Protein 2C61 (pdb70)

Nearest PDB structures (foldseek):
  2c61-assembly1_A  TM=1.002E+00  e=6.547E-94  Methanosarcina mazei Go1
  3tiv-assembly1_A  TM=1.002E+00  e=3.026E-90  Methanosarcina mazei Go1
  3ssa-assembly1_A  TM=1.002E+00  e=3.825E-90  Methanosarcina mazei Go1
  3tgw-assembly1_A  TM=1.002E+00  e=7.596E-89  Methanosarcina mazei Go1
  3b2q-assembly1_A  TM=9.993E-01  e=9.439E-88  Methanosarcina mazei

InterPro domains:
  IPR000194 ATPase, F1/V1/A1 complex, alpha/beta subunit, nucleotide-binding domain [PF00006] (130-348)
  IPR004100 ATPase, F1/V1/A1 complex, alpha/beta subunit, N-terminal domain [PF02874] (8-73)
  IPR005724 ATPase, A1 complex, beta subunit [TIGR01041] (4-459)
  IPR020003 ATPase, alpha/beta subunit, nucleotide-binding domain, active site [PS00152] (339-348)
  IPR022879 V-type ATP synthase regulatory subunit B/beta [MF_00310] (2-457)
  IPR022879 V-type ATP synthase regulatory subunit B/beta [NF003235] (1-458)
  IPR022879 V-type ATP synthase regulatory subunit B/beta [PIRSF039114] (2-458)
  IPR022879 V-type ATP synthase regulatory subunit B/beta [PTHR43389] (2-458)
  IPR027417 P-loop containing nucleoside triphosphate hydrolase [SSF52540] (77-353)
  IPR055190 ATP synthase A/B type, C-terminal domain [PF22919] (354-452)

Organism: Methanosarcina mazei (strain ATCC BAA-159 / DSM 3647 / Goe1 / Go1 / JCM 11833 / OCM 88) (NCBI:txid192952)

CATH classification: 3.40.50.12240

Structure (mmCIF, N/CA/C/O backbone):
data_2C61
#
_entry.id   2C61
#
_cell.length_a   73.623
_cell.length_b   96.418
_cell.length_c   130.715
_cell.angle_alpha   90.00
_cell.angle_beta   90.00
_cell.angle_gamma   90.00
#
_symmetry.space_group_name_H-M   'P 21 21 21'
#
loop_
_entity.id
_entity.type
_entity.pdbx_description
1 polymer 'A-TYPE ATP SYNTHASE NON-CATALYTIC SUBUNIT B'
2 water water
#
loop_
_atom_site.group_PDB
_atom_site.id
_atom_site.type_symbol
_atom_site.label_atom_id
_atom_site.label_alt_id
_atom_site.label_comp_id
_atom_site.label_asym_id
_atom_site.label_entity_id
_atom_site.label_seq_id
_atom_site.pdbx_PDB_ins_code
_atom_site.Cartn_x
_atom_site.Cartn_y
_atom_site.Cartn_z
_atom_site.occupancy
_atom_site.B_iso_or_equiv
_atom_site.auth_seq_id
_atom_site.auth_comp_id
_atom_site.auth_asym_id
_atom_site.auth_atom_id
_atom_site.pdbx_PDB_model_num
ATOM 1 N N . GLY A 1 22 ? 5.474 11.254 -55.436 1.00 22.77 13 GLY A N 1
ATOM 2 C CA . GLY A 1 22 ? 6.297 10.608 -54.377 1.00 21.61 13 GLY A CA 1
ATOM 3 C C . GLY A 1 22 ? 7.177 11.549 -53.563 1.00 20.56 13 GLY A C 1
ATOM 4 O O . GLY A 1 22 ? 6.673 12.288 -52.712 1.00 21.59 13 GLY A O 1
ATOM 5 N N . PRO A 1 23 ? 8.505 11.488 -53.782 1.00 19.40 14 PRO A N 1
ATOM 6 C CA . PRO A 1 23 ? 9.427 12.240 -52.934 1.00 17.87 14 PRO A CA 1
ATOM 7 C C . PRO A 1 23 ? 9.348 13.758 -53.102 1.00 16.77 14 PRO A C 1
ATOM 8 O O . PRO A 1 23 ? 9.062 14.254 -54.190 1.00 16.10 14 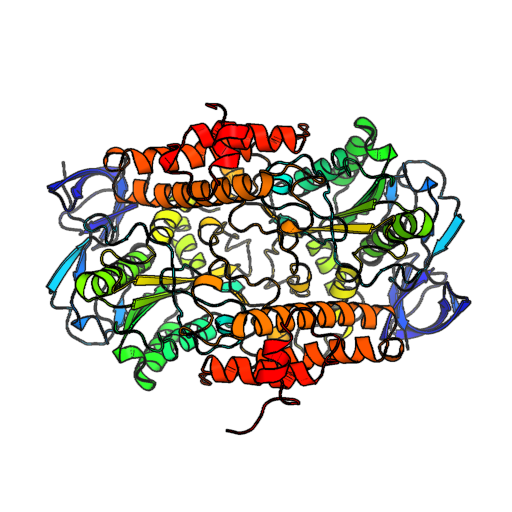PRO A O 1
ATOM 12 N N . LEU A 1 24 ? 9.638 14.475 -52.020 1.00 15.44 15 LEU A N 1
ATOM 13 C CA . LEU A 1 24 ? 9.845 15.915 -52.089 1.00 15.30 15 LEU A CA 1
ATOM 14 C C . LEU A 1 24 ? 11.271 16.214 -52.526 1.00 14.04 15 LEU A C 1
ATOM 15 O O . LEU A 1 24 ? 12.245 15.610 -52.025 1.00 12.99 15 LEU A O 1
ATOM 20 N N . ILE A 1 25 ? 11.385 17.137 -53.474 1.00 13.00 16 ILE A N 1
ATOM 21 C CA . ILE A 1 25 ? 12.682 17.614 -53.946 1.00 13.41 16 ILE A CA 1
ATOM 22 C C . ILE A 1 25 ? 12.677 19.141 -53.877 1.00 13.12 16 ILE A C 1
ATOM 23 O O . ILE A 1 25 ? 11.625 19.757 -53.754 1.00 13.81 16 ILE A O 1
ATOM 28 N N . PHE A 1 26 ? 13.859 19.733 -53.964 1.00 13.14 17 PHE A N 1
ATOM 29 C CA . PHE A 1 26 ? 14.035 21.175 -53.805 1.00 12.81 17 PHE A CA 1
ATOM 30 C C . PHE A 1 26 ? 14.720 21.769 -55.019 1.00 13.01 17 PHE A C 1
ATOM 31 O O . PHE A 1 26 ? 15.720 21.228 -55.503 1.00 12.71 17 PHE A O 1
ATOM 39 N N . VAL A 1 27 ? 14.162 22.888 -55.487 1.00 12.58 18 VAL A N 1
ATOM 40 C CA . VAL A 1 27 ? 14.406 23.404 -56.840 1.00 13.25 18 VAL A CA 1
ATOM 41 C C . VAL A 1 27 ? 14.792 24.887 -56.785 1.00 13.87 18 VAL A C 1
ATOM 42 O O . VAL A 1 27 ? 14.257 25.632 -55.957 1.00 15.01 18 VAL A O 1
ATOM 46 N N . GLU A 1 28 ? 15.743 25.295 -57.636 1.00 15.19 19 GLU A N 1
ATOM 47 C CA . GLU A 1 28 ? 16.123 26.705 -57.774 1.00 17.15 19 GLU A CA 1
ATOM 48 C C . GLU A 1 28 ? 14.967 27.470 -58.410 1.00 16.37 19 GLU A C 1
ATOM 49 O O . GLU A 1 28 ? 14.537 27.130 -59.504 1.00 16.78 19 GLU A O 1
ATOM 55 N N . LYS A 1 29 ? 14.485 28.511 -57.738 1.00 16.42 20 LYS A N 1
ATOM 56 C CA . LYS A 1 29 ? 13.412 29.331 -58.294 1.00 17.49 20 LYS A CA 1
ATOM 57 C C . LYS A 1 29 ? 13.947 30.355 -59.291 1.00 17.87 20 LYS A C 1
ATOM 58 O O . LYS A 1 29 ? 14.924 31.065 -59.012 1.00 18.29 20 LYS A O 1
ATOM 64 N N . THR A 1 30 ? 13.299 30.436 -60.450 1.00 18.43 21 THR A N 1
ATOM 65 C CA . THR A 1 30 ? 13.690 31.436 -61.456 1.00 19.76 21 THR A CA 1
ATOM 66 C C . THR A 1 30 ? 12.503 32.265 -61.964 1.00 19.62 21 THR A C 1
ATOM 67 O O . THR A 1 30 ? 12.679 33.205 -62.741 1.00 19.87 21 THR A O 1
ATOM 71 N N . GLU A 1 31 ? 11.301 31.912 -61.525 1.00 19.23 22 GLU A N 1
ATOM 72 C CA . GLU A 1 31 ? 10.086 32.683 -61.835 1.00 19.39 22 GLU A CA 1
ATOM 73 C C . GLU A 1 31 ? 8.992 32.337 -60.833 1.00 18.47 22 GLU A C 1
ATOM 74 O O . GLU A 1 31 ? 9.055 31.284 -60.203 1.00 17.92 22 GLU A O 1
ATOM 80 N N . PRO A 1 32 ? 7.986 33.219 -60.671 1.00 17.86 23 PRO A N 1
ATOM 81 C CA . PRO A 1 32 ? 6.854 32.864 -59.816 1.00 16.91 23 PRO A CA 1
ATOM 82 C C . PRO A 1 32 ? 6.156 31.573 -60.274 1.00 15.89 23 PRO A C 1
ATOM 83 O O . PRO A 1 32 ? 6.043 31.312 -61.475 1.00 15.70 23 PRO A O 1
ATOM 87 N N . VAL A 1 33 ? 5.738 30.759 -59.306 1.00 14.27 24 VAL A N 1
ATOM 88 C CA . VAL A 1 33 ? 5.019 29.516 -59.589 1.00 14.12 24 VAL A CA 1
ATOM 89 C C . VAL A 1 33 ? 3.750 29.425 -58.754 1.00 13.42 24 VAL A C 1
ATOM 90 O O . VAL A 1 33 ? 3.710 29.948 -57.641 1.00 14.51 24 VAL A O 1
ATOM 94 N N . GLY A 1 34 ? 2.742 28.721 -59.264 1.00 13.22 25 GLY A N 1
ATOM 95 C CA . GLY A 1 34 ? 1.472 28.558 -58.551 1.00 13.35 25 GLY A CA 1
ATOM 96 C C . GLY A 1 34 ? 1.401 27.224 -57.823 1.00 13.71 25 GLY A C 1
ATOM 97 O O . GLY A 1 34 ? 2.148 26.297 -58.143 1.00 14.28 25 GLY A O 1
ATOM 98 N N . TYR A 1 35 ? 0.512 27.127 -56.837 1.00 13.83 26 TYR A N 1
ATOM 99 C CA . TYR A 1 35 ? 0.319 25.872 -56.121 1.00 14.56 26 TYR A CA 1
ATOM 100 C C . TYR A 1 35 ? -0.159 24.786 -57.099 1.00 14.75 26 TYR A C 1
ATOM 101 O O . TYR A 1 35 ? -1.029 25.032 -57.942 1.00 13.82 26 TYR A O 1
ATOM 110 N N . ASN A 1 36 ? 0.443 23.602 -56.994 1.00 15.01 27 ASN A N 1
ATOM 111 C CA . ASN A 1 36 ? 0.141 22.460 -57.877 1.00 16.17 27 ASN A CA 1
ATOM 112 C C . ASN A 1 36 ? 0.527 22.630 -59.352 1.00 16.18 27 ASN A C 1
ATOM 113 O O . ASN A 1 36 ? 0.146 21.809 -60.206 1.00 16.71 27 ASN A O 1
ATOM 118 N N . GLU A 1 37 ? 1.315 23.669 -59.644 1.00 15.77 28 GLU A N 1
ATOM 119 C CA . GLU A 1 37 ? 1.818 23.878 -61.006 1.00 16.07 28 GLU A CA 1
ATOM 120 C C . GLU A 1 37 ? 2.684 22.686 -61.408 1.00 16.73 28 GLU A C 1
ATOM 121 O O . GLU A 1 37 ? 3.505 22.220 -60.616 1.00 15.57 28 GLU A O 1
ATOM 127 N N . ILE A 1 38 ? 2.451 22.170 -62.615 1.00 16.48 29 ILE A N 1
ATOM 128 C CA . ILE A 1 38 ? 3.243 21.061 -63.151 1.00 17.35 29 ILE A CA 1
ATOM 129 C C . ILE A 1 38 ? 4.539 21.607 -63.703 1.00 17.13 29 ILE A C 1
ATOM 130 O O . ILE A 1 38 ? 4.541 22.556 -64.484 1.00 17.20 29 ILE A O 1
ATOM 135 N N . VAL A 1 39 ? 5.646 20.988 -63.309 1.00 16.79 30 VAL A N 1
ATOM 136 C CA . VAL A 1 39 ? 6.962 21.448 -63.729 1.00 16.92 30 VAL A CA 1
ATOM 137 C C . VAL A 1 39 ? 7.827 20.262 -64.159 1.00 16.77 30 VAL A C 1
ATOM 138 O O . VAL A 1 39 ? 7.541 19.121 -63.784 1.00 16.39 30 VAL A O 1
ATOM 142 N N . ASN A 1 40 ? 8.851 20.554 -64.963 1.00 17.37 31 ASN A N 1
ATOM 143 C CA . ASN A 1 40 ? 9.893 19.586 -65.313 1.00 18.42 31 ASN A CA 1
ATOM 144 C C . ASN A 1 40 ? 11.172 19.981 -64.605 1.00 18.13 31 ASN A C 1
ATOM 145 O O . ASN A 1 40 ? 11.563 21.149 -64.641 1.00 19.23 31 ASN A O 1
ATOM 150 N N . ILE A 1 41 ? 11.825 19.021 -63.953 1.00 17.51 32 ILE A N 1
ATOM 151 C CA . ILE A 1 41 ? 13.019 19.310 -63.168 1.00 17.03 32 ILE A CA 1
ATOM 152 C C . ILE A 1 41 ? 14.213 18.493 -63.638 1.00 16.16 32 ILE A C 1
ATOM 153 O O . ILE A 1 41 ? 14.135 17.266 -63.716 1.00 15.90 32 ILE A O 1
ATOM 158 N N . LYS A 1 42 ? 15.303 19.188 -63.950 1.00 15.60 33 LYS A N 1
ATOM 159 C CA . LYS A 1 42 ? 16.585 18.534 -64.240 1.00 15.84 33 LYS A CA 1
ATOM 160 C C . LYS A 1 42 ? 17.288 18.222 -62.923 1.00 14.91 33 LYS A C 1
ATOM 161 O O . LYS A 1 42 ? 17.652 19.129 -62.167 1.00 14.72 33 LYS A O 1
ATOM 167 N N . MET A 1 43 ? 17.466 16.932 -62.659 1.00 14.16 34 MET A N 1
ATOM 168 C CA . MET A 1 43 ? 18.099 16.446 -61.432 1.00 13.67 34 MET A CA 1
ATOM 169 C C . MET A 1 43 ? 19.616 16.520 -61.505 1.00 14.09 34 MET A C 1
ATOM 170 O O . MET A 1 43 ? 20.180 16.670 -62.591 1.00 13.81 34 MET A O 1
ATOM 175 N N . GLY A 1 44 ? 20.259 16.386 -60.343 1.00 13.36 35 GLY A N 1
ATOM 176 C CA . GLY A 1 44 ? 21.721 16.401 -60.238 1.00 14.39 35 GLY A CA 1
ATOM 177 C C . GLY A 1 44 ? 22.372 15.313 -61.066 1.00 14.57 35 GLY A C 1
ATOM 178 O O . GLY A 1 44 ? 23.468 15.525 -61.596 1.00 15.59 35 GLY A O 1
ATOM 179 N N . ASP A 1 45 ? 21.698 14.172 -61.199 1.00 14.36 36 ASP A N 1
ATOM 180 C CA . ASP A 1 45 ? 22.272 13.055 -61.967 1.00 15.23 36 ASP A CA 1
ATOM 181 C C . ASP A 1 45 ? 22.080 13.180 -63.480 1.00 15.29 36 ASP A C 1
ATOM 182 O O . ASP A 1 45 ? 22.568 12.339 -64.234 1.00 15.21 36 ASP A O 1
ATOM 187 N N . GLY A 1 46 ? 21.362 14.216 -63.916 1.00 14.43 37 GLY A N 1
ATOM 188 C CA . GLY A 1 46 ? 21.204 14.494 -65.342 1.00 14.81 37 GLY A CA 1
ATOM 189 C C . GLY A 1 46 ? 19.855 14.070 -65.893 1.00 14.89 37 GLY A C 1
ATOM 190 O O . GLY A 1 46 ? 19.497 14.447 -67.020 1.00 14.94 37 GLY A O 1
ATOM 191 N N . THR A 1 47 ? 19.113 13.285 -65.111 1.00 14.93 38 THR A N 1
ATOM 192 C CA . THR A 1 47 ? 17.787 12.818 -65.512 1.00 16.26 38 THR A CA 1
ATOM 193 C C . THR A 1 47 ? 16.760 13.928 -65.277 1.00 17.25 38 THR A C 1
ATOM 194 O O . THR A 1 47 ? 17.088 14.943 -64.680 1.00 17.82 38 THR A O 1
ATOM 198 N N . VAL A 1 48 ? 15.535 13.727 -65.762 1.00 19.65 39 VAL A N 1
ATOM 199 C CA . VAL A 1 48 ? 14.464 14.717 -65.629 1.00 21.09 39 VAL A CA 1
ATOM 200 C C . VAL A 1 48 ? 13.268 14.080 -64.926 1.00 22.27 39 VAL A C 1
ATOM 201 O O . VAL A 1 48 ? 12.928 12.926 -65.199 1.00 23.99 39 VAL A O 1
ATOM 205 N N . ARG A 1 49 ? 12.646 14.821 -64.011 1.00 22.31 40 ARG A N 1
ATOM 206 C CA . ARG A 1 49 ? 11.410 14.377 -63.382 1.00 22.22 40 ARG A CA 1
ATOM 207 C C . ARG A 1 49 ? 10.324 15.388 -63.721 1.00 21.67 40 ARG A C 1
ATOM 208 O O . ARG A 1 49 ? 10.608 16.556 -64.018 1.00 21.59 40 ARG A O 1
ATOM 216 N N . ARG A 1 50 ? 9.088 14.911 -63.690 1.00 20.55 41 ARG A N 1
ATOM 217 C CA . ARG A 1 50 ? 7.905 15.765 -63.685 1.00 19.96 41 ARG A CA 1
ATOM 218 C C . ARG A 1 50 ? 7.384 15.781 -62.246 1.00 18.57 41 ARG A C 1
ATOM 219 O O . ARG A 1 50 ? 7.509 14.792 -61.529 1.00 17.92 41 ARG A O 1
ATOM 227 N N . GLY A 1 51 ? 6.830 16.910 -61.812 1.00 17.28 42 GLY A N 1
ATOM 228 C CA . GLY A 1 51 ? 6.269 17.011 -60.474 1.00 16.38 42 GLY A CA 1
ATOM 229 C C . GLY A 1 51 ? 5.356 18.210 -60.340 1.00 15.83 42 GLY A C 1
ATOM 230 O O . GLY A 1 51 ? 5.130 18.931 -61.316 1.00 16.20 42 GLY A O 1
ATOM 231 N N . GLN A 1 52 ? 4.845 18.410 -59.126 1.00 15.12 43 GLN A N 1
ATOM 232 C CA . GLN A 1 52 ? 3.915 19.505 -58.816 1.00 15.22 43 GLN A CA 1
ATOM 233 C C . GLN A 1 52 ? 4.457 20.392 -57.690 1.00 14.03 43 GLN A C 1
ATOM 234 O O . GLN A 1 52 ? 5.033 19.902 -56.698 1.00 13.25 43 GLN A O 1
ATOM 240 N N . VAL A 1 53 ? 4.281 21.705 -57.852 1.00 12.66 44 VAL A N 1
ATOM 241 C CA . VAL A 1 53 ? 4.740 22.675 -56.854 1.00 12.84 44 VAL A CA 1
ATOM 242 C C . VAL A 1 53 ? 3.900 22.599 -55.581 1.00 12.97 44 VAL A C 1
ATOM 243 O O . VAL A 1 53 ? 2.675 22.575 -55.650 1.00 13.25 44 VAL A O 1
ATOM 247 N N . LEU A 1 54 ? 4.569 22.592 -54.428 1.00 12.76 45 LEU A N 1
ATOM 248 C CA . LEU A 1 54 ? 3.870 22.627 -53.132 1.00 12.73 45 LEU A CA 1
ATOM 249 C C . LEU A 1 54 ? 3.968 23.984 -52.421 1.00 13.23 45 LEU A C 1
ATOM 250 O O . LEU A 1 54 ? 3.039 24.406 -51.735 1.00 13.64 45 LEU A O 1
ATOM 255 N N . ASP A 1 55 ? 5.124 24.633 -52.532 1.00 12.78 46 ASP A N 1
ATOM 256 C CA . ASP A 1 55 ? 5.380 25.908 -51.840 1.00 13.57 46 ASP A CA 1
ATOM 257 C C . ASP A 1 55 ? 6.657 26.535 -52.401 1.00 14.18 46 ASP A C 1
ATOM 258 O O . ASP A 1 55 ? 7.401 25.891 -53.148 1.00 14.22 46 ASP A O 1
ATOM 263 N N . SER A 1 56 ? 6.907 27.797 -52.058 1.00 14.75 47 SER A N 1
ATOM 264 C CA . SER A 1 56 ? 8.135 28.475 -52.475 1.00 15.76 47 SER A CA 1
ATOM 265 C C . SER A 1 56 ? 8.503 29.662 -51.593 1.00 16.32 47 SER A C 1
ATOM 266 O O . SER A 1 56 ? 7.644 30.259 -50.925 1.00 17.56 47 SER A O 1
ATOM 269 N N . SER A 1 57 ? 9.797 29.972 -51.588 1.00 16.85 48 SER A N 1
ATOM 270 C CA . SER A 1 57 ? 10.328 31.220 -51.045 1.00 16.92 48 SER A CA 1
ATOM 271 C C . SER A 1 57 ? 10.800 32.022 -52.249 1.00 17.51 48 SER A C 1
ATOM 272 O O . SER A 1 57 ? 10.517 31.635 -53.383 1.00 18.50 48 SER A O 1
ATOM 275 N N . ALA A 1 58 ? 11.546 33.106 -52.020 1.00 17.92 49 ALA A N 1
ATOM 276 C CA . ALA A 1 58 ? 12.085 33.912 -53.126 1.00 18.35 49 ALA A CA 1
ATOM 277 C C . ALA A 1 58 ? 12.989 33.130 -54.083 1.00 18.70 49 ALA A C 1
ATOM 278 O O . ALA A 1 58 ? 12.983 33.386 -55.293 1.00 19.85 49 ALA A O 1
ATOM 280 N N . ASP A 1 59 ? 13.734 32.159 -53.549 1.00 18.11 50 ASP A N 1
ATOM 281 C CA . ASP A 1 59 ? 14.779 31.475 -54.323 1.00 17.93 50 ASP A CA 1
ATOM 282 C C . ASP A 1 59 ? 14.678 29.942 -54.357 1.00 16.47 50 ASP A C 1
ATOM 283 O O . ASP A 1 59 ? 15.473 29.285 -55.028 1.00 15.19 50 ASP A O 1
ATOM 288 N N . ILE A 1 60 ? 13.707 29.374 -53.642 1.00 14.77 51 ILE A N 1
ATOM 289 C CA . ILE A 1 60 ? 13.561 27.911 -53.559 1.00 13.74 51 ILE A CA 1
ATOM 290 C C . ILE A 1 60 ? 12.115 27.476 -53.829 1.00 13.13 51 ILE A C 1
ATOM 291 O O . ILE A 1 60 ? 11.177 28.118 -53.350 1.00 13.45 51 ILE A O 1
ATOM 296 N N . VAL A 1 61 ? 11.936 26.390 -54.591 1.00 12.10 52 VAL A N 1
ATOM 297 C CA . VAL A 1 61 ? 10.605 25.792 -54.814 1.00 12.49 52 VAL A CA 1
ATOM 298 C C . VAL A 1 61 ? 10.603 24.370 -54.232 1.00 12.47 52 VAL A C 1
ATOM 299 O O . VAL A 1 61 ? 11.565 23.619 -54.427 1.00 12.07 52 VAL A O 1
ATOM 303 N N . VAL A 1 62 ? 9.538 24.025 -53.510 1.00 11.82 53 VAL A N 1
ATOM 304 C CA . VAL A 1 62 ? 9.354 22.661 -53.025 1.00 12.31 53 VAL A CA 1
ATOM 305 C C . VAL A 1 62 ? 8.447 21.944 -54.016 1.00 12.16 53 VAL A C 1
ATOM 306 O O . VAL A 1 62 ? 7.338 22.388 -54.268 1.00 12.46 53 VAL A O 1
ATOM 310 N N . VAL A 1 63 ? 8.931 20.827 -54.569 1.00 12.53 54 VAL A N 1
ATOM 311 C CA . VAL A 1 63 ? 8.231 20.079 -55.618 1.00 13.10 54 VAL A CA 1
ATOM 312 C C . VAL A 1 63 ? 8.038 18.631 -55.166 1.00 13.56 54 VAL A C 1
ATOM 313 O O . VAL A 1 63 ? 8.981 18.010 -54.654 1.00 13.62 54 VAL A O 1
ATOM 317 N N . GLN A 1 64 ? 6.817 18.117 -55.338 1.00 13.73 55 GLN A N 1
ATOM 318 C CA . GLN A 1 64 ? 6.559 16.695 -55.141 1.00 15.20 55 GLN A CA 1
ATOM 319 C C . GLN A 1 64 ? 6.629 15.990 -56.501 1.00 16.23 55 GLN A C 1
ATOM 320 O O . GLN A 1 64 ? 5.884 16.327 -57.419 1.00 15.72 55 GLN A O 1
ATOM 326 N N . VAL A 1 65 ? 7.524 15.008 -56.606 1.00 17.97 56 VAL A N 1
ATOM 327 C CA . VAL A 1 65 ? 7.822 14.341 -57.877 1.00 19.94 56 VAL A CA 1
ATOM 328 C C . VAL A 1 65 ? 6.788 13.276 -58.230 1.00 20.99 56 VAL A C 1
ATOM 329 O O . VAL A 1 65 ? 6.230 12.639 -57.342 1.00 21.53 56 VAL A O 1
ATOM 333 N N . PHE A 1 66 ? 6.550 13.090 -59.533 1.00 22.22 57 PHE A N 1
ATOM 334 C CA . PHE A 1 66 ? 5.779 11.948 -60.039 1.00 23.59 57 PHE A CA 1
ATOM 335 C C . PHE A 1 66 ? 6.683 10.750 -60.333 1.00 23.99 57 PHE A C 1
ATOM 336 O O . PHE A 1 66 ? 7.789 10.913 -60.875 1.00 24.38 57 PHE A O 1
ATOM 344 N N . PHE A 1 80 ? 7.128 25.169 -66.976 1.00 23.96 71 PHE A N 1
ATOM 345 C CA . PHE A 1 80 ? 8.389 25.552 -66.346 1.00 24.22 71 PHE A CA 1
ATOM 346 C C . PHE A 1 80 ? 9.375 24.382 -66.246 1.00 23.83 71 PHE A C 1
ATOM 347 O O . PHE A 1 80 ? 9.018 23.297 -65.794 1.00 22.94 71 PHE A O 1
ATOM 355 N N . THR A 1 81 ? 10.614 24.634 -66.664 1.00 24.22 72 THR A N 1
ATOM 356 C CA . THR A 1 81 ? 11.712 23.696 -66.459 1.00 24.36 72 THR A CA 1
ATOM 357 C C . THR A 1 81 ? 12.729 24.321 -65.513 1.00 23.96 72 THR A C 1
ATOM 358 O O . THR A 1 81 ? 13.211 25.439 -65.737 1.00 24.48 72 THR A O 1
ATOM 362 N N . GLY A 1 82 ? 13.034 23.599 -64.442 1.00 22.92 73 GLY A N 1
ATOM 363 C CA . GLY A 1 82 ? 13.962 24.093 -63.444 1.00 21.35 73 GLY A CA 1
ATOM 364 C C . GLY A 1 82 ? 15.092 23.123 -63.200 1.00 20.34 73 GLY A C 1
ATOM 365 O O . GLY A 1 82 ? 15.166 22.053 -63.823 1.00 20.86 73 GLY A O 1
ATOM 366 N N . GLU A 1 83 ? 15.991 23.526 -62.316 1.00 18.50 74 GLU A N 1
ATOM 367 C CA . GLU A 1 83 ? 17.076 22.667 -61.874 1.00 17.82 74 GLU A CA 1
ATOM 368 C C . GLU A 1 83 ? 17.000 22.554 -60.366 1.00 16.06 74 GLU A C 1
ATOM 369 O O . GLU A 1 83 ? 16.629 23.518 -59.695 1.00 15.48 74 GLU A O 1
ATOM 375 N N . THR A 1 84 ? 17.355 21.379 -59.841 1.00 15.08 75 THR A N 1
ATOM 376 C CA . THR A 1 84 ? 17.367 21.145 -58.396 1.00 13.93 75 THR A CA 1
ATOM 377 C C . THR A 1 84 ? 18.271 22.148 -57.689 1.00 14.16 75 THR A C 1
ATOM 378 O O . THR A 1 84 ? 19.279 22.614 -58.240 1.00 13.79 75 THR A O 1
ATOM 382 N N . LEU A 1 85 ? 17.890 22.501 -56.464 1.00 13.85 76 LEU A N 1
ATOM 383 C CA . LEU A 1 85 ? 18.726 23.312 -55.599 1.00 14.22 76 LEU A CA 1
ATOM 384 C C . LEU A 1 85 ? 19.930 22.488 -55.166 1.00 14.52 76 LEU A C 1
ATOM 385 O O . LEU A 1 85 ? 19.790 21.314 -54.817 1.00 15.25 76 LEU A O 1
ATOM 390 N N . LYS A 1 86 ? 21.110 23.088 -55.216 1.00 14.49 77 LYS A N 1
ATOM 391 C CA . LYS A 1 86 ? 22.316 22.320 -54.946 1.00 15.41 77 LYS A CA 1
ATOM 392 C C . LYS A 1 86 ? 23.159 22.840 -53.803 1.00 14.74 77 LYS A C 1
ATOM 393 O O . LYS A 1 86 ? 23.206 24.056 -53.537 1.00 15.55 77 LYS A O 1
ATOM 399 N N . LEU A 1 87 ? 23.801 21.898 -53.115 1.00 13.76 78 LEU A N 1
ATOM 400 C CA . LEU A 1 87 ? 24.888 22.233 -52.214 1.00 13.78 78 LEU A CA 1
ATOM 401 C C . LEU A 1 87 ? 26.172 22.422 -53.028 1.00 13.97 78 LEU A C 1
ATOM 402 O O . LEU A 1 87 ? 26.543 21.537 -53.797 1.00 13.24 78 LEU A O 1
ATOM 407 N N . PRO A 1 88 ? 26.854 23.569 -52.859 1.00 15.25 79 PRO A N 1
ATOM 408 C CA . PRO A 1 88 ? 28.180 23.669 -53.465 1.00 15.63 79 PRO A CA 1
ATOM 409 C C . PRO A 1 88 ? 29.188 22.917 -52.587 1.00 16.04 79 PRO A C 1
ATOM 410 O O . PRO A 1 88 ? 29.676 23.447 -51.590 1.00 16.84 79 PRO A O 1
ATOM 414 N N . ALA A 1 89 ? 29.435 21.664 -52.942 1.00 16.36 80 ALA A N 1
ATOM 415 C CA . ALA A 1 89 ? 30.253 20.777 -52.121 1.00 16.84 80 ALA A CA 1
ATOM 416 C C . ALA A 1 89 ? 31.749 20.969 -52.363 1.00 17.21 80 ALA A C 1
ATOM 417 O O . ALA A 1 89 ? 32.231 20.891 -53.501 1.00 17.51 80 ALA A O 1
ATOM 419 N N . SER A 1 90 ? 32.484 21.224 -51.286 1.00 17.32 81 SER A N 1
ATOM 420 C CA . SER A 1 90 ? 33.934 21.349 -51.333 1.00 18.10 81 SER A CA 1
ATOM 421 C C . SER A 1 90 ? 34.445 21.151 -49.926 1.00 18.16 81 SER A C 1
ATOM 422 O O . SER A 1 90 ? 33.729 21.437 -48.970 1.00 17.33 81 SER A O 1
ATOM 425 N N . VAL A 1 91 ? 35.687 20.696 -49.797 1.00 17.92 82 VAL A N 1
ATOM 426 C CA . VAL A 1 91 ? 36.337 20.618 -48.482 1.00 18.84 82 VAL A CA 1
ATOM 427 C C . VAL A 1 91 ? 36.451 22.019 -47.846 1.00 18.57 82 VAL A C 1
ATOM 428 O O . VAL A 1 91 ? 36.554 22.157 -46.626 1.00 19.30 82 VAL A O 1
ATOM 432 N N . ASP A 1 92 ? 36.393 23.052 -48.686 1.00 18.23 83 ASP A N 1
ATOM 433 C CA . ASP A 1 92 ? 36.455 24.442 -48.230 1.00 18.53 83 ASP A CA 1
ATOM 434 C C . ASP A 1 92 ? 35.149 24.957 -47.637 1.00 17.50 83 ASP A C 1
ATOM 435 O O . ASP A 1 92 ? 35.058 26.134 -47.243 1.00 17.95 83 ASP A O 1
ATOM 440 N N . LEU A 1 93 ? 34.136 24.084 -47.567 1.00 16.14 84 LEU A N 1
ATOM 441 C CA . LEU A 1 93 ? 32.980 24.366 -46.709 1.00 15.20 84 LEU A CA 1
ATOM 442 C C . LEU A 1 93 ? 33.420 24.538 -45.256 1.00 14.57 84 LEU A C 1
ATOM 443 O O . LEU A 1 93 ? 32.855 25.349 -44.518 1.00 14.51 84 LEU A O 1
ATOM 448 N N . LEU A 1 94 ? 34.429 23.770 -44.859 1.00 14.47 85 LEU A N 1
ATOM 449 C CA . LEU A 1 94 ? 35.011 23.885 -43.519 1.00 14.87 85 LEU A CA 1
ATOM 450 C C . LEU A 1 94 ? 35.568 25.285 -43.299 1.00 14.84 85 LEU A C 1
ATOM 451 O O . LEU A 1 94 ? 36.315 25.820 -44.142 1.00 15.73 85 LEU A O 1
ATOM 456 N N . GLY A 1 95 ? 35.186 25.879 -42.172 1.00 14.77 86 GLY A N 1
ATOM 457 C CA . GLY A 1 95 ? 35.602 27.231 -41.820 1.00 14.33 86 GLY A CA 1
ATOM 458 C C . GLY A 1 95 ? 34.597 28.299 -42.163 1.00 14.39 86 GLY A C 1
ATOM 459 O O . GLY A 1 95 ? 34.831 29.477 -41.889 1.00 15.01 86 GLY A O 1
ATOM 460 N N . ARG A 1 96 ? 33.482 27.893 -42.772 1.00 14.56 87 ARG A N 1
ATOM 461 C CA . ARG A 1 96 ? 32.478 28.854 -43.236 1.00 14.57 87 ARG A CA 1
ATOM 462 C C . ARG A 1 96 ? 31.210 28.864 -42.395 1.00 14.48 87 ARG A C 1
ATOM 463 O O . ARG A 1 96 ? 30.787 27.821 -41.881 1.00 15.18 87 ARG A O 1
ATOM 471 N N . ILE A 1 97 ? 30.616 30.049 -42.286 1.00 14.15 88 ILE A N 1
ATOM 472 C CA . ILE A 1 97 ? 29.288 30.196 -41.690 1.00 14.63 88 ILE A CA 1
ATOM 473 C C . ILE A 1 97 ? 28.331 30.654 -42.778 1.00 14.84 88 ILE A C 1
ATOM 474 O O . ILE A 1 97 ? 28.562 31.687 -43.433 1.00 14.92 88 ILE A O 1
ATOM 479 N N . LEU A 1 98 ? 27.266 29.875 -42.949 1.00 14.21 89 LEU A N 1
ATOM 480 C CA . LEU A 1 98 ? 26.328 30.008 -44.052 1.00 13.49 89 LEU A CA 1
ATOM 481 C C . LEU A 1 98 ? 24.886 30.084 -43.558 1.00 13.36 89 LEU A C 1
ATOM 482 O O . LEU A 1 98 ? 24.612 29.797 -42.387 1.00 12.70 89 LEU A O 1
ATOM 487 N N . SER A 1 99 ? 23.973 30.468 -44.450 1.00 12.85 90 SER A N 1
ATOM 488 C CA . SER A 1 99 ? 22.543 30.489 -44.161 1.00 13.37 90 SER A CA 1
ATOM 489 C C . SER A 1 99 ? 21.977 29.082 -44.342 1.00 13.12 90 SER A C 1
ATOM 490 O O . SER A 1 99 ? 22.707 28.168 -44.726 1.00 13.31 90 SER A O 1
ATOM 493 N N . GLY A 1 100 ? 20.674 28.919 -44.096 1.00 12.61 91 GLY A N 1
ATOM 494 C CA . GLY A 1 100 ? 20.024 27.623 -44.289 1.00 13.87 91 GLY A CA 1
ATOM 495 C C . GLY A 1 100 ? 20.127 27.118 -45.727 1.00 14.45 91 GLY A C 1
ATOM 496 O O . GLY A 1 100 ? 20.083 25.902 -45.975 1.00 14.76 91 GLY A O 1
ATOM 497 N N . SER A 1 101 ? 20.252 28.046 -46.673 1.00 14.66 92 SER A N 1
ATOM 498 C CA . SER A 1 101 ? 20.348 27.701 -48.100 1.00 15.63 92 SER A CA 1
ATOM 499 C C . SER A 1 101 ? 21.796 27.667 -48.613 1.00 15.25 92 SER A C 1
ATOM 500 O O . SER A 1 101 ? 22.031 27.468 -49.807 1.00 14.61 92 SER A O 1
ATOM 503 N N . GLY A 1 102 ? 22.754 27.855 -47.709 1.00 15.32 93 GLY A N 1
ATOM 504 C CA . GLY A 1 102 ? 24.180 27.725 -48.038 1.00 16.32 93 GLY A CA 1
ATOM 505 C C . GLY A 1 102 ? 24.866 28.999 -48.498 1.00 17.19 93 GLY A C 1
ATOM 506 O O . GLY A 1 102 ? 26.011 28.947 -48.960 1.00 17.42 93 GLY A O 1
ATOM 507 N N . GLU A 1 103 ? 24.178 30.136 -48.389 1.00 17.77 94 GLU A N 1
ATOM 508 C CA . GLU A 1 103 ? 24.755 31.433 -48.766 1.00 18.45 94 GLU A CA 1
ATOM 509 C C . GLU A 1 103 ? 25.589 32.003 -47.614 1.00 18.49 94 GLU A C 1
ATOM 510 O O . GLU A 1 103 ? 25.240 31.804 -46.445 1.00 18.13 94 GLU A O 1
ATOM 516 N N . PRO A 1 104 ? 26.706 32.701 -47.925 1.00 18.32 95 PRO A N 1
ATOM 517 C CA . PRO A 1 104 ? 27.566 33.181 -46.842 1.00 17.96 95 PRO A CA 1
ATOM 518 C C . PRO A 1 104 ? 26.885 34.115 -45.853 1.00 17.95 95 PRO A C 1
ATOM 519 O O . PRO A 1 104 ? 26.019 34.922 -46.236 1.00 17.98 95 PRO A O 1
ATOM 523 N N . ARG A 1 105 ? 27.261 33.961 -44.586 1.00 17.74 96 ARG A N 1
ATOM 524 C CA . ARG A 1 105 ? 26.833 34.839 -43.502 1.00 18.28 96 ARG A CA 1
ATOM 525 C C . ARG A 1 105 ? 28.025 35.485 -42.825 1.00 18.28 96 ARG A C 1
ATOM 526 O O . ARG A 1 105 ? 27.866 36.261 -41.877 1.00 19.18 96 ARG A O 1
ATOM 534 N N . ASP A 1 106 ? 29.216 35.136 -43.297 1.00 17.85 97 ASP A N 1
ATOM 535 C CA . ASP A 1 106 ? 30.453 35.486 -42.628 1.00 17.77 97 ASP A CA 1
ATOM 536 C C . ASP A 1 106 ? 31.217 36.585 -43.363 1.00 18.34 97 ASP A C 1
ATOM 537 O O . ASP A 1 106 ? 32.375 36.830 -43.056 1.00 18.68 97 ASP A O 1
ATOM 542 N N . GLY A 1 107 ? 30.568 37.221 -44.333 1.00 18.88 98 GLY A N 1
ATOM 543 C CA . GLY A 1 107 ? 31.197 38.289 -45.116 1.00 19.78 98 GLY A CA 1
ATOM 544 C C . GLY A 1 107 ? 32.195 37.798 -46.158 1.00 20.54 98 GLY A C 1
ATOM 545 O O . GLY A 1 107 ? 32.803 38.609 -46.872 1.00 21.21 98 GLY A O 1
ATOM 546 N N . GLY A 1 108 ? 32.372 36.480 -46.252 1.00 20.43 99 GLY A N 1
ATOM 547 C CA . GLY A 1 108 ? 33.264 35.873 -47.232 1.00 21.34 99 GLY A CA 1
ATOM 548 C C . GLY A 1 108 ? 32.587 35.648 -48.574 1.00 21.86 99 GLY A C 1
ATOM 549 O O . GLY A 1 108 ? 31.389 35.897 -48.721 1.00 21.53 99 GLY A O 1
ATOM 550 N N . PRO A 1 109 ? 33.356 35.179 -49.572 1.00 22.66 100 PRO A N 1
ATOM 551 C CA . PRO A 1 109 ? 32.830 34.900 -50.908 1.00 23.16 100 PRO A CA 1
ATOM 552 C C . PRO A 1 109 ? 31.984 33.625 -50.925 1.00 23.65 100 PRO A C 1
ATOM 553 O O . PRO A 1 109 ? 32.135 32.780 -50.036 1.00 23.31 100 PRO A O 1
ATOM 557 N N . ARG A 1 110 ? 31.105 33.485 -51.916 1.00 24.21 101 ARG A N 1
ATOM 558 C CA . ARG A 1 110 ? 30.322 32.255 -52.064 1.00 24.77 101 ARG A CA 1
ATOM 559 C C . ARG A 1 110 ? 31.246 31.053 -52.263 1.00 24.15 101 ARG A C 1
ATOM 560 O O . ARG A 1 110 ? 32.355 31.196 -52.788 1.00 23.63 101 ARG A O 1
ATOM 568 N N . ILE A 1 111 ? 30.802 29.883 -51.807 1.00 23.22 102 ILE A N 1
ATOM 569 C CA . ILE A 1 111 ? 31.599 28.654 -51.894 1.00 22.82 102 ILE A CA 1
ATOM 570 C C . ILE A 1 111 ? 31.944 28.332 -53.350 1.00 22.96 102 ILE A C 1
ATOM 571 O O . ILE A 1 111 ? 31.079 28.402 -54.214 1.00 23.40 102 ILE A O 1
ATOM 576 N N . VAL A 1 112 ? 33.207 27.992 -53.611 1.00 23.38 103 VAL A N 1
ATOM 577 C CA . VAL A 1 112 ? 33.609 27.504 -54.933 1.00 23.77 103 VAL A CA 1
ATOM 578 C C . VAL A 1 112 ? 33.426 25.978 -54.981 1.00 23.53 103 VAL A C 1
ATOM 579 O O . VAL A 1 112 ? 34.192 25.243 -54.358 1.00 23.94 103 VAL A O 1
ATOM 583 N N . PRO A 1 113 ? 32.406 25.499 -55.720 1.00 23.74 104 PRO A N 1
ATOM 584 C CA . PRO A 1 113 ? 32.082 24.066 -55.695 1.00 23.71 104 PRO A CA 1
ATOM 585 C C . PRO A 1 113 ? 33.094 23.151 -56.399 1.00 24.00 104 PRO A C 1
ATOM 586 O O . PRO A 1 113 ? 33.602 23.486 -57.475 1.00 24.32 104 PRO A O 1
ATOM 590 N N . ASP A 1 114 ? 33.373 22.012 -55.769 1.00 23.41 105 ASP A N 1
ATOM 591 C CA . ASP A 1 114 ? 34.067 20.897 -56.399 1.00 23.59 105 ASP A CA 1
ATOM 592 C C . ASP A 1 114 ? 33.015 20.038 -57.104 1.00 22.92 105 ASP A C 1
ATOM 593 O O . ASP A 1 114 ? 33.236 19.539 -58.213 1.00 23.19 105 ASP A O 1
ATOM 598 N N . GLN A 1 115 ? 31.862 19.889 -56.451 1.00 21.71 106 GLN A N 1
ATOM 599 C CA . GLN A 1 115 ? 30.716 19.183 -57.003 1.00 21.39 106 GLN A CA 1
ATOM 600 C C . GLN A 1 115 ? 29.471 19.946 -56.588 1.00 19.96 106 GLN A C 1
ATOM 601 O O . GLN A 1 115 ? 29.465 20.583 -55.531 1.00 19.97 106 GLN A O 1
ATOM 607 N N . LEU A 1 116 ? 28.433 19.884 -57.419 1.00 18.63 107 LEU A N 1
ATOM 608 C CA . LEU A 1 116 ? 27.131 20.453 -57.090 1.00 17.84 107 LEU A CA 1
ATOM 609 C C . LEU A 1 116 ? 26.192 19.288 -56.836 1.00 17.37 107 LEU A C 1
ATOM 610 O O . LEU A 1 116 ? 25.902 18.512 -57.746 1.00 17.37 107 LEU A O 1
ATOM 615 N N . LEU A 1 117 ? 25.721 19.171 -55.595 1.00 15.66 108 LEU A N 1
ATOM 616 C CA . LEU A 1 117 ? 24.964 18.000 -55.167 1.00 14.74 108 LEU A CA 1
ATOM 617 C C . LEU A 1 117 ? 23.505 18.306 -54.829 1.00 13.79 108 LEU A C 1
ATOM 618 O O . LEU A 1 117 ? 23.227 19.251 -54.100 1.00 13.79 108 LEU A O 1
ATOM 623 N N . ASP A 1 118 ? 22.584 17.491 -55.342 1.00 13.18 109 ASP A N 1
ATOM 624 C CA . ASP A 1 118 ? 21.202 17.495 -54.854 1.00 12.59 109 ASP A CA 1
ATOM 625 C C . ASP A 1 118 ? 21.211 17.273 -53.352 1.00 11.82 109 ASP A C 1
ATOM 626 O O . ASP A 1 118 ? 22.131 16.635 -52.814 1.00 11.62 109 ASP A O 1
ATOM 631 N N . ILE A 1 119 ? 20.204 17.814 -52.672 1.00 11.54 110 ILE A N 1
ATOM 632 C CA . ILE A 1 119 ? 20.226 17.861 -51.198 1.00 11.40 110 ILE A CA 1
ATOM 633 C C . ILE A 1 119 ? 19.219 16.942 -50.499 1.00 11.81 110 ILE A C 1
ATOM 634 O O . ILE A 1 119 ? 19.233 16.859 -49.281 1.00 11.87 110 ILE A O 1
ATOM 639 N N . ASN A 1 120 ? 18.355 16.259 -51.246 1.00 12.06 111 ASN A N 1
ATOM 640 C CA . ASN A 1 120 ? 17.282 15.508 -50.586 1.00 13.10 111 ASN A CA 1
ATOM 641 C C . ASN A 1 120 ? 17.695 14.149 -50.027 1.00 13.24 111 ASN A C 1
ATOM 642 O O . ASN A 1 120 ? 16.884 13.487 -49.371 1.00 12.80 111 ASN A O 1
ATOM 647 N N . GLY A 1 121 ? 18.929 13.724 -50.307 1.00 13.79 112 GLY A N 1
ATOM 648 C CA . GLY A 1 121 ? 19.425 12.422 -49.851 1.00 14.69 112 GLY A CA 1
ATOM 649 C C . GLY A 1 121 ? 19.744 11.452 -50.981 1.00 15.02 112 GLY A C 1
ATOM 650 O O . GLY A 1 121 ? 20.417 10.444 -50.755 1.00 15.63 112 GLY A O 1
ATOM 651 N N . ALA A 1 122 ? 19.268 11.756 -52.188 1.00 15.54 113 ALA A N 1
ATOM 652 C CA . ALA A 1 122 ? 19.491 10.890 -53.355 1.00 16.26 113 ALA A CA 1
ATOM 653 C C . ALA A 1 122 ? 20.932 10.891 -53.862 1.00 17.00 113 ALA A C 1
ATOM 654 O O . ALA A 1 122 ? 21.384 9.889 -54.421 1.00 18.07 113 ALA A O 1
ATOM 656 N N . ALA A 1 123 ? 21.656 11.975 -53.658 1.00 16.66 114 ALA A N 1
ATOM 657 C CA . ALA A 1 123 ? 23.036 12.030 -54.122 1.00 17.22 114 ALA A CA 1
ATOM 658 C C . ALA A 1 123 ? 23.970 11.078 -53.373 1.00 17.63 114 ALA A C 1
ATOM 659 O O . ALA A 1 123 ? 23.802 10.847 -52.197 1.00 17.47 114 ALA A O 1
ATOM 661 N N . MET A 1 124 ? 24.952 10.564 -54.098 1.00 18.10 115 MET A N 1
ATOM 662 C CA . MET A 1 124 ? 25.999 9.689 -53.585 1.00 18.76 115 MET A CA 1
ATOM 663 C C . MET A 1 124 ? 25.700 8.263 -53.133 1.00 18.66 115 MET A C 1
ATOM 664 O O . MET A 1 124 ? 26.560 7.424 -53.253 1.00 19.79 115 MET A O 1
ATOM 669 N N . ASN A 1 125 ? 24.513 8.016 -52.589 1.00 18.31 116 ASN A N 1
ATOM 670 C CA . ASN A 1 125 ? 24.148 6.693 -52.041 1.00 17.98 116 ASN A CA 1
ATOM 671 C C . ASN A 1 125 ? 25.368 6.310 -51.199 1.00 17.39 116 ASN A C 1
ATOM 672 O O . ASN A 1 125 ? 26.059 5.371 -51.512 1.00 18.04 116 ASN A O 1
ATOM 677 N N . PRO A 1 126 ? 25.618 7.066 -50.132 1.00 16.12 117 PRO A N 1
ATOM 678 C CA . PRO A 1 126 ? 26.887 6.896 -49.418 1.00 15.79 117 PRO A CA 1
ATOM 679 C C . PRO A 1 126 ? 26.960 5.793 -48.360 1.00 14.86 117 PRO A C 1
ATOM 680 O O . PRO A 1 126 ? 28.071 5.426 -47.962 1.00 15.25 117 PRO A O 1
ATOM 684 N N . TYR A 1 127 ? 25.827 5.285 -47.882 1.00 14.55 118 TYR A N 1
ATOM 685 C CA . TYR A 1 127 ? 25.838 4.455 -46.669 1.00 14.21 118 TYR A CA 1
ATOM 686 C C . TYR A 1 127 ? 26.119 2.977 -46.895 1.00 15.13 118 TYR A C 1
ATOM 687 O O . TYR A 1 127 ? 25.664 2.391 -47.879 1.00 15.71 118 TYR A O 1
ATOM 696 N N . ALA A 1 128 ? 26.884 2.401 -45.972 1.00 15.37 119 ALA A N 1
ATOM 697 C CA . ALA A 1 128 ? 27.169 0.964 -45.946 1.00 16.53 119 ALA A CA 1
ATOM 698 C C . ALA A 1 128 ? 26.119 0.212 -45.126 1.00 17.80 119 ALA A C 1
ATOM 699 O O . ALA A 1 128 ? 25.451 0.798 -44.278 1.00 18.94 119 ALA A O 1
ATOM 701 N N . ARG A 1 129 ? 25.992 -1.093 -45.362 1.00 18.62 120 ARG A N 1
ATOM 702 C CA . ARG A 1 129 ? 25.103 -1.935 -44.574 1.00 20.40 120 ARG A CA 1
ATOM 703 C C . ARG A 1 129 ? 25.954 -2.545 -43.453 1.00 19.49 120 ARG A C 1
ATOM 704 O O . ARG A 1 129 ? 26.139 -3.771 -43.371 1.00 20.19 120 ARG A O 1
ATOM 712 N N . LEU A 1 130 ? 26.508 -1.653 -42.631 1.00 18.22 121 LEU A N 1
ATOM 713 C CA . LEU A 1 130 ? 27.397 -1.982 -41.519 1.00 17.70 121 LEU A CA 1
ATOM 714 C C . LEU A 1 130 ? 26.920 -1.255 -40.265 1.00 16.84 121 LEU A C 1
ATOM 715 O O . LEU A 1 130 ? 26.413 -0.141 -40.366 1.00 16.74 121 LEU A O 1
ATOM 720 N N . PRO A 1 131 ? 27.081 -1.884 -39.083 1.00 16.52 122 PRO A N 1
ATOM 721 C CA . PRO A 1 131 ? 26.560 -1.294 -37.850 1.00 15.92 122 PRO A CA 1
ATOM 722 C C . PRO A 1 131 ? 27.453 -0.157 -37.342 1.00 15.37 122 PRO A C 1
ATOM 723 O O . PRO A 1 131 ? 28.671 -0.201 -37.541 1.00 14.65 122 PRO A O 1
ATOM 727 N N . PRO A 1 132 ? 26.858 0.861 -36.687 1.00 14.71 123 PRO A N 1
ATOM 728 C CA . PRO A 1 132 ? 27.715 1.884 -36.073 1.00 14.59 123 PRO A CA 1
ATOM 729 C C . PRO A 1 132 ? 28.717 1.264 -35.102 1.00 14.57 123 PRO A C 1
ATOM 730 O O . PRO A 1 132 ? 28.419 0.250 -34.464 1.00 15.14 123 PRO A O 1
ATOM 734 N N . LYS A 1 133 ? 29.904 1.862 -34.995 1.00 14.69 124 LYS A N 1
ATOM 735 C CA . LYS A 1 133 ? 30.901 1.389 -34.038 1.00 15.32 124 LYS A CA 1
ATOM 736 C C . LYS A 1 133 ? 32.020 2.395 -33.817 1.00 14.57 124 LYS A C 1
ATOM 737 O O . LYS A 1 133 ? 32.197 3.328 -34.610 1.00 14.42 124 LYS A O 1
ATOM 743 N N . ASP A 1 134 ? 32.760 2.180 -32.728 1.00 13.43 125 ASP A N 1
ATOM 744 C CA . ASP A 1 134 ? 33.911 3.004 -32.307 1.00 13.69 125 ASP A CA 1
ATOM 745 C C . ASP A 1 134 ? 33.499 4.354 -31.689 1.00 12.67 125 ASP A C 1
ATOM 746 O O . ASP A 1 134 ? 32.385 4.855 -31.908 1.00 13.72 125 ASP A O 1
ATOM 751 N N . PHE A 1 135 ? 34.421 4.920 -30.909 1.00 12.44 126 PHE A N 1
ATOM 752 C CA . PHE A 1 135 ? 34.143 5.985 -29.956 1.00 11.61 126 PHE A CA 1
ATOM 753 C C . PHE A 1 135 ? 34.189 7.379 -30.571 1.00 11.00 126 PHE A C 1
ATOM 754 O O . PHE A 1 135 ? 35.115 7.697 -31.337 1.00 11.10 126 PHE A O 1
ATOM 762 N N . ILE A 1 136 ? 33.216 8.224 -30.201 1.00 11.43 127 ILE A N 1
ATOM 763 C CA . ILE A 1 136 ? 33.356 9.673 -30.353 1.00 11.32 127 ILE A CA 1
ATOM 764 C C . ILE A 1 136 ? 33.448 10.277 -28.958 1.00 11.61 127 ILE A C 1
ATOM 765 O O . ILE A 1 136 ? 32.549 10.110 -28.128 1.00 12.09 127 ILE A O 1
ATOM 770 N N . GLN A 1 137 ? 34.555 10.963 -28.695 1.00 11.31 128 GLN A N 1
ATOM 771 C CA . GLN A 1 137 ? 34.737 11.610 -27.405 1.00 11.49 128 GLN A CA 1
ATOM 772 C C . GLN A 1 137 ? 34.077 12.983 -27.440 1.00 11.62 128 GLN A C 1
ATOM 773 O O . GLN A 1 137 ? 34.582 13.883 -28.095 1.00 13.07 128 GLN A O 1
ATOM 779 N N . THR A 1 138 ? 32.926 13.141 -26.776 1.00 10.98 129 THR A N 1
ATOM 780 C CA . THR A 1 138 ? 32.293 14.477 -26.681 1.00 10.52 129 THR A CA 1
ATOM 781 C C . THR A 1 138 ? 32.965 15.383 -25.631 1.00 9.98 129 THR A C 1
ATOM 782 O O . THR A 1 138 ? 32.792 16.611 -25.650 1.00 10.90 129 THR A O 1
ATOM 786 N N . GLY A 1 139 ? 33.694 14.775 -24.700 1.00 9.88 130 GLY A N 1
ATOM 787 C CA . GLY A 1 139 ? 34.293 15.536 -23.598 1.00 10.06 130 GLY A CA 1
ATOM 788 C C . GLY A 1 139 ? 33.363 15.755 -22.415 1.00 9.92 130 GLY A C 1
ATOM 789 O O . GLY A 1 139 ? 33.758 16.355 -21.405 1.00 10.16 130 GLY A O 1
ATOM 790 N N . ILE A 1 140 ? 32.132 15.237 -22.528 1.00 9.81 131 ILE A N 1
ATOM 791 C CA . ILE A 1 140 ? 31.126 15.366 -21.476 1.00 9.62 131 ILE A CA 1
ATOM 792 C C . ILE A 1 140 ? 30.919 13.994 -20.826 1.00 9.12 131 ILE A C 1
ATOM 793 O O . ILE A 1 140 ? 30.545 13.027 -21.520 1.00 9.05 131 ILE A O 1
ATOM 798 N N . SER A 1 141 ? 31.174 13.907 -19.515 1.00 9.03 132 SER A N 1
ATOM 799 C CA . SER A 1 141 ? 31.196 12.618 -18.810 1.00 9.31 132 SER A CA 1
ATOM 800 C C . SER A 1 141 ? 29.886 11.827 -18.858 1.00 9.09 132 SER A C 1
ATOM 801 O O . SER A 1 141 ? 29.909 10.587 -18.956 1.00 9.43 132 SER A O 1
ATOM 804 N N . THR A 1 142 ? 28.767 12.534 -18.773 1.00 9.66 133 THR A N 1
ATOM 805 C CA . THR A 1 142 ? 27.445 11.878 -18.786 1.00 10.46 133 THR A CA 1
ATOM 806 C C . THR A 1 142 ? 27.069 11.307 -20.149 1.00 11.37 133 THR A C 1
ATOM 807 O O . THR A 1 142 ? 26.128 10.513 -20.247 1.00 13.84 133 THR A O 1
ATOM 811 N N . ILE A 1 143 ? 27.815 11.677 -21.187 1.00 10.36 134 ILE A N 1
ATOM 812 C CA . ILE A 1 143 ? 27.666 11.026 -22.483 1.00 10.35 134 ILE A CA 1
ATOM 813 C C . ILE A 1 143 ? 28.751 9.953 -22.631 1.00 10.16 134 ILE A C 1
ATOM 814 O O . ILE A 1 143 ? 28.443 8.748 -22.684 1.00 9.85 134 ILE A O 1
ATOM 819 N N . ASP A 1 144 ? 30.014 10.380 -22.642 1.00 9.94 135 ASP A N 1
ATOM 820 C CA . ASP A 1 144 ? 31.121 9.444 -22.874 1.00 9.99 135 ASP A CA 1
ATOM 821 C C . ASP A 1 144 ? 31.150 8.298 -21.878 1.00 10.08 135 ASP A C 1
ATOM 822 O O . ASP A 1 144 ? 31.402 7.139 -22.246 1.00 9.74 135 ASP A O 1
ATOM 827 N N . GLY A 1 145 ? 30.922 8.625 -20.605 1.00 9.62 136 GLY A N 1
ATOM 828 C CA . GLY A 1 145 ? 31.009 7.617 -19.544 1.00 10.37 136 GLY A CA 1
ATOM 829 C C . GLY A 1 145 ? 29.867 6.615 -19.547 1.00 10.23 136 GLY A C 1
ATOM 830 O O . GLY A 1 145 ? 30.085 5.403 -19.568 1.00 11.24 136 GLY A O 1
ATOM 831 N N . THR A 1 146 ? 28.647 7.142 -19.523 1.00 10.42 137 THR A N 1
ATOM 832 C CA . THR A 1 146 ? 27.466 6.369 -19.194 1.00 10.76 137 THR A CA 1
ATOM 833 C C . THR A 1 146 ? 26.512 6.089 -20.372 1.00 10.29 137 THR A C 1
ATOM 834 O O . THR A 1 146 ? 25.645 5.208 -20.274 1.00 10.78 137 THR A O 1
ATOM 838 N N . ASN A 1 147 ? 26.666 6.831 -21.474 1.00 10.11 138 ASN A N 1
ATOM 839 C CA . ASN A 1 147 ? 25.761 6.722 -22.626 1.00 10.81 138 ASN A CA 1
ATOM 840 C C . ASN A 1 147 ? 26.496 7.009 -23.915 1.00 10.35 138 ASN A C 1
ATOM 841 O O . ASN A 1 147 ? 26.121 7.908 -24.648 1.00 8.93 138 ASN A O 1
ATOM 846 N N . THR A 1 148 ? 27.527 6.207 -24.177 1.00 10.08 139 THR A N 1
ATOM 847 C CA . THR A 1 148 ? 28.574 6.521 -25.148 1.00 10.11 139 THR A CA 1
ATOM 848 C C . THR A 1 148 ? 28.073 6.698 -26.572 1.00 10.82 139 THR A C 1
ATOM 849 O O . THR A 1 148 ? 27.336 5.843 -27.083 1.00 10.79 139 THR A O 1
ATOM 853 N N . LEU A 1 149 ? 28.493 7.803 -27.192 1.00 9.86 140 LEU A N 1
ATOM 854 C CA . LEU A 1 149 ? 28.197 8.096 -28.595 1.00 10.02 140 LEU A CA 1
ATOM 855 C C . LEU A 1 149 ? 29.170 7.346 -29.501 1.00 10.06 140 LEU A C 1
ATOM 856 O O . LEU A 1 149 ? 30.385 7.419 -29.304 1.00 9.88 140 LEU A O 1
ATOM 861 N N . VAL A 1 150 ? 28.613 6.642 -30.488 1.00 11.15 141 VAL A N 1
ATOM 862 C CA . VAL A 1 150 ? 29.350 5.765 -31.391 1.00 11.57 141 VAL A CA 1
ATOM 863 C C . VAL A 1 150 ? 29.258 6.292 -32.836 1.00 10.91 141 VAL A C 1
ATOM 864 O O . VAL A 1 150 ? 28.260 6.933 -33.224 1.00 10.31 141 VAL A O 1
ATOM 868 N N . ARG A 1 151 ? 30.317 6.069 -33.612 1.00 10.21 142 ARG A N 1
ATOM 869 C CA . ARG A 1 151 ? 30.376 6.609 -34.979 1.00 10.67 142 ARG A CA 1
ATOM 870 C C . ARG A 1 151 ? 29.314 5.953 -35.848 1.00 10.30 142 ARG A C 1
ATOM 871 O O . ARG A 1 151 ? 29.285 4.723 -35.973 1.00 10.64 142 ARG A O 1
ATOM 879 N N . GLY A 1 152 ? 28.439 6.784 -36.421 1.00 10.36 143 GLY A N 1
ATOM 880 C CA . GLY A 1 152 ? 27.331 6.314 -37.242 1.00 10.35 143 GLY A CA 1
ATOM 881 C C . GLY A 1 152 ? 25.974 6.303 -36.561 1.00 10.51 143 GLY A C 1
ATOM 882 O O . GLY A 1 152 ? 24.953 6.010 -37.193 1.00 10.73 143 GLY A O 1
ATOM 883 N N . GLN A 1 153 ? 25.963 6.630 -35.273 1.00 10.15 144 GLN A N 1
ATOM 884 C CA . GLN A 1 153 ? 24.742 6.602 -34.463 1.00 10.73 144 GLN A CA 1
ATOM 885 C C . GLN A 1 153 ? 23.935 7.878 -34.634 1.00 10.82 144 GLN A C 1
ATOM 886 O O . GLN A 1 153 ? 24.458 8.907 -35.053 1.00 10.51 144 GLN A O 1
ATOM 892 N N . LYS A 1 154 ? 22.649 7.802 -34.295 1.00 10.68 145 LYS A N 1
ATOM 893 C CA . LYS A 1 154 ? 21.843 9.002 -34.063 1.00 12.43 145 LYS A CA 1
ATOM 894 C C . LYS A 1 154 ? 21.414 8.986 -32.600 1.00 12.05 145 LYS A C 1
ATOM 895 O O . LYS A 1 154 ? 20.657 8.094 -32.167 1.00 13.04 145 LYS A O 1
ATOM 901 N N . LEU A 1 155 ? 21.901 9.972 -31.851 1.00 11.09 146 LEU A N 1
ATOM 902 C CA . LEU A 1 155 ? 21.663 10.071 -30.414 1.00 11.02 146 LEU A CA 1
ATOM 903 C C . LEU A 1 155 ? 21.117 11.441 -30.028 1.00 10.88 146 LEU A C 1
ATOM 904 O O . LEU A 1 155 ? 21.881 12.398 -29.837 1.00 10.89 146 LEU A O 1
ATOM 909 N N . PRO A 1 156 ? 19.780 11.543 -29.936 1.00 11.36 147 PRO A N 1
ATOM 910 C CA . PRO A 1 156 ? 19.115 12.806 -29.634 1.00 11.64 147 PRO A CA 1
ATOM 911 C C . PRO A 1 156 ? 19.382 13.348 -28.239 1.00 11.54 147 PRO A C 1
ATOM 912 O O . PRO A 1 156 ? 19.520 12.577 -27.288 1.00 11.80 147 PRO A O 1
ATOM 916 N N . ILE A 1 157 ? 19.474 14.670 -28.144 1.00 11.60 148 ILE A N 1
ATOM 917 C CA . ILE A 1 157 ? 19.319 15.395 -26.867 1.00 11.51 148 ILE A CA 1
ATOM 918 C C . ILE A 1 157 ? 17.846 15.721 -26.705 1.00 12.11 148 ILE A C 1
ATOM 919 O O . ILE A 1 157 ? 17.253 16.400 -27.545 1.00 12.37 148 ILE A O 1
ATOM 924 N N . PHE A 1 158 ? 17.251 15.195 -25.635 1.00 11.71 149 PHE A N 1
ATOM 925 C CA . PHE A 1 158 ? 15.831 15.305 -25.364 1.00 12.60 149 PHE A CA 1
ATOM 926 C C . PHE A 1 158 ? 15.649 16.334 -24.238 1.00 12.33 149 PHE A C 1
ATOM 927 O O . PHE A 1 158 ? 16.137 16.128 -23.121 1.00 11.60 149 PHE A O 1
ATOM 935 N N . SER A 1 159 ? 14.964 17.445 -24.534 1.00 12.12 150 SER A N 1
ATOM 936 C CA . SER A 1 159 ? 14.954 18.587 -23.628 1.00 12.49 150 SER A CA 1
ATOM 937 C C . SER A 1 159 ? 13.592 19.279 -23.637 1.00 12.52 150 SER A C 1
ATOM 938 O O . SER A 1 159 ? 12.595 18.705 -24.091 1.00 12.80 150 SER A O 1
ATOM 941 N N . ALA A 1 160 ? 13.565 20.507 -23.127 1.00 12.72 151 ALA A N 1
ATOM 942 C CA . ALA A 1 160 ? 12.335 21.315 -23.061 1.00 13.45 151 ALA A CA 1
ATOM 943 C C . ALA A 1 160 ? 12.709 22.781 -22.975 1.00 14.28 151 ALA A C 1
ATOM 944 O O . ALA A 1 160 ? 13.873 23.132 -22.766 1.00 14.37 151 ALA A O 1
ATOM 946 N N . SER A 1 161 ? 11.705 23.636 -23.154 1.00 15.87 152 SER A N 1
ATOM 947 C CA . SER A 1 161 ? 11.901 25.080 -23.162 1.00 17.48 152 SER A CA 1
ATOM 948 C C . SER A 1 161 ? 12.540 25.565 -21.869 1.00 16.65 152 SER A C 1
ATOM 949 O O . SER A 1 161 ? 12.176 25.115 -20.769 1.00 17.42 152 SER A O 1
ATOM 952 N N . GLY A 1 162 ? 13.518 26.460 -22.014 1.00 16.95 153 GLY A N 1
ATOM 953 C CA . GLY A 1 162 ? 14.151 27.073 -20.862 1.00 16.66 153 GLY A CA 1
ATOM 954 C C . GLY A 1 162 ? 15.370 26.325 -20.364 1.00 15.96 153 GLY A C 1
ATOM 955 O O . GLY A 1 162 ? 16.102 26.838 -19.509 1.00 17.56 153 GLY A O 1
ATOM 956 N N . LEU A 1 163 ? 15.584 25.113 -20.877 1.00 13.58 154 LEU A N 1
ATOM 957 C CA . LEU A 1 163 ? 16.751 24.317 -20.478 1.00 12.26 154 LEU A CA 1
ATOM 958 C C . LEU A 1 163 ? 17.951 24.524 -21.432 1.00 11.28 154 LEU A C 1
ATOM 959 O O . LEU A 1 163 ? 17.746 24.907 -22.590 1.00 11.49 154 LEU A O 1
ATOM 964 N N . PRO A 1 164 ? 19.197 24.257 -20.966 1.00 11.09 155 PRO A N 1
ATOM 965 C CA . PRO A 1 164 ? 20.390 24.625 -21.737 1.00 10.96 155 PRO A CA 1
ATOM 966 C C . PRO A 1 164 ? 20.844 23.604 -22.799 1.00 10.67 155 PRO A C 1
ATOM 967 O O . PRO A 1 164 ? 22.047 23.312 -22.933 1.00 10.79 155 PRO A O 1
ATOM 971 N N . HIS A 1 165 ? 19.901 23.060 -23.566 1.00 10.54 156 HIS A N 1
ATOM 972 C CA . HIS A 1 165 ? 20.278 22.118 -24.628 1.00 10.38 156 HIS A CA 1
ATOM 973 C C . HIS A 1 165 ? 21.197 22.720 -25.685 1.00 10.45 156 HIS A C 1
ATOM 974 O O . HIS A 1 165 ? 22.098 22.021 -26.180 1.00 10.34 156 HIS A O 1
ATOM 981 N N . ASN A 1 166 ? 20.991 23.992 -26.033 1.00 10.40 157 ASN A N 1
ATOM 982 C CA . ASN A 1 166 ? 21.881 24.620 -27.023 1.00 10.67 157 ASN A CA 1
ATOM 983 C C . ASN A 1 166 ? 23.305 24.819 -26.513 1.00 10.52 157 ASN A C 1
ATOM 984 O O . ASN A 1 166 ? 24.259 24.680 -27.275 1.00 11.63 157 ASN A O 1
ATOM 989 N N . GLU A 1 167 ? 23.442 25.113 -25.214 1.00 10.16 158 GLU A N 1
ATOM 990 C CA . GLU A 1 167 ? 24.764 25.133 -24.582 1.00 10.12 158 GLU A CA 1
ATOM 991 C C . GLU A 1 167 ? 25.469 23.780 -24.696 1.00 9.79 158 GLU A C 1
ATOM 992 O O . GLU A 1 167 ? 26.675 23.714 -24.983 1.00 10.73 158 GLU A O 1
ATOM 998 N N . ILE A 1 168 ? 24.734 22.700 -24.454 1.00 9.67 159 ILE A N 1
ATOM 999 C CA . ILE A 1 168 ? 25.284 21.358 -24.568 1.00 9.77 159 ILE A CA 1
ATOM 1000 C C . ILE A 1 168 ? 25.709 21.079 -26.018 1.00 9.75 159 ILE A C 1
ATOM 1001 O O . ILE A 1 168 ? 26.797 20.559 -26.262 1.00 9.91 159 ILE A O 1
ATOM 1006 N N . ALA A 1 169 ? 24.862 21.459 -26.959 1.00 10.48 160 ALA A N 1
ATOM 1007 C CA . ALA A 1 169 ? 25.102 21.238 -28.387 1.00 10.47 160 ALA A CA 1
ATOM 1008 C C . ALA A 1 169 ? 26.362 21.980 -28.847 1.00 10.79 160 ALA A C 1
ATOM 1009 O O . ALA A 1 169 ? 27.224 21.393 -29.524 1.00 11.77 160 ALA A O 1
ATOM 1011 N N . LEU A 1 170 ? 26.503 23.235 -28.413 1.00 11.78 161 LEU A N 1
ATOM 1012 C CA . LEU A 1 170 ? 27.666 24.045 -28.766 1.00 12.48 161 LEU A CA 1
ATOM 1013 C C . LEU A 1 170 ? 28.934 23.497 -28.097 1.00 11.39 161 LEU A C 1
ATOM 1014 O O . LEU A 1 170 ? 30.003 23.452 -28.715 1.00 11.81 161 LEU A O 1
ATOM 1019 N N . GLN A 1 171 ? 28.805 23.031 -26.850 1.00 10.15 162 GLN A N 1
ATOM 1020 C CA . GLN A 1 171 ? 29.953 22.433 -26.169 1.00 10.02 162 GLN A CA 1
ATOM 1021 C C . GLN A 1 171 ? 30.472 21.183 -26.904 1.00 10.20 162 GLN A C 1
ATOM 1022 O O . GLN A 1 171 ? 31.686 21.024 -27.112 1.00 10.67 162 GLN A O 1
ATOM 1028 N N . ILE A 1 172 ? 29.561 20.310 -27.323 1.00 10.36 163 ILE A N 1
ATOM 1029 C CA . ILE A 1 172 ? 29.948 19.115 -28.074 1.00 10.22 163 ILE A CA 1
ATOM 1030 C C . ILE A 1 172 ? 30.634 19.529 -29.387 1.00 10.03 163 ILE A C 1
ATOM 1031 O O . ILE A 1 172 ? 31.675 18.961 -29.767 1.00 10.11 163 ILE A O 1
ATOM 1036 N N . ALA A 1 173 ? 30.087 20.553 -30.039 1.00 11.07 164 ALA A N 1
ATOM 1037 C CA . ALA A 1 173 ? 30.669 21.036 -31.302 1.00 11.74 164 ALA A CA 1
ATOM 1038 C C . ALA A 1 173 ? 32.117 21.474 -31.119 1.00 12.26 164 ALA A C 1
ATOM 1039 O O . ALA A 1 173 ? 32.959 21.194 -31.983 1.00 13.46 164 ALA A O 1
ATOM 1041 N N . ARG A 1 174 ? 32.386 22.176 -30.012 1.00 12.55 165 ARG A N 1
ATOM 1042 C CA . ARG A 1 174 ? 33.741 22.665 -29.699 1.00 13.34 165 ARG A CA 1
ATOM 1043 C C . ARG A 1 174 ? 34.689 21.547 -29.305 1.00 13.15 165 ARG A C 1
ATOM 1044 O O . ARG A 1 174 ? 35.895 21.657 -29.524 1.00 13.28 165 ARG A O 1
ATOM 1052 N N . GLN A 1 175 ? 34.163 20.496 -28.676 1.00 11.70 166 GLN A N 1
ATOM 1053 C CA . GLN A 1 175 ? 35.007 19.514 -27.977 1.00 11.13 166 GLN A CA 1
ATOM 1054 C C . GLN A 1 175 ? 35.179 18.169 -28.666 1.00 11.37 166 GLN A C 1
ATOM 1055 O O . GLN A 1 175 ? 36.148 17.462 -28.390 1.00 11.44 166 GLN A O 1
ATOM 1061 N N . ALA A 1 176 ? 34.248 17.784 -29.533 1.00 10.68 167 ALA A N 1
ATOM 1062 C CA . ALA A 1 176 ? 34.238 16.410 -30.021 1.00 11.55 167 ALA A CA 1
ATOM 1063 C C . ALA A 1 176 ? 35.473 16.033 -30.848 1.00 12.27 167 ALA A C 1
ATOM 1064 O O . ALA A 1 176 ? 36.041 16.880 -31.544 1.00 12.49 167 ALA A O 1
ATOM 1066 N N . SER A 1 177 ? 35.878 14.766 -30.736 1.00 12.59 168 SER A N 1
ATOM 1067 C CA . SER A 1 177 ? 36.992 14.201 -31.501 1.00 13.29 168 SER A CA 1
ATOM 1068 C C . SER A 1 17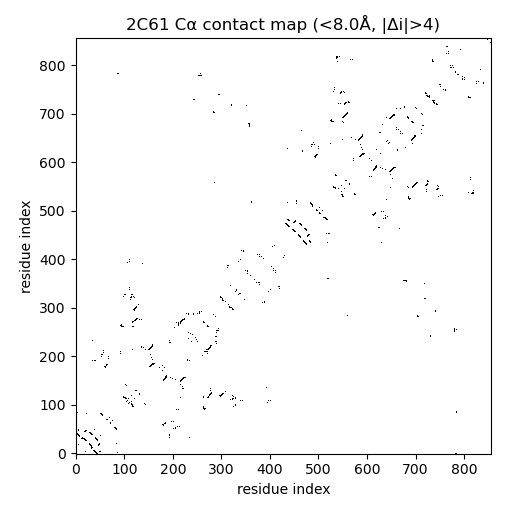7 ? 36.831 12.686 -31.640 1.00 13.47 168 SER A C 1
ATOM 1069 O O . SER A 1 177 ? 35.938 12.086 -31.025 1.00 13.13 168 SER A O 1
ATOM 1072 N N . VAL A 1 178 ? 37.709 12.064 -32.434 1.00 13.63 169 VAL A N 1
ATOM 1073 C CA . VAL A 1 178 ? 37.694 10.605 -32.600 1.00 13.79 169 VAL A CA 1
ATOM 1074 C C . VAL A 1 178 ? 39.074 10.037 -32.227 1.00 15.28 169 VAL A C 1
ATOM 1075 O O . VAL A 1 178 ? 39.910 9.778 -33.105 1.00 16.07 169 VAL A O 1
ATOM 1079 N N . PRO A 1 179 ? 39.319 9.852 -30.912 1.00 16.28 170 PRO A N 1
ATOM 1080 C CA . PRO A 1 179 ? 40.666 9.459 -30.462 1.00 17.02 170 PRO A CA 1
ATOM 1081 C C . PRO A 1 179 ? 41.179 8.205 -31.156 1.00 17.72 170 PRO A C 1
ATOM 1082 O O . PRO A 1 179 ? 40.467 7.204 -31.244 1.00 18.79 170 PRO A O 1
ATOM 1086 N N . GLY A 1 180 ? 42.398 8.294 -31.681 1.00 18.76 171 GLY A N 1
ATOM 1087 C CA . GLY A 1 180 ? 43.073 7.150 -32.285 1.00 19.80 171 GLY A CA 1
ATOM 1088 C C . GLY A 1 180 ? 42.729 6.871 -33.739 1.00 19.85 171 GLY A C 1
ATOM 1089 O O . GLY A 1 180 ? 43.355 6.012 -34.371 1.00 20.59 171 GLY A O 1
ATOM 1090 N N . SER A 1 181 ? 41.745 7.585 -34.290 1.00 19.76 172 SER A N 1
ATOM 1091 C CA . SER A 1 181 ? 41.341 7.347 -35.675 1.00 19.43 172 SER A CA 1
ATOM 1092 C C . SER A 1 181 ? 42.371 7.832 -36.697 1.00 20.21 172 SER A C 1
ATOM 1093 O O . SER A 1 181 ? 43.003 8.870 -36.507 1.00 19.75 172 SER A O 1
ATOM 1096 N N . GLU A 1 182 ? 42.500 7.086 -37.792 1.00 20.79 173 GLU A N 1
ATOM 1097 C CA . GLU A 1 182 ? 43.307 7.512 -38.938 1.00 21.75 173 GLU A CA 1
ATOM 1098 C C . GLU A 1 182 ? 42.566 8.505 -39.837 1.00 21.27 173 GLU A C 1
ATOM 1099 O O . GLU A 1 182 ? 43.170 9.132 -40.721 1.00 21.29 173 GLU A O 1
ATOM 1105 N N . SER A 1 183 ? 41.256 8.631 -39.621 1.00 19.87 174 SER A N 1
ATOM 1106 C CA . SER A 1 183 ? 40.422 9.536 -40.414 1.00 18.96 174 SER A CA 1
ATOM 1107 C C . SER A 1 183 ? 40.304 10.908 -39.771 1.00 18.27 174 SER A C 1
ATOM 1108 O O . SER A 1 183 ? 40.265 11.022 -38.543 1.00 18.37 174 SER A O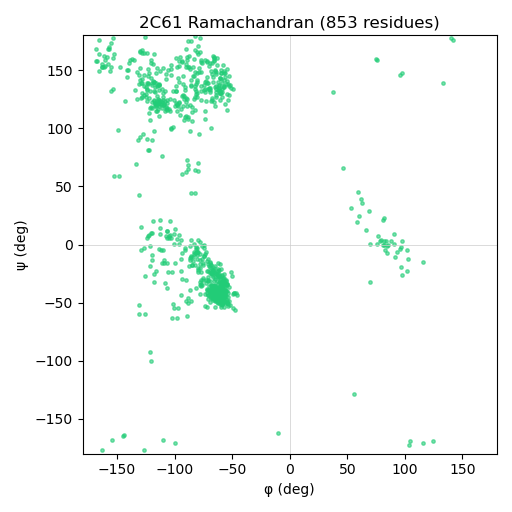 1
ATOM 1111 N N . ALA A 1 184 ? 40.235 11.938 -40.613 1.00 17.63 175 ALA A N 1
ATOM 1112 C CA . ALA A 1 184 ? 39.997 13.313 -40.177 1.00 16.73 175 ALA A CA 1
ATOM 1113 C C . ALA A 1 184 ? 38.582 13.458 -39.610 1.00 15.95 175 ALA A C 1
ATOM 1114 O O . ALA A 1 184 ? 37.687 12.680 -39.951 1.00 16.00 175 ALA A O 1
ATOM 1116 N N . PHE A 1 185 ? 38.398 14.459 -38.755 1.00 14.91 176 PHE A N 1
ATOM 1117 C CA . PHE A 1 185 ? 37.115 14.702 -38.072 1.00 14.17 176 PHE A CA 1
ATOM 1118 C C . PHE A 1 185 ? 36.566 16.086 -38.423 1.00 13.90 176 PHE A C 1
ATOM 1119 O O . PHE A 1 185 ? 37.304 17.077 -38.454 1.00 14.13 176 PHE A O 1
ATOM 1127 N N . ALA A 1 186 ? 35.253 16.161 -38.650 1.00 12.47 177 ALA A N 1
ATOM 1128 C CA . ALA A 1 186 ? 34.594 17.436 -38.898 1.00 11.84 177 ALA A CA 1
ATOM 1129 C C . ALA A 1 186 ? 33.255 17.492 -38.182 1.00 11.19 177 ALA A C 1
ATOM 1130 O O . ALA A 1 186 ? 32.644 16.457 -37.895 1.00 11.13 177 ALA A O 1
ATOM 1132 N N . VAL A 1 187 ? 32.813 18.720 -37.929 1.00 10.91 178 VAL A N 1
ATOM 1133 C CA . VAL A 1 187 ? 31.494 19.007 -37.371 1.00 11.53 178 VAL A CA 1
ATOM 1134 C C . VAL A 1 187 ? 30.657 19.778 -38.381 1.00 11.32 178 VAL A C 1
ATOM 1135 O O . VAL A 1 187 ? 31.148 20.704 -39.025 1.00 10.85 178 VAL A O 1
ATOM 1139 N N . VAL A 1 188 ? 29.389 19.394 -38.514 1.00 10.46 179 VAL A N 1
ATOM 1140 C CA . VAL A 1 188 ? 28.403 20.210 -39.236 1.00 10.78 179 VAL A CA 1
ATOM 1141 C C . VAL A 1 188 ? 27.363 20.622 -38.210 1.00 11.03 179 VAL A C 1
ATOM 1142 O O . VAL A 1 188 ? 26.747 19.761 -37.588 1.00 10.12 179 VAL A O 1
ATOM 1146 N N . PHE A 1 189 ? 27.212 21.925 -37.996 1.00 10.52 180 PHE A N 1
ATOM 1147 C CA . PHE A 1 189 ? 26.315 22.447 -36.969 1.00 10.73 180 PHE A CA 1
ATOM 1148 C C . PHE A 1 189 ? 25.234 23.218 -37.684 1.00 10.60 180 PHE A C 1
ATOM 1149 O O . PHE A 1 189 ? 25.537 24.152 -38.424 1.00 10.82 180 PHE A O 1
ATOM 1157 N N . ALA A 1 190 ? 23.980 22.815 -37.505 1.00 10.70 181 ALA A N 1
ATOM 1158 C CA . ALA A 1 190 ? 22.847 23.462 -38.165 1.00 10.88 181 ALA A CA 1
ATOM 1159 C C . ALA A 1 190 ? 21.828 23.920 -37.144 1.00 11.22 181 ALA A C 1
ATOM 1160 O O . ALA A 1 190 ? 21.329 23.110 -36.345 1.00 11.10 181 ALA A O 1
ATOM 1162 N N . ALA A 1 191 ? 21.5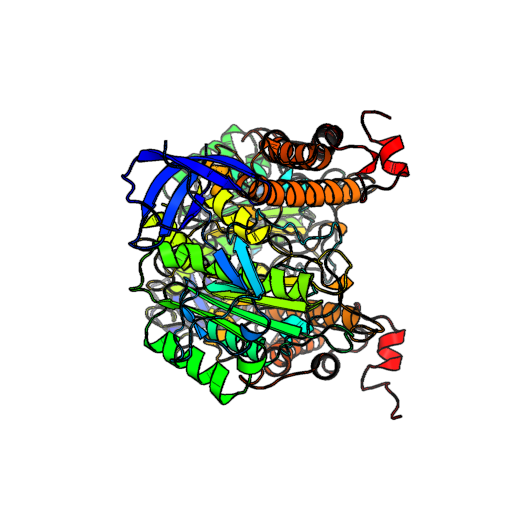28 25.218 -37.170 1.00 11.29 182 ALA A N 1
ATOM 1163 C CA . ALA A 1 191 ? 20.544 25.820 -36.263 1.00 12.00 182 ALA A CA 1
ATOM 1164 C C . ALA A 1 191 ? 19.333 26.308 -37.065 1.00 12.69 182 ALA A C 1
ATOM 1165 O O . ALA A 1 191 ? 19.486 26.865 -38.161 1.00 13.49 182 ALA A O 1
ATOM 1167 N N . MET A 1 192 ? 18.133 26.066 -36.536 1.00 12.39 183 MET A N 1
ATOM 1168 C CA . MET A 1 192 ? 16.885 26.340 -37.244 1.00 14.05 183 MET A CA 1
ATOM 1169 C C . MET A 1 192 ? 15.940 27.210 -36.432 1.00 14.25 183 MET A C 1
ATOM 1170 O O . MET A 1 192 ? 15.641 26.890 -35.272 1.00 15.42 183 MET A O 1
ATOM 1175 N N . GLY A 1 193 ? 15.460 28.290 -37.048 1.00 13.68 184 GLY A N 1
ATOM 1176 C CA . GLY A 1 193 ? 14.477 29.180 -36.420 1.00 14.50 184 GLY A CA 1
ATOM 1177 C C . GLY A 1 193 ? 14.981 29.991 -35.244 1.00 14.87 184 GLY A C 1
ATOM 1178 O O . GLY A 1 193 ? 14.202 30.341 -34.359 1.00 15.44 184 GLY A O 1
ATOM 1179 N N . ILE A 1 194 ? 16.270 30.306 -35.225 1.00 14.45 185 ILE A N 1
ATOM 1180 C CA . ILE A 1 194 ? 16.888 30.977 -34.072 1.00 14.76 185 ILE A CA 1
ATOM 1181 C C . ILE A 1 194 ? 16.776 32.504 -34.167 1.00 14.99 185 ILE A C 1
ATOM 1182 O O . ILE A 1 194 ? 16.473 33.042 -35.234 1.00 15.10 185 ILE A O 1
ATOM 1187 N N . THR A 1 195 ? 16.970 33.197 -33.045 1.00 15.75 186 THR A N 1
ATOM 1188 C CA . THR A 1 195 ? 16.916 34.667 -33.048 1.00 16.80 186 THR A CA 1
ATOM 1189 C C . THR A 1 195 ? 18.211 35.259 -33.566 1.00 17.43 186 THR A C 1
ATOM 1190 O O . THR A 1 195 ? 19.231 34.578 -33.622 1.00 17.63 186 THR A O 1
ATOM 1194 N N . ASN A 1 196 ? 18.183 36.545 -33.927 1.00 18.47 187 ASN A N 1
ATOM 1195 C CA . ASN A 1 196 ? 19.398 37.252 -34.325 1.00 19.98 187 ASN A CA 1
ATOM 1196 C C . ASN A 1 196 ? 20.479 37.220 -33.246 1.00 19.42 187 ASN A C 1
ATOM 1197 O O . ASN A 1 196 ? 21.670 37.041 -33.533 1.00 19.47 187 ASN A O 1
ATOM 1202 N N . GLU A 1 197 ? 20.044 37.387 -31.999 1.00 19.55 188 GLU A N 1
ATOM 1203 C CA . GLU A 1 197 ? 20.915 37.324 -30.828 1.00 19.27 188 GLU A CA 1
ATOM 1204 C C . GLU A 1 197 ? 21.606 35.962 -30.734 1.00 17.91 188 GLU A C 1
ATOM 1205 O O . GLU A 1 197 ? 22.821 35.890 -30.525 1.00 17.52 188 GLU A O 1
ATOM 1211 N N . GLU A 1 198 ? 20.830 34.893 -30.905 1.00 17.00 189 GLU A N 1
ATOM 1212 C CA . GLU A 1 198 ? 21.374 33.535 -30.846 1.00 16.34 189 GLU A CA 1
ATOM 1213 C C . GLU A 1 198 ? 22.345 33.277 -31.988 1.00 15.71 189 GLU A C 1
ATOM 1214 O O . GLU A 1 198 ? 23.397 32.669 -31.783 1.00 15.10 189 GLU A O 1
ATOM 1220 N N . ALA A 1 199 ? 21.985 33.744 -33.188 1.00 15.01 190 ALA A N 1
ATOM 1221 C CA . ALA A 1 199 ? 22.873 33.622 -34.349 1.00 15.67 190 ALA A CA 1
ATOM 1222 C C . ALA A 1 199 ? 24.197 34.341 -34.115 1.00 15.97 190 ALA A C 1
ATOM 1223 O O . ALA A 1 199 ? 25.266 33.775 -34.344 1.00 15.15 190 ALA A O 1
ATOM 1225 N N . GLN A 1 200 ? 24.129 35.582 -33.631 1.00 16.73 191 GLN A N 1
ATOM 1226 C CA . GLN A 1 200 ? 25.353 36.317 -33.321 1.00 17.58 191 GLN A CA 1
ATOM 1227 C C . GLN A 1 200 ? 26.230 35.588 -32.289 1.00 17.26 191 GLN A C 1
ATOM 1228 O O . GLN A 1 200 ? 27.448 35.525 -32.439 1.00 17.64 191 GLN A O 1
ATOM 1234 N N . TYR A 1 201 ? 25.595 35.000 -31.273 1.00 16.98 192 TYR A N 1
ATOM 1235 C CA . TYR A 1 201 ? 26.308 34.244 -30.238 1.00 16.46 192 TYR A CA 1
ATOM 1236 C C . TYR A 1 201 ? 26.988 32.992 -30.794 1.00 16.24 192 TYR A C 1
ATOM 1237 O O . TYR A 1 201 ? 28.176 32.768 -30.534 1.00 15.96 192 TYR A O 1
ATOM 1246 N N . PHE A 1 202 ? 26.253 32.192 -31.573 1.00 15.88 193 PHE A N 1
ATOM 1247 C CA . PHE A 1 202 ? 26.839 30.982 -32.164 1.00 16.04 193 PHE A CA 1
ATOM 1248 C C . PHE A 1 202 ? 28.026 31.325 -33.061 1.00 16.13 193 PHE A C 1
ATOM 1249 O O . PHE A 1 202 ? 29.072 30.668 -32.995 1.00 16.02 193 PHE A O 1
ATOM 1257 N N . MET A 1 203 ? 27.863 32.344 -33.906 1.00 16.60 194 MET A N 1
ATOM 1258 C CA . MET A 1 203 ? 28.956 32.795 -34.774 1.00 18.02 194 MET A CA 1
ATOM 1259 C C . MET A 1 203 ? 30.206 33.186 -33.984 1.00 17.57 194 MET A C 1
ATOM 1260 O O . MET A 1 203 ? 31.323 32.752 -34.300 1.00 18.19 194 MET A O 1
ATOM 1265 N N . SER A 1 204 ? 30.001 33.994 -32.947 1.00 17.75 195 SER A N 1
ATOM 1266 C CA . SER A 1 204 ? 31.101 34.444 -32.101 1.00 18.14 195 SER A CA 1
ATOM 1267 C C . SER A 1 204 ? 31.800 33.267 -31.432 1.00 17.70 195 SER A C 1
ATOM 1268 O O . SER A 1 204 ? 33.034 33.201 -31.388 1.00 18.25 195 SER A O 1
ATOM 1271 N N . ASP A 1 205 ? 31.010 32.313 -30.944 1.00 16.72 196 ASP A N 1
ATOM 1272 C CA . ASP A 1 205 ? 31.576 31.174 -30.255 1.00 16.48 196 ASP A CA 1
ATOM 1273 C C . ASP A 1 205 ? 32.449 30.333 -31.183 1.00 16.52 196 ASP A C 1
ATOM 1274 O O . ASP A 1 205 ? 33.567 29.964 -30.821 1.00 16.13 196 ASP A O 1
ATOM 1279 N N . PHE A 1 206 ? 31.960 30.039 -32.387 1.00 16.67 197 PHE A N 1
ATOM 1280 C CA . PHE A 1 206 ? 32.755 29.255 -33.332 1.00 17.46 197 PHE A CA 1
ATOM 1281 C C . PHE A 1 206 ? 34.071 29.944 -33.718 1.00 18.82 197 PHE A C 1
ATOM 1282 O O . PHE A 1 206 ? 35.116 29.298 -33.805 1.00 19.11 197 PHE A O 1
ATOM 1290 N N . GLU A 1 207 ? 33.988 31.257 -33.910 1.00 20.59 198 GLU A N 1
ATOM 1291 C CA . GLU A 1 207 ? 35.122 32.085 -34.320 1.00 22.87 198 GLU A CA 1
ATOM 1292 C C . GLU A 1 207 ? 36.188 32.198 -33.230 1.00 22.94 198 GLU A C 1
ATOM 1293 O O . GLU A 1 207 ? 37.380 32.020 -33.510 1.00 23.37 198 GLU A O 1
ATOM 1299 N N . LYS A 1 208 ? 35.759 32.452 -31.993 1.00 23.42 199 LYS A N 1
ATOM 1300 C CA . LYS A 1 208 ? 36.683 32.701 -30.873 1.00 24.55 199 LYS A CA 1
ATOM 1301 C C . LYS A 1 208 ? 37.458 31.462 -30.417 1.00 23.69 199 LYS A C 1
ATOM 1302 O O . LYS A 1 208 ? 38.622 31.559 -30.025 1.00 23.79 199 LYS A O 1
ATOM 1308 N N . THR A 1 209 ? 36.812 30.304 -30.464 1.00 22.97 200 THR A N 1
ATOM 1309 C CA . THR A 1 209 ? 37.389 29.080 -29.913 1.00 22.25 200 THR A CA 1
ATOM 1310 C C . THR A 1 209 ? 38.278 28.343 -30.906 1.00 22.26 200 THR A C 1
ATOM 1311 O O . THR A 1 209 ? 39.008 27.434 -30.524 1.00 22.52 200 THR A O 1
ATOM 1315 N N . GLY A 1 210 ? 38.205 28.724 -32.179 1.00 22.18 201 GLY A N 1
ATOM 1316 C CA . GLY A 1 210 ? 38.891 27.979 -33.229 1.00 21.49 201 GLY A CA 1
ATOM 1317 C C . GLY A 1 210 ? 38.152 26.716 -33.659 1.00 20.71 201 GLY A C 1
ATOM 1318 O O . GLY A 1 210 ? 38.652 25.957 -34.492 1.00 21.17 201 GLY A O 1
ATOM 1319 N N . ALA A 1 211 ? 36.961 26.486 -33.099 1.00 20.39 202 ALA A N 1
ATOM 1320 C CA . ALA A 1 211 ? 36.120 25.346 -33.509 1.00 19.62 202 ALA A CA 1
ATOM 1321 C C . ALA A 1 211 ? 35.709 25.447 -34.978 1.00 18.78 202 ALA A C 1
ATOM 1322 O O . ALA A 1 211 ? 35.501 24.433 -35.647 1.00 18.23 202 ALA A O 1
ATOM 1324 N N . LEU A 1 212 ? 35.627 26.679 -35.475 1.00 18.01 203 LEU A N 1
ATOM 1325 C CA . LEU A 1 212 ? 35.235 26.953 -36.859 1.00 18.30 203 LEU A CA 1
ATOM 1326 C C . LEU A 1 212 ? 36.139 26.280 -37.909 1.00 18.77 203 LEU A C 1
ATOM 1327 O O . LEU A 1 212 ? 35.681 25.946 -38.999 1.00 19.01 203 LEU A O 1
ATOM 1332 N N . GLU A 1 213 ? 37.405 26.058 -37.566 1.00 19.76 204 GLU A N 1
ATOM 1333 C CA . GLU A 1 213 ? 38.394 25.512 -38.500 1.00 20.79 204 GLU A CA 1
ATOM 1334 C C . GLU A 1 213 ? 38.022 24.120 -39.025 1.00 19.58 204 GLU A C 1
ATOM 1335 O O . GLU A 1 213 ? 38.327 23.775 -40.171 1.00 19.91 204 GLU A O 1
ATOM 1341 N N . ARG A 1 214 ? 37.336 23.337 -38.193 1.00 18.41 205 ARG A N 1
ATOM 1342 C CA . ARG A 1 214 ? 36.931 21.982 -38.559 1.00 17.56 205 ARG A CA 1
ATOM 1343 C C . ARG A 1 214 ? 35.411 21.858 -38.698 1.00 16.59 205 ARG A C 1
ATOM 1344 O O . ARG A 1 214 ? 34.876 20.756 -38.609 1.00 16.67 205 ARG A O 1
ATOM 1352 N N . ALA A 1 215 ? 34.725 22.979 -38.904 1.00 15.45 206 ALA A N 1
ATOM 1353 C CA . ALA A 1 215 ? 33.257 22.963 -38.926 1.00 14.92 206 ALA A CA 1
ATOM 1354 C C . ALA A 1 215 ? 32.633 23.714 -40.100 1.00 14.63 206 ALA A C 1
ATOM 1355 O O . ALA A 1 215 ? 33.189 24.708 -40.556 1.00 15.58 206 ALA A O 1
ATOM 1357 N N . VAL A 1 216 ? 31.471 23.237 -40.562 1.00 13.92 207 VAL A N 1
ATOM 1358 C CA . VAL A 1 216 ? 30.594 24.000 -41.454 1.00 13.94 207 VAL A CA 1
ATOM 1359 C C . VAL A 1 216 ? 29.382 24.348 -40.614 1.00 13.27 207 VAL A C 1
ATOM 1360 O O . VAL A 1 216 ? 28.815 23.465 -39.978 1.00 13.60 207 VAL A O 1
ATOM 1364 N N . VAL A 1 217 ? 28.992 25.623 -40.616 1.00 12.59 208 VAL A N 1
ATOM 1365 C CA . VAL A 1 217 ? 27.893 26.109 -39.782 1.00 12.22 208 VAL A CA 1
ATOM 1366 C C . VAL A 1 217 ? 26.790 26.652 -40.680 1.00 11.99 208 VAL A C 1
ATOM 1367 O O . VAL A 1 217 ? 27.043 27.513 -41.515 1.00 12.65 208 VAL A O 1
ATOM 1371 N N . PHE A 1 218 ? 25.574 26.133 -40.523 1.00 11.38 209 PHE A N 1
ATOM 1372 C CA . PHE A 1 218 ? 24.386 26.609 -41.251 1.00 11.76 209 PHE A CA 1
ATOM 1373 C C . PHE A 1 218 ? 23.471 27.226 -40.221 1.00 12.04 209 PHE A C 1
ATOM 1374 O O . PHE A 1 218 ? 23.068 26.542 -39.260 1.00 11.79 209 PHE A O 1
ATOM 1382 N N . LEU A 1 219 ? 23.130 28.499 -40.411 1.00 11.92 210 LEU A N 1
ATOM 1383 C CA . LEU A 1 219 ? 22.267 29.212 -39.471 1.00 12.15 210 LEU A CA 1
ATOM 1384 C C . LEU A 1 219 ? 21.022 29.728 -40.166 1.00 12.29 210 LEU A C 1
ATOM 1385 O O . LEU A 1 219 ? 21.110 30.529 -41.106 1.00 12.74 210 LEU A O 1
ATOM 1390 N N . ASN A 1 220 ? 19.868 29.232 -39.716 1.00 11.75 211 ASN A N 1
ATOM 1391 C CA . ASN A 1 220 ? 18.559 29.684 -40.191 1.00 11.80 211 ASN A CA 1
ATOM 1392 C C . ASN A 1 220 ? 17.845 30.468 -39.095 1.00 11.37 211 ASN A C 1
ATOM 1393 O O . ASN A 1 220 ? 17.670 29.984 -37.969 1.00 10.82 211 ASN A O 1
ATOM 1398 N N . LEU A 1 221 ? 17.447 31.696 -39.425 1.00 11.01 212 LEU A N 1
ATOM 1399 C CA . LEU A 1 221 ? 16.809 32.599 -38.470 1.00 11.74 212 LEU A CA 1
ATOM 1400 C C . LEU A 1 221 ? 15.291 32.441 -38.455 1.00 12.05 212 LEU A C 1
ATOM 1401 O O . LEU A 1 221 ? 14.674 32.043 -39.453 1.00 12.08 212 LEU A O 1
ATOM 1406 N N . ALA A 1 222 ? 14.695 32.800 -37.324 1.00 12.03 213 ALA A N 1
ATOM 1407 C CA . ALA A 1 222 ? 13.249 32.760 -37.150 1.00 13.08 213 ALA A CA 1
ATOM 1408 C C . ALA A 1 222 ? 12.520 33.439 -38.307 1.00 13.48 213 ALA A C 1
ATOM 1409 O O . ALA A 1 222 ? 11.516 32.922 -38.794 1.00 13.37 213 ALA A O 1
ATOM 1411 N N . ASP A 1 223 ? 13.030 34.590 -38.741 1.00 13.25 214 ASP A N 1
ATOM 1412 C CA . ASP A 1 223 ? 12.363 35.390 -39.778 1.00 13.53 214 ASP A CA 1
ATOM 1413 C C . ASP A 1 223 ? 12.784 35.080 -41.223 1.00 13.40 214 ASP A C 1
ATOM 1414 O O . ASP A 1 223 ? 12.253 35.668 -42.172 1.00 13.17 214 ASP A O 1
ATOM 1419 N N . ASP A 1 224 ? 13.742 34.164 -41.390 1.00 12.48 215 ASP A N 1
ATOM 1420 C CA . ASP A 1 224 ? 14.057 33.624 -42.721 1.00 12.28 215 ASP A CA 1
ATOM 1421 C C . ASP A 1 224 ? 12.846 32.823 -43.241 1.00 12.14 215 ASP A C 1
ATOM 1422 O O . ASP A 1 224 ? 11.994 32.396 -42.455 1.00 11.91 215 ASP A O 1
ATOM 1427 N N . PRO A 1 225 ? 12.749 32.625 -44.577 1.00 12.86 216 PRO A N 1
ATOM 1428 C CA . PRO A 1 225 ? 11.563 31.901 -45.067 1.00 13.41 216 PRO A CA 1
ATOM 1429 C C . PRO A 1 225 ? 11.435 30.490 -44.515 1.00 12.94 216 PRO A C 1
ATOM 1430 O O . PRO A 1 225 ? 12.437 29.798 -44.358 1.00 13.18 216 PRO A O 1
ATOM 1434 N N . ALA A 1 226 ? 10.201 30.070 -44.253 1.00 12.61 217 ALA A N 1
ATOM 1435 C CA . ALA A 1 226 ? 9.921 28.725 -43.753 1.00 12.53 217 ALA A CA 1
ATOM 1436 C C . ALA A 1 226 ? 10.547 27.644 -44.650 1.00 12.09 217 ALA A C 1
ATOM 1437 O O . ALA A 1 226 ? 11.116 26.652 -44.155 1.00 12.94 217 ALA A O 1
ATOM 1439 N N . VAL A 1 227 ? 10.456 27.833 -45.966 1.00 11.98 218 VAL A N 1
ATOM 1440 C CA . VAL A 1 227 ? 11.046 26.875 -46.908 1.00 11.79 218 VAL A CA 1
ATOM 1441 C C . VAL A 1 227 ? 12.560 26.760 -46.725 1.00 12.22 218 VAL A C 1
ATOM 1442 O O . VAL A 1 227 ? 13.118 25.664 -46.865 1.00 11.32 218 VAL A O 1
ATOM 1446 N N . GLU A 1 228 ? 13.220 27.875 -46.400 1.00 11.99 219 GLU A N 1
ATOM 1447 C CA . GLU A 1 228 ? 14.656 27.836 -46.098 1.00 12.87 219 GLU A CA 1
ATOM 1448 C C . GLU A 1 228 ? 14.928 27.017 -44.838 1.00 11.21 219 GLU A C 1
ATOM 1449 O O . GLU A 1 228 ? 15.932 26.318 -44.755 1.00 10.29 219 GLU A O 1
ATOM 1455 N N . ARG A 1 229 ? 14.036 27.100 -43.858 1.00 10.44 220 ARG A N 1
ATOM 1456 C CA . ARG A 1 229 ? 14.229 26.282 -42.651 1.00 10.74 220 ARG A CA 1
ATOM 1457 C C . ARG A 1 229 ? 14.154 24.783 -42.995 1.00 11.16 220 ARG A C 1
ATOM 1458 O O . ARG A 1 229 ? 14.926 23.980 -42.476 1.00 11.25 220 ARG A O 1
ATOM 1466 N N . ILE A 1 230 ? 13.227 24.438 -43.886 1.00 11.06 221 ILE A N 1
ATOM 1467 C CA . ILE A 1 230 ? 12.988 23.048 -44.305 1.00 11.76 221 ILE A CA 1
ATOM 1468 C C . ILE A 1 230 ? 14.209 22.501 -45.062 1.00 11.02 221 ILE A C 1
ATOM 1469 O O . ILE A 1 230 ? 14.536 21.315 -44.940 1.00 10.30 221 ILE A O 1
ATOM 1474 N N . VAL A 1 231 ? 14.881 23.351 -45.839 1.00 9.94 222 VAL A N 1
ATOM 1475 C CA . VAL A 1 231 ? 16.086 22.898 -46.549 1.00 11.41 222 VAL A CA 1
ATOM 1476 C C . VAL A 1 231 ? 17.299 22.812 -45.631 1.00 10.86 222 VAL A C 1
ATOM 1477 O O . VAL A 1 231 ? 18.237 22.077 -45.948 1.00 10.04 222 VAL A O 1
ATOM 1481 N N . THR A 1 232 ? 17.297 23.560 -44.520 1.00 9.86 223 THR A N 1
ATOM 1482 C CA . THR A 1 232 ? 18.461 23.628 -43.624 1.00 10.16 223 THR A CA 1
ATOM 1483 C C . THR A 1 232 ? 19.089 22.261 -43.256 1.00 9.62 223 THR A C 1
ATOM 1484 O O . THR A 1 232 ? 20.312 22.087 -43.453 1.00 9.91 223 THR A O 1
ATOM 1488 N N . PRO A 1 233 ? 18.301 21.311 -42.690 1.00 10.29 224 PRO A N 1
ATOM 1489 C CA . PRO A 1 233 ? 18.905 20.028 -42.292 1.00 10.44 224 PRO A CA 1
ATOM 1490 C C . PRO A 1 233 ? 19.355 19.202 -43.487 1.00 10.36 224 PRO A C 1
ATOM 1491 O O . PRO A 1 233 ? 20.281 18.387 -43.359 1.00 11.53 224 PRO A O 1
ATOM 1495 N N . ARG A 1 234 ? 18.748 19.445 -44.643 1.00 9.88 225 ARG A N 1
ATOM 1496 C CA . ARG A 1 234 ? 19.165 18.749 -45.875 1.00 10.48 225 ARG A CA 1
ATOM 1497 C C . ARG A 1 234 ? 20.505 19.266 -46.415 1.00 10.15 225 ARG A C 1
ATOM 1498 O O . ARG A 1 234 ? 21.349 18.481 -46.828 1.00 9.73 225 ARG A O 1
ATOM 1506 N N . MET A 1 235 ? 20.695 20.576 -46.400 1.00 9.72 226 MET A N 1
ATOM 1507 C CA . MET A 1 235 ? 21.994 21.154 -46.748 1.00 10.05 226 MET A CA 1
ATOM 1508 C C . MET A 1 235 ? 23.068 20.600 -45.820 1.00 9.78 226 MET A C 1
ATOM 1509 O O . MET A 1 235 ? 24.163 20.187 -46.258 1.00 9.65 226 MET A O 1
ATOM 1514 N N . ALA A 1 236 ? 22.750 20.568 -44.526 1.00 9.93 227 ALA A N 1
ATOM 1515 C CA . ALA A 1 236 ? 23.701 20.088 -43.523 1.00 9.42 227 ALA A CA 1
ATOM 1516 C C . ALA A 1 236 ? 24.056 18.612 -43.722 1.00 9.76 227 ALA A C 1
ATOM 1517 O O . ALA A 1 236 ? 25.245 18.243 -43.704 1.00 10.84 227 ALA A O 1
ATOM 1519 N N . LEU A 1 237 ? 23.043 17.767 -43.908 1.00 9.18 228 LEU A N 1
ATOM 1520 C CA . LEU A 1 237 ? 23.286 16.324 -44.024 1.00 8.97 228 LEU A CA 1
ATOM 1521 C C . LEU A 1 237 ? 24.027 15.993 -45.325 1.00 9.30 228 LEU A C 1
ATOM 1522 O O . LEU A 1 237 ? 24.905 15.099 -45.357 1.00 9.48 228 LEU A O 1
ATOM 1527 N N . THR A 1 238 ? 23.708 16.725 -46.386 1.00 9.49 229 THR A N 1
ATOM 1528 C CA . THR A 1 238 ? 24.401 16.544 -47.657 1.00 9.72 229 THR A CA 1
ATOM 1529 C C . THR A 1 238 ? 25.872 16.919 -47.522 1.00 9.73 229 THR A C 1
ATOM 1530 O O . THR A 1 238 ? 26.738 16.192 -48.020 1.00 10.75 229 THR A O 1
ATOM 1534 N N . ALA A 1 239 ? 26.163 18.041 -46.846 1.00 9.29 230 ALA A N 1
ATOM 1535 C CA . ALA A 1 239 ? 27.569 18.414 -46.583 1.00 9.82 230 ALA A CA 1
ATOM 1536 C C . ALA A 1 239 ? 28.281 17.330 -45.785 1.00 10.73 230 ALA A C 1
ATOM 1537 O O . ALA A 1 239 ? 29.415 16.963 -46.118 1.00 10.34 230 ALA A O 1
ATOM 1539 N N . ALA A 1 240 ? 27.613 16.796 -44.752 1.00 10.68 231 ALA A N 1
ATOM 1540 C CA . ALA A 1 240 ? 28.193 15.719 -43.934 1.00 10.64 231 ALA A CA 1
ATOM 1541 C C . ALA A 1 240 ? 28.490 14.462 -44.752 1.00 10.81 231 ALA A C 1
ATOM 1542 O O . ALA A 1 240 ? 29.577 13.894 -44.629 1.00 11.84 231 ALA A O 1
ATOM 1544 N N . GLU A 1 241 ? 27.543 14.044 -45.591 1.00 10.57 232 GLU A N 1
ATOM 1545 C CA . GLU A 1 241 ? 27.718 12.850 -46.425 1.00 10.99 232 GLU A CA 1
ATOM 1546 C C . GLU A 1 241 ? 28.860 13.030 -47.428 1.00 11.46 232 GLU A C 1
ATOM 1547 O O . GLU A 1 241 ? 29.654 12.099 -47.676 1.00 11.55 232 GLU A O 1
ATOM 1553 N N . TYR A 1 242 ? 28.929 14.226 -48.007 1.00 12.07 233 TYR A N 1
ATOM 1554 C CA . TYR A 1 242 ? 30.026 14.576 -48.918 1.00 12.74 233 TYR A CA 1
ATOM 1555 C C . TYR A 1 242 ? 31.394 14.453 -48.235 1.00 12.95 233 TYR A C 1
ATOM 1556 O O . TYR A 1 242 ? 32.294 13.802 -48.762 1.00 12.84 233 TYR A O 1
ATOM 1565 N N . LEU A 1 243 ? 31.544 15.055 -47.056 1.00 12.40 234 LEU A N 1
ATOM 1566 C CA . LEU A 1 243 ? 32.831 15.016 -46.352 1.00 12.15 234 LEU A CA 1
ATOM 1567 C C . LEU A 1 243 ? 33.170 13.583 -45.902 1.00 12.78 234 LEU A C 1
ATOM 1568 O O . LEU A 1 243 ? 34.328 13.150 -45.973 1.00 12.55 234 LEU A O 1
ATOM 1573 N N . ALA A 1 244 ? 32.164 12.841 -45.440 1.00 12.74 235 ALA A N 1
ATOM 1574 C CA . ALA A 1 244 ? 32.371 11.468 -44.975 1.00 13.70 235 ALA A CA 1
ATOM 1575 C C . ALA A 1 244 ? 32.745 10.516 -46.112 1.00 14.82 235 ALA A C 1
ATOM 1576 O O . ALA A 1 244 ? 33.665 9.713 -45.975 1.00 14.41 235 ALA A O 1
ATOM 1578 N N . TYR A 1 245 ? 32.025 10.609 -47.224 1.00 15.32 236 TYR A N 1
ATOM 1579 C CA . TYR A 1 245 ? 32.133 9.614 -48.299 1.00 16.74 236 TYR A CA 1
ATOM 1580 C C . TYR A 1 245 ? 33.239 9.960 -49.299 1.00 17.28 236 TYR A C 1
ATOM 1581 O O . TYR A 1 245 ? 34.035 9.081 -49.671 1.00 17.65 236 TYR A O 1
ATOM 1590 N N . GLU A 1 246 ? 33.292 11.221 -49.720 1.00 16.86 237 GLU A N 1
ATOM 1591 C CA . GLU A 1 246 ? 34.256 11.642 -50.741 1.00 18.00 237 GLU A CA 1
ATOM 1592 C C . GLU A 1 246 ? 35.599 12.044 -50.137 1.00 18.41 237 GLU A C 1
ATOM 1593 O O . GLU A 1 246 ? 36.612 12.093 -50.841 1.00 19.28 237 GLU A O 1
ATOM 1599 N N . HIS A 1 247 ? 35.618 12.325 -48.834 1.00 17.84 238 HIS A N 1
ATOM 1600 C CA . HIS A 1 247 ? 36.852 12.726 -48.158 1.00 18.02 238 HIS A CA 1
ATOM 1601 C C . HIS A 1 247 ? 37.238 11.860 -46.959 1.00 17.57 238 HIS A C 1
ATOM 1602 O O . HIS A 1 247 ? 38.201 12.172 -46.264 1.00 18.17 238 HIS A O 1
ATOM 1609 N N . GLY A 1 248 ? 36.482 10.788 -46.730 1.00 16.62 239 GLY A N 1
ATOM 1610 C CA . GLY A 1 248 ? 36.828 9.763 -45.742 1.00 16.71 239 GLY A CA 1
ATOM 1611 C C . GLY A 1 248 ? 36.899 10.292 -44.322 1.00 16.58 239 GLY A C 1
ATOM 1612 O O . GLY A 1 248 ? 37.783 9.896 -43.553 1.00 17.49 239 GLY A O 1
ATOM 1613 N N . MET A 1 249 ? 35.979 11.187 -43.967 1.00 15.17 240 MET A N 1
ATOM 1614 C CA . MET A 1 249 ? 35.992 11.807 -42.636 1.00 14.44 240 MET A CA 1
ATOM 1615 C C . MET A 1 249 ? 34.937 11.199 -41.722 1.00 13.80 240 MET A C 1
ATOM 1616 O O . MET A 1 249 ? 33.906 10.737 -42.195 1.00 13.02 240 MET A O 1
ATOM 1621 N N . HIS A 1 250 ? 35.207 11.207 -40.414 1.00 12.94 241 HIS A N 1
ATOM 1622 C CA . HIS A 1 250 ? 34.146 11.016 -39.432 1.00 12.26 241 HIS A CA 1
ATOM 1623 C C . HIS A 1 250 ? 33.516 12.377 -39.183 1.00 11.52 241 HIS A C 1
ATOM 1624 O O . HIS A 1 250 ? 34.186 13.313 -38.768 1.00 11.80 241 HIS A O 1
ATOM 1631 N N . VAL A 1 251 ? 32.219 12.483 -39.489 1.00 10.46 242 VAL A N 1
ATOM 1632 C CA . VAL A 1 251 ? 31.510 13.764 -39.396 1.00 10.97 242 VAL A CA 1
ATOM 1633 C C . VAL A 1 251 ? 30.404 13.676 -38.369 1.00 10.90 242 VAL A C 1
ATOM 1634 O O . VAL A 1 251 ? 29.597 12.734 -38.381 1.00 10.87 242 VAL A O 1
ATOM 1638 N N . LEU A 1 252 ? 30.364 14.673 -37.492 1.00 10.78 243 LEU A N 1
ATOM 1639 C CA . LEU A 1 252 ? 29.319 14.763 -36.482 1.00 10.23 243 LEU A CA 1
ATOM 1640 C C . LEU A 1 252 ? 28.427 15.939 -36.811 1.00 10.37 243 LEU A C 1
ATOM 1641 O O . LEU A 1 252 ? 28.898 17.069 -36.890 1.00 10.62 243 LEU A O 1
ATOM 1646 N N . VAL A 1 253 ? 27.140 15.650 -36.975 1.00 9.87 244 VAL A N 1
ATOM 1647 C CA . VAL A 1 253 ? 26.122 16.618 -37.359 1.00 10.16 244 VAL A CA 1
ATOM 1648 C C . VAL A 1 253 ? 25.261 16.921 -36.147 1.00 10.05 244 VAL A C 1
ATOM 1649 O O . VAL A 1 253 ? 24.682 16.006 -35.553 1.00 10.20 244 VAL A O 1
ATOM 1653 N N . ILE A 1 254 ? 25.173 18.203 -35.794 1.00 10.00 245 ILE A N 1
ATOM 1654 C CA . ILE A 1 254 ? 24.408 18.660 -34.639 1.00 11.12 245 ILE A CA 1
ATOM 1655 C C . ILE A 1 254 ? 23.291 19.504 -35.220 1.00 10.69 245 ILE A C 1
ATOM 1656 O O . ILE A 1 254 ? 23.555 20.454 -35.937 1.00 11.34 245 ILE A O 1
ATOM 1661 N N . LEU A 1 255 ? 22.050 19.128 -34.944 1.00 11.03 246 LEU A N 1
ATOM 1662 C CA . LEU A 1 255 ? 20.868 19.797 -35.543 1.00 11.61 246 LEU A CA 1
ATOM 1663 C C . LEU A 1 255 ? 19.987 20.329 -34.444 1.00 12.03 246 LEU A C 1
ATOM 1664 O O . LEU A 1 255 ? 19.398 19.531 -33.699 1.00 12.90 246 LEU A O 1
ATOM 1669 N N . THR A 1 256 ? 19.867 21.649 -34.321 1.00 11.04 247 THR A N 1
ATOM 1670 C CA . THR A 1 256 ? 18.964 22.194 -33.290 1.00 12.02 247 THR A CA 1
ATOM 1671 C C . THR A 1 256 ? 17.996 23.209 -33.877 1.00 12.14 247 THR A C 1
ATOM 1672 O O . THR A 1 256 ? 18.444 24.116 -34.566 1.00 12.65 247 THR A O 1
ATOM 1676 N N . ASP A 1 257 ? 16.684 23.126 -33.629 1.00 12.66 248 ASP A N 1
ATOM 1677 C CA . ASP A 1 257 ? 15.957 22.169 -32.773 1.00 13.71 248 ASP A CA 1
ATOM 1678 C C . ASP A 1 257 ? 14.984 21.503 -33.757 1.00 13.13 248 ASP A C 1
ATOM 1679 O O . ASP A 1 257 ? 14.316 22.211 -34.531 1.00 13.63 248 ASP A O 1
ATOM 1684 N N . ILE A 1 258 ? 14.897 20.169 -33.765 1.00 12.42 249 ILE A N 1
ATOM 1685 C CA . ILE A 1 258 ? 14.017 19.468 -34.707 1.00 12.45 249 ILE A CA 1
ATOM 1686 C C . ILE A 1 258 ? 12.564 19.893 -34.476 1.00 12.17 249 ILE A C 1
ATOM 1687 O O . ILE A 1 258 ? 11.766 19.934 -35.405 1.00 11.30 249 ILE A O 1
ATOM 1692 N N . THR A 1 259 ? 12.231 20.268 -33.244 1.00 11.33 250 THR A N 1
ATOM 1693 C CA . THR A 1 259 ? 10.854 20.725 -32.960 1.00 12.03 250 THR A CA 1
ATOM 1694 C C . THR A 1 259 ? 10.538 21.995 -33.754 1.00 12.71 250 THR A C 1
ATOM 1695 O O . THR A 1 259 ? 9.432 22.150 -34.286 1.00 12.44 250 THR A O 1
ATOM 1699 N N . ASN A 1 260 ? 11.508 22.895 -33.836 1.00 12.17 251 ASN A N 1
ATOM 1700 C CA . ASN A 1 260 ? 11.327 24.122 -34.612 1.00 12.32 251 ASN A CA 1
ATOM 1701 C C . ASN A 1 260 ? 11.224 23.869 -36.120 1.00 12.18 251 ASN A C 1
ATOM 1702 O O . ASN A 1 260 ? 10.427 24.518 -36.822 1.00 11.13 251 ASN A O 1
ATOM 1707 N N . TYR A 1 261 ? 12.017 22.923 -36.618 1.00 9.91 252 TYR A N 1
ATOM 1708 C CA . TYR A 1 261 ? 11.843 22.416 -37.993 1.00 10.56 252 TYR A CA 1
ATOM 1709 C C . TYR A 1 261 ? 10.378 21.973 -38.221 1.00 10.91 252 TYR A C 1
ATOM 1710 O O . TYR A 1 261 ? 9.738 22.342 -39.216 1.00 11.33 252 TYR A O 1
ATOM 1719 N N . ALA A 1 262 ? 9.857 21.187 -37.281 1.00 11.07 253 ALA A N 1
ATOM 1720 C CA . ALA A 1 262 ? 8.509 20.619 -37.407 1.00 11.25 253 ALA A CA 1
ATOM 1721 C C . ALA A 1 262 ? 7.440 21.705 -37.385 1.00 11.88 253 ALA A C 1
ATOM 1722 O O . ALA A 1 262 ? 6.417 21.593 -38.077 1.00 12.66 253 ALA A O 1
ATOM 1724 N N . GLU A 1 263 ? 7.669 22.754 -36.598 1.00 12.56 254 GLU A N 1
ATOM 1725 C CA . GLU A 1 263 ? 6.721 23.883 -36.558 1.00 12.86 254 GLU A CA 1
ATOM 1726 C C . GLU A 1 263 ? 6.604 24.595 -37.901 1.00 12.95 254 GLU A C 1
ATOM 1727 O O . GLU A 1 263 ? 5.558 25.127 -38.225 1.00 12.88 254 GLU A O 1
ATOM 1733 N N . ALA A 1 264 ? 7.678 24.629 -38.678 1.00 11.34 255 ALA A N 1
ATOM 1734 C CA . ALA A 1 264 ? 7.636 25.181 -40.041 1.00 11.38 255 ALA A CA 1
ATOM 1735 C C . ALA A 1 264 ? 7.006 24.176 -41.009 1.00 11.23 255 ALA A C 1
ATOM 1736 O O . ALA A 1 264 ? 6.198 24.554 -41.864 1.00 11.63 255 ALA A O 1
ATOM 1738 N N . LEU A 1 265 ? 7.385 22.894 -40.881 1.00 11.39 256 LEU A N 1
ATOM 1739 C CA . LEU A 1 265 ? 6.820 21.817 -41.723 1.00 11.39 256 LEU A CA 1
ATOM 1740 C C . LEU A 1 265 ? 5.281 21.955 -41.781 1.00 11.86 256 LEU A C 1
ATOM 1741 O O . LEU A 1 265 ? 4.685 21.636 -42.802 1.00 11.84 256 LEU A O 1
ATOM 1746 N N . ARG A 1 266 ? 4.587 22.255 -40.675 1.00 13.11 257 ARG A N 1
ATOM 1747 C CA . ARG A 1 266 ? 3.322 21.628 -40.361 1.00 12.61 257 ARG A CA 1
ATOM 1748 C C . ARG A 1 266 ? 2.427 22.730 -41.009 1.00 12.72 257 ARG A C 1
ATOM 1749 O O . ARG A 1 266 ? 1.215 22.590 -41.114 1.00 12.63 257 ARG A O 1
ATOM 1757 N N . GLN A 1 267 ? 3.051 23.838 -41.434 1.00 12.40 258 GLN A N 1
ATOM 1758 C CA . GLN A 1 267 ? 2.362 24.939 -42.151 1.00 13.64 258 GLN A CA 1
ATOM 1759 C C . GLN A 1 267 ? 2.776 25.101 -43.622 1.00 13.91 258 GLN A C 1
ATOM 1760 O O . GLN A 1 267 ? 2.209 25.928 -44.356 1.00 15.20 258 GLN A O 1
ATOM 1766 N N . MET A 1 268 ? 3.750 24.313 -44.057 1.00 14.00 259 MET A N 1
ATOM 1767 C CA . MET A 1 268 ? 4.236 24.367 -45.430 1.00 14.34 259 MET A CA 1
ATOM 1768 C C . MET A 1 268 ? 3.327 23.596 -46.398 1.00 14.62 259 MET A C 1
ATOM 1769 O O . MET A 1 268 ? 2.797 22.530 -46.067 1.00 14.69 259 MET A O 1
ATOM 1774 N N . GLY A 1 269 ? 3.144 24.146 -47.599 1.00 14.71 260 GLY A N 1
ATOM 1775 C CA . GLY A 1 269 ? 2.602 23.381 -48.722 1.00 15.74 260 GLY A CA 1
ATOM 1776 C C . GLY A 1 269 ? 1.262 22.745 -48.446 1.00 16.59 260 GLY A C 1
ATOM 1777 O O . GLY A 1 269 ? 0.344 23.418 -47.978 1.00 17.20 260 GLY A O 1
ATOM 1778 N N . ALA A 1 270 ? 1.157 21.441 -48.718 1.00 17.06 261 ALA A N 1
ATOM 1779 C CA . ALA A 1 270 ? -0.127 20.736 -48.592 1.00 17.18 261 ALA A CA 1
ATOM 1780 C C . ALA A 1 270 ? -0.597 20.520 -47.139 1.00 17.53 261 ALA A C 1
ATOM 1781 O O . ALA A 1 270 ? -1.757 20.179 -46.912 1.00 17.98 261 ALA A O 1
ATOM 1783 N N . ALA A 1 271 ? 0.300 20.718 -46.172 1.00 17.21 262 ALA A N 1
ATOM 1784 C CA . ALA A 1 271 ? -0.022 20.564 -44.750 1.00 16.89 262 ALA A CA 1
ATOM 1785 C C . ALA A 1 271 ? -0.788 21.752 -44.167 1.00 17.08 262 ALA A C 1
ATOM 1786 O O . ALA A 1 271 ? -1.380 21.639 -43.099 1.00 15.61 262 ALA A O 1
ATOM 1788 N N . ARG A 1 272 ? -0.761 22.883 -44.871 1.00 17.23 263 ARG A N 1
ATOM 1789 C CA . ARG A 1 272 ? -1.363 24.122 -44.382 1.00 18.64 263 ARG A CA 1
ATOM 1790 C C . ARG A 1 272 ? -2.841 23.962 -43.986 1.00 18.63 263 ARG A C 1
ATOM 1791 O O . ARG A 1 272 ? -3.680 23.648 -44.825 1.00 18.82 263 ARG A O 1
ATOM 1799 N N . ASN A 1 273 ? -3.121 24.162 -42.693 1.00 18.78 264 ASN A N 1
ATOM 1800 C CA . ASN A 1 273 ? -4.465 24.011 -42.099 1.00 19.57 264 ASN A CA 1
ATOM 1801 C C . ASN A 1 273 ? -5.107 22.622 -42.252 1.00 19.37 264 ASN A C 1
ATOM 1802 O O . ASN A 1 273 ? -6.325 22.480 -42.135 1.00 19.83 264 ASN A O 1
ATOM 1807 N N . GLU A 1 274 ? -4.276 21.608 -42.519 1.00 18.68 265 GLU A N 1
ATOM 1808 C CA . GLU A 1 274 ? -4.689 20.194 -42.485 1.00 18.27 265 GLU A CA 1
ATOM 1809 C C . GLU A 1 274 ? -4.321 19.606 -41.116 1.00 18.04 265 GLU A C 1
ATOM 1810 O O . GLU A 1 274 ? -3.375 20.068 -40.474 1.00 18.36 265 GLU A O 1
ATOM 1816 N N . VAL A 1 275 ? -5.053 18.571 -40.700 1.00 17.41 266 VAL A N 1
ATOM 1817 C CA . VAL A 1 275 ? -4.935 18.023 -39.347 1.00 17.19 266 VAL A CA 1
ATOM 1818 C C . VAL A 1 275 ? -4.402 16.588 -39.407 1.00 17.25 266 VAL A C 1
ATOM 1819 O O . VAL A 1 275 ? -4.935 15.761 -40.155 1.00 16.57 266 VAL A O 1
ATOM 1823 N N . PRO A 1 276 ? -3.332 16.298 -38.642 1.00 17.11 267 PRO A N 1
ATOM 1824 C CA . PRO A 1 276 ? -2.815 14.923 -38.657 1.00 17.70 267 PRO A CA 1
ATOM 1825 C C . PRO A 1 276 ? -3.877 13.879 -38.295 1.00 18.58 267 PRO A C 1
ATOM 1826 O O . PRO A 1 276 ? -4.693 14.098 -37.389 1.00 18.50 267 PRO A O 1
ATOM 1830 N N . GLY A 1 277 ? -3.877 12.767 -39.027 1.00 19.35 268 GLY A N 1
ATOM 1831 C CA . GLY A 1 277 ? -4.849 11.694 -38.809 1.00 21.20 268 GLY A CA 1
ATOM 1832 C C . GLY A 1 277 ? -6.193 11.954 -39.469 1.00 22.66 268 GLY A C 1
ATOM 1833 O O . GLY A 1 277 ? -7.131 11.167 -39.307 1.00 23.38 268 GLY A O 1
ATOM 1834 N N . ARG A 1 278 ? -6.302 13.058 -40.205 1.00 23.29 269 ARG A N 1
ATOM 1835 C CA . ARG A 1 278 ? -7.553 13.401 -40.881 1.00 25.13 269 ARG A CA 1
ATOM 1836 C C . ARG A 1 278 ? -7.427 13.389 -42.397 1.00 25.53 269 ARG A C 1
ATOM 1837 O O . ARG A 1 278 ? -6.347 13.625 -42.952 1.00 25.48 269 ARG A O 1
ATOM 1845 N N . ARG A 1 279 ? -8.545 13.109 -43.065 1.00 25.98 270 ARG A N 1
ATOM 1846 C CA . ARG A 1 279 ? -8.636 13.248 -44.510 1.00 26.84 270 ARG A CA 1
ATOM 1847 C C . ARG A 1 279 ? -8.133 14.643 -44.906 1.00 25.55 270 ARG A C 1
ATOM 1848 O O . ARG A 1 279 ? -8.474 15.647 -44.261 1.00 26.23 270 ARG A O 1
ATOM 1856 N N . GLY A 1 280 ? -7.296 14.698 -45.938 1.00 24.30 271 GLY A N 1
ATOM 1857 C CA . GLY A 1 280 ? -6.705 15.962 -46.365 1.00 22.75 271 GLY A CA 1
ATOM 1858 C C . GLY A 1 280 ? -5.265 16.148 -45.910 1.00 21.40 271 GLY A C 1
ATOM 1859 O O . GLY A 1 280 ? -4.523 16.924 -46.509 1.00 21.62 271 GLY A O 1
ATOM 1860 N N . TYR A 1 281 ? -4.871 15.450 -44.845 1.00 20.02 272 TYR A N 1
ATOM 1861 C CA . TYR A 1 281 ? -3.488 15.517 -44.370 1.00 18.39 272 TYR A CA 1
ATOM 1862 C C . TYR A 1 281 ? -2.607 14.744 -45.355 1.00 17.81 272 TYR A C 1
ATOM 1863 O O . TYR A 1 281 ? -2.867 13.583 -45.644 1.00 18.21 272 TYR A O 1
ATOM 1872 N N . PRO A 1 282 ? -1.577 15.402 -45.913 1.00 17.36 273 PRO A N 1
ATOM 1873 C CA . PRO A 1 282 ? -0.816 14.757 -46.984 1.00 17.14 273 PRO A CA 1
ATOM 1874 C C . PRO A 1 282 ? 0.078 13.611 -46.494 1.00 16.94 273 PRO A C 1
ATOM 1875 O O . PRO A 1 282 ? 0.718 13.723 -45.441 1.00 16.26 273 PRO A O 1
ATOM 1879 N N . GLY A 1 283 ? 0.114 12.522 -47.261 1.00 16.18 274 GLY A N 1
ATOM 1880 C CA . GLY A 1 283 ? 0.894 11.334 -46.923 1.00 15.69 274 GLY A CA 1
ATOM 1881 C C . GLY A 1 283 ? 2.362 11.598 -46.627 1.00 14.71 274 GLY A C 1
ATOM 1882 O O . GLY A 1 283 ? 2.948 10.953 -45.752 1.00 15.91 274 GLY A O 1
ATOM 1883 N N . TYR A 1 284 ? 2.961 12.544 -47.353 1.00 14.61 275 TYR A N 1
ATOM 1884 C CA . TYR A 1 284 ? 4.381 12.834 -47.156 1.00 14.56 275 TYR A CA 1
ATOM 1885 C C . TYR A 1 284 ? 4.680 13.347 -45.749 1.00 14.29 275 TYR A C 1
ATOM 1886 O O . TYR A 1 284 ? 5.815 13.230 -45.303 1.00 14.15 275 TYR A O 1
ATOM 1895 N N . MET A 1 285 ? 3.680 13.905 -45.055 1.00 14.08 276 MET A N 1
ATOM 1896 C CA . MET A 1 285 ? 3.892 14.371 -43.677 1.00 14.01 276 MET A CA 1
ATOM 1897 C C . MET A 1 285 ? 4.178 13.237 -42.689 1.00 14.15 276 MET A C 1
ATOM 1898 O O . MET A 1 285 ? 4.805 13.465 -41.657 1.00 14.20 276 MET A O 1
ATOM 1903 N N . TYR A 1 286 ? 3.775 12.007 -43.026 1.00 14.19 277 TYR A N 1
ATOM 1904 C CA . TYR A 1 286 ? 4.074 10.855 -42.152 1.00 15.36 277 TYR A CA 1
ATOM 1905 C C . TYR A 1 286 ? 5.506 10.325 -42.292 1.00 15.42 277 TYR A C 1
ATOM 1906 O O . TYR A 1 286 ? 6.019 9.683 -41.379 1.00 16.29 277 TYR A O 1
ATOM 1915 N N . THR A 1 287 ? 6.154 10.604 -43.422 1.00 14.75 278 THR A N 1
ATOM 1916 C CA . THR A 1 287 ? 7.478 10.061 -43.705 1.00 13.75 278 THR A CA 1
ATOM 1917 C C . THR A 1 287 ? 8.600 11.109 -43.762 1.00 12.70 278 THR A C 1
ATOM 1918 O O . THR A 1 287 ? 9.791 10.749 -43.897 1.00 12.12 278 THR A O 1
ATOM 1922 N N . ASP A 1 288 ? 8.239 12.397 -43.635 1.00 11.38 279 ASP A N 1
ATOM 1923 C CA . ASP A 1 288 ? 9.236 13.466 -43.764 1.00 11.74 279 ASP A CA 1
ATOM 1924 C C . ASP A 1 288 ? 10.369 13.321 -42.743 1.00 11.27 279 ASP A C 1
ATOM 1925 O O . ASP A 1 288 ? 11.551 13.406 -43.106 1.00 10.81 279 ASP A O 1
ATOM 1930 N N . LEU A 1 289 ? 10.027 13.091 -41.468 1.00 10.50 280 LEU A N 1
ATOM 1931 C CA . LEU A 1 289 ? 11.078 13.036 -40.448 1.00 10.95 280 LEU A CA 1
ATOM 1932 C C . LEU A 1 289 ? 12.033 11.894 -40.733 1.00 10.02 280 LEU A C 1
ATOM 1933 O O . LEU A 1 289 ? 13.231 12.005 -40.494 1.00 9.72 280 LEU A O 1
ATOM 1938 N N . ALA A 1 290 ? 11.498 10.803 -41.275 1.00 9.69 281 ALA A N 1
ATOM 1939 C CA . ALA A 1 290 ? 12.333 9.656 -41.612 1.00 9.44 281 ALA A CA 1
ATOM 1940 C C . ALA A 1 290 ? 13.349 9.954 -42.706 1.00 9.56 281 ALA A C 1
ATOM 1941 O O . ALA A 1 290 ? 14.387 9.299 -42.776 1.00 10.21 281 ALA A O 1
ATOM 1943 N N . THR A 1 291 ? 13.072 10.955 -43.549 1.00 8.74 282 THR A N 1
ATOM 1944 C CA . THR A 1 291 ? 14.065 11.324 -44.571 1.00 8.93 282 THR A CA 1
ATOM 1945 C C . THR A 1 291 ? 15.270 12.013 -43.928 1.00 9.38 282 THR A C 1
ATOM 1946 O O . THR A 1 291 ? 16.346 12.099 -44.550 1.00 9.57 282 THR A O 1
ATOM 1950 N N . LEU A 1 292 ? 15.096 12.482 -42.689 1.00 9.04 283 LEU A N 1
ATOM 1951 C CA . LEU A 1 292 ? 16.214 13.042 -41.917 1.00 9.15 283 LEU A CA 1
ATOM 1952 C C . LEU A 1 292 ? 16.909 11.965 -41.094 1.00 9.72 283 LEU A C 1
ATOM 1953 O O . LEU A 1 292 ? 18.122 11.852 -41.154 1.00 9.39 283 LEU A O 1
ATOM 1958 N N . TYR A 1 293 ? 16.151 11.156 -40.352 1.00 10.09 284 TYR A N 1
ATOM 1959 C CA . TYR A 1 293 ? 16.789 10.169 -39.478 1.00 10.28 284 TYR A CA 1
ATOM 1960 C C . TYR A 1 293 ? 17.384 8.935 -40.172 1.00 10.92 284 TYR A C 1
ATOM 1961 O O . TYR A 1 293 ? 18.255 8.256 -39.597 1.00 12.15 284 TYR A O 1
ATOM 1970 N N . GLU A 1 294 ? 16.968 8.679 -41.411 1.00 11.23 285 GLU A N 1
ATOM 1971 C CA . GLU A 1 294 ? 17.591 7.614 -42.225 1.00 11.05 285 GLU A CA 1
ATOM 1972 C C . GLU A 1 294 ? 19.025 7.960 -42.603 1.00 10.80 285 GLU A C 1
ATOM 1973 O O . GLU A 1 294 ? 19.821 7.064 -42.898 1.00 11.52 285 GLU A O 1
ATOM 1979 N N . ARG A 1 295 ? 19.342 9.258 -42.607 1.00 9.97 286 ARG A N 1
ATOM 1980 C CA . ARG A 1 295 ? 20.636 9.738 -43.087 1.00 9.46 286 ARG A CA 1
ATOM 1981 C C . ARG A 1 295 ? 21.699 9.796 -41.994 1.00 10.02 286 ARG A C 1
ATOM 1982 O O . ARG A 1 295 ? 22.090 10.876 -41.532 1.00 10.17 286 ARG A O 1
ATOM 1990 N N . ALA A 1 296 ? 22.160 8.608 -41.608 1.00 9.91 287 ALA A N 1
ATOM 1991 C CA . ALA A 1 296 ? 23.245 8.426 -40.649 1.00 10.30 287 ALA A CA 1
ATOM 1992 C C . ALA A 1 296 ? 23.788 7.021 -40.800 1.00 10.22 287 ALA A C 1
ATOM 1993 O O . ALA A 1 296 ? 23.062 6.093 -41.194 1.00 11.40 287 ALA A O 1
ATOM 1995 N N . GLY A 1 297 ? 25.058 6.875 -40.453 1.00 10.59 288 GLY A N 1
ATOM 1996 C CA . GLY A 1 297 ? 25.697 5.567 -40.472 1.00 10.89 288 GLY A CA 1
ATOM 1997 C C . GLY A 1 297 ? 27.130 5.587 -40.955 1.00 10.89 288 GLY A C 1
ATOM 1998 O O . GLY A 1 297 ? 27.671 6.623 -41.379 1.00 11.18 288 GLY A O 1
ATOM 1999 N N . ILE A 1 298 ? 27.741 4.409 -40.886 1.00 11.42 289 ILE A N 1
ATOM 2000 C CA . ILE A 1 298 ? 29.008 4.155 -41.546 1.00 12.44 289 ILE A CA 1
ATOM 2001 C C . ILE A 1 298 ? 28.811 4.343 -43.058 1.00 12.63 289 ILE A C 1
ATOM 2002 O O . ILE A 1 298 ? 27.783 3.910 -43.609 1.00 12.63 289 ILE A O 1
ATOM 2007 N N . VAL A 1 299 ? 29.772 4.995 -43.712 1.00 14.07 290 VAL A N 1
ATOM 2008 C CA . VAL A 1 299 ? 29.701 5.142 -45.175 1.00 15.69 290 VAL A CA 1
ATOM 2009 C C . VAL A 1 299 ? 30.529 4.070 -45.885 1.00 16.95 290 VAL A C 1
ATOM 2010 O O . VAL A 1 299 ? 31.438 3.489 -45.290 1.00 16.41 290 VAL A O 1
ATOM 2014 N N . LYS A 1 300 ? 30.187 3.820 -47.147 1.00 17.86 291 LYS A N 1
ATOM 2015 C CA . LYS A 1 300 ? 30.906 2.850 -47.969 1.00 19.93 291 LYS A CA 1
ATOM 2016 C C . LYS A 1 300 ? 32.415 3.114 -47.960 1.00 20.76 291 LYS A C 1
ATOM 2017 O O . LYS A 1 300 ? 32.856 4.259 -48.050 1.00 20.81 291 LYS A O 1
ATOM 2023 N N . GLY A 1 301 ? 33.188 2.034 -47.844 1.00 22.12 292 GLY A N 1
ATOM 2024 C CA . GLY A 1 301 ? 34.640 2.125 -47.673 1.00 23.66 292 GLY A CA 1
ATOM 2025 C C . GLY A 1 301 ? 35.039 2.000 -46.212 1.00 24.40 292 GLY A C 1
ATOM 2026 O O . GLY A 1 301 ? 36.147 1.556 -45.889 1.00 25.54 292 GLY A O 1
ATOM 2027 N N . ALA A 1 302 ? 34.114 2.371 -45.328 1.00 24.82 293 ALA A N 1
ATOM 2028 C CA . ALA A 1 302 ? 34.329 2.379 -43.877 1.00 24.74 293 ALA A CA 1
ATOM 2029 C C . ALA A 1 302 ? 35.568 3.163 -43.403 1.00 24.70 293 ALA A C 1
ATOM 2030 O O . ALA A 1 302 ? 36.186 2.800 -42.388 1.00 25.74 293 ALA A O 1
ATOM 2032 N N . LYS A 1 303 ? 35.927 4.225 -44.133 1.00 23.22 294 LYS A N 1
ATOM 2033 C CA . LYS A 1 303 ? 36.904 5.206 -43.639 1.00 22.47 294 LYS A CA 1
ATOM 2034 C C . LYS A 1 303 ? 36.160 6.306 -42.881 1.00 21.09 294 LYS A C 1
ATOM 2035 O O . LYS A 1 303 ? 36.689 6.901 -41.941 1.00 22.45 294 LYS A O 1
ATOM 2041 N N . GLY A 1 304 ? 34.929 6.570 -43.291 1.00 19.01 295 GLY A N 1
ATOM 2042 C CA . GLY A 1 304 ? 34.165 7.657 -42.695 1.00 16.00 295 GLY A CA 1
ATOM 2043 C C . GLY A 1 304 ? 32.806 7.247 -42.171 1.00 14.48 295 GLY A C 1
ATOM 2044 O O . GLY A 1 304 ? 32.424 6.069 -42.207 1.00 14.34 295 GLY A O 1
ATOM 2045 N N . SER A 1 305 ? 32.077 8.245 -41.677 1.00 12.19 296 SER A N 1
ATOM 2046 C CA . SER A 1 305 ? 30.763 8.009 -41.090 1.00 11.67 296 SER A CA 1
ATOM 2047 C C . SER A 1 305 ? 30.026 9.321 -40.897 1.00 10.56 296 SER A C 1
ATOM 2048 O O . SER A 1 305 ? 30.635 10.379 -40.849 1.00 11.20 296 SER A O 1
ATOM 2051 N N . VAL A 1 306 ? 28.704 9.231 -40.805 1.00 10.00 297 VAL A N 1
ATOM 2052 C CA . VAL A 1 306 ? 27.878 10.369 -40.426 1.00 9.77 297 VAL A CA 1
ATOM 2053 C C . VAL A 1 306 ? 27.178 9.992 -39.125 1.00 9.43 297 VAL A C 1
ATOM 2054 O O . VAL A 1 306 ? 26.453 8.987 -39.074 1.00 9.42 297 VAL A O 1
ATOM 2058 N N . THR A 1 307 ? 27.367 10.822 -38.096 1.00 9.15 298 THR A N 1
ATOM 2059 C CA . THR A 1 307 ? 26.711 10.668 -36.795 1.00 9.47 298 THR A CA 1
ATOM 2060 C C . THR A 1 307 ? 25.798 11.879 -36.569 1.00 8.77 298 THR A C 1
ATOM 2061 O O . THR A 1 307 ? 26.176 13.002 -36.904 1.00 10.38 298 THR A O 1
ATOM 2065 N N . GLN A 1 308 ? 24.592 11.666 -36.028 1.00 9.28 299 GLN A N 1
ATOM 2066 C CA . GLN A 1 308 ? 23.700 12.796 -35.715 1.00 9.37 299 GLN A CA 1
ATOM 2067 C C . GLN A 1 308 ? 23.471 12.951 -34.218 1.00 9.56 299 GLN A C 1
ATOM 2068 O O . GLN A 1 308 ? 23.248 11.958 -33.512 1.00 8.81 299 GLN A O 1
ATOM 2074 N N . ILE A 1 309 ? 23.504 14.204 -33.769 1.00 9.26 300 ILE A N 1
ATOM 2075 C CA . ILE A 1 309 ? 22.939 14.591 -32.489 1.00 10.30 300 ILE A CA 1
ATOM 2076 C C . ILE A 1 309 ? 21.853 15.632 -32.765 1.00 10.28 300 ILE A C 1
ATOM 2077 O O . ILE A 1 309 ? 22.138 16.845 -32.831 1.00 10.03 300 ILE A O 1
ATOM 2082 N N . PRO A 1 310 ? 20.606 15.165 -32.963 1.00 10.52 301 PRO A N 1
ATOM 2083 C CA . PRO A 1 310 ? 19.471 16.075 -33.107 1.00 10.71 301 PRO A CA 1
ATOM 2084 C C . PRO A 1 310 ? 18.998 16.551 -31.731 1.00 10.78 301 PRO A C 1
ATOM 2085 O O . PRO A 1 310 ? 18.980 15.742 -30.782 1.00 11.19 301 PRO A O 1
ATOM 2089 N N . ILE A 1 311 ? 18.632 17.831 -31.607 1.00 10.78 302 ILE A N 1
ATOM 2090 C CA . ILE A 1 311 ? 17.973 18.329 -30.388 1.00 11.62 302 ILE A CA 1
ATOM 2091 C C . ILE A 1 311 ? 16.460 18.231 -30.589 1.00 12.21 302 ILE A C 1
ATOM 2092 O O . ILE A 1 311 ? 15.956 18.690 -31.614 1.00 12.53 302 ILE A O 1
ATOM 2097 N N . LEU A 1 312 ? 15.755 17.612 -29.637 1.00 13.38 303 LEU A N 1
ATOM 2098 C CA . LEU A 1 312 ? 14.290 17.499 -29.666 1.00 14.66 303 LEU A CA 1
ATOM 2099 C C . LEU A 1 312 ? 13.774 18.148 -28.394 1.00 15.38 303 LEU A C 1
ATOM 2100 O O . LEU A 1 312 ? 13.940 17.590 -27.306 1.00 15.42 303 LEU A O 1
ATOM 2105 N N . SER A 1 313 ? 13.173 19.332 -28.500 1.00 15.86 304 SER A N 1
ATOM 2106 C CA . SER A 1 313 ? 12.580 19.927 -27.302 1.00 17.14 304 SER A CA 1
ATOM 2107 C C . SER A 1 313 ? 11.125 19.478 -27.204 1.00 18.20 304 SER A C 1
ATOM 2108 O O . SER A 1 313 ? 10.406 19.436 -28.204 1.00 17.90 304 SER A O 1
ATOM 2111 N N . MET A 1 314 ? 10.714 19.089 -26.005 1.00 18.76 305 MET A N 1
ATOM 2112 C CA . MET A 1 314 ? 9.352 18.613 -25.802 1.00 20.98 305 MET A CA 1
ATOM 2113 C C . MET A 1 314 ? 8.446 19.761 -26.186 1.00 21.31 305 MET A C 1
ATOM 2114 O O . MET A 1 314 ? 8.603 20.860 -25.656 1.00 21.37 305 MET A O 1
ATOM 2119 N N . PRO A 1 315 ? 7.511 19.524 -27.130 1.00 22.55 306 PRO A N 1
ATOM 2120 C CA . PRO A 1 315 ? 6.596 20.613 -27.439 1.00 22.75 306 PRO A CA 1
ATOM 2121 C C . PRO A 1 315 ? 5.568 20.807 -26.320 1.00 22.75 306 PRO A C 1
ATOM 2122 O O . PRO A 1 315 ? 4.991 19.824 -25.815 1.00 23.47 306 PRO A O 1
ATOM 2126 N N . GLY A 1 316 ? 5.376 22.063 -25.939 1.00 22.58 307 GLY A N 1
ATOM 2127 C CA . GLY A 1 316 ? 4.413 22.430 -24.908 1.00 21.91 307 GLY A CA 1
ATOM 2128 C C . GLY A 1 316 ? 3.080 22.876 -25.477 1.00 21.29 307 GLY A C 1
ATOM 2129 O O . GLY A 1 316 ? 2.219 23.349 -24.726 1.00 21.41 307 GLY A O 1
ATOM 2130 N N . ASP A 1 317 ? 2.904 22.725 -26.793 1.00 20.07 308 ASP A N 1
ATOM 2131 C CA . ASP A 1 317 ? 1.676 23.165 -27.463 1.00 19.47 308 ASP A CA 1
ATOM 2132 C C . ASP A 1 317 ? 1.036 22.119 -28.395 1.00 19.01 308 ASP A C 1
ATOM 2133 O O . ASP A 1 317 ? 0.566 22.456 -29.489 1.00 18.96 308 ASP A O 1
ATOM 2138 N N . ASP A 1 318 ? 0.991 20.858 -27.955 1.00 17.54 309 ASP A N 1
ATOM 2139 C CA . ASP A 1 318 ? 0.394 19.782 -28.767 1.00 17.61 309 ASP A CA 1
ATOM 2140 C C . ASP A 1 318 ? -1.037 20.083 -29.189 1.00 16.84 309 ASP A C 1
ATOM 2141 O O . ASP A 1 318 ? -1.463 19.692 -30.265 1.00 16.31 309 ASP A O 1
ATOM 2146 N N . ILE A 1 319 ? -1.777 20.768 -28.322 1.00 16.60 310 ILE A N 1
ATOM 2147 C CA . ILE A 1 319 ? -3.196 21.013 -28.566 1.00 16.25 310 ILE A CA 1
ATOM 2148 C C . ILE A 1 319 ? -3.408 22.020 -29.712 1.00 16.29 310 ILE A C 1
ATOM 2149 O O . ILE A 1 319 ? -4.257 21.814 -30.585 1.00 16.22 310 ILE A O 1
ATOM 2154 N N . THR A 1 320 ? -2.624 23.093 -29.729 1.00 16.18 311 THR A N 1
ATOM 2155 C CA . THR A 1 320 ? -2.838 24.136 -30.739 1.00 16.71 311 THR A CA 1
ATOM 2156 C C . THR A 1 320 ? -1.950 23.953 -31.985 1.00 16.13 311 THR A C 1
ATOM 2157 O O . THR A 1 320 ? -2.285 24.444 -33.070 1.00 16.00 311 THR A O 1
ATOM 2161 N N . HIS A 1 321 ? -0.831 23.238 -31.844 1.00 15.98 312 HIS A N 1
ATOM 2162 C CA . HIS A 1 321 ? 0.099 23.080 -32.967 1.00 16.07 312 HIS A CA 1
ATOM 2163 C C . HIS A 1 321 ? 0.554 21.633 -33.168 1.00 15.27 312 HIS A C 1
ATOM 2164 O O . HIS A 1 321 ? 1.718 21.302 -32.923 1.00 15.24 312 HIS A O 1
ATOM 2171 N N . PRO A 1 322 ? -0.362 20.757 -33.608 1.00 14.66 313 PRO A N 1
ATOM 2172 C CA . PRO A 1 322 ? 0.059 19.365 -33.794 1.00 14.25 313 PRO A CA 1
ATOM 2173 C C . PRO A 1 322 ? 1.177 19.242 -34.826 1.00 14.31 313 PRO A C 1
ATOM 2174 O O . PRO A 1 322 ? 1.083 19.805 -35.917 1.00 14.41 313 PRO A O 1
ATOM 2178 N N . ILE A 1 323 ? 2.232 18.521 -34.461 1.00 13.64 314 ILE A N 1
ATOM 2179 C CA . ILE A 1 323 ? 3.359 18.276 -35.357 1.00 13.67 314 ILE A CA 1
ATOM 2180 C C . ILE A 1 323 ? 3.514 16.779 -35.638 1.00 14.09 314 ILE A C 1
ATOM 2181 O O . ILE A 1 323 ? 2.921 15.952 -34.932 1.00 14.23 314 ILE A O 1
ATOM 2186 N N . PRO A 1 324 ? 4.284 16.423 -36.681 1.00 13.72 315 PRO A N 1
ATOM 2187 C CA . PRO A 1 324 ? 4.654 15.017 -36.863 1.00 13.81 315 PRO A CA 1
ATOM 2188 C C . PRO A 1 324 ? 5.268 14.442 -35.594 1.00 13.65 315 PRO A C 1
ATOM 2189 O O . PRO A 1 324 ? 5.968 15.152 -34.854 1.00 13.91 315 PRO A O 1
ATOM 2193 N N . ASP A 1 325 ? 4.990 13.163 -35.355 1.00 14.10 316 ASP A N 1
ATOM 2194 C CA . ASP A 1 325 ? 5.531 12.428 -34.208 1.00 13.77 316 ASP A CA 1
ATOM 2195 C C . ASP A 1 325 ? 7.046 12.441 -34.271 1.00 13.69 316 ASP A C 1
ATOM 2196 O O . ASP A 1 325 ? 7.623 12.063 -35.301 1.00 13.98 316 ASP A O 1
ATOM 2201 N N . LEU A 1 326 ? 7.686 12.870 -33.188 1.00 13.64 317 LEU A N 1
ATOM 2202 C CA . LEU A 1 326 ? 9.149 12.954 -33.171 1.00 13.57 317 LEU A CA 1
ATOM 2203 C C . LEU A 1 326 ? 9.797 11.672 -32.657 1.00 13.52 317 LEU A C 1
ATOM 2204 O O . LEU A 1 326 ? 11.033 11.539 -32.685 1.00 12.73 317 LEU A O 1
ATOM 2209 N N . SER A 1 327 ? 8.968 10.721 -32.217 1.00 12.94 318 SER A N 1
ATOM 2210 C CA . SER A 1 327 ? 9.493 9.505 -31.579 1.00 13.90 318 SER A CA 1
ATOM 2211 C C . SER A 1 327 ? 10.302 8.606 -32.515 1.00 13.68 318 SER A C 1
ATOM 2212 O O . SER A 1 327 ? 11.156 7.852 -32.042 1.00 14.18 318 SER A O 1
ATOM 2215 N N . GLY A 1 328 ? 10.068 8.710 -33.825 1.00 13.59 319 GLY A N 1
ATOM 2216 C CA . GLY A 1 328 ? 10.904 8.004 -34.809 1.00 14.34 319 GLY A CA 1
ATOM 2217 C C . GLY A 1 328 ? 12.391 8.307 -34.749 1.00 14.13 319 GLY A C 1
ATOM 2218 O O . GLY A 1 328 ? 13.216 7.484 -35.170 1.00 16.17 319 GLY A O 1
ATOM 2219 N N . TYR A 1 329 ? 12.747 9.486 -34.233 1.00 13.69 320 TYR A N 1
ATOM 2220 C CA . TYR A 1 329 ? 14.131 9.922 -34.164 1.00 14.18 320 TYR A CA 1
ATOM 2221 C C . TYR A 1 329 ? 14.875 9.302 -32.963 1.00 15.60 320 TYR A C 1
ATOM 2222 O O . TYR A 1 329 ? 16.078 9.535 -32.777 1.00 16.05 320 TYR A O 1
ATOM 2231 N N . ILE A 1 330 ? 14.154 8.522 -32.145 1.00 17.25 321 ILE A N 1
ATOM 2232 C CA . ILE A 1 330 ? 14.667 8.140 -30.812 1.00 18.10 321 ILE A CA 1
ATOM 2233 C C . ILE A 1 330 ? 15.144 6.698 -30.659 1.00 18.49 321 ILE A C 1
ATOM 2234 O O . ILE A 1 330 ? 15.453 6.253 -29.542 1.00 19.67 321 ILE A O 1
ATOM 2239 N N . THR A 1 331 ? 15.280 6.009 -31.784 1.00 17.02 322 THR A N 1
ATOM 2240 C CA . THR A 1 331 ? 15.538 4.579 -31.847 1.00 17.48 322 THR A CA 1
ATOM 2241 C C . THR A 1 331 ? 16.813 4.083 -31.149 1.00 17.49 322 THR A C 1
ATOM 2242 O O . THR A 1 331 ? 16.761 3.072 -30.454 1.00 19.85 322 THR A O 1
ATOM 2246 N N . GLU A 1 332 ? 17.914 4.821 -31.276 1.00 15.71 323 GLU A N 1
ATOM 2247 C CA . GLU A 1 332 ? 19.225 4.354 -30.814 1.00 14.45 323 GLU A CA 1
ATOM 2248 C C . GLU A 1 332 ? 19.613 4.944 -29.448 1.00 13.96 323 GLU A C 1
ATOM 2249 O O . GLU A 1 332 ? 20.742 4.808 -28.985 1.00 13.03 323 GLU A O 1
ATOM 2255 N N . GLY A 1 333 ? 18.617 5.535 -28.792 1.00 13.91 324 GLY A N 1
ATOM 2256 C CA . GLY A 1 333 ? 18.757 6.060 -27.428 1.00 12.82 324 GLY A CA 1
ATOM 2257 C C . GLY A 1 333 ? 18.388 7.527 -27.301 1.00 12.66 324 GLY A C 1
ATOM 2258 O O . GLY A 1 333 ? 17.832 8.134 -28.216 1.00 12.66 324 GLY A O 1
ATOM 2259 N N . GLN A 1 334 ? 18.715 8.116 -26.151 1.00 10.99 325 GLN A N 1
ATOM 2260 C CA . GLN A 1 334 ? 18.513 9.550 -25.932 1.00 10.66 325 GLN A CA 1
ATOM 2261 C C . GLN A 1 334 ? 19.333 10.038 -24.741 1.00 10.29 325 GLN A C 1
ATOM 2262 O O . GLN A 1 334 ? 19.623 9.275 -23.809 1.00 9.98 325 GLN A O 1
ATOM 2268 N N . ILE A 1 335 ? 19.677 11.323 -24.788 1.00 9.26 326 ILE A N 1
ATOM 2269 C CA . ILE A 1 335 ? 20.334 12.017 -23.681 1.00 10.01 326 ILE A CA 1
ATOM 2270 C C . ILE A 1 335 ? 19.288 12.955 -23.059 1.00 9.74 326 ILE A C 1
ATOM 2271 O O . ILE A 1 335 ? 18.838 13.904 -23.712 1.00 10.80 326 ILE A O 1
ATOM 2276 N N . VAL A 1 336 ? 18.934 12.721 -21.792 1.00 9.12 327 VAL A N 1
ATOM 2277 C CA . VAL A 1 336 ? 17.816 13.452 -21.176 1.00 9.57 327 VAL A CA 1
ATOM 2278 C C . VAL A 1 336 ? 18.295 14.645 -20.332 1.00 9.37 327 VAL A C 1
ATOM 2279 O O . VAL A 1 336 ? 19.079 14.479 -19.386 1.00 10.05 327 VAL A O 1
ATOM 2283 N N . VAL A 1 337 ? 17.841 15.840 -20.723 1.00 9.27 328 VAL A N 1
ATOM 2284 C CA . VAL A 1 337 ? 18.103 17.077 -19.978 1.00 10.30 328 VAL A CA 1
ATOM 2285 C C . VAL A 1 337 ? 16.964 17.270 -18.957 1.00 10.98 328 VAL A C 1
ATOM 2286 O O . VAL A 1 337 ? 15.778 17.319 -19.343 1.00 11.48 328 VAL A O 1
ATOM 2290 N N . ALA A 1 338 ? 17.327 17.361 -17.675 1.00 10.60 329 ALA A N 1
ATOM 2291 C CA . ALA A 1 338 ? 16.392 17.285 -16.553 1.00 11.07 329 ALA A CA 1
ATOM 2292 C C . ALA A 1 338 ? 16.317 18.607 -15.783 1.00 11.37 329 ALA A C 1
ATOM 2293 O O . ALA A 1 338 ? 17.320 19.079 -15.238 1.00 10.68 329 ALA A O 1
ATOM 2295 N N . ARG A 1 339 ? 15.113 19.172 -15.702 1.00 10.88 330 ARG A N 1
ATOM 2296 C CA . ARG A 1 339 ? 14.890 20.423 -14.962 1.00 11.55 330 ARG A CA 1
ATOM 2297 C C . ARG A 1 339 ? 15.294 20.302 -13.486 1.00 10.91 330 ARG A C 1
ATOM 2298 O O . ARG A 1 339 ? 15.745 21.285 -12.900 1.00 11.10 330 ARG A O 1
ATOM 2306 N N . GLU A 1 340 ? 15.143 19.114 -12.887 1.00 10.54 331 GLU A N 1
ATOM 2307 C CA . GLU A 1 340 ? 15.547 18.918 -11.493 1.00 10.73 331 GLU A CA 1
ATOM 2308 C C . GLU A 1 340 ? 17.010 19.327 -11.303 1.00 10.87 331 GLU A C 1
ATOM 2309 O O . GLU A 1 340 ? 17.354 20.049 -10.370 1.00 11.19 331 GLU A O 1
ATOM 2315 N N . LEU A 1 341 ? 17.880 18.852 -12.194 1.00 10.22 332 LEU A N 1
ATOM 2316 C CA . LEU A 1 341 ? 19.310 19.097 -12.058 1.00 10.37 332 LEU A CA 1
ATOM 2317 C C . LEU A 1 341 ? 19.639 20.554 -12.375 1.00 10.73 332 LEU A C 1
ATOM 2318 O O . LEU A 1 341 ? 20.492 21.156 -11.726 1.00 10.74 332 LEU A O 1
ATOM 2323 N N . HIS A 1 342 ? 18.953 21.109 -13.376 1.00 10.63 333 HIS A N 1
ATOM 2324 C CA . HIS A 1 342 ? 19.083 22.548 -13.694 1.00 11.06 333 HIS A CA 1
ATOM 2325 C C . HIS A 1 342 ? 18.721 23.436 -12.485 1.00 12.04 333 HIS A C 1
ATOM 2326 O O . HIS A 1 342 ? 19.429 24.395 -12.151 1.00 12.05 333 HIS A O 1
ATOM 2333 N N . ARG A 1 343 ? 17.620 23.102 -11.813 1.00 12.18 334 ARG A N 1
ATOM 2334 C CA . ARG A 1 343 ? 17.188 23.905 -10.658 1.00 13.80 334 ARG A CA 1
ATOM 2335 C C . ARG A 1 343 ? 18.112 23.767 -9.451 1.00 13.67 334 ARG A C 1
ATOM 2336 O O . ARG A 1 343 ? 18.155 24.663 -8.595 1.00 15.04 334 ARG A O 1
ATOM 2344 N N . LYS A 1 344 ? 18.862 22.664 -9.384 1.00 14.18 335 LYS A N 1
ATOM 2345 C CA . LYS A 1 344 ? 19.916 22.484 -8.384 1.00 14.76 335 LYS A CA 1
ATOM 2346 C C . LYS A 1 344 ? 21.181 23.264 -8.700 1.00 14.17 335 LYS A C 1
ATOM 2347 O O . LYS A 1 344 ? 22.151 23.184 -7.950 1.00 14.77 335 LYS A O 1
ATOM 2353 N N . GLY A 1 345 ? 21.185 23.968 -9.831 1.00 13.45 336 GLY A N 1
ATOM 2354 C CA . GLY A 1 345 ? 22.337 24.749 -10.260 1.00 13.88 336 GLY A CA 1
ATOM 2355 C C . GLY A 1 345 ? 23.416 23.938 -10.943 1.00 13.60 336 GLY A C 1
ATOM 2356 O O . GLY A 1 345 ? 24.570 24.379 -11.022 1.00 14.31 336 GLY A O 1
ATOM 2357 N N . ILE A 1 346 ? 23.051 22.758 -11.459 1.00 12.46 337 ILE A N 1
ATOM 2358 C CA . ILE A 1 346 ? 24.031 21.869 -12.097 1.00 12.01 337 ILE A CA 1
ATOM 2359 C C . ILE A 1 346 ? 23.987 22.006 -13.620 1.00 11.43 337 ILE A C 1
ATOM 2360 O O . ILE A 1 346 ? 22.901 21.997 -14.225 1.00 11.58 337 ILE A O 1
ATOM 2365 N N . TYR A 1 347 ? 25.170 22.158 -14.221 1.00 10.44 338 TYR A N 1
ATOM 2366 C CA . TYR A 1 347 ? 25.340 22.121 -15.680 1.00 10.32 338 TYR A CA 1
ATOM 2367 C C . TYR A 1 347 ? 26.468 21.127 -15.989 1.00 10.24 338 TYR A C 1
ATOM 2368 O O . TYR A 1 347 ? 27.487 21.115 -15.292 1.00 10.79 338 TYR A O 1
ATOM 2377 N N . PRO A 1 348 ? 26.314 20.294 -17.047 1.00 10.35 339 PRO A N 1
ATOM 2378 C CA . PRO A 1 348 ? 25.130 20.078 -17.862 1.00 10.84 339 PRO A CA 1
ATOM 2379 C C . PRO A 1 348 ? 24.122 19.256 -17.083 1.00 10.03 339 PRO A C 1
ATOM 2380 O O . PRO A 1 348 ? 24.501 18.277 -16.442 1.00 10.95 339 PRO A O 1
ATOM 2384 N N . PRO A 1 349 ? 22.848 19.679 -17.083 1.00 9.01 340 PRO A N 1
ATOM 2385 C CA . PRO A 1 349 ? 21.808 19.007 -16.286 1.00 9.20 340 PRO A CA 1
ATOM 2386 C C . PRO A 1 349 ? 21.281 17.734 -16.955 1.00 9.18 340 PRO A C 1
ATOM 2387 O O . PRO A 1 349 ? 20.106 17.676 -17.319 1.00 8.72 340 PRO A O 1
ATOM 2391 N N . ILE A 1 350 ? 22.156 16.747 -17.138 1.00 8.63 341 ILE A N 1
ATOM 2392 C CA . ILE A 1 350 ? 21.812 15.470 -17.792 1.00 8.57 341 ILE A CA 1
ATOM 2393 C C . ILE A 1 350 ? 21.529 14.392 -16.737 1.00 8.49 341 ILE A C 1
ATOM 2394 O O . ILE A 1 350 ? 22.354 14.119 -15.877 1.00 8.68 341 ILE A O 1
ATOM 2399 N N . ASN A 1 351 ? 20.317 13.823 -16.777 1.00 7.97 342 ASN A N 1
ATOM 2400 C CA . ASN A 1 351 ? 19.995 12.683 -15.895 1.00 7.58 342 ASN A CA 1
ATOM 2401 C C . ASN A 1 351 ? 20.332 11.381 -16.597 1.00 8.06 342 ASN A C 1
ATOM 2402 O O . ASN A 1 351 ? 19.701 11.023 -17.583 1.00 7.43 342 ASN A O 1
ATOM 2407 N N . VAL A 1 352 ? 21.366 10.682 -16.117 1.00 7.53 343 VAL A N 1
ATOM 2408 C CA . VAL A 1 352 ? 21.827 9.486 -16.815 1.00 8.62 343 VAL A CA 1
ATOM 2409 C C . VAL A 1 352 ? 20.831 8.325 -16.740 1.00 8.56 343 VAL A C 1
ATOM 2410 O O . VAL A 1 352 ? 20.835 7.444 -17.610 1.00 9.19 343 VAL A O 1
ATOM 2414 N N . LEU A 1 353 ? 19.972 8.314 -15.721 1.00 8.73 344 LEU A N 1
ATOM 2415 C CA . LEU A 1 353 ? 19.106 7.127 -15.512 1.00 8.03 344 LEU A CA 1
ATOM 2416 C C . LEU A 1 353 ? 18.070 6.870 -16.644 1.00 8.19 344 LEU A C 1
ATOM 2417 O O . LEU A 1 353 ? 17.923 5.709 -17.078 1.00 9.23 344 LEU A O 1
ATOM 2422 N N . PRO A 1 354 ? 17.326 7.908 -17.087 1.00 7.77 345 PRO A N 1
ATOM 2423 C CA . PRO A 1 354 ? 16.472 7.715 -18.272 1.00 8.43 345 PRO A CA 1
ATOM 2424 C C . PRO A 1 354 ? 17.226 7.806 -19.596 1.00 8.68 345 PRO A C 1
ATOM 2425 O O . PRO A 1 354 ? 16.668 7.494 -20.647 1.00 9.25 345 PRO A O 1
ATOM 2429 N N . SER A 1 355 ? 18.491 8.224 -19.549 1.00 8.50 346 SER A N 1
ATOM 2430 C CA . SER A 1 355 ? 19.312 8.299 -20.765 1.00 8.92 346 SER A CA 1
ATOM 2431 C C . SER A 1 355 ? 19.780 6.896 -21.186 1.00 9.18 346 SER A C 1
ATOM 2432 O O . SER A 1 355 ? 19.876 5.995 -20.350 1.00 9.58 346 SER A O 1
ATOM 2435 N N . LEU A 1 356 ? 20.091 6.721 -22.472 1.00 9.84 347 LEU A N 1
ATOM 2436 C CA . LEU A 1 356 ? 20.455 5.407 -23.050 1.00 10.82 347 LEU A CA 1
ATOM 2437 C C . LEU A 1 356 ? 21.282 5.823 -24.262 1.00 10.04 347 LEU A C 1
ATOM 2438 O O . LEU A 1 356 ? 20.798 6.569 -25.094 1.00 10.04 347 LEU A O 1
ATOM 2443 N N . SER A 1 357 ? 22.458 5.247 -24.490 1.00 11.54 348 SER A N 1
ATOM 2444 C CA . SER A 1 357 ? 22.864 4.684 -25.767 1.00 11.16 348 SER A CA 1
ATOM 2445 C C . SER A 1 357 ? 22.785 3.211 -26.114 1.00 11.01 348 SER A C 1
ATOM 2446 O O . SER A 1 357 ? 23.515 2.403 -25.562 1.00 12.09 348 SER A O 1
ATOM 2449 N N . ARG A 1 358 ? 21.935 2.890 -27.098 1.00 12.65 349 ARG A N 1
ATOM 2450 C CA . ARG A 1 358 ? 21.736 1.501 -27.508 1.00 13.05 349 ARG A CA 1
ATOM 2451 C C . ARG A 1 358 ? 22.987 0.843 -28.075 1.00 13.79 349 ARG A C 1
ATOM 2452 O O . ARG A 1 358 ? 23.117 -0.377 -28.005 1.00 14.52 349 ARG A O 1
ATOM 2460 N N . LEU A 1 359 ? 23.905 1.648 -28.613 1.00 13.28 350 LEU A N 1
ATOM 2461 C CA . LEU A 1 359 ? 25.083 1.138 -29.329 1.00 13.28 350 LEU A CA 1
ATOM 2462 C C . LEU A 1 359 ? 26.378 1.298 -28.537 1.00 12.60 350 LEU A C 1
ATOM 2463 O O . LEU A 1 359 ? 27.474 0.982 -29.032 1.00 11.17 350 LEU A O 1
ATOM 2468 N N . MET A 1 360 ? 26.245 1.763 -27.295 1.00 12.15 351 MET A N 1
ATOM 2469 C CA . MET A 1 360 ? 27.395 2.004 -26.424 1.00 12.13 351 MET A CA 1
ATOM 2470 C C . MET A 1 360 ? 28.440 0.883 -26.405 1.00 13.10 351 MET A C 1
ATOM 2471 O O . MET A 1 360 ? 29.642 1.160 -26.459 1.00 12.55 351 MET A O 1
ATOM 2476 N N . ASN A 1 361 ? 27.996 -0.372 -26.337 1.00 13.66 352 ASN A N 1
ATOM 2477 C CA . ASN A 1 361 ? 28.950 -1.476 -26.206 1.00 14.71 352 ASN A CA 1
ATOM 2478 C C . ASN A 1 361 ? 29.853 -1.609 -27.436 1.00 15.48 352 ASN A C 1
ATOM 2479 O O . ASN A 1 361 ? 30.909 -2.228 -27.357 1.00 15.74 352 ASN A O 1
ATOM 2484 N N . SER A 1 362 ? 29.438 -1.025 -28.559 1.00 14.41 353 SER A N 1
ATOM 2485 C CA . SER A 1 362 ? 30.231 -1.043 -29.801 1.00 14.77 353 SER A CA 1
ATOM 2486 C C . SER A 1 362 ? 31.318 0.048 -29.851 1.00 14.56 353 SER A C 1
ATOM 2487 O O . SER A 1 362 ? 32.151 0.077 -30.774 1.00 14.33 353 SER A O 1
ATOM 2490 N N . GLY A 1 363 ? 31.324 0.944 -28.866 1.00 13.76 354 GLY A N 1
ATOM 2491 C CA . GLY A 1 363 ? 32.305 2.032 -28.847 1.00 13.78 354 GLY A CA 1
ATOM 2492 C C . GLY A 1 363 ? 33.240 2.082 -27.659 1.00 13.93 354 GLY A C 1
ATOM 2493 O O . GLY A 1 363 ? 33.958 3.062 -27.503 1.00 12.73 354 GLY A O 1
ATOM 2494 N N . ILE A 1 364 ? 33.232 1.032 -26.830 1.00 13.66 355 ILE A N 1
ATOM 2495 C CA . ILE A 1 364 ? 33.958 1.050 -25.562 1.00 14.43 355 ILE A CA 1
ATOM 2496 C C . ILE A 1 364 ? 34.831 -0.191 -25.369 1.00 15.08 355 ILE A C 1
ATOM 2497 O O . ILE A 1 364 ? 34.688 -1.185 -26.087 1.00 15.09 355 ILE A O 1
ATOM 2502 N N . GLY A 1 365 ? 35.730 -0.112 -24.390 1.00 15.09 356 GLY A N 1
ATOM 2503 C CA . GLY A 1 365 ? 36.572 -1.257 -24.022 1.00 16.31 356 GLY A CA 1
ATOM 2504 C C . GLY A 1 365 ? 37.998 -1.141 -24.528 1.00 16.82 356 GLY A C 1
ATOM 2505 O O . GLY A 1 365 ? 38.399 -0.110 -25.060 1.00 16.51 356 GLY A O 1
ATOM 2506 N N . ALA A 1 366 ? 38.765 -2.218 -24.368 1.00 17.87 357 ALA A N 1
ATOM 2507 C CA . ALA A 1 366 ? 40.166 -2.208 -24.784 1.00 18.81 357 ALA A CA 1
ATOM 2508 C C . ALA A 1 366 ? 40.282 -1.858 -26.264 1.00 19.19 357 ALA A C 1
ATOM 2509 O O . ALA A 1 366 ? 39.512 -2.354 -27.089 1.00 19.66 357 ALA A O 1
ATOM 2511 N N . GLY A 1 367 ? 41.231 -0.975 -26.575 1.00 19.57 358 GLY A N 1
ATOM 2512 C CA . GLY A 1 367 ? 41.457 -0.502 -27.944 1.00 19.59 358 GLY A CA 1
ATOM 2513 C C . GLY A 1 367 ? 40.524 0.597 -28.437 1.00 19.66 358 GLY A C 1
ATOM 2514 O O . GLY A 1 367 ? 40.639 1.046 -29.574 1.00 20.01 358 GLY A O 1
ATOM 2515 N N . LYS A 1 368 ? 39.592 1.025 -27.586 1.00 18.75 359 LYS A N 1
ATOM 2516 C CA . LYS A 1 368 ? 38.607 2.055 -27.944 1.00 18.05 359 LYS A CA 1
ATOM 2517 C C . LYS A 1 368 ? 38.567 3.124 -26.863 1.00 17.30 359 LYS A C 1
ATOM 2518 O O . LYS A 1 368 ? 38.823 4.298 -27.129 1.00 17.71 359 LYS A O 1
ATOM 2524 N N . THR A 1 369 ? 38.236 2.704 -25.641 1.00 16.75 360 THR A N 1
ATOM 2525 C CA . THR A 1 369 ? 38.282 3.576 -24.468 1.00 16.11 360 THR A CA 1
ATOM 2526 C C . THR A 1 369 ? 39.247 2.943 -23.460 1.00 16.41 360 THR A C 1
ATOM 2527 O O . THR A 1 369 ? 40.458 3.181 -23.545 1.00 17.85 360 THR A O 1
ATOM 2531 N N . ARG A 1 370 ? 38.734 2.126 -22.542 1.00 15.80 361 ARG A N 1
ATOM 2532 C CA . ARG A 1 370 ? 39.576 1.348 -21.608 1.00 15.50 361 ARG A CA 1
ATOM 2533 C C . ARG A 1 370 ? 38.803 0.119 -21.149 1.00 15.89 361 ARG A C 1
ATOM 2534 O O . ARG A 1 370 ? 37.569 0.141 -21.121 1.00 14.19 361 ARG A O 1
ATOM 2542 N N . GLU A 1 371 ? 39.518 -0.951 -20.792 1.00 15.73 362 GLU A N 1
ATOM 2543 C CA . GLU A 1 371 ? 38.914 -2.251 -20.498 1.00 16.50 362 GLU A CA 1
ATOM 2544 C C . GLU A 1 371 ? 37.855 -2.210 -19.386 1.00 15.79 362 GLU A C 1
ATOM 2545 O O . GLU A 1 371 ? 36.905 -2.987 -19.418 1.00 15.48 362 GLU A O 1
ATOM 2551 N N . ASP A 1 372 ? 38.034 -1.311 -18.415 1.00 15.24 363 ASP A N 1
ATOM 2552 C CA . ASP A 1 372 ? 37.129 -1.207 -17.246 1.00 14.36 363 ASP A CA 1
ATOM 2553 C C . ASP A 1 372 ? 35.898 -0.312 -17.477 1.00 14.28 363 ASP A C 1
ATOM 2554 O O . ASP A 1 372 ? 35.071 -0.161 -16.575 1.00 13.61 363 ASP A O 1
ATOM 2559 N N . HIS A 1 373 ? 35.789 0.279 -18.669 1.00 13.26 364 HIS A N 1
ATOM 2560 C CA . HIS A 1 373 ? 34.709 1.243 -18.979 1.00 12.96 364 HIS A CA 1
ATOM 2561 C C . HIS A 1 373 ? 33.315 0.683 -18.692 1.00 12.94 364 HIS A C 1
ATOM 2562 O O . HIS A 1 373 ? 32.530 1.324 -17.974 1.00 13.38 364 HIS A O 1
ATOM 2569 N N . LYS A 1 374 ? 32.991 -0.488 -19.240 1.00 12.97 365 LYS A N 1
ATOM 2570 C CA . LYS A 1 374 ? 31.629 -1.019 -19.059 1.00 13.93 365 LYS A CA 1
ATOM 2571 C C . LYS A 1 374 ? 31.318 -1.277 -17.572 1.00 13.68 365 LYS A C 1
ATOM 2572 O O . LYS A 1 374 ? 30.221 -0.947 -17.101 1.00 13.13 365 LYS A O 1
ATOM 2578 N N . ALA A 1 375 ? 32.274 -1.864 -16.848 1.00 13.16 366 ALA A N 1
ATOM 2579 C CA . ALA A 1 375 ? 32.091 -2.170 -15.420 1.00 13.02 366 ALA A CA 1
ATOM 2580 C C . ALA A 1 375 ? 31.859 -0.895 -14.601 1.00 13.24 366 ALA A C 1
ATOM 2581 O O . ALA A 1 375 ? 30.958 -0.838 -13.756 1.00 13.13 366 ALA A O 1
ATOM 2583 N N . VAL A 1 376 ? 32.682 0.116 -14.842 1.00 12.27 367 VAL A N 1
ATOM 2584 C CA . VAL A 1 376 ? 32.558 1.403 -14.130 1.00 12.28 367 VAL A CA 1
ATOM 2585 C C . VAL A 1 376 ? 31.230 2.097 -14.445 1.00 12.36 367 VAL A C 1
ATOM 2586 O O . VAL A 1 376 ? 30.541 2.580 -13.524 1.00 12.65 367 VAL A O 1
ATOM 2590 N N . SER A 1 377 ? 30.868 2.154 -15.726 1.00 11.08 368 SER A N 1
ATOM 2591 C CA . SER A 1 377 ? 29.570 2.698 -16.111 1.00 10.92 368 SER A CA 1
ATOM 2592 C C . SER A 1 377 ? 28.436 1.933 -15.399 1.00 11.07 368 SER A C 1
ATOM 2593 O O . SER A 1 377 ? 27.548 2.547 -14.807 1.00 11.19 368 SER A O 1
ATOM 2596 N N . ASP A 1 378 ? 28.464 0.601 -15.469 1.00 11.04 369 ASP A N 1
ATOM 2597 C CA . ASP A 1 378 ? 27.450 -0.232 -14.816 1.00 11.68 369 ASP A CA 1
ATOM 2598 C C . ASP A 1 378 ? 27.330 0.054 -13.319 1.00 12.22 369 ASP A C 1
ATOM 2599 O O . ASP A 1 378 ? 26.224 0.145 -12.783 1.00 12.62 369 ASP A O 1
ATOM 2604 N N . GLN A 1 379 ? 28.459 0.171 -12.645 1.00 12.11 370 GLN A N 1
ATOM 2605 C CA . GLN A 1 379 ? 28.461 0.366 -11.198 1.00 12.16 370 GLN A CA 1
ATOM 2606 C C . GLN A 1 379 ? 27.982 1.763 -10.794 1.00 11.86 370 GLN A C 1
ATOM 2607 O O . GLN A 1 379 ? 27.246 1.899 -9.801 1.00 11.95 370 GLN A O 1
ATOM 2613 N N . MET A 1 380 ? 28.413 2.795 -11.523 1.00 11.77 371 MET A N 1
ATOM 2614 C CA . MET A 1 380 ? 27.936 4.157 -11.253 1.00 11.10 371 MET A CA 1
ATOM 2615 C C . MET A 1 380 ? 26.429 4.259 -11.466 1.00 10.88 371 MET A C 1
ATOM 2616 O O . MET A 1 380 ? 25.733 4.856 -10.646 1.00 10.52 371 MET A O 1
ATOM 2621 N N . TYR A 1 381 ? 25.940 3.681 -12.564 1.00 10.54 372 TYR A N 1
ATOM 2622 C CA . TYR A 1 381 ? 24.509 3.692 -12.860 1.00 10.75 372 TYR A CA 1
ATOM 2623 C C . TYR A 1 381 ? 23.731 3.041 -11.705 1.00 11.20 372 TYR A C 1
ATOM 2624 O O . TYR A 1 381 ? 22.736 3.617 -11.204 1.00 12.13 372 TYR A O 1
ATOM 2633 N N . ALA A 1 382 ? 24.176 1.857 -11.282 1.00 11.39 373 ALA A N 1
ATOM 2634 C CA . ALA A 1 382 ? 23.502 1.122 -10.209 1.00 11.96 373 ALA A CA 1
ATOM 2635 C C . ALA A 1 382 ? 23.544 1.877 -8.886 1.00 11.72 373 ALA A C 1
ATOM 2636 O O . ALA A 1 382 ? 22.526 1.949 -8.192 1.00 11.89 373 ALA A O 1
ATOM 2638 N N . GLY A 1 383 ? 24.695 2.464 -8.561 1.00 10.97 374 GLY A N 1
ATOM 2639 C CA . GLY A 1 383 ? 24.851 3.181 -7.296 1.00 10.43 374 GLY A CA 1
ATOM 2640 C C . GLY A 1 383 ? 24.023 4.455 -7.281 1.00 9.57 374 GLY A C 1
ATOM 2641 O O . GLY A 1 383 ? 23.415 4.806 -6.261 1.00 10.28 374 GLY A O 1
ATOM 2642 N N . TYR A 1 384 ? 24.011 5.167 -8.413 1.00 9.40 375 TYR A N 1
ATOM 2643 C CA . TYR A 1 384 ? 23.222 6.400 -8.517 1.00 9.39 375 TYR A CA 1
ATOM 2644 C C . TYR A 1 384 ? 21.696 6.139 -8.429 1.00 9.58 375 TYR A C 1
ATOM 2645 O O . TYR A 1 384 ? 20.981 6.870 -7.755 1.00 10.29 375 TYR A O 1
ATOM 2654 N N . ALA A 1 385 ? 21.211 5.095 -9.112 1.00 8.82 376 ALA A N 1
ATOM 2655 C CA . ALA A 1 385 ? 19.798 4.736 -9.038 1.00 9.33 376 ALA A CA 1
ATOM 2656 C C . ALA A 1 385 ? 19.423 4.386 -7.597 1.00 9.42 376 ALA A C 1
ATOM 2657 O O . ALA A 1 385 ? 18.387 4.826 -7.100 1.00 10.14 376 ALA A O 1
ATOM 2659 N N . GLU A 1 386 ? 20.271 3.601 -6.930 1.00 9.80 377 GLU A N 1
ATOM 2660 C CA . GLU A 1 386 ? 20.016 3.240 -5.531 1.00 10.51 377 GLU A CA 1
ATOM 2661 C C . GLU A 1 386 ? 19.997 4.478 -4.636 1.00 9.93 377 GLU A C 1
ATOM 2662 O O . GLU A 1 386 ? 19.057 4.665 -3.853 1.00 10.14 377 GLU A O 1
ATOM 2668 N N . GLY A 1 387 ? 21.033 5.321 -4.754 1.00 9.31 378 GLY A N 1
ATOM 2669 C CA . GLY A 1 387 ? 21.097 6.582 -3.983 1.00 9.04 378 GLY A CA 1
ATOM 2670 C C . GLY A 1 387 ? 19.892 7.492 -4.187 1.00 9.91 378 GLY A C 1
ATOM 2671 O O . GLY A 1 387 ? 19.392 8.104 -3.234 1.00 9.91 378 GLY A O 1
ATOM 2672 N N . ARG A 1 388 ? 19.413 7.567 -5.430 1.00 9.59 379 ARG A N 1
ATOM 2673 C CA . ARG A 1 388 ? 18.225 8.384 -5.720 1.00 9.45 379 ARG A CA 1
ATOM 2674 C C . ARG A 1 388 ? 16.946 7.819 -5.083 1.00 9.62 379 ARG A C 1
ATOM 2675 O O . ARG A 1 388 ? 16.132 8.586 -4.561 1.00 9.02 379 ARG A O 1
ATOM 2683 N N . ASP A 1 389 ? 16.805 6.488 -5.081 1.00 10.01 380 ASP A N 1
ATOM 2684 C CA . ASP A 1 389 ? 15.658 5.866 -4.381 1.00 10.01 380 ASP A CA 1
ATOM 2685 C C . ASP A 1 389 ? 15.782 6.140 -2.886 1.00 10.03 380 ASP A C 1
ATOM 2686 O O . ASP A 1 389 ? 14.784 6.390 -2.213 1.00 10.61 380 ASP A O 1
ATOM 2691 N N . LEU A 1 390 ? 17.015 6.107 -2.385 1.00 10.08 381 LEU A N 1
ATOM 2692 C CA . LEU A 1 390 ? 17.246 6.381 -0.960 1.00 9.70 381 LEU A CA 1
ATOM 2693 C C . LEU A 1 390 ? 16.948 7.830 -0.555 1.00 9.44 381 LEU A C 1
ATOM 2694 O O . LEU A 1 390 ? 16.684 8.097 0.623 1.00 9.64 381 LEU A O 1
ATOM 2699 N N . ARG A 1 391 ? 16.950 8.769 -1.504 1.00 9.49 382 ARG A N 1
ATOM 2700 C CA . ARG A 1 391 ? 16.442 10.116 -1.184 1.00 10.60 382 ARG A CA 1
ATOM 2701 C C . ARG A 1 391 ? 14.956 10.043 -0.796 1.00 10.83 382 ARG A C 1
ATOM 2702 O O . ARG A 1 391 ? 14.498 10.761 0.094 1.00 12.43 382 ARG A O 1
ATOM 2710 N N . GLY A 1 392 ? 14.213 9.171 -1.474 1.00 11.55 383 GLY A N 1
ATOM 2711 C CA . GLY A 1 392 ? 12.834 8.872 -1.094 1.00 12.10 383 GLY A CA 1
ATOM 2712 C C . GLY A 1 392 ? 12.729 8.229 0.280 1.00 12.56 383 GLY A C 1
ATOM 2713 O O . GLY A 1 392 ? 11.897 8.626 1.108 1.00 12.85 383 GLY A O 1
ATOM 2714 N N . LEU A 1 393 ? 13.583 7.236 0.536 1.00 12.17 384 LEU A N 1
ATOM 2715 C CA . LEU A 1 393 ? 13.559 6.556 1.841 1.00 12.75 384 LEU A CA 1
ATOM 2716 C C . LEU A 1 393 ? 13.875 7.538 2.982 1.00 12.78 384 LEU A C 1
ATOM 2717 O O . LEU A 1 393 ? 13.238 7.489 4.035 1.00 12.18 384 LEU A O 1
ATOM 2722 N N . VAL A 1 394 ? 14.858 8.420 2.776 1.00 13.00 385 VAL A N 1
ATOM 2723 C CA . VAL A 1 394 ? 15.181 9.482 3.766 1.00 14.28 385 VAL A CA 1
ATOM 2724 C C . VAL A 1 394 ? 13.960 10.333 4.078 1.00 14.34 385 VAL A C 1
ATOM 2725 O O . VAL A 1 394 ? 13.693 10.640 5.246 1.00 14.96 385 VAL A O 1
ATOM 2729 N N . ALA A 1 395 ? 13.208 10.706 3.044 1.00 14.57 386 ALA A N 1
ATOM 2730 C CA . ALA A 1 395 ? 11.993 11.487 3.257 1.00 15.56 386 ALA A CA 1
ATOM 2731 C C . ALA A 1 395 ? 10.948 10.676 4.034 1.00 16.57 386 ALA A C 1
ATOM 2732 O O . ALA A 1 395 ? 10.236 11.235 4.868 1.00 18.76 386 ALA A O 1
ATOM 2734 N N . ILE A 1 396 ? 10.889 9.365 3.795 1.00 16.19 387 ILE A N 1
ATOM 2735 C CA . ILE A 1 396 ? 9.940 8.468 4.487 1.00 16.58 387 ILE A CA 1
ATOM 2736 C C . ILE A 1 396 ? 10.273 8.220 5.982 1.00 17.18 387 ILE A C 1
ATOM 2737 O O . ILE A 1 396 ? 9.376 8.322 6.836 1.00 18.07 387 ILE A O 1
ATOM 2742 N N . VAL A 1 397 ? 11.540 7.915 6.294 1.00 16.88 388 VAL A N 1
ATOM 2743 C CA . VAL A 1 397 ? 11.919 7.475 7.657 1.00 17.05 388 VAL A CA 1
ATOM 2744 C C . VAL A 1 397 ? 12.772 8.483 8.437 1.00 17.10 388 VAL A C 1
ATOM 2745 O O . VAL A 1 397 ? 12.908 8.376 9.666 1.00 17.58 388 VAL A O 1
ATOM 2749 N N . GLY A 1 398 ? 13.350 9.453 7.739 1.00 16.75 389 GLY A N 1
ATOM 2750 C CA . GLY A 1 398 ? 14.279 10.393 8.360 1.00 17.42 389 GLY A CA 1
ATOM 2751 C C . GLY A 1 398 ? 15.720 9.962 8.179 1.00 17.98 389 GLY A C 1
ATOM 2752 O O . GLY A 1 398 ? 16.022 8.767 8.154 1.00 16.98 389 GLY A O 1
ATOM 2753 N N . LYS A 1 399 ? 16.606 10.947 8.045 1.00 18.94 390 LYS A N 1
ATOM 2754 C CA . LYS A 1 399 ? 18.015 10.710 7.739 1.00 20.51 390 LYS A CA 1
ATOM 2755 C C . LYS A 1 399 ? 18.668 9.773 8.756 1.00 20.68 390 LYS A C 1
ATOM 2756 O O . LYS A 1 399 ? 19.458 8.895 8.387 1.00 21.09 390 LYS A O 1
ATOM 2762 N N . GLU A 1 400 ? 18.317 9.947 10.026 1.00 20.52 391 GLU A N 1
ATOM 2763 C CA . GLU A 1 400 ? 18.993 9.222 11.105 1.00 21.05 391 GLU A CA 1
ATOM 2764 C C . GLU A 1 400 ? 18.538 7.772 11.253 1.00 20.26 391 GLU A C 1
ATOM 2765 O O . GLU A 1 400 ? 19.209 6.970 11.915 1.00 19.59 391 GLU A O 1
ATOM 2771 N N . ALA A 1 401 ? 17.423 7.433 10.605 1.00 18.74 392 ALA A N 1
ATOM 2772 C CA . ALA A 1 401 ? 16.917 6.068 10.577 1.00 18.26 392 ALA A CA 1
ATOM 2773 C C . ALA A 1 401 ? 17.541 5.223 9.448 1.00 17.48 392 ALA A C 1
ATOM 2774 O O . ALA A 1 401 ? 17.379 3.999 9.402 1.00 17.45 392 ALA A O 1
ATOM 2776 N N . LEU A 1 402 ? 18.269 5.872 8.545 1.00 16.61 393 LEU A N 1
ATOM 2777 C CA . LEU A 1 402 ? 18.918 5.171 7.437 1.00 16.14 393 LEU A CA 1
ATOM 2778 C C . LEU A 1 402 ? 20.138 4.370 7.907 1.00 15.65 393 LEU A C 1
ATOM 2779 O O . LEU A 1 402 ? 20.915 4.860 8.744 1.00 15.30 393 LEU A O 1
ATOM 2784 N N . SER A 1 403 ? 20.325 3.164 7.373 1.00 15.08 394 SER A N 1
ATOM 2785 C CA . SER A 1 403 ? 21.497 2.359 7.746 1.00 14.90 394 SER A CA 1
ATOM 2786 C C . SER A 1 403 ? 22.799 3.004 7.288 1.00 14.66 394 SER A C 1
ATOM 2787 O O . SER A 1 403 ? 22.783 3.868 6.397 1.00 13.78 394 SER A O 1
ATOM 2790 N N . GLU A 1 404 ? 23.912 2.575 7.883 1.00 14.81 395 GLU A N 1
ATOM 2791 C CA . GLU A 1 404 ? 25.245 3.039 7.476 1.00 15.67 395 GLU A CA 1
ATOM 2792 C C . GLU A 1 404 ? 25.502 2.766 5.991 1.00 15.66 395 GLU A C 1
ATOM 2793 O O . GLU A 1 404 ? 25.994 3.632 5.272 1.00 15.25 395 GLU A O 1
ATOM 2799 N N . ARG A 1 405 ? 25.160 1.561 5.542 1.00 15.44 396 ARG A N 1
ATOM 2800 C CA . ARG A 1 405 ? 25.369 1.187 4.145 1.00 15.56 396 ARG A CA 1
ATOM 2801 C C . ARG A 1 405 ? 24.519 2.052 3.213 1.00 14.66 396 ARG A C 1
ATOM 2802 O O . ARG A 1 405 ? 25.031 2.563 2.212 1.00 14.62 396 ARG A O 1
ATOM 2810 N N . ASP A 1 406 ? 23.242 2.241 3.550 1.00 13.83 397 ASP A N 1
ATOM 2811 C CA . ASP A 1 406 ? 22.352 3.087 2.721 1.00 13.45 397 ASP A CA 1
ATOM 2812 C C . ASP A 1 406 ? 22.835 4.541 2.677 1.00 13.13 397 ASP A C 1
ATOM 2813 O O . ASP A 1 406 ? 22.760 5.195 1.632 1.00 12.89 397 ASP A O 1
ATOM 2818 N N . THR A 1 407 ? 23.331 5.038 3.807 1.00 13.08 398 THR A N 1
ATOM 2819 C CA . THR A 1 407 ? 23.849 6.403 3.886 1.00 12.88 398 THR A CA 1
ATOM 2820 C C . THR A 1 407 ? 24.984 6.605 2.878 1.00 12.83 398 THR A C 1
ATOM 2821 O O . THR A 1 407 ? 25.056 7.657 2.237 1.00 12.69 398 THR A O 1
ATOM 2825 N N . LYS A 1 408 ? 25.839 5.598 2.711 1.00 12.95 399 LYS A N 1
ATOM 2826 C CA . LYS A 1 408 ? 26.924 5.698 1.735 1.00 13.37 399 LYS A CA 1
ATOM 2827 C C . LYS A 1 408 ? 26.388 5.806 0.305 1.00 12.04 399 LYS A C 1
ATOM 2828 O O . LYS A 1 408 ? 26.925 6.567 -0.507 1.00 11.09 399 LYS A O 1
ATOM 2834 N N . PHE A 1 409 ? 25.323 5.068 0.000 1.00 11.40 400 PHE A N 1
ATOM 2835 C CA . PHE A 1 409 ? 24.713 5.174 -1.342 1.00 11.61 400 PHE A CA 1
ATOM 2836 C C . PHE A 1 409 ? 23.972 6.495 -1.552 1.00 11.54 400 PHE A C 1
ATOM 2837 O O . PHE A 1 409 ? 24.075 7.099 -2.634 1.00 10.79 400 PHE A O 1
ATOM 2845 N N . LEU A 1 410 ? 23.267 6.959 -0.514 1.00 10.84 401 LEU A N 1
ATOM 2846 C CA . LEU A 1 410 ? 22.648 8.285 -0.530 1.00 11.47 401 LEU A CA 1
ATOM 2847 C C . LEU A 1 410 ? 23.717 9.351 -0.855 1.00 11.17 401 LEU A C 1
ATOM 2848 O O . LEU A 1 410 ? 23.549 10.191 -1.749 1.00 11.14 401 LEU A O 1
ATOM 2853 N N . GLU A 1 411 ? 24.833 9.293 -0.131 1.00 11.18 402 GLU A N 1
ATOM 2854 C CA . GLU A 1 411 ? 25.939 10.245 -0.307 1.00 12.20 402 GLU A CA 1
ATOM 2855 C C . GLU A 1 411 ? 26.576 10.133 -1.696 1.00 11.75 402 GLU A C 1
ATOM 2856 O O . GLU A 1 411 ? 26.932 11.156 -2.317 1.00 11.46 402 GLU A O 1
ATOM 2862 N N . PHE A 1 412 ? 26.716 8.891 -2.176 1.00 11.07 403 PHE A N 1
ATOM 2863 C CA . PHE A 1 412 ? 27.218 8.631 -3.540 1.00 10.60 403 PHE A CA 1
ATOM 2864 C C . PHE A 1 412 ? 26.383 9.366 -4.618 1.00 10.27 403 PHE A C 1
ATOM 2865 O O . PHE A 1 412 ? 26.937 9.889 -5.587 1.00 10.90 403 PHE A O 1
ATOM 2873 N N . ALA A 1 413 ? 25.059 9.413 -4.467 1.00 10.56 404 ALA A N 1
ATOM 2874 C CA . ALA A 1 413 ? 24.247 10.088 -5.481 1.00 10.71 404 ALA A CA 1
ATOM 2875 C C . ALA A 1 413 ? 24.586 11.585 -5.519 1.00 10.77 404 ALA A C 1
ATOM 2876 O O . ALA A 1 413 ? 24.648 12.162 -6.602 1.00 11.18 404 ALA A O 1
ATOM 2878 N N . ASP A 1 414 ? 24.822 12.198 -4.349 1.00 10.54 405 ASP A N 1
ATOM 2879 C CA . ASP A 1 414 ? 25.243 13.599 -4.287 1.00 11.62 405 ASP A CA 1
ATOM 2880 C C . ASP A 1 414 ? 26.611 13.777 -4.959 1.00 11.13 405 ASP A C 1
ATOM 2881 O O . ASP A 1 414 ? 26.804 14.714 -5.741 1.00 10.60 405 ASP A O 1
ATOM 2886 N N . LEU A 1 415 ? 27.547 12.866 -4.682 1.00 11.11 406 LEU A N 1
ATOM 2887 C CA . LEU A 1 415 ? 28.884 12.924 -5.300 1.00 10.89 406 LEU A CA 1
ATOM 2888 C C . LEU A 1 415 ? 28.800 12.770 -6.810 1.00 10.79 406 LEU A C 1
ATOM 2889 O O . LEU A 1 415 ? 29.479 13.472 -7.552 1.00 11.20 406 LEU A O 1
ATOM 2894 N N . PHE A 1 416 ? 27.930 11.870 -7.259 1.00 9.90 407 PHE A N 1
ATOM 2895 C CA . PHE A 1 416 ? 27.755 11.666 -8.686 1.00 9.07 407 PHE A CA 1
ATOM 2896 C C . PHE A 1 416 ? 27.282 12.964 -9.368 1.00 9.52 407 PHE A C 1
ATOM 2897 O O . PHE A 1 416 ? 27.850 13.391 -10.379 1.00 9.77 407 PHE A O 1
ATOM 2905 N N . GLU A 1 417 ? 26.268 13.602 -8.794 1.00 9.28 408 GLU A N 1
ATOM 2906 C CA . GLU A 1 417 ? 25.755 14.862 -9.338 1.00 10.19 408 GLU A CA 1
ATOM 2907 C C . GLU A 1 417 ? 26.748 16.014 -9.232 1.00 10.36 408 GLU A C 1
ATOM 2908 O O . GLU A 1 417 ? 26.899 16.791 -10.176 1.00 10.74 408 GLU A O 1
ATOM 2914 N N . ASP A 1 418 ? 27.432 16.092 -8.096 1.00 11.65 409 ASP A N 1
ATOM 2915 C CA . ASP A 1 418 ? 28.289 17.244 -7.820 1.00 11.87 409 ASP A CA 1
ATOM 2916 C C . ASP A 1 418 ? 29.621 17.216 -8.571 1.00 12.13 409 ASP A C 1
ATOM 2917 O O . ASP A 1 418 ? 30.157 18.280 -8.891 1.00 11.83 409 ASP A O 1
ATOM 2922 N N . LYS A 1 419 ? 30.140 16.016 -8.849 1.00 11.55 410 LYS A N 1
ATOM 2923 C CA . LYS A 1 419 ? 31.503 15.839 -9.386 1.00 12.36 410 LYS A CA 1
ATOM 2924 C C . LYS A 1 419 ? 31.546 15.200 -10.769 1.00 11.53 410 LYS A C 1
ATOM 2925 O O . LYS A 1 419 ? 32.434 15.493 -11.550 1.00 12.08 410 LYS A O 1
ATOM 2931 N N . PHE A 1 420 ? 30.597 14.305 -11.067 1.00 10.61 411 PHE A N 1
ATOM 2932 C CA . PHE A 1 420 ? 30.604 13.598 -12.345 1.00 10.19 411 PHE A CA 1
ATOM 2933 C C . PHE A 1 420 ? 29.664 14.279 -13.362 1.00 10.34 411 PHE A C 1
ATOM 2934 O O . PHE A 1 420 ? 30.095 14.637 -14.470 1.00 10.76 411 PHE A O 1
ATOM 2942 N N . VAL A 1 421 ? 28.397 14.464 -12.978 1.00 9.84 412 VAL A N 1
ATOM 2943 C CA . VAL A 1 421 ? 27.435 15.203 -13.817 1.00 9.44 412 VAL A CA 1
ATOM 2944 C C . VAL A 1 421 ? 27.922 16.638 -14.058 1.00 9.68 412 VAL A C 1
ATOM 2945 O O . VAL A 1 421 ? 28.056 17.071 -15.216 1.00 10.24 412 VAL A O 1
ATOM 2949 N N . ARG A 1 422 ? 28.213 17.345 -12.966 1.00 10.24 413 ARG A N 1
ATOM 2950 C CA . ARG A 1 422 ? 28.649 18.745 -13.058 1.00 10.68 413 ARG A CA 1
ATOM 2951 C C . ARG A 1 422 ? 30.013 18.852 -13.710 1.00 10.56 413 ARG A C 1
ATOM 2952 O O . ARG A 1 422 ? 30.961 18.207 -13.265 1.00 11.61 413 ARG A O 1
ATOM 2960 N N . GLN A 1 423 ? 30.109 19.671 -14.758 1.00 10.40 414 GLN A N 1
ATOM 2961 C CA . GLN A 1 423 ? 31.407 20.060 -15.322 1.00 10.45 414 GLN A CA 1
ATOM 2962 C C . GLN A 1 423 ? 31.302 21.427 -15.980 1.00 10.19 414 GLN A C 1
ATOM 2963 O O . GLN A 1 423 ? 30.203 21.916 -16.221 1.00 9.69 414 GLN A O 1
ATOM 2969 N N . GLY A 1 424 ? 32.446 22.053 -16.248 1.00 10.17 415 GLY A N 1
ATOM 2970 C CA . GLY A 1 424 ? 32.408 23.404 -16.818 1.00 9.94 415 GLY A CA 1
ATOM 2971 C C . GLY A 1 424 ? 31.903 23.415 -18.255 1.00 10.04 415 GLY A C 1
ATOM 2972 O O . GLY A 1 424 ? 32.053 22.423 -18.986 1.00 9.58 415 GLY A O 1
ATOM 2973 N N . ARG A 1 425 ? 31.334 24.548 -18.654 1.00 10.56 416 ARG A N 1
ATOM 2974 C CA . ARG A 1 425 ? 30.944 24.810 -20.054 1.00 11.23 416 ARG A CA 1
ATOM 2975 C C . ARG A 1 425 ? 32.162 24.676 -20.974 1.00 11.61 416 ARG A C 1
ATOM 2976 O O . ARG A 1 425 ? 32.028 24.270 -22.133 1.00 12.11 416 ARG A O 1
ATOM 2984 N N . ASN A 1 426 ? 33.345 25.012 -20.455 1.00 12.49 417 ASN A N 1
ATOM 2985 C CA . ASN A 1 426 ? 34.599 24.994 -21.227 1.00 13.45 417 ASN A CA 1
ATOM 2986 C C . ASN A 1 426 ? 35.512 23.798 -20.912 1.00 13.13 417 ASN A C 1
ATOM 2987 O O . ASN A 1 426 ? 36.652 23.707 -21.395 1.00 13.51 417 ASN A O 1
ATOM 2992 N N . GLU A 1 427 ? 34.997 22.857 -20.120 1.00 12.40 418 GLU A N 1
ATOM 2993 C CA . GLU A 1 427 ? 35.790 21.754 -19.622 1.00 13.54 418 GLU A CA 1
ATOM 2994 C C . GLU A 1 427 ? 35.628 20.516 -20.504 1.00 13.45 418 GLU A C 1
ATOM 2995 O O . GLU A 1 427 ? 34.559 19.917 -20.541 1.00 13.73 418 GLU A O 1
ATOM 3001 N N . ASN A 1 428 ? 36.699 20.155 -21.205 1.00 13.36 419 ASN A N 1
ATOM 3002 C CA . ASN A 1 428 ? 36.706 19.025 -22.138 1.00 13.19 419 ASN A CA 1
ATOM 3003 C C . ASN A 1 428 ? 37.428 17.837 -21.490 1.00 13.45 419 ASN A C 1
ATOM 3004 O O . ASN A 1 428 ? 38.662 17.803 -21.429 1.00 13.92 419 ASN A O 1
ATOM 3009 N N . ARG A 1 429 ? 36.661 16.881 -20.965 1.00 12.64 420 ARG A N 1
ATOM 3010 C CA . ARG A 1 429 ? 37.215 15.746 -20.232 1.00 12.24 420 ARG A CA 1
ATOM 3011 C C . ARG A 1 429 ? 37.521 14.589 -21.178 1.00 12.33 420 ARG A C 1
ATOM 3012 O O . ARG A 1 429 ? 36.641 14.144 -21.911 1.00 12.03 420 ARG A O 1
ATOM 3020 N N . THR A 1 430 ? 38.754 14.094 -21.172 1.00 12.22 421 THR A N 1
ATOM 3021 C CA . THR A 1 430 ? 39.048 12.859 -21.912 1.00 12.86 421 THR A CA 1
ATOM 3022 C C . THR A 1 430 ? 38.307 11.695 -21.247 1.00 12.25 421 THR A C 1
ATOM 3023 O O . THR A 1 430 ? 37.912 11.793 -20.083 1.00 11.75 421 THR A O 1
ATOM 3027 N N . ILE A 1 431 ? 38.143 10.576 -21.957 1.00 13.01 422 ILE A N 1
ATOM 3028 C CA . ILE A 1 431 ? 37.520 9.414 -21.334 1.00 13.33 422 ILE A CA 1
ATOM 3029 C C . ILE A 1 431 ? 38.328 8.935 -20.111 1.00 13.63 422 ILE A C 1
ATOM 3030 O O . ILE A 1 431 ? 37.765 8.469 -19.122 1.00 13.57 422 ILE A O 1
ATOM 3035 N N . GLU A 1 432 ? 39.648 9.092 -20.174 1.00 14.56 423 GLU A N 1
ATOM 3036 C CA . GLU A 1 432 ? 40.508 8.770 -19.034 1.00 15.70 423 GLU A CA 1
ATOM 3037 C C . GLU A 1 432 ? 40.171 9.667 -17.827 1.00 14.80 423 GLU A C 1
ATOM 3038 O O . GLU A 1 432 ? 40.094 9.182 -16.683 1.00 15.06 423 GLU A O 1
ATOM 3044 N N . ASP A 1 433 ? 39.955 10.962 -18.084 1.00 13.81 424 ASP A N 1
ATOM 3045 C CA . ASP A 1 433 ? 39.544 11.919 -17.035 1.00 13.99 424 ASP A CA 1
ATOM 3046 C C . ASP A 1 433 ? 38.207 11.491 -16.422 1.00 13.29 424 ASP A C 1
ATOM 3047 O O . ASP A 1 433 ? 38.024 11.502 -15.205 1.00 14.06 424 ASP A O 1
ATOM 3052 N N . THR A 1 434 ? 37.275 11.123 -17.296 1.00 12.58 425 THR A N 1
ATOM 3053 C CA . THR A 1 434 ? 35.937 10.696 -16.892 1.00 12.20 425 THR A CA 1
ATOM 3054 C C . THR A 1 434 ? 35.964 9.424 -16.035 1.00 11.76 425 THR A C 1
ATOM 3055 O O . THR A 1 434 ? 35.300 9.360 -14.988 1.00 11.62 425 THR A O 1
ATOM 3059 N N . LEU A 1 435 ? 36.730 8.422 -16.466 1.00 12.20 426 LEU A N 1
ATOM 3060 C CA . LEU A 1 435 ? 36.838 7.187 -15.694 1.00 12.53 426 LEU A CA 1
ATOM 3061 C C . LEU A 1 435 ? 37.521 7.424 -14.351 1.00 13.15 426 LEU A C 1
ATOM 3062 O O . LEU A 1 435 ? 37.153 6.803 -13.358 1.00 13.62 426 LEU A O 1
ATOM 3067 N N . GLU A 1 436 ? 38.501 8.333 -14.326 1.00 13.20 427 GLU A N 1
ATOM 3068 C CA . GLU A 1 436 ? 39.178 8.674 -13.077 1.00 14.22 427 GLU A CA 1
ATOM 3069 C C . GLU A 1 436 ? 38.243 9.321 -12.053 1.00 12.82 427 GLU A C 1
ATOM 3070 O O . GLU A 1 436 ? 38.262 8.946 -10.881 1.00 13.38 427 GLU A O 1
ATOM 3076 N N . ILE A 1 437 ? 37.398 10.258 -12.486 1.00 12.77 428 ILE A N 1
ATOM 3077 C CA . ILE A 1 437 ? 36.400 10.845 -11.582 1.00 12.18 428 ILE A CA 1
ATOM 3078 C C . ILE A 1 437 ? 35.446 9.736 -11.088 1.00 12.35 428 ILE A C 1
ATOM 3079 O O . ILE A 1 437 ? 35.126 9.655 -9.896 1.00 12.50 428 ILE A O 1
ATOM 3084 N N . GLY A 1 438 ? 35.012 8.886 -12.018 1.00 11.67 429 GLY A N 1
ATOM 3085 C CA . GLY A 1 438 ? 34.165 7.745 -11.675 1.00 12.35 429 GLY A CA 1
ATOM 3086 C C . GLY A 1 438 ? 34.780 6.889 -10.585 1.00 12.61 429 GLY A C 1
ATOM 3087 O O . GLY A 1 438 ? 34.131 6.582 -9.581 1.00 12.74 429 GLY A O 1
ATOM 3088 N N . TRP A 1 439 ? 36.038 6.503 -10.775 1.00 13.03 430 TRP A N 1
ATOM 3089 C CA . TRP A 1 439 ? 36.710 5.683 -9.764 1.00 13.34 430 TRP A CA 1
ATOM 3090 C C . TRP A 1 439 ? 36.847 6.409 -8.422 1.00 13.62 430 TRP A C 1
ATOM 3091 O O . TRP A 1 439 ? 36.682 5.792 -7.366 1.00 14.25 430 TRP A O 1
ATOM 3102 N N . GLN A 1 440 ? 37.120 7.714 -8.459 1.00 14.31 431 GLN A N 1
ATOM 3103 C CA . GLN A 1 440 ? 37.274 8.483 -7.226 1.00 15.25 431 GLN A CA 1
ATOM 3104 C C . GLN A 1 440 ? 35.972 8.530 -6.426 1.00 14.99 431 GLN A C 1
ATOM 3105 O O . GLN A 1 440 ? 35.978 8.304 -5.213 1.00 15.48 431 GLN A O 1
ATOM 3111 N N . ILE A 1 441 ? 34.845 8.776 -7.097 1.00 13.90 432 ILE A N 1
ATOM 3112 C CA . ILE A 1 441 ? 33.569 8.796 -6.367 1.00 13.33 432 ILE A CA 1
ATOM 3113 C C . ILE A 1 441 ? 33.152 7.390 -5.931 1.00 13.19 432 ILE A C 1
ATOM 3114 O O . ILE A 1 441 ? 32.532 7.232 -4.885 1.00 12.66 432 ILE A O 1
ATOM 3119 N N . LEU A 1 442 ? 33.528 6.370 -6.707 1.00 13.33 433 LEU A N 1
ATOM 3120 C CA . LEU A 1 442 ? 33.212 4.987 -6.330 1.00 13.84 433 LEU A CA 1
ATOM 3121 C C . LEU A 1 442 ? 33.909 4.566 -5.037 1.00 14.58 433 LEU A C 1
ATOM 3122 O O . LEU A 1 442 ? 33.428 3.662 -4.355 1.00 15.17 433 LEU A O 1
ATOM 3127 N N . THR A 1 443 ? 35.033 5.208 -4.709 1.00 15.51 434 THR A N 1
ATOM 3128 C CA . THR A 1 443 ? 35.692 4.931 -3.413 1.00 16.93 434 THR A CA 1
ATOM 3129 C C . THR A 1 443 ? 34.810 5.254 -2.205 1.00 17.15 434 THR A C 1
ATOM 3130 O O . THR A 1 443 ? 35.094 4.795 -1.091 1.00 17.65 434 THR A O 1
ATOM 3134 N N . HIS A 1 444 ? 33.749 6.041 -2.401 1.00 16.97 435 HIS A N 1
ATOM 3135 C CA . HIS A 1 444 ? 32.852 6.354 -1.284 1.00 17.40 435 HIS A CA 1
ATOM 3136 C C . HIS A 1 444 ? 32.016 5.144 -0.873 1.00 18.27 435 HIS A C 1
ATOM 3137 O O . HIS A 1 444 ? 31.520 5.078 0.256 1.00 18.64 435 HIS A O 1
ATOM 3144 N N . LEU A 1 445 ? 31.850 4.195 -1.793 1.00 18.73 436 LEU A N 1
ATOM 3145 C CA . LEU A 1 445 ? 31.089 2.977 -1.505 1.00 19.43 436 LEU A CA 1
ATOM 3146 C C . LEU A 1 445 ? 32.003 1.927 -0.873 1.00 20.50 436 LEU A C 1
ATOM 3147 O O . LEU A 1 445 ? 33.197 1.914 -1.141 1.00 20.32 436 LEU A O 1
ATOM 3152 N N . PRO A 1 446 ? 31.444 1.039 -0.033 1.00 21.60 437 PRO A N 1
ATOM 3153 C CA . PRO A 1 446 ? 32.279 -0.063 0.444 1.00 22.43 437 PRO A CA 1
ATOM 3154 C C . PRO A 1 446 ? 32.701 -0.960 -0.722 1.00 22.86 437 PRO A C 1
ATOM 3155 O O . PRO A 1 446 ? 31.880 -1.274 -1.593 1.00 22.77 437 PRO A O 1
ATOM 3159 N N . GLU A 1 447 ? 33.974 -1.350 -0.748 1.00 23.30 438 GLU A N 1
ATOM 3160 C CA . GLU A 1 447 ? 34.498 -2.213 -1.810 1.00 24.07 438 GLU A CA 1
ATOM 3161 C C . GLU A 1 447 ? 33.696 -3.495 -1.950 1.00 23.80 438 GLU A C 1
ATOM 3162 O O . GLU A 1 447 ? 33.532 -4.010 -3.057 1.00 23.72 438 GLU A O 1
ATOM 3168 N N . ASN A 1 448 ? 33.190 -4.001 -0.827 1.00 23.91 439 ASN A N 1
ATOM 3169 C CA . ASN A 1 448 ? 32.385 -5.220 -0.830 1.00 24.68 439 ASN A CA 1
ATOM 3170 C C . ASN A 1 448 ? 30.970 -5.015 -1.372 1.00 24.52 439 ASN A C 1
ATOM 3171 O O . ASN A 1 448 ? 30.204 -5.973 -1.480 1.00 25.10 439 ASN A O 1
ATOM 3176 N N . GLN A 1 449 ? 30.633 -3.766 -1.712 1.00 24.46 440 GLN A N 1
ATOM 3177 C CA . GLN A 1 449 ? 29.337 -3.426 -2.312 1.00 24.45 440 GLN A CA 1
ATOM 3178 C C . GLN A 1 449 ? 29.442 -3.177 -3.826 1.00 23.77 440 GLN A C 1
ATOM 3179 O O . GLN A 1 449 ? 28.468 -2.785 -4.466 1.00 23.29 440 GLN A O 1
ATOM 3185 N N . LEU A 1 450 ? 30.624 -3.402 -4.390 1.00 23.10 441 LEU A N 1
ATOM 3186 C CA . LEU A 1 450 ? 30.859 -3.183 -5.816 1.00 23.41 441 LEU A CA 1
ATOM 3187 C C . LEU A 1 450 ? 30.531 -4.436 -6.627 1.00 23.96 441 LEU A C 1
ATOM 3188 O O . LEU A 1 450 ? 31.412 -5.033 -7.243 1.00 24.39 441 LEU A O 1
ATOM 3193 N N . GLY A 1 451 ? 29.255 -4.815 -6.631 1.00 24.48 442 GLY A N 1
ATOM 3194 C CA . GLY A 1 451 ? 28.814 -6.070 -7.243 1.00 25.43 442 GLY A CA 1
ATOM 3195 C C . GLY A 1 451 ? 28.965 -6.179 -8.752 1.00 25.91 442 GLY A C 1
ATOM 3196 O O . GLY A 1 451 ? 28.994 -7.285 -9.292 1.00 26.39 442 GLY A O 1
ATOM 3197 N N . ARG A 1 452 ? 29.075 -5.039 -9.431 1.00 25.77 443 ARG A N 1
ATOM 3198 C CA . ARG A 1 452 ? 29.102 -5.001 -10.901 1.00 26.34 443 ARG A CA 1
ATOM 3199 C C . ARG A 1 452 ? 30.500 -4.858 -11.485 1.00 26.03 443 ARG A C 1
ATOM 3200 O O . ARG A 1 452 ? 30.664 -4.796 -12.710 1.00 26.34 443 ARG A O 1
ATOM 3208 N N . ILE A 1 453 ? 31.501 -4.802 -10.611 1.00 25.86 444 ILE A N 1
ATOM 3209 C CA . ILE A 1 453 ? 32.891 -4.695 -11.039 1.00 25.74 444 ILE A CA 1
ATOM 3210 C C . ILE A 1 453 ? 33.641 -5.948 -10.635 1.00 27.41 444 ILE A C 1
ATOM 3211 O O . ILE A 1 453 ? 33.799 -6.224 -9.441 1.00 27.26 444 ILE A O 1
ATOM 3216 N N . ASP A 1 454 ? 34.097 -6.701 -11.636 1.00 29.16 445 ASP A N 1
ATOM 3217 C CA . ASP A 1 454 ? 34.919 -7.887 -11.391 1.00 31.01 445 ASP A CA 1
ATOM 3218 C C . ASP A 1 454 ? 36.166 -7.516 -10.590 1.00 31.29 445 ASP A C 1
ATOM 3219 O O . ASP A 1 454 ? 36.693 -6.403 -10.707 1.00 31.42 445 ASP A O 1
ATOM 3224 N N . ASN A 1 455 ? 36.639 -8.461 -9.785 1.00 31.50 446 ASN A N 1
ATOM 3225 C CA . ASN A 1 455 ? 37.786 -8.233 -8.919 1.00 31.76 446 ASN A CA 1
ATOM 3226 C C . ASN A 1 455 ? 39.079 -7.884 -9.655 1.00 31.47 446 ASN A C 1
ATOM 3227 O O . ASN A 1 455 ? 39.942 -7.200 -9.096 1.00 31.93 446 ASN A O 1
ATOM 3232 N N . LYS A 1 456 ? 39.214 -8.356 -10.897 1.00 31.16 447 LYS A N 1
ATOM 3233 C CA . LYS A 1 456 ? 40.384 -8.018 -11.715 1.00 30.76 447 LYS A CA 1
ATOM 3234 C C . LYS A 1 456 ? 40.503 -6.503 -11.896 1.00 29.69 447 LYS A C 1
ATOM 3235 O O . LYS A 1 456 ? 41.600 -5.946 -11.802 1.00 29.67 447 LYS A O 1
ATOM 3241 N N . TYR A 1 457 ? 39.366 -5.843 -12.118 1.00 28.54 448 TYR A N 1
ATOM 3242 C CA . TYR A 1 457 ? 39.346 -4.390 -12.311 1.00 27.68 448 TYR A CA 1
ATOM 3243 C C . TYR A 1 457 ? 39.497 -3.596 -11.015 1.00 27.16 448 TYR A C 1
ATOM 3244 O O . TYR A 1 457 ? 40.094 -2.522 -11.018 1.00 26.64 448 TYR A O 1
ATOM 3253 N N . ILE A 1 458 ? 38.950 -4.117 -9.918 1.00 27.10 449 ILE A N 1
ATOM 3254 C CA . ILE A 1 458 ? 39.149 -3.492 -8.607 1.00 27.22 449 ILE A CA 1
ATOM 3255 C C . ILE A 1 458 ? 40.647 -3.427 -8.262 1.00 27.39 449 ILE A C 1
ATOM 3256 O O . ILE A 1 458 ? 41.160 -2.363 -7.933 1.00 27.22 449 ILE A O 1
ATOM 3261 N N . GLN A 1 459 ? 41.349 -4.553 -8.372 1.00 27.99 450 GLN A N 1
ATOM 3262 C CA . GLN A 1 459 ? 42.791 -4.580 -8.075 1.00 28.52 450 GLN A CA 1
ATOM 3263 C C . GLN A 1 459 ? 43.628 -3.681 -8.992 1.00 28.10 450 GLN A C 1
ATOM 3264 O O . GLN A 1 459 ? 44.550 -3.004 -8.535 1.00 28.19 450 GLN A O 1
ATOM 3270 N N . LYS A 1 460 ? 43.294 -3.672 -10.280 1.00 27.60 451 LYS A N 1
ATOM 3271 C CA . LYS A 1 460 ? 44.040 -2.896 -11.267 1.00 27.22 451 LYS A CA 1
ATOM 3272 C C . LYS A 1 460 ? 43.730 -1.396 -11.227 1.00 26.97 451 LYS A C 1
ATOM 3273 O O . LYS A 1 460 ? 44.634 -0.578 -11.436 1.00 27.26 451 LYS A O 1
ATOM 3279 N N . TYR A 1 461 ? 42.469 -1.034 -10.953 1.00 26.48 452 TYR A N 1
ATOM 3280 C CA . TYR A 1 461 ? 42.012 0.360 -11.129 1.00 25.95 452 TYR A CA 1
ATOM 3281 C C . TYR A 1 461 ? 41.518 1.131 -9.890 1.00 26.09 452 TYR A C 1
ATOM 3282 O O . TYR A 1 461 ? 41.562 2.369 -9.873 1.00 25.89 452 TYR A O 1
ATOM 3291 N N . HIS A 1 462 ? 41.036 0.423 -8.870 1.00 26.18 453 HIS A N 1
ATOM 3292 C CA . HIS A 1 462 ? 40.531 1.084 -7.660 1.00 26.69 453 HIS A CA 1
ATOM 3293 C C . HIS A 1 462 ? 41.647 1.896 -6.990 1.00 27.66 453 HIS A C 1
ATOM 3294 O O . HIS A 1 462 ? 42.755 1.382 -6.809 1.00 27.63 453 HIS A O 1
ATOM 3301 N N . PRO A 1 463 ? 41.378 3.175 -6.658 1.00 28.68 454 PRO A N 1
ATOM 3302 C CA . PRO A 1 463 ? 42.378 4.037 -6.003 1.00 29.80 454 PRO A CA 1
ATOM 3303 C C . PRO A 1 463 ? 43.060 3.461 -4.744 1.00 31.03 454 PRO A C 1
ATOM 3304 O O . PRO A 1 463 ? 44.177 3.875 -4.409 1.00 31.52 454 PRO A O 1
ATOM 3308 N N . ALA A 1 464 ? 42.404 2.518 -4.069 1.00 32.08 455 ALA A N 1
ATOM 3309 C CA . ALA A 1 464 ? 42.973 1.853 -2.890 1.00 33.11 455 ALA A CA 1
ATOM 3310 C C . ALA A 1 464 ? 43.910 0.683 -3.236 1.00 33.77 455 ALA A C 1
ATOM 3311 O O . ALA A 1 464 ? 44.575 0.140 -2.346 1.00 34.10 455 ALA A O 1
ATOM 3313 N N . HIS A 1 465 ? 43.963 0.311 -4.517 1.00 34.35 456 HIS A N 1
ATOM 3314 C CA . HIS A 1 465 ? 44.750 -0.836 -4.980 1.00 34.96 456 HIS A CA 1
ATOM 3315 C C . HIS A 1 465 ? 45.690 -0.509 -6.142 1.00 35.32 456 HIS A C 1
ATOM 3316 O O . HIS A 1 465 ? 45.366 0.255 -7.056 1.00 35.59 456 HIS A O 1
ATOM 3323 N N . ARG A 1 466 ? 46.803 -1.030 -6.205 1.00 35.71 457 ARG A N 1
ATOM 3324 N N . GLY B 1 22 ? 11.274 20.740 2.890 1.00 25.77 13 GLY B N 1
ATOM 3325 C CA . GLY B 1 22 ? 11.020 19.528 3.731 1.00 24.29 13 GLY B CA 1
ATOM 3326 C C . GLY B 1 22 ? 9.962 18.619 3.132 1.0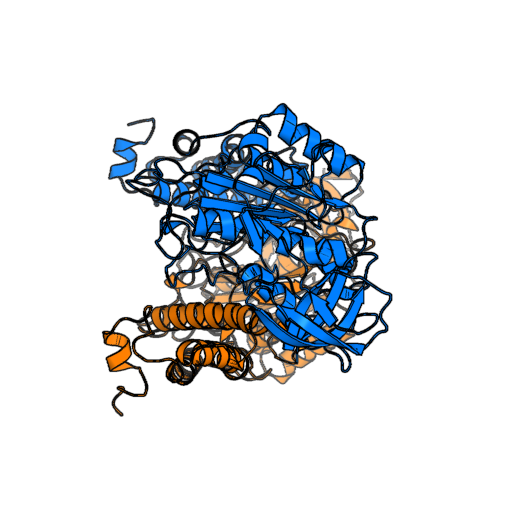0 23.75 13 GLY B C 1
ATOM 3327 O O . GLY B 1 22 ? 9.038 19.108 2.455 1.00 24.95 13 GLY B O 1
ATOM 3328 N N . PRO B 1 23 ? 10.084 17.294 3.377 1.00 22.44 14 PRO B N 1
ATOM 3329 C CA . PRO B 1 23 ? 9.194 16.249 2.865 1.00 21.24 14 PRO B CA 1
ATOM 3330 C C . PRO B 1 23 ? 7.819 16.244 3.521 1.00 20.17 14 PRO B C 1
ATOM 3331 O O . PRO B 1 23 ? 7.662 16.721 4.645 1.00 19.53 14 PRO B O 1
ATOM 3335 N N . LEU B 1 24 ? 6.847 15.680 2.816 1.00 18.35 15 LEU B N 1
ATOM 3336 C CA . LEU B 1 24 ? 5.468 15.628 3.291 1.00 17.90 15 LEU B CA 1
ATOM 3337 C C . LEU B 1 24 ? 5.187 14.351 4.076 1.00 17.54 15 LEU B C 1
ATOM 3338 O O . LEU B 1 24 ? 5.538 13.243 3.634 1.00 18.09 15 LEU B O 1
ATOM 3343 N N . ILE B 1 25 ? 4.550 14.509 5.235 1.00 16.54 16 ILE B N 1
ATOM 3344 C CA . ILE B 1 25 ? 4.023 13.392 6.010 1.00 16.04 16 ILE B CA 1
ATOM 3345 C C . ILE B 1 25 ? 2.540 13.640 6.301 1.00 15.11 16 ILE B C 1
ATOM 3346 O O . ILE B 1 25 ? 2.148 14.767 6.635 1.00 15.13 16 ILE B O 1
ATOM 3351 N N . PHE B 1 26 ? 1.728 12.595 6.153 1.00 14.66 17 PHE B N 1
ATOM 3352 C CA . PHE B 1 26 ? 0.281 12.693 6.313 1.00 14.00 17 PHE B CA 1
ATOM 3353 C C . PHE B 1 26 ? -0.185 12.163 7.662 1.00 14.27 17 PHE B C 1
ATOM 3354 O O . PHE B 1 26 ? 0.205 11.074 8.086 1.00 13.82 17 PHE B O 1
ATOM 3362 N N . VAL B 1 27 ? -1.032 12.955 8.321 1.00 14.18 18 VAL B N 1
ATOM 3363 C CA . VAL B 1 27 ? -1.396 12.780 9.717 1.00 14.68 18 VAL B CA 1
ATOM 3364 C C . VAL B 1 27 ? -2.924 12.764 9.834 1.00 14.50 18 VAL B C 1
ATOM 3365 O O . VAL B 1 27 ? -3.618 13.525 9.160 1.00 14.26 18 VAL B O 1
ATOM 3369 N N . GLU B 1 28 ? -3.451 11.871 10.664 1.00 15.17 19 GLU B N 1
ATOM 3370 C CA . GLU B 1 28 ? -4.881 11.806 10.905 1.00 16.21 19 GLU B CA 1
ATOM 3371 C C . GLU B 1 28 ? -5.285 13.055 11.685 1.00 15.56 19 GLU B C 1
ATOM 3372 O O . GLU B 1 28 ? -4.620 13.413 12.659 1.00 15.83 19 GLU B O 1
ATOM 3378 N N . LYS B 1 29 ? -6.354 13.723 11.262 1.00 15.70 20 LYS B N 1
ATOM 3379 C CA . LYS B 1 29 ? -6.856 14.845 12.058 1.00 15.88 20 LYS B CA 1
ATOM 3380 C C . LYS B 1 29 ? -7.545 14.274 13.291 1.00 16.13 20 LYS B C 1
ATOM 3381 O O . LYS B 1 29 ? -8.611 13.675 13.172 1.00 16.93 20 LYS B O 1
ATOM 3387 N N . THR B 1 30 ? -6.924 14.432 14.456 1.00 15.40 21 THR B N 1
ATOM 3388 C CA . THR B 1 30 ? -7.547 14.020 15.724 1.00 15.77 21 THR B CA 1
ATOM 3389 C C . THR B 1 30 ? -7.814 15.194 16.677 1.00 16.28 21 THR B C 1
ATOM 3390 O O . THR B 1 30 ? -8.647 15.082 17.577 1.00 17.05 21 THR B O 1
ATOM 3394 N N . GLU B 1 31 ? -7.083 16.288 16.493 1.00 14.85 22 GLU B N 1
ATOM 3395 C CA . GLU B 1 31 ? -7.273 17.545 17.250 1.00 15.21 22 GLU B CA 1
ATOM 3396 C C . GLU B 1 31 ? -7.095 18.698 16.271 1.00 13.76 22 GLU B C 1
ATOM 3397 O O . GLU B 1 31 ? -6.351 18.583 15.298 1.00 14.11 22 GLU B O 1
ATOM 3403 N N . PRO B 1 32 ? -7.770 19.830 16.511 1.00 12.31 23 PRO B N 1
ATOM 3404 C CA . PRO B 1 32 ? -7.575 20.982 15.627 1.00 11.62 23 PRO B CA 1
ATOM 3405 C C . PRO B 1 32 ? -6.136 21.458 15.569 1.00 11.21 23 PRO B C 1
ATOM 3406 O O . PRO B 1 32 ? -5.460 21.501 16.599 1.00 10.51 23 PRO B O 1
ATOM 3410 N N . VAL B 1 33 ? -5.680 21.803 14.364 1.00 11.25 24 VAL B N 1
ATOM 3411 C CA . VAL B 1 33 ? -4.342 22.364 14.162 1.00 11.24 24 VAL B CA 1
ATOM 3412 C C . VAL B 1 33 ? -4.435 23.687 13.379 1.00 11.95 24 VAL B C 1
ATOM 3413 O O . VAL B 1 33 ? -5.471 23.994 12.785 1.00 12.62 24 VAL B O 1
ATOM 3417 N N . GLY B 1 34 ? -3.353 24.457 13.386 1.00 13.05 25 GLY B N 1
ATOM 3418 C CA . GLY B 1 34 ? -3.305 25.703 12.605 1.00 13.32 25 GLY B CA 1
ATOM 3419 C C . GLY B 1 34 ? -2.175 25.675 11.592 1.00 14.48 25 GLY B C 1
ATOM 3420 O O . GLY B 1 34 ? -1.220 24.924 11.760 1.00 14.48 25 GLY B O 1
ATOM 3421 N N . TYR B 1 35 ? -2.266 26.509 10.561 1.00 15.92 26 TYR B N 1
ATOM 3422 C CA . TYR B 1 35 ? -1.124 26.680 9.645 1.00 16.50 26 TYR B CA 1
ATOM 3423 C C . TYR B 1 35 ? 0.123 27.055 10.414 1.00 17.13 26 TYR B C 1
ATOM 3424 O O . TYR B 1 35 ? 0.053 27.844 11.356 1.00 17.34 26 TYR B O 1
ATOM 3433 N N . ASN B 1 36 ? 1.258 26.493 10.004 1.00 17.39 27 ASN B N 1
ATOM 3434 C CA . ASN B 1 36 ? 2.576 26.792 10.578 1.00 18.27 27 ASN B CA 1
ATOM 3435 C C . ASN B 1 36 ? 2.756 26.267 11.986 1.00 17.14 27 ASN B C 1
ATOM 3436 O O . ASN B 1 36 ? 3.809 26.456 12.570 1.00 18.17 27 ASN B O 1
ATOM 3441 N N . GLU B 1 37 ? 1.738 25.596 12.527 1.00 16.10 28 GLU B N 1
ATOM 3442 C CA . GLU B 1 37 ? 1.864 24.999 13.855 1.00 15.45 28 GLU B CA 1
ATOM 3443 C C . GLU B 1 37 ? 2.964 23.942 13.862 1.00 16.36 28 GLU B C 1
ATOM 3444 O O . GLU B 1 37 ? 3.008 23.093 12.963 1.00 16.69 28 GLU B O 1
ATOM 3450 N N . ILE B 1 38 ? 3.830 24.004 14.870 1.00 16.85 29 ILE B N 1
ATOM 3451 C CA . ILE B 1 38 ? 4.864 23.001 15.094 1.00 17.83 29 ILE B CA 1
ATOM 3452 C C . ILE B 1 38 ? 4.284 21.797 15.832 1.00 18.01 29 ILE B C 1
ATOM 3453 O O . ILE B 1 38 ? 3.657 21.948 16.888 1.00 18.32 29 ILE B O 1
ATOM 3458 N N . VAL B 1 39 ? 4.486 20.603 15.263 1.00 17.74 30 VAL B N 1
ATOM 3459 C CA . VAL B 1 39 ? 3.888 19.367 15.783 1.00 18.07 30 VAL B CA 1
ATOM 3460 C C . VAL B 1 39 ? 4.890 18.203 15.797 1.00 18.69 30 VAL B C 1
ATOM 3461 O O . VAL B 1 39 ? 5.889 18.237 15.082 1.00 19.35 30 VAL B O 1
ATOM 3465 N N . ASN B 1 40 ? 4.606 17.186 16.608 1.00 19.59 31 ASN B N 1
ATOM 3466 C CA . ASN B 1 40 ? 5.313 15.906 16.545 1.00 20.84 31 ASN B CA 1
ATOM 3467 C C . ASN B 1 40 ? 4.421 14.882 15.850 1.00 21.38 31 ASN B C 1
ATOM 3468 O O . ASN B 1 40 ? 3.197 15.024 15.843 1.00 21.77 31 ASN B O 1
ATOM 3473 N N . ILE B 1 41 ? 5.041 13.867 15.251 1.00 21.76 32 ILE B N 1
ATOM 3474 C CA . ILE B 1 41 ? 4.312 12.788 14.587 1.00 22.41 32 ILE B CA 1
ATOM 3475 C C . ILE B 1 41 ? 4.856 11.470 15.117 1.00 22.96 32 ILE B C 1
ATOM 3476 O O . ILE B 1 41 ? 6.065 11.238 15.072 1.00 22.68 32 ILE B O 1
ATOM 3481 N N . LYS B 1 42 ? 3.967 10.613 15.616 1.00 23.87 33 LYS B N 1
ATOM 3482 C CA . LYS B 1 42 ? 4.369 9.300 16.122 1.00 25.05 33 LYS B CA 1
ATOM 3483 C C . LYS B 1 42 ? 4.639 8.323 14.988 1.00 25.51 33 LYS B C 1
ATOM 3484 O O . LYS B 1 42 ? 3.779 8.091 14.132 1.00 25.64 33 LYS B O 1
ATOM 3490 N N . MET B 1 43 ? 5.840 7.751 14.996 1.00 26.07 34 MET B N 1
ATOM 3491 C CA . MET B 1 43 ? 6.228 6.733 14.019 1.00 26.96 34 MET B CA 1
ATOM 3492 C C . MET B 1 43 ? 5.874 5.338 14.542 1.00 27.02 34 MET B C 1
ATOM 3493 O O . MET B 1 43 ? 5.546 5.172 15.722 1.00 27.13 34 MET B O 1
ATOM 3498 N N . GLY B 1 44 ? 5.947 4.341 13.663 1.00 27.40 35 GLY B N 1
ATOM 3499 C CA . GLY B 1 44 ? 5.509 2.981 13.978 1.00 27.10 35 GLY B CA 1
ATOM 3500 C C . GLY B 1 44 ? 6.268 2.281 15.095 1.00 27.02 35 GLY B C 1
ATOM 3501 O O . GLY B 1 44 ? 5.756 1.341 15.697 1.00 26.92 35 GLY B O 1
ATOM 3502 N N . ASP B 1 45 ? 7.480 2.750 15.378 1.00 26.88 36 ASP B N 1
ATOM 3503 C CA . ASP B 1 45 ? 8.352 2.147 16.397 1.00 26.80 36 ASP B CA 1
ATOM 3504 C C . ASP B 1 45 ? 8.353 2.906 17.735 1.00 26.72 36 ASP B C 1
ATOM 3505 O O . ASP B 1 45 ? 9.177 2.634 18.615 1.00 26.19 36 ASP B O 1
ATOM 3510 N N . GLY B 1 46 ? 7.458 3.878 17.882 1.00 26.47 37 GLY B N 1
ATOM 3511 C CA . GLY B 1 46 ? 7.362 4.618 19.134 1.00 25.99 37 GLY B CA 1
ATOM 3512 C C . GLY B 1 46 ? 8.180 5.895 19.190 1.00 25.68 37 GLY B C 1
ATOM 3513 O O . GLY B 1 46 ? 8.082 6.645 20.160 1.00 26.10 37 GLY B O 1
ATOM 3514 N N . THR B 1 47 ? 8.989 6.142 18.158 1.00 25.00 38 THR B N 1
ATOM 3515 C CA . THR B 1 47 ? 9.734 7.401 18.037 1.00 24.83 38 THR B CA 1
ATOM 3516 C C . THR B 1 47 ? 8.850 8.505 17.445 1.00 24.93 38 THR B C 1
ATOM 3517 O O . THR B 1 47 ? 7.762 8.219 16.924 1.00 24.85 38 THR B O 1
ATOM 3521 N N . VAL B 1 48 ? 9.315 9.754 17.531 1.00 24.99 39 VAL B N 1
ATOM 3522 C CA . VAL B 1 48 ? 8.625 10.889 16.898 1.00 25.50 39 VAL B CA 1
ATOM 3523 C C . VAL B 1 48 ? 9.529 11.710 15.983 1.00 25.51 39 VAL B C 1
ATOM 3524 O O . VAL B 1 48 ? 10.732 11.851 16.235 1.00 25.87 39 VAL B O 1
ATOM 3528 N N . ARG B 1 49 ? 8.931 12.233 14.913 1.00 25.17 40 ARG B N 1
ATOM 3529 C CA . ARG B 1 49 ? 9.571 13.218 14.040 1.00 24.90 40 ARG B CA 1
ATOM 3530 C C . ARG B 1 49 ? 8.864 14.562 14.251 1.00 24.66 40 ARG B C 1
ATOM 3531 O O . ARG B 1 49 ? 7.687 14.596 14.604 1.00 24.84 40 ARG B O 1
ATOM 3539 N N . ARG B 1 50 ? 9.579 15.661 14.041 1.00 24.20 41 ARG B N 1
ATOM 3540 C CA . ARG B 1 50 ? 8.992 16.990 14.198 1.00 23.89 41 ARG B CA 1
ATOM 3541 C C . ARG B 1 50 ? 8.767 17.661 12.856 1.00 22.84 41 ARG B C 1
ATOM 3542 O O . ARG B 1 50 ? 9.575 17.529 11.937 1.00 22.60 41 ARG B O 1
ATOM 3550 N N . GLY B 1 51 ? 7.659 18.392 12.755 1.00 21.44 42 GLY B N 1
ATOM 3551 C CA . GLY B 1 51 ? 7.352 19.121 11.542 1.00 20.56 42 GLY B CA 1
ATOM 3552 C C . GLY B 1 51 ? 6.455 20.320 11.760 1.00 20.08 42 GLY B C 1
ATOM 3553 O O . GLY B 1 51 ? 6.202 20.729 12.895 1.00 19.77 42 GLY B O 1
ATOM 3554 N N . GLN B 1 52 ? 5.972 20.857 10.648 1.00 19.37 43 GLN B N 1
ATOM 3555 C CA . GLN B 1 52 ? 5.164 22.068 10.628 1.00 19.33 43 GLN B CA 1
ATOM 3556 C C . GLN B 1 52 ? 3.964 21.843 9.721 1.00 18.49 43 GLN B C 1
ATOM 3557 O O . GLN B 1 52 ? 4.102 21.347 8.602 1.00 17.86 43 GLN B O 1
ATOM 3563 N N . VAL B 1 53 ? 2.782 22.224 10.204 1.00 17.48 44 VAL B N 1
ATOM 3564 C CA . VAL B 1 53 ? 1.553 22.064 9.443 1.00 16.96 44 VAL B CA 1
ATOM 3565 C C . VAL B 1 53 ? 1.568 22.942 8.187 1.00 17.68 44 VAL B C 1
ATOM 3566 O O . VAL B 1 53 ? 1.680 24.174 8.274 1.00 17.83 44 VAL B O 1
ATOM 3570 N N . LEU B 1 54 ? 1.474 22.299 7.025 1.00 18.54 45 LEU B N 1
ATOM 3571 C CA . LEU B 1 54 ? 1.487 23.006 5.739 1.00 18.95 45 LEU B CA 1
ATOM 3572 C C . LEU B 1 54 ? 0.067 23.298 5.261 1.00 18.93 45 LEU B C 1
ATOM 3573 O O . LEU B 1 54 ? -0.226 24.396 4.786 1.00 19.25 45 LEU B O 1
ATOM 3578 N N . ASP B 1 55 ? -0.813 22.309 5.391 1.00 18.56 46 ASP B N 1
ATOM 3579 C CA . ASP B 1 55 ? -2.189 22.411 4.918 1.00 19.14 46 ASP B CA 1
ATOM 3580 C C . ASP B 1 55 ? -2.996 21.278 5.541 1.00 18.74 46 ASP B C 1
ATOM 3581 O O . ASP B 1 55 ? -2.454 20.422 6.246 1.00 18.42 46 ASP B O 1
ATOM 3586 N N . SER B 1 56 ? -4.298 21.263 5.283 1.00 18.77 47 SER B N 1
ATOM 3587 C CA . SER B 1 56 ? -5.160 20.264 5.864 1.00 19.16 47 SER B CA 1
ATOM 3588 C C . SER B 1 56 ? -6.501 20.237 5.167 1.00 19.54 47 SER B C 1
ATOM 3589 O O . SER B 1 56 ? -6.973 21.263 4.655 1.00 19.61 47 SER B O 1
ATOM 3592 N N . SER B 1 57 ? -7.101 19.057 5.138 1.00 19.45 48 SER B N 1
ATOM 3593 C CA . SER B 1 57 ? -8.519 18.927 4.852 1.00 20.04 48 SER B CA 1
ATOM 3594 C C . SER B 1 57 ? -9.216 18.757 6.212 1.00 20.48 48 SER B C 1
ATOM 3595 O O . SER B 1 57 ? -8.581 18.921 7.260 1.00 21.00 48 SER B O 1
ATOM 3598 N N . ALA B 1 58 ? -10.507 18.437 6.210 1.00 21.07 49 ALA B N 1
ATOM 3599 C CA . ALA B 1 58 ? -11.227 18.211 7.467 1.00 21.16 49 ALA B CA 1
ATOM 3600 C C . ALA B 1 58 ? -10.696 16.988 8.240 1.00 21.37 49 ALA B C 1
ATOM 3601 O O . ALA B 1 58 ? -10.778 16.941 9.471 1.00 22.23 49 ALA B O 1
ATOM 3603 N N . ASP B 1 59 ? -10.146 16.011 7.519 1.00 20.51 50 ASP B N 1
ATOM 3604 C CA . ASP B 1 59 ? -9.757 14.722 8.115 1.00 20.13 50 ASP B CA 1
ATOM 3605 C C . ASP B 1 59 ? -8.265 14.372 8.005 1.00 18.69 50 ASP B C 1
ATOM 3606 O O . ASP B 1 59 ? -7.799 13.438 8.667 1.00 18.41 50 ASP B O 1
ATOM 3611 N N . ILE B 1 60 ? -7.524 15.103 7.169 1.00 17.35 51 ILE B N 1
ATOM 3612 C CA . ILE B 1 60 ? -6.115 14.772 6.881 1.00 16.64 51 ILE B CA 1
ATOM 3613 C C . ILE B 1 60 ? -5.238 16.011 6.982 1.00 15.97 51 ILE B C 1
ATOM 3614 O O . ILE B 1 60 ? -5.474 17.014 6.286 1.00 17.51 51 ILE B O 1
ATOM 3619 N N . VAL B 1 61 ? -4.204 15.925 7.811 1.00 14.75 52 VAL B N 1
ATOM 3620 C CA . VAL B 1 61 ? -3.261 17.021 7.986 1.00 14.31 52 VAL B CA 1
ATOM 3621 C C . VAL B 1 61 ? -2.012 16.763 7.139 1.00 14.12 52 VAL B C 1
ATOM 3622 O O . VAL B 1 61 ? -1.508 15.641 7.116 1.00 14.15 52 VAL B O 1
ATOM 3626 N N . VAL B 1 62 ? -1.519 17.784 6.452 1.00 14.30 53 VAL B N 1
ATOM 3627 C CA . VAL B 1 62 ? -0.273 17.634 5.692 1.00 14.67 53 VAL B CA 1
ATOM 3628 C C . VAL B 1 62 ? 0.831 18.377 6.429 1.00 15.08 53 VAL B C 1
ATOM 3629 O O . VAL B 1 62 ? 0.753 19.601 6.604 1.00 14.30 53 VAL B O 1
ATOM 3633 N N . VAL B 1 63 ? 1.840 17.627 6.863 1.00 15.20 54 VAL B N 1
ATOM 3634 C CA . VAL B 1 63 ? 2.935 18.164 7.665 1.00 16.54 54 VAL B CA 1
ATOM 3635 C C . VAL B 1 63 ? 4.221 18.162 6.852 1.00 17.60 54 VAL B C 1
ATOM 3636 O O . VAL B 1 63 ? 4.541 17.168 6.200 1.00 17.65 54 VAL B O 1
ATOM 3640 N N . GLN B 1 64 ? 4.949 19.268 6.883 1.00 18.40 55 GLN B N 1
ATOM 3641 C CA . GLN B 1 64 ? 6.315 19.258 6.358 1.00 20.33 55 GLN B CA 1
ATOM 3642 C C . GLN B 1 64 ? 7.288 18.952 7.480 1.00 20.90 55 GLN B C 1
ATOM 3643 O O . GLN B 1 64 ? 7.368 19.695 8.461 1.00 20.39 55 GLN B O 1
ATOM 3649 N N . VAL B 1 65 ? 8.022 17.854 7.331 1.00 22.02 56 VAL B N 1
ATOM 3650 C CA . VAL B 1 65 ? 8.954 17.397 8.361 1.00 23.67 56 VAL B CA 1
ATOM 3651 C C . VAL B 1 65 ? 10.280 18.153 8.284 1.00 24.64 56 VAL B C 1
ATOM 3652 O O . VAL B 1 65 ? 10.800 18.399 7.196 1.00 24.76 56 VAL B O 1
ATOM 3656 N N . PHE B 1 66 ? 10.819 18.534 9.439 1.00 26.13 57 PHE B N 1
ATOM 3657 C CA . PHE B 1 66 ? 12.179 19.075 9.468 1.00 27.86 57 PHE B CA 1
ATOM 3658 C C . PHE B 1 66 ? 13.050 18.423 10.538 1.00 28.70 57 PHE B C 1
ATOM 3659 O O . PHE B 1 66 ? 13.195 17.198 10.559 1.00 29.95 57 PHE B O 1
ATOM 3667 N N . ILE B 1 79 ? 3.000 20.719 23.004 1.00 27.43 70 ILE B N 1
ATOM 3668 C CA . ILE B 1 79 ? 3.064 20.462 21.564 1.00 26.70 70 ILE B CA 1
ATOM 3669 C C . ILE B 1 79 ? 2.098 19.339 21.180 1.00 25.80 70 ILE B C 1
ATOM 3670 O O . ILE B 1 79 ? 1.976 18.348 21.903 1.00 26.33 70 ILE B O 1
ATOM 3675 N N . PHE B 1 80 ? 1.403 19.501 20.055 1.00 23.91 71 PHE B N 1
ATOM 3676 C CA . PHE B 1 80 ? 0.571 18.425 19.511 1.00 22.60 71 PHE B CA 1
ATOM 3677 C C . PHE B 1 80 ? 1.446 17.281 18.997 1.00 22.11 71 PHE B C 1
ATOM 3678 O O . PHE B 1 80 ? 2.417 17.512 18.275 1.00 21.51 71 PHE B O 1
ATOM 3686 N N . THR B 1 81 ? 1.095 16.060 19.399 1.00 21.95 72 THR B N 1
ATOM 3687 C CA . THR B 1 81 ? 1.718 14.848 18.862 1.00 21.92 72 THR B CA 1
ATOM 3688 C C . THR B 1 81 ? 0.677 14.068 18.078 1.00 21.56 72 THR B C 1
ATOM 3689 O O . THR B 1 81 ? -0.260 13.528 18.657 1.00 21.93 72 THR B O 1
ATOM 3693 N N . GLY B 1 82 ? 0.840 14.026 16.760 1.00 21.08 73 GLY B N 1
ATOM 3694 C CA . GLY B 1 82 ? -0.150 13.396 15.887 1.00 20.60 73 GLY B CA 1
ATOM 3695 C C . GLY B 1 82 ? 0.149 11.960 15.515 1.00 19.93 73 GLY B C 1
ATOM 3696 O O . GLY B 1 82 ? 1.283 11.492 15.645 1.00 21.12 73 GLY B O 1
ATOM 3697 N N . GLU B 1 83 ? -0.893 11.270 15.067 1.00 19.11 74 GLU B N 1
ATOM 3698 C CA . GLU B 1 83 ? -0.791 9.920 14.526 1.00 19.00 74 GLU B CA 1
ATOM 3699 C C . GLU B 1 83 ? -0.722 9.996 13.005 1.00 17.38 74 GLU B C 1
ATOM 3700 O O . GLU B 1 83 ? -1.411 10.803 12.387 1.00 16.51 74 GLU B O 1
ATOM 3706 N N . THR B 1 84 ? 0.071 9.115 12.397 1.00 16.07 75 THR B N 1
ATOM 3707 C CA . THR B 1 84 ? 0.087 9.024 10.943 1.00 14.82 75 THR B CA 1
ATOM 3708 C C . THR B 1 84 ? -1.260 8.567 10.398 1.00 14.39 75 THR B C 1
ATOM 3709 O O . THR B 1 84 ? -1.996 7.813 11.055 1.00 13.68 75 THR B O 1
ATOM 3713 N N . LEU B 1 85 ? -1.590 9.043 9.198 1.00 13.36 76 LEU B N 1
ATOM 3714 C CA . LEU B 1 85 ? -2.784 8.601 8.488 1.00 13.98 76 LEU B CA 1
ATOM 3715 C C . LEU B 1 85 ? -2.601 7.129 8.152 1.00 13.94 76 LEU B C 1
ATOM 3716 O O . LEU B 1 85 ? -1.516 6.731 7.701 1.00 13.70 76 LEU B O 1
ATOM 3721 N N . LYS B 1 86 ? -3.663 6.346 8.373 1.00 14.26 77 LYS B N 1
ATOM 3722 C CA . LYS B 1 86 ? -3.597 4.876 8.252 1.00 14.87 77 LYS B CA 1
ATOM 3723 C C . LYS B 1 86 ? -4.552 4.267 7.228 1.00 15.02 77 LYS B C 1
ATOM 3724 O O . LYS B 1 86 ? -5.650 4.763 7.027 1.00 15.42 77 LYS B O 1
ATOM 3730 N N . LEU B 1 87 ? -4.090 3.221 6.545 1.00 14.75 78 LEU B N 1
ATOM 3731 C CA . LEU B 1 87 ? -4.935 2.370 5.727 1.00 15.68 78 LEU B CA 1
ATOM 3732 C C . LEU B 1 87 ? -5.460 1.224 6.592 1.00 15.81 78 LEU B C 1
ATOM 3733 O O . LEU B 1 87 ? -4.668 0.534 7.239 1.00 15.55 78 LEU B O 1
ATOM 3738 N N . PRO B 1 88 ? -6.797 1.048 6.629 1.00 16.85 79 PRO B N 1
ATOM 3739 C CA . PRO B 1 88 ? -7.449 -0.141 7.177 1.00 16.92 79 PRO B CA 1
ATOM 3740 C C . PRO B 1 88 ? -7.162 -1.360 6.294 1.00 17.17 79 PRO B C 1
ATOM 3741 O O . PRO B 1 88 ? -7.789 -1.530 5.241 1.00 17.49 79 PRO B O 1
ATOM 3745 N N . ALA B 1 89 ? -6.214 -2.187 6.725 1.00 17.10 80 ALA B N 1
ATOM 3746 C CA . ALA B 1 89 ? -5.691 -3.254 5.885 1.00 17.30 80 ALA B CA 1
ATOM 3747 C C . ALA B 1 89 ? -6.329 -4.605 6.205 1.00 17.10 80 ALA B C 1
ATOM 3748 O O . ALA B 1 89 ? -6.419 -5.004 7.370 1.00 16.67 80 ALA B O 1
ATOM 3750 N N . SER B 1 90 ? -6.756 -5.296 5.150 1.00 17.12 81 SER B N 1
ATOM 3751 C CA . SER B 1 90 ? -7.405 -6.601 5.239 1.00 17.59 81 SER B CA 1
ATOM 3752 C C . SER B 1 90 ? -7.370 -7.252 3.856 1.00 16.97 81 SER B C 1
ATOM 3753 O O . SER B 1 90 ? -7.329 -6.551 2.847 1.00 16.93 81 SER B O 1
ATOM 3756 N N . VAL B 1 91 ? -7.388 -8.586 3.792 1.00 17.73 82 VAL B N 1
ATOM 3757 C CA . VAL B 1 91 ? -7.568 -9.263 2.489 1.00 17.98 82 VAL B CA 1
ATOM 3758 C C . VAL B 1 91 ? -8.900 -8.861 1.849 1.00 17.79 82 VAL B C 1
ATOM 3759 O O . VAL B 1 91 ? -9.070 -8.945 0.629 1.00 17.39 82 VAL B O 1
ATOM 3763 N N . ASP B 1 92 ? -9.822 -8.382 2.684 1.00 18.08 83 ASP B N 1
ATOM 3764 C CA . ASP B 1 92 ? -11.120 -7.931 2.212 1.00 18.38 83 ASP B CA 1
ATOM 3765 C C . ASP B 1 92 ? -11.080 -6.588 1.495 1.00 17.33 83 ASP B C 1
ATOM 3766 O O . ASP B 1 92 ? -12.113 -6.107 1.029 1.00 16.58 83 ASP B O 1
ATOM 3771 N N . LEU B 1 93 ? -9.890 -5.994 1.389 1.00 16.12 84 LEU B N 1
ATOM 3772 C CA . LEU B 1 93 ? -9.666 -4.877 0.464 1.00 15.00 84 LEU B CA 1
ATOM 3773 C C . LEU B 1 93 ? -9.942 -5.303 -0.977 1.00 14.80 84 LEU B C 1
ATOM 3774 O O . LEU B 1 93 ? -10.361 -4.490 -1.792 1.00 14.02 84 LEU B O 1
ATOM 3779 N N . LEU B 1 94 ? -9.670 -6.572 -1.289 1.00 15.06 85 LEU B N 1
ATOM 3780 C CA . LEU B 1 94 ? -9.872 -7.096 -2.640 1.00 15.32 85 LEU B CA 1
ATOM 3781 C C . LEU B 1 94 ? -11.345 -7.063 -3.003 1.00 15.40 85 LEU B C 1
ATOM 3782 O O . LEU B 1 94 ? -12.204 -7.493 -2.220 1.00 15.65 85 LEU B O 1
ATOM 3787 N N . GLY B 1 95 ? -11.636 -6.529 -4.181 1.00 15.19 86 GLY B N 1
ATOM 3788 C CA . GLY B 1 95 ? -13.015 -6.370 -4.624 1.00 14.84 86 GLY B CA 1
ATOM 3789 C C . GLY B 1 95 ? -13.693 -5.061 -4.272 1.00 15.09 86 GLY B C 1
ATOM 3790 O O . GLY B 1 95 ? -14.850 -4.861 -4.634 1.00 15.47 86 GLY B O 1
ATOM 3791 N N . ARG B 1 96 ? -12.982 -4.153 -3.600 1.00 14.59 87 ARG B N 1
ATOM 3792 C CA . ARG B 1 96 ? -13.588 -2.889 -3.152 1.00 14.54 87 ARG B CA 1
ATOM 3793 C C . ARG B 1 96 ? -13.144 -1.690 -3.981 1.00 14.57 87 ARG B C 1
ATOM 3794 O O . ARG B 1 96 ? -12.026 -1.668 -4.494 1.00 15.19 87 ARG B O 1
ATOM 3802 N N . ILE B 1 97 ? -14.028 -0.696 -4.090 1.00 14.72 88 ILE B N 1
ATOM 3803 C CA . ILE B 1 97 ? -13.735 0.575 -4.740 1.00 15.37 88 ILE B CA 1
ATOM 3804 C C . ILE B 1 97 ? -13.843 1.654 -3.686 1.00 15.37 88 ILE B C 1
ATOM 3805 O O . ILE B 1 97 ? -14.902 1.830 -3.064 1.00 15.86 88 ILE B O 1
ATOM 3810 N N . LEU B 1 98 ? -12.733 2.360 -3.491 1.00 14.82 89 LEU B N 1
ATOM 3811 C CA . LEU B 1 98 ? -12.576 3.337 -2.437 1.00 14.97 89 LEU B CA 1
ATOM 3812 C C . LEU B 1 98 ? -12.181 4.704 -2.987 1.00 15.10 89 LEU B C 1
ATOM 3813 O O . LEU B 1 98 ? -11.774 4.842 -4.143 1.00 14.95 89 LEU B O 1
ATOM 3818 N N . SER B 1 99 ? -12.317 5.725 -2.148 1.00 14.75 90 SER B N 1
ATOM 3819 C CA . SER B 1 99 ? -11.853 7.059 -2.489 1.00 15.21 90 SER B CA 1
ATOM 3820 C C . SER B 1 99 ? -10.349 7.125 -2.303 1.00 15.55 90 SER B C 1
ATOM 3821 O O . SER B 1 99 ? -9.739 6.157 -1.846 1.00 15.28 90 SER B O 1
ATOM 3824 N N . GLY B 1 100 ? -9.778 8.283 -2.626 1.00 16.06 91 GLY B N 1
ATOM 3825 C CA . GLY B 1 100 ? -8.355 8.533 -2.428 1.00 17.27 91 GLY B CA 1
ATOM 3826 C C . GLY B 1 100 ? -7.930 8.396 -0.980 1.00 17.73 91 GLY B C 1
ATOM 3827 O O . GLY B 1 100 ? -6.755 8.126 -0.704 1.00 18.17 91 GLY B O 1
ATOM 3828 N N . SER B 1 101 ? -8.873 8.613 -0.057 1.00 17.96 92 SER B N 1
ATOM 3829 C CA . SER B 1 101 ? -8.604 8.489 1.377 1.00 18.69 92 SER B CA 1
ATOM 3830 C C . SER B 1 101 ? -8.958 7.112 1.940 1.00 18.63 92 SER B C 1
ATOM 3831 O O . SER B 1 101 ? -8.853 6.884 3.146 1.00 18.87 92 SER B O 1
ATOM 3834 N N . GLY B 1 102 ? -9.374 6.195 1.073 1.00 18.57 93 GLY B N 1
ATOM 3835 C CA . GLY B 1 102 ? -9.696 4.834 1.505 1.00 19.95 93 GLY B CA 1
ATOM 3836 C C . GLY B 1 102 ? -11.132 4.615 1.965 1.00 20.43 93 GLY B C 1
ATOM 3837 O O . GLY B 1 102 ? -11.483 3.520 2.404 1.00 20.35 93 GLY B O 1
ATOM 3838 N N . GLU B 1 103 ? -11.965 5.647 1.866 1.00 21.24 94 GLU B N 1
ATOM 3839 C CA . GLU B 1 103 ? -13.385 5.526 2.232 1.00 22.63 94 GLU B CA 1
ATOM 3840 C C . GLU B 1 103 ? -14.177 4.842 1.121 1.00 22.54 94 GLU B C 1
ATOM 3841 O O . GLU B 1 103 ? -13.853 4.993 -0.051 1.00 22.46 94 GLU B O 1
ATOM 3847 N N . PRO B 1 104 ? -15.236 4.094 1.478 1.00 22.97 95 PRO B N 1
ATOM 3848 C CA . PRO B 1 104 ? -15.957 3.355 0.434 1.00 23.27 95 PRO B CA 1
ATOM 3849 C C . PRO B 1 104 ? -16.602 4.264 -0.617 1.00 23.76 95 PRO B C 1
ATOM 3850 O O . PRO B 1 104 ? -17.122 5.332 -0.276 1.00 24.24 95 PRO B O 1
ATOM 3854 N N . ARG B 1 105 ? -16.524 3.852 -1.882 1.00 24.12 96 ARG B N 1
ATOM 3855 C CA . ARG B 1 105 ? -17.191 4.533 -2.997 1.00 24.73 96 ARG B CA 1
ATOM 3856 C C . ARG B 1 105 ? -18.120 3.575 -3.739 1.00 24.36 96 ARG B C 1
ATOM 3857 O O . ARG B 1 105 ? -18.668 3.924 -4.784 1.00 24.93 96 ARG B O 1
ATOM 3865 N N . ASP B 1 106 ? -18.290 2.373 -3.195 1.00 23.31 97 ASP B N 1
ATOM 3866 C CA . ASP B 1 106 ? -19.057 1.313 -3.849 1.00 23.04 97 ASP B CA 1
ATOM 3867 C C . ASP B 1 106 ? -20.363 0.961 -3.119 1.00 23.58 97 ASP B C 1
ATOM 3868 O O . ASP B 1 106 ? -21.026 -0.023 -3.456 1.00 23.41 97 ASP B O 1
ATOM 3873 N N . GLY B 1 107 ? -20.716 1.768 -2.123 1.00 24.17 98 GLY B N 1
ATOM 3874 C CA . GLY B 1 107 ? -21.933 1.555 -1.338 1.00 25.03 98 GLY B CA 1
ATOM 3875 C C . GLY B 1 107 ? -21.804 0.472 -0.280 1.00 25.77 98 GLY B C 1
ATOM 3876 O O . GLY B 1 107 ? -22.776 0.150 0.416 1.00 26.22 98 GLY B O 1
ATOM 3877 N N . GLY B 1 108 ? -20.606 -0.094 -0.154 1.00 25.41 99 GLY B N 1
ATOM 3878 C CA . GLY B 1 108 ? -20.352 -1.140 0.820 1.00 25.45 99 GLY B CA 1
ATOM 3879 C C . GLY B 1 108 ? -19.931 -0.561 2.154 1.00 25.69 99 GLY B C 1
ATOM 3880 O O . GLY B 1 108 ? -19.744 0.654 2.271 1.00 25.58 99 GLY B O 1
ATOM 3881 N N . PRO B 1 109 ? -19.766 -1.429 3.169 1.00 26.21 100 PRO B N 1
ATOM 3882 C CA . PRO B 1 109 ? -19.357 -0.976 4.501 1.00 26.66 100 PRO B CA 1
ATOM 3883 C C . PRO B 1 109 ? -17.892 -0.556 4.508 1.00 27.02 100 PRO B C 1
ATOM 3884 O O . PRO B 1 109 ? -17.120 -0.987 3.642 1.00 26.54 100 PRO B O 1
ATOM 3888 N N . ARG B 1 110 ? -17.517 0.276 5.475 1.00 27.42 101 ARG B N 1
ATOM 3889 C CA . ARG B 1 110 ? -16.118 0.634 5.670 1.00 28.25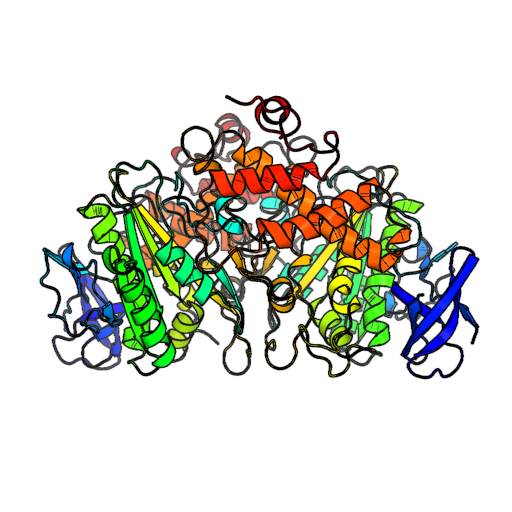 101 ARG B CA 1
ATOM 3890 C C . ARG B 1 110 ? -15.304 -0.626 5.949 1.00 28.13 101 ARG B C 1
ATOM 3891 O O . ARG B 1 110 ? -15.814 -1.593 6.533 1.00 28.19 101 ARG B O 1
ATOM 3899 N N . ILE B 1 111 ? -14.050 -0.616 5.507 1.00 28.12 102 ILE B N 1
ATOM 3900 C CA . ILE B 1 111 ? -13.163 -1.758 5.692 1.00 28.18 102 ILE B CA 1
ATOM 3901 C C . ILE B 1 111 ? -12.969 -2.070 7.176 1.00 28.50 102 ILE B C 1
ATOM 3902 O O . ILE B 1 111 ? -12.715 -1.167 7.979 1.00 28.41 102 ILE B O 1
ATOM 3907 N N . VAL B 1 112 ? -13.119 -3.349 7.521 1.00 28.94 103 VAL B N 1
ATOM 3908 C CA . VAL B 1 112 ? -12.819 -3.874 8.855 1.00 29.33 103 VAL B CA 1
ATOM 3909 C C . VAL B 1 112 ? -11.365 -4.374 8.875 1.00 29.22 103 VAL B C 1
ATOM 3910 O O . VAL B 1 112 ? -11.058 -5.408 8.285 1.00 29.54 103 VAL B O 1
ATOM 3914 N N . PRO B 1 113 ? -10.464 -3.636 9.553 1.00 29.16 104 PRO B N 1
ATOM 3915 C CA . PRO B 1 113 ? -9.024 -3.904 9.432 1.00 29.00 104 PRO B CA 1
ATOM 3916 C C . PRO B 1 113 ? -8.462 -5.110 10.196 1.00 28.95 104 PRO B C 1
ATOM 3917 O O . PRO B 1 113 ? -8.810 -5.334 11.361 1.00 29.46 104 PRO B O 1
ATOM 3921 N N . ASP B 1 114 ? -7.603 -5.865 9.510 1.00 28.42 105 ASP B N 1
ATOM 3922 C CA . ASP B 1 114 ? -6.653 -6.810 10.105 1.00 28.13 105 ASP B CA 1
ATOM 3923 C C . ASP B 1 114 ? -5.599 -5.992 10.866 1.00 27.35 105 ASP B C 1
ATOM 3924 O O . ASP B 1 114 ? -5.185 -6.359 11.973 1.00 27.39 105 ASP B O 1
ATOM 3929 N N . GLN B 1 115 ? -5.174 -4.877 10.270 1.00 26.11 106 GLN B N 1
ATOM 3930 C CA . GLN B 1 115 ? -4.292 -3.915 10.943 1.00 25.21 106 GLN B CA 1
ATOM 3931 C C . GLN B 1 115 ? -4.369 -2.532 10.312 1.00 23.61 106 GLN B C 1
ATOM 3932 O O . GLN B 1 115 ? -4.818 -2.393 9.179 1.00 23.33 106 GLN B O 1
ATOM 3938 N N . LEU B 1 116 ? -3.927 -1.520 11.055 1.00 21.80 107 LEU B N 1
ATOM 3939 C CA . LEU B 1 116 ? -3.933 -0.138 10.577 1.00 20.54 107 LEU B CA 1
ATOM 3940 C C . LEU B 1 116 ? -2.516 0.254 10.205 1.00 19.69 107 LEU B C 1
ATOM 3941 O O . LEU B 1 116 ? -1.629 0.318 11.066 1.00 20.03 107 LEU B O 1
ATOM 3946 N N . LEU B 1 117 ? -2.307 0.518 8.916 1.00 17.66 108 LEU B N 1
ATOM 3947 C CA . LEU B 1 117 ? -0.962 0.686 8.381 1.00 17.14 108 LEU B CA 1
ATOM 3948 C C . LEU B 1 117 ? -0.684 2.123 7.980 1.00 16.10 108 LEU B C 1
ATOM 3949 O O . LEU B 1 117 ? -1.432 2.706 7.206 1.00 15.48 108 LEU B O 1
ATOM 3954 N N . ASP B 1 118 ? 0.411 2.668 8.503 1.00 15.23 109 ASP B N 1
ATOM 3955 C CA . ASP B 1 118 ? 0.885 4.014 8.167 1.00 14.37 109 ASP B CA 1
ATOM 3956 C C . ASP B 1 118 ? 1.077 4.127 6.653 1.00 13.92 109 ASP B C 1
ATOM 3957 O O . ASP B 1 118 ? 1.856 3.373 6.067 1.00 15.11 109 ASP B O 1
ATOM 3962 N N . ILE B 1 119 ? 0.384 5.057 6.008 1.00 12.32 110 ILE B N 1
ATOM 3963 C CA . ILE B 1 119 ? 0.445 5.122 4.541 1.00 12.16 110 ILE B CA 1
ATOM 3964 C C . ILE B 1 119 ? 1.680 5.856 4.042 1.00 11.90 110 ILE B C 1
ATOM 3965 O O . ILE B 1 119 ? 1.939 5.898 2.841 1.00 11.10 110 ILE B O 1
ATOM 3970 N N . ASN B 1 120 ? 2.442 6.454 4.959 1.00 11.63 111 ASN B N 1
ATOM 3971 C CA . ASN B 1 120 ? 3.636 7.202 4.550 1.00 12.11 111 ASN B CA 1
ATOM 3972 C C . ASN B 1 120 ? 4.786 6.273 4.182 1.00 12.83 111 ASN B C 1
ATOM 3973 O O . ASN B 1 120 ? 5.771 6.716 3.588 1.00 12.80 111 ASN B O 1
ATOM 3978 N N . GLY B 1 121 ? 4.631 4.997 4.534 1.00 14.08 112 GLY B N 1
ATOM 3979 C CA . GLY B 1 121 ? 5.569 3.941 4.144 1.00 16.75 112 GLY B CA 1
ATOM 3980 C C . GLY B 1 121 ? 6.611 3.561 5.179 1.00 18.26 112 GLY B C 1
ATOM 3981 O O . GLY B 1 121 ? 7.446 2.691 4.906 1.00 19.16 112 GLY B O 1
ATOM 3982 N N . ALA B 1 122 ? 6.531 4.178 6.363 1.00 19.58 113 ALA B N 1
ATOM 3983 C CA . ALA B 1 122 ? 7.597 4.144 7.383 1.00 21.98 113 ALA B CA 1
ATOM 3984 C C . ALA B 1 122 ? 7.419 3.154 8.529 1.00 23.63 113 ALA B C 1
ATOM 3985 O O . ALA B 1 122 ? 8.387 2.872 9.252 1.00 24.85 113 ALA B O 1
ATOM 3987 N N . ALA B 1 123 ? 6.212 2.631 8.723 1.00 24.58 114 ALA B N 1
ATOM 3988 C CA . ALA B 1 123 ? 5.992 1.703 9.838 1.00 25.85 114 ALA B CA 1
ATOM 3989 C C .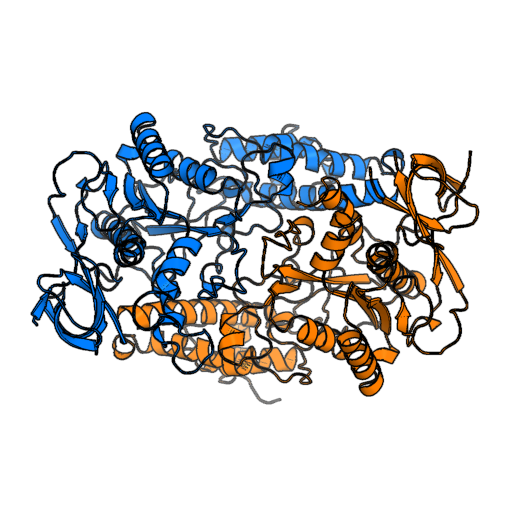 ALA B 1 123 ? 6.473 0.288 9.526 1.00 26.75 114 ALA B C 1
ATOM 3990 O O . ALA B 1 123 ? 6.785 -0.484 10.440 1.00 27.50 114 ALA B O 1
ATOM 3992 N N . MET B 1 124 ? 6.548 -0.035 8.235 1.00 27.32 115 MET B N 1
ATOM 3993 C CA . MET B 1 124 ? 6.929 -1.370 7.775 1.00 28.21 115 MET B CA 1
ATOM 3994 C C . MET B 1 124 ? 7.773 -1.234 6.512 1.00 26.73 115 MET B C 1
ATOM 3995 O O . MET B 1 124 ? 7.322 -0.603 5.549 1.00 26.98 115 MET B O 1
ATOM 4000 N N . ASN B 1 125 ? 8.991 -1.788 6.530 1.00 25.38 116 ASN B N 1
ATOM 4001 C CA . ASN B 1 125 ? 9.812 -1.873 5.311 1.00 23.81 116 ASN B CA 1
ATOM 4002 C C . ASN B 1 125 ? 9.761 -3.285 4.767 1.00 21.04 116 ASN B C 1
ATOM 4003 O O . ASN B 1 125 ? 10.456 -4.175 5.249 1.00 21.41 116 ASN B O 1
ATOM 4008 N N . PRO B 1 126 ? 8.918 -3.492 3.756 1.00 18.06 117 PRO B N 1
ATOM 4009 C CA . PRO B 1 126 ? 8.710 -4.829 3.243 1.00 16.14 117 PRO B CA 1
ATOM 4010 C C . PRO B 1 126 ? 9.751 -5.258 2.211 1.00 14.73 117 PRO B C 1
ATOM 4011 O O . PRO B 1 126 ? 9.769 -6.428 1.858 1.00 14.90 117 PRO B O 1
ATOM 4015 N N . TYR B 1 127 ? 10.579 -4.334 1.720 1.00 13.41 118 TYR B N 1
ATOM 4016 C CA . TYR B 1 127 ? 11.412 -4.641 0.539 1.00 12.99 118 TYR B CA 1
ATOM 4017 C C . TYR B 1 127 ? 12.694 -5.394 0.843 1.00 13.45 118 TYR B C 1
ATOM 4018 O O . TYR B 1 127 ? 13.428 -5.048 1.771 1.00 14.50 118 TYR B O 1
ATOM 4027 N N . ALA B 1 128 ? 12.964 -6.401 0.011 1.00 14.11 119 ALA B N 1
ATOM 4028 C CA . ALA B 1 128 ? 14.211 -7.172 0.066 1.00 14.15 119 ALA B CA 1
ATOM 4029 C C . ALA B 1 128 ? 15.323 -6.523 -0.766 1.00 14.73 119 ALA B C 1
ATOM 4030 O O . ALA B 1 128 ? 15.047 -5.831 -1.759 1.00 14.93 119 ALA B O 1
ATOM 4032 N N . ARG B 1 129 ? 16.577 -6.754 -0.380 1.00 15.56 120 ARG B N 1
ATOM 4033 C CA . ARG B 1 129 ? 17.702 -6.310 -1.199 1.00 16.99 120 ARG B CA 1
ATOM 4034 C C . ARG B 1 129 ? 17.905 -7.304 -2.344 1.00 15.48 120 ARG B C 1
ATOM 4035 O O . ARG B 1 129 ? 18.880 -8.076 -2.355 1.00 16.06 120 ARG B O 1
ATOM 4043 N N . LEU B 1 130 ? 16.958 -7.299 -3.290 1.00 14.03 121 LEU B N 1
ATOM 4044 C CA . LEU B 1 130 ? 16.932 -8.268 -4.391 1.00 13.76 121 LEU B CA 1
ATOM 4045 C C . LEU B 1 130 ? 16.499 -7.568 -5.662 1.00 13.48 121 LEU B C 1
ATOM 4046 O O . LEU B 1 130 ? 15.673 -6.662 -5.597 1.00 14.20 121 LEU B O 1
ATOM 4051 N N . PRO B 1 131 ? 17.068 -7.967 -6.813 1.00 13.36 122 PRO B N 1
ATOM 4052 C CA . PRO B 1 131 ? 16.656 -7.320 -8.072 1.00 12.31 122 PRO B CA 1
ATOM 4053 C C . PRO B 1 131 ? 15.326 -7.879 -8.567 1.00 11.51 122 PRO B C 1
ATOM 4054 O O . PRO B 1 131 ? 14.992 -9.031 -8.281 1.00 11.82 122 PRO B O 1
ATOM 4058 N N . PRO B 1 132 ? 14.561 -7.055 -9.297 1.00 9.77 123 PRO B N 1
ATOM 4059 C CA . PRO B 1 132 ? 13.336 -7.572 -9.922 1.00 10.34 123 PRO B CA 1
ATOM 4060 C C . PRO B 1 132 ? 13.614 -8.763 -10.821 1.00 10.66 123 PRO B C 1
ATOM 4061 O O . PRO B 1 132 ? 14.672 -8.825 -11.460 1.00 11.77 123 PRO B O 1
ATOM 4065 N N . LYS B 1 133 ? 12.695 -9.722 -10.847 1.00 10.62 124 LYS B N 1
ATOM 4066 C CA . LYS B 1 133 ? 12.870 -10.891 -11.715 1.00 12.59 124 LYS B CA 1
ATOM 4067 C C . LYS B 1 133 ? 11.559 -11.633 -11.954 1.00 11.41 124 LYS B C 1
ATOM 4068 O O . LYS B 1 133 ? 10.583 -11.440 -11.216 1.00 11.38 124 LYS B O 1
ATOM 4074 N N . ASP B 1 134 ? 11.563 -12.458 -13.004 1.00 10.54 125 ASP B N 1
ATOM 4075 C CA . ASP B 1 134 ? 10.425 -13.296 -13.419 1.00 10.32 125 ASP B CA 1
ATOM 4076 C C . ASP B 1 134 ? 9.302 -12.500 -14.103 1.00 9.79 125 ASP B C 1
ATOM 4077 O O . ASP B 1 134 ? 9.193 -11.273 -13.955 1.00 10.26 125 ASP B O 1
ATOM 4082 N N . PHE B 1 135 ? 8.477 -13.217 -14.862 1.00 9.72 126 PHE B N 1
ATOM 4083 C CA . PHE B 1 135 ? 7.595 -12.611 -15.854 1.00 8.62 126 PHE B CA 1
ATOM 4084 C C . PHE B 1 135 ? 6.257 -12.145 -15.284 1.00 8.47 126 PHE B C 1
ATOM 4085 O O . PHE B 1 135 ? 5.618 -12.896 -14.525 1.00 7.71 126 PHE B O 1
ATOM 4093 N N . ILE B 1 136 ? 5.825 -10.937 -15.692 1.00 8.48 127 ILE B N 1
ATOM 4094 C CA . ILE B 1 136 ? 4.423 -10.532 -15.613 1.00 9.15 127 ILE B CA 1
ATOM 4095 C C . ILE B 1 136 ? 3.879 -10.444 -17.036 1.00 9.14 127 ILE B C 1
ATOM 4096 O O . ILE B 1 136 ? 4.376 -9.648 -17.849 1.00 9.78 127 ILE B O 1
ATOM 4101 N N . GLN B 1 137 ? 2.876 -11.273 -17.343 1.00 8.87 128 GLN B N 1
ATOM 4102 C CA . GLN B 1 137 ? 2.208 -11.250 -18.643 1.00 8.82 128 GLN B CA 1
ATOM 4103 C C . GLN B 1 137 ? 1.106 -10.200 -18.631 1.00 8.81 128 GLN B C 1
ATOM 4104 O O . GLN B 1 137 ? 0.121 -10.347 -17.908 1.00 10.98 128 GLN B O 1
ATOM 4110 N N . THR B 1 138 ? 1.258 -9.147 -19.437 1.00 8.92 129 THR B N 1
ATOM 4111 C CA . THR B 1 138 ? 0.215 -8.131 -19.600 1.00 8.75 129 THR B CA 1
ATOM 4112 C C . THR B 1 138 ? -0.823 -8.530 -20.660 1.00 8.56 129 THR B C 1
ATOM 4113 O O . THR B 1 138 ? -1.940 -7.969 -20.708 1.00 8.71 129 THR B O 1
ATOM 4117 N N . GLY B 1 139 ? -0.456 -9.500 -21.499 1.00 8.52 130 GLY B N 1
ATOM 4118 C CA . GLY B 1 139 ? -1.288 -9.897 -22.637 1.00 8.62 130 GLY B CA 1
ATOM 4119 C C . GLY B 1 139 ? -1.238 -8.946 -23.818 1.00 9.12 130 GLY B C 1
ATOM 4120 O O . GLY B 1 139 ? -2.002 -9.111 -24.778 1.00 9.48 130 GLY B O 1
ATOM 4121 N N . ILE B 1 140 ? -0.338 -7.952 -23.742 1.00 8.81 131 ILE B N 1
ATOM 4122 C CA . ILE B 1 140 ? -0.124 -6.979 -24.816 1.00 9.22 131 ILE B CA 1
ATOM 4123 C C . ILE B 1 140 ? 1.245 -7.252 -25.457 1.00 8.89 131 ILE B C 1
ATOM 4124 O O . ILE B 1 140 ? 2.255 -7.199 -24.768 1.00 8.98 131 ILE B O 1
ATOM 4129 N N . SER B 1 141 ? 1.271 -7.558 -26.760 1.00 8.40 132 SER B N 1
ATOM 4130 C CA . SER B 1 141 ? 2.499 -8.005 -27.423 1.00 8.98 132 SER B CA 1
ATOM 4131 C C . SER B 1 141 ? 3.643 -7.006 -27.362 1.00 8.72 132 SER B C 1
ATOM 4132 O O . SER B 1 141 ? 4.799 -7.409 -27.216 1.00 8.55 132 SER B O 1
ATOM 4135 N N . THR B 1 142 ? 3.322 -5.723 -27.529 1.00 9.03 133 THR B N 1
ATOM 4136 C CA . THR B 1 142 ? 4.355 -4.681 -27.544 1.00 9.65 133 THR B CA 1
ATOM 4137 C C . THR B 1 142 ? 4.948 -4.415 -26.169 1.00 11.08 133 THR B C 1
ATOM 4138 O O . THR B 1 142 ? 5.899 -3.649 -26.054 1.00 12.66 133 THR B O 1
ATOM 4142 N N . ILE B 1 143 ? 4.391 -5.036 -25.135 1.00 9.21 134 ILE B N 1
ATOM 4143 C CA . ILE B 1 143 ? 5.032 -5.028 -23.818 1.00 8.87 134 ILE B CA 1
ATOM 4144 C C . ILE B 1 143 ? 5.731 -6.375 -23.587 1.00 9.04 134 ILE B C 1
ATOM 4145 O O . ILE B 1 143 ? 6.952 -6.441 -23.480 1.00 8.82 134 ILE B O 1
ATOM 4150 N N . ASP B 1 144 ? 4.955 -7.463 -23.546 1.00 8.18 135 ASP B N 1
ATOM 4151 C CA . ASP B 1 144 ? 5.487 -8.805 -23.244 1.00 8.47 135 ASP B CA 1
ATOM 4152 C C . ASP B 1 144 ? 6.583 -9.245 -24.196 1.00 8.37 135 ASP B C 1
ATOM 4153 O O . ASP B 1 144 ? 7.540 -9.907 -23.789 1.00 9.34 135 ASP B O 1
ATOM 4158 N N . GLY B 1 145 ? 6.402 -8.932 -25.479 1.00 8.44 136 GLY B N 1
ATOM 4159 C CA . GLY B 1 145 ? 7.336 -9.404 -26.492 1.00 8.63 136 GLY B CA 1
ATOM 4160 C C . GLY B 1 145 ? 8.663 -8.693 -26.496 1.00 9.78 136 GLY B C 1
ATOM 4161 O O . GLY B 1 145 ? 9.703 -9.322 -26.418 1.00 9.91 136 GLY B O 1
ATOM 4162 N N . THR B 1 146 ? 8.596 -7.370 -26.566 1.00 10.30 137 THR B N 1
ATOM 4163 C CA . THR B 1 146 ? 9.760 -6.536 -26.850 1.00 10.74 137 THR B CA 1
ATOM 4164 C C . THR B 1 146 ? 10.329 -5.738 -25.669 1.00 10.65 137 THR B C 1
ATOM 4165 O O . THR B 1 146 ? 11.469 -5.251 -25.736 1.00 10.36 137 THR B O 1
ATOM 4169 N N . ASN B 1 147 ? 9.552 -5.615 -24.594 1.00 10.44 138 ASN B N 1
ATOM 4170 C CA . ASN B 1 147 ? 9.937 -4.756 -23.465 1.00 11.35 138 ASN B CA 1
ATOM 4171 C C . ASN B 1 147 ? 9.295 -5.276 -22.167 1.00 10.10 138 ASN B C 1
ATOM 4172 O O . ASN B 1 147 ? 8.532 -4.592 -21.480 1.00 10.29 138 ASN B O 1
ATOM 4177 N N . THR B 1 148 ? 9.637 -6.526 -21.866 1.00 9.05 139 THR B N 1
ATOM 4178 C CA . THR B 1 148 ? 8.948 -7.347 -20.871 1.00 8.83 139 THR B CA 1
ATOM 4179 C C . THR B 1 148 ? 8.950 -6.746 -19.468 1.00 9.29 139 THR B C 1
ATOM 4180 O O . THR B 1 148 ? 10.004 -6.349 -18.970 1.00 9.86 139 THR B O 1
ATOM 4184 N N . LEU B 1 149 ? 7.767 -6.716 -18.856 1.00 8.15 140 LEU B N 1
ATOM 4185 C CA . LEU B 1 149 ? 7.578 -6.345 -17.453 1.00 7.97 140 LEU B CA 1
ATOM 4186 C C . LEU B 1 149 ? 7.972 -7.492 -16.522 1.00 8.08 140 LEU B C 1
ATOM 4187 O O . LEU B 1 149 ? 7.565 -8.647 -16.729 1.00 8.56 140 LEU B O 1
ATOM 4192 N N . VAL B 1 150 ? 8.770 -7.160 -15.505 1.00 8.09 141 VAL B N 1
ATOM 4193 C CA . VAL B 1 150 ? 9.219 -8.173 -14.542 1.00 9.19 141 VAL B CA 1
ATOM 4194 C C . VAL B 1 150 ? 8.772 -7.823 -13.123 1.00 9.01 141 VAL B C 1
ATOM 4195 O O . VAL B 1 150 ? 8.532 -6.647 -12.785 1.00 8.16 141 VAL B O 1
ATOM 4199 N N . ARG B 1 151 ? 8.677 -8.854 -12.285 1.00 8.32 142 ARG B N 1
ATOM 4200 C CA . ARG B 1 151 ? 8.112 -8.681 -10.942 1.00 7.58 142 ARG B CA 1
ATOM 4201 C C . ARG B 1 151 ? 9.033 -7.807 -10.092 1.00 7.85 142 ARG B C 1
ATOM 4202 O O . ARG B 1 151 ? 10.233 -8.120 -9.923 1.00 7.98 142 ARG B O 1
ATOM 4210 N N . GLY B 1 152 ? 8.470 -6.717 -9.555 1.00 8.26 143 GLY B N 1
ATOM 4211 C CA . GLY B 1 152 ? 9.252 -5.763 -8.763 1.00 9.25 143 GLY B CA 1
ATOM 4212 C C . GLY B 1 152 ? 9.779 -4.546 -9.514 1.00 8.52 143 GLY B C 1
ATOM 4213 O O . GLY B 1 152 ? 10.369 -3.641 -8.908 1.00 8.83 143 GLY B O 1
ATOM 4214 N N . GLN B 1 153 ? 9.548 -4.509 -10.821 1.00 8.40 144 GLN B N 1
ATOM 4215 C CA . GLN B 1 153 ? 9.971 -3.393 -11.669 1.00 8.72 144 GLN B CA 1
ATOM 4216 C C . GLN B 1 153 ? 9.059 -2.174 -11.521 1.00 9.34 144 GLN B C 1
ATOM 4217 O O . GLN B 1 153 ? 7.900 -2.295 -11.111 1.00 9.10 144 GLN B O 1
ATOM 4223 N N . LYS B 1 154 ? 9.576 -0.992 -11.888 1.00 8.77 145 LYS B N 1
ATOM 4224 C CA . LYS B 1 154 ? 8.738 0.176 -12.178 1.00 9.81 145 LYS B CA 1
ATOM 4225 C C . LYS B 1 154 ? 8.898 0.469 -13.668 1.00 9.57 145 LYS B C 1
ATOM 4226 O O . LYS B 1 154 ? 10.003 0.767 -14.113 1.00 9.79 145 LYS B O 1
ATOM 4232 N N . LEU B 1 155 ? 7.805 0.404 -14.421 1.00 8.87 146 LEU B N 1
ATOM 4233 C CA . LEU B 1 155 ? 7.831 0.561 -15.873 1.00 8.74 146 LEU B CA 1
ATOM 4234 C C . LEU B 1 155 ? 6.762 1.547 -16.313 1.00 9.13 146 LEU B C 1
ATOM 4235 O O . LEU B 1 155 ? 5.604 1.161 -16.556 1.00 9.53 146 LEU B O 1
ATOM 4240 N N . PRO B 1 156 ? 7.125 2.838 -16.374 1.00 9.93 147 PRO B N 1
ATOM 4241 C CA . PRO B 1 156 ? 6.128 3.828 -16.736 1.00 10.45 147 PRO B CA 1
ATOM 4242 C C . PRO B 1 156 ? 5.584 3.701 -18.154 1.00 10.10 147 PRO B C 1
ATOM 4243 O O . PRO B 1 156 ? 6.294 3.266 -19.062 1.00 11.43 147 PRO B O 1
ATOM 4247 N N . ILE B 1 157 ? 4.334 4.121 -18.319 1.00 9.38 148 ILE B N 1
ATOM 4248 C CA . ILE B 1 157 ? 3.766 4.392 -19.631 1.00 10.03 148 ILE B CA 1
ATOM 4249 C C . ILE B 1 157 ? 3.962 5.890 -19.871 1.00 10.51 148 ILE B C 1
ATOM 4250 O O . ILE B 1 157 ? 3.418 6.714 -19.116 1.00 10.33 148 ILE B O 1
ATOM 4255 N N . PHE B 1 158 ? 4.743 6.224 -20.898 1.00 10.31 149 PHE B N 1
ATOM 4256 C CA . PHE B 1 158 ? 5.047 7.602 -21.239 1.00 11.43 149 PHE B CA 1
ATOM 4257 C C . PHE B 1 158 ? 4.146 8.008 -22.396 1.00 11.50 149 PHE B C 1
ATOM 4258 O O . PHE B 1 158 ? 4.217 7.406 -23.459 1.00 10.80 149 PHE B O 1
ATOM 4266 N N . SER B 1 159 ? 3.309 9.028 -22.189 1.00 11.13 150 SER B N 1
ATOM 4267 C CA . SER B 1 159 ? 2.239 9.361 -23.120 1.00 12.00 150 SER B CA 1
ATOM 4268 C C . SER B 1 159 ? 2.023 10.880 -23.193 1.00 12.11 150 SER B C 1
ATOM 4269 O O . SER B 1 159 ? 2.874 11.657 -22.757 1.00 12.31 150 SER B O 1
ATOM 4272 N N . ALA B 1 160 ? 0.890 11.287 -23.758 1.00 12.51 151 ALA B N 1
ATOM 4273 C CA . ALA B 1 160 ? 0.608 12.701 -24.004 1.00 12.72 151 ALA B CA 1
ATOM 4274 C C . ALA B 1 160 ? -0.883 12.927 -24.127 1.00 13.42 151 ALA B C 1
ATOM 4275 O O . ALA B 1 160 ? -1.660 11.982 -24.228 1.00 13.07 151 ALA B O 1
ATOM 4277 N N . SER B 1 161 ? -1.290 14.199 -24.116 1.00 13.41 152 SER B N 1
ATOM 4278 C CA . SER B 1 161 ? -2.711 14.552 -24.185 1.00 14.71 152 SER B CA 1
ATOM 4279 C C . SER B 1 161 ? -3.337 13.970 -25.441 1.00 13.94 152 SER B C 1
ATOM 4280 O O . SER B 1 161 ? -2.743 14.017 -26.533 1.00 13.72 152 SER B O 1
ATOM 4283 N N . GLY B 1 162 ? -4.519 13.393 -25.269 1.00 13.98 153 GLY B N 1
ATOM 4284 C CA . GLY B 1 162 ? -5.303 12.859 -26.378 1.00 13.81 153 GLY B CA 1
ATOM 4285 C C . GLY B 1 162 ? -4.944 11.449 -26.829 1.00 13.46 153 GLY B C 1
ATOM 4286 O O . GLY B 1 162 ? -5.508 10.945 -27.816 1.00 14.52 153 GLY B O 1
ATOM 4287 N N . LEU B 1 163 ? -3.992 10.826 -26.129 1.00 12.38 154 LEU B N 1
ATOM 4288 C CA . LEU B 1 163 ? -3.601 9.446 -26.433 1.00 11.62 154 LEU B CA 1
ATOM 4289 C C . LEU B 1 163 ? -4.309 8.475 -25.481 1.00 11.07 154 LEU B C 1
ATOM 4290 O O . LEU B 1 163 ? -4.696 8.863 -24.359 1.00 11.23 154 LEU B O 1
ATOM 4295 N N . PRO B 1 164 ? -4.523 7.217 -25.930 1.00 11.15 155 PRO B N 1
ATOM 4296 C CA . PRO B 1 164 ? -5.280 6.264 -25.119 1.00 10.58 155 PRO B CA 1
ATOM 4297 C C . PRO B 1 164 ? -4.517 5.509 -24.002 1.00 10.63 155 PRO B C 1
ATOM 4298 O O . PRO B 1 164 ? -4.710 4.305 -23.839 1.00 11.22 155 PRO B O 1
ATOM 4302 N N . HIS B 1 165 ? -3.694 6.206 -23.224 1.00 10.99 156 HIS B N 1
ATOM 4303 C CA . HIS B 1 165 ? -2.978 5.537 -22.135 1.00 10.43 156 HIS B CA 1
ATOM 4304 C C . HIS B 1 165 ? -3.900 4.922 -21.086 1.00 10.68 156 HIS B C 1
ATOM 4305 O O . HIS B 1 165 ? -3.565 3.872 -20.507 1.00 10.52 156 HIS B O 1
ATOM 4312 N N . ASN B 1 166 ? -5.065 5.538 -20.844 1.00 10.47 157 ASN B N 1
ATOM 4313 C CA . ASN B 1 166 ? -5.975 4.963 -19.836 1.00 10.87 157 ASN B CA 1
ATOM 4314 C C . ASN B 1 166 ? -6.641 3.678 -20.335 1.00 10.36 157 ASN B C 1
ATOM 4315 O O . ASN B 1 166 ? -6.897 2.768 -19.526 1.00 10.57 157 ASN B O 1
ATOM 4320 N N . GLU B 1 167 ? -6.866 3.565 -21.649 1.00 10.47 158 GLU B N 1
ATOM 4321 C CA . GLU B 1 167 ? -7.354 2.290 -22.222 1.00 10.27 158 GLU B CA 1
ATOM 4322 C C . GLU B 1 167 ? -6.338 1.175 -22.016 1.00 10.20 158 GLU B C 1
ATOM 4323 O O . GLU B 1 167 ? -6.701 0.021 -21.683 1.00 10.36 158 GLU B O 1
ATOM 4329 N N . ILE B 1 168 ? -5.068 1.520 -22.224 1.00 9.61 159 ILE B N 1
ATOM 4330 C CA . ILE B 1 168 ? -3.973 0.566 -22.074 1.00 9.52 159 ILE B CA 1
ATOM 4331 C C . ILE B 1 168 ? -3.873 0.134 -20.602 1.00 9.38 159 ILE B C 1
ATOM 4332 O O . ILE B 1 168 ? -3.717 -1.055 -20.300 1.00 9.46 159 ILE B O 1
ATOM 4337 N N . ALA B 1 169 ? -3.970 1.110 -19.695 1.00 9.80 160 ALA B N 1
ATOM 4338 C CA . ALA B 1 169 ? -3.932 0.863 -18.246 1.00 9.93 160 ALA B CA 1
ATOM 4339 C C . ALA B 1 169 ? -5.038 -0.106 -17.808 1.00 10.17 160 ALA B C 1
ATOM 4340 O O . ALA B 1 169 ? -4.778 -1.053 -17.063 1.00 10.62 160 ALA B O 1
ATOM 4342 N N . LEU B 1 170 ? -6.261 0.125 -18.282 1.00 10.73 161 LEU B N 1
ATOM 4343 C CA . LEU B 1 170 ? -7.394 -0.742 -17.932 1.00 10.25 161 LEU B CA 1
ATOM 4344 C C . LEU B 1 170 ? -7.205 -2.124 -18.530 1.00 9.97 161 LEU B C 1
ATOM 4345 O O . LEU B 1 170 ? -7.514 -3.134 -17.875 1.00 9.89 161 LEU B O 1
ATOM 4350 N N . GLN B 1 171 ? -6.691 -2.186 -19.760 1.00 9.10 162 GLN B N 1
ATOM 4351 C CA . GLN B 1 171 ? -6.503 -3.486 -20.404 1.00 9.04 162 GLN B CA 1
ATOM 4352 C C . GLN B 1 171 ? -5.469 -4.327 -19.613 1.00 8.99 162 GLN B C 1
ATOM 4353 O O . GLN B 1 171 ? -5.665 -5.528 -19.399 1.00 9.03 162 GLN B O 1
ATOM 4359 N N . ILE B 1 172 ? -4.375 -3.707 -19.163 1.00 8.78 163 ILE B N 1
ATOM 4360 C CA . ILE B 1 172 ? -3.406 -4.404 -18.316 1.00 8.88 163 ILE B CA 1
ATOM 4361 C C . ILE B 1 172 ? -4.072 -4.864 -17.010 1.00 9.15 163 ILE B C 1
ATOM 4362 O O . ILE B 1 172 ? -3.856 -5.990 -16.565 1.00 9.51 163 ILE B O 1
ATOM 4367 N N . ALA B 1 173 ? -4.891 -3.999 -16.407 1.00 8.73 164 ALA B N 1
ATOM 4368 C CA . ALA B 1 173 ? -5.582 -4.384 -15.176 1.00 9.13 164 ALA B CA 1
ATOM 4369 C C . ALA B 1 173 ? -6.468 -5.621 -15.370 1.00 9.92 164 ALA B C 1
ATOM 4370 O O . ALA B 1 173 ? -6.609 -6.427 -14.455 1.00 10.40 164 ALA B O 1
ATOM 4372 N N . ARG B 1 174 ? -7.085 -5.744 -16.545 1.00 10.28 165 ARG B N 1
ATOM 4373 C CA . ARG B 1 174 ? -7.957 -6.897 -16.822 1.00 10.53 165 ARG B CA 1
ATOM 4374 C C . ARG B 1 174 ? -7.178 -8.175 -17.117 1.00 10.99 165 ARG B C 1
ATOM 4375 O O . ARG B 1 174 ? -7.621 -9.279 -16.771 1.00 11.40 165 ARG B O 1
ATOM 4383 N N . GLN B 1 175 ? -6.033 -8.025 -17.779 1.00 9.73 166 GLN B N 1
ATOM 4384 C CA . GLN B 1 175 ? -5.336 -9.148 -18.411 1.00 9.70 166 GLN B CA 1
ATOM 4385 C C . GLN B 1 175 ? -4.121 -9.693 -17.657 1.00 9.32 166 GLN B C 1
ATOM 4386 O O . GLN B 1 175 ? -3.726 -10.849 -17.862 1.00 9.68 166 GLN B O 1
ATOM 4392 N N . ALA B 1 176 ? -3.516 -8.871 -16.805 1.00 9.59 167 ALA B N 1
ATOM 4393 C CA . ALA B 1 176 ? -2.218 -9.238 -16.249 1.00 9.16 167 ALA B CA 1
ATOM 4394 C C . ALA B 1 176 ? -2.249 -10.545 -15.453 1.00 9.79 167 ALA B C 1
ATOM 4395 O O . ALA B 1 176 ? -3.256 -10.907 -14.875 1.00 9.32 167 ALA B O 1
ATOM 4397 N N . SER B 1 177 ? -1.142 -11.270 -15.482 1.00 9.28 168 SER B N 1
ATOM 4398 C CA . SER B 1 177 ? -0.988 -12.509 -14.708 1.00 10.30 168 SER B CA 1
ATOM 4399 C C . SER B 1 177 ? 0.495 -12.809 -14.486 1.00 9.79 168 SER B C 1
ATOM 4400 O O . SER B 1 177 ? 1.377 -12.164 -15.070 1.00 9.90 168 SER B O 1
ATOM 4403 N N . VAL B 1 178 ? 0.758 -13.792 -13.623 1.00 9.78 169 VAL B N 1
ATOM 4404 C CA . VAL B 1 178 ? 2.117 -14.287 -13.393 1.00 8.99 169 VAL B CA 1
ATOM 4405 C C . VAL B 1 178 ? 2.156 -15.794 -13.690 1.00 9.78 169 VAL B C 1
ATOM 4406 O O . VAL B 1 178 ? 2.060 -16.613 -12.780 1.00 9.65 169 VAL B O 1
ATOM 4410 N N . PRO B 1 179 ? 2.267 -16.155 -14.988 1.00 9.93 170 PRO B N 1
ATOM 4411 C CA . PRO B 1 179 ? 2.118 -17.568 -15.402 1.00 10.99 170 PRO B CA 1
ATOM 4412 C C . PRO B 1 179 ? 3.030 -18.520 -14.643 1.00 10.98 170 PRO B C 1
ATOM 4413 O O . PRO B 1 179 ? 4.242 -18.317 -14.582 1.00 10.84 170 PRO B O 1
ATOM 4417 N N . GLY B 1 180 ? 2.427 -19.533 -14.024 1.00 11.52 171 GLY B N 1
ATOM 4418 C CA . GLY B 1 180 ? 3.186 -20.576 -13.324 1.00 11.53 171 GLY B CA 1
ATOM 4419 C C . GLY B 1 180 ? 3.632 -20.237 -11.909 1.00 11.24 171 GLY B C 1
ATOM 4420 O O . GLY B 1 180 ? 4.225 -21.070 -11.228 1.00 12.21 171 GLY B O 1
ATOM 4421 N N . SER B 1 181 ? 3.383 -19.007 -11.461 1.00 10.18 172 SER B N 1
ATOM 4422 C CA . SER B 1 181 ? 3.833 -18.617 -10.133 1.00 10.29 172 SER B CA 1
ATOM 4423 C C . SER B 1 181 ? 3.044 -19.313 -9.032 1.00 10.70 172 SER B C 1
ATOM 4424 O O . SER B 1 181 ? 1.808 -19.337 -9.063 1.00 10.68 172 SER B O 1
ATOM 4427 N N . GLU B 1 182 ? 3.752 -19.815 -8.029 1.00 10.62 173 GLU B N 1
ATOM 4428 C CA . GLU B 1 182 ? 3.109 -20.372 -6.838 1.00 11.99 173 GLU B CA 1
ATOM 4429 C C . GLU B 1 182 ? 2.424 -19.317 -5.946 1.00 11.81 173 GLU B C 1
ATOM 4430 O O . GLU B 1 182 ? 1.599 -19.643 -5.081 1.00 12.20 173 GLU B O 1
ATOM 4436 N N . SER B 1 183 ? 2.762 -18.049 -6.176 1.00 12.18 174 SER B N 1
ATOM 4437 C CA . SER B 1 183 ? 2.123 -16.959 -5.445 1.00 11.56 174 SER B CA 1
ATOM 4438 C C . SER B 1 183 ? 0.921 -16.405 -6.187 1.00 11.54 174 SER B C 1
ATOM 4439 O O . SER B 1 183 ? 0.962 -16.224 -7.410 1.00 11.38 174 SER B O 1
ATOM 4442 N N . ALA B 1 184 ? -0.141 -16.141 -5.432 1.00 11.50 175 ALA B N 1
ATOM 4443 C CA . ALA B 1 184 ? -1.330 -15.507 -5.973 1.00 11.23 175 ALA B CA 1
ATOM 4444 C C . ALA B 1 184 ? -1.051 -14.062 -6.432 1.00 11.13 175 ALA B C 1
ATOM 4445 O O . ALA B 1 184 ? -0.116 -13.422 -5.956 1.00 11.53 175 ALA B O 1
ATOM 4447 N N . PHE B 1 185 ? -1.906 -13.567 -7.326 1.00 10.45 176 PHE B N 1
ATOM 4448 C CA . PHE B 1 185 ? -1.745 -12.266 -8.001 1.00 10.12 176 PHE B CA 1
ATOM 4449 C C . PHE B 1 185 ? -2.891 -11.298 -7.677 1.00 10.72 176 PHE B C 1
ATOM 4450 O O . PHE B 1 185 ? -4.059 -11.699 -7.650 1.00 11.47 176 PHE B O 1
ATOM 4458 N N . ALA B 1 186 ? -2.556 -10.024 -7.481 1.00 10.71 177 ALA B N 1
ATOM 4459 C CA . ALA B 1 186 ? -3.548 -8.966 -7.269 1.00 9.90 177 ALA B CA 1
ATOM 4460 C C . ALA B 1 186 ? -3.184 -7.697 -8.009 1.00 10.06 177 ALA B C 1
ATOM 4461 O O . ALA B 1 186 ? -2.005 -7.473 -8.338 1.00 8.55 177 ALA B O 1
ATOM 4463 N N . VAL B 1 187 ? -4.189 -6.856 -8.256 1.00 9.85 178 VAL B N 1
ATOM 4464 C CA . VAL B 1 187 ? -3.994 -5.545 -8.873 1.00 9.77 178 VAL B CA 1
ATOM 4465 C C . VAL B 1 187 ? -4.425 -4.433 -7.916 1.00 10.47 178 VAL B C 1
ATOM 4466 O O . VAL B 1 187 ? -5.438 -4.567 -7.228 1.00 10.46 178 VAL B O 1
ATOM 4470 N N . VAL B 1 188 ? -3.667 -3.342 -7.875 1.00 9.20 179 VAL B N 1
ATOM 4471 C CA . VAL B 1 188 ? -4.111 -2.100 -7.223 1.00 9.46 179 VAL B CA 1
ATOM 4472 C C . VAL B 1 188 ? -4.139 -0.996 -8.269 1.00 9.50 179 VAL B C 1
ATOM 4473 O O . VAL B 1 188 ? -3.137 -0.755 -8.935 1.00 9.28 179 VAL B O 1
ATOM 4477 N N . PHE B 1 189 ? -5.305 -0.382 -8.452 1.00 9.86 180 PHE B N 1
ATOM 4478 C CA . PHE B 1 189 ? -5.500 0.630 -9.492 1.00 10.22 180 PHE B CA 1
ATOM 4479 C C . PHE B 1 189 ? -5.842 1.944 -8.826 1.00 11.45 180 PHE B C 1
ATOM 4480 O O . PHE B 1 189 ? -6.820 2.022 -8.080 1.00 12.09 180 PHE B O 1
ATOM 4488 N N . ALA B 1 190 ? -5.034 2.969 -9.073 1.00 11.20 181 ALA B N 1
ATOM 4489 C CA . ALA B 1 190 ? -5.266 4.277 -8.462 1.00 12.03 181 ALA B CA 1
ATOM 4490 C C . ALA B 1 190 ? -5.369 5.367 -9.504 1.00 12.28 181 ALA B C 1
ATOM 4491 O O . ALA B 1 190 ? -4.484 5.533 -10.335 1.00 11.81 181 ALA B O 1
ATOM 4493 N N . ALA B 1 191 ? -6.459 6.122 -9.439 1.00 12.06 182 ALA B N 1
ATOM 4494 C CA . ALA B 1 191 ? -6.690 7.210 -10.378 1.00 12.76 182 ALA B CA 1
ATOM 4495 C C . ALA B 1 191 ? -6.789 8.527 -9.630 1.00 13.48 182 ALA B C 1
ATOM 4496 O O . ALA B 1 191 ? -7.393 8.596 -8.565 1.00 13.13 182 ALA B O 1
ATOM 4498 N N . MET B 1 192 ? -6.156 9.554 -10.191 1.00 13.58 183 MET B N 1
ATOM 4499 C CA . MET B 1 192 ? -6.017 10.857 -9.517 1.00 15.45 183 MET B CA 1
ATOM 4500 C C . MET B 1 192 ? -6.554 12.001 -10.363 1.00 15.73 183 MET B C 1
ATOM 4501 O O . MET B 1 192 ? -6.214 12.102 -11.540 1.00 16.23 183 MET B O 1
ATOM 4506 N N . GLY B 1 193 ? -7.413 12.831 -9.762 1.00 16.48 184 GLY B N 1
ATOM 4507 C CA . GLY B 1 193 ? -7.973 14.018 -10.422 1.00 17.88 184 GLY B CA 1
ATOM 4508 C C . GLY B 1 193 ? -8.831 13.727 -11.643 1.00 18.73 184 GLY B C 1
ATOM 4509 O O . GLY B 1 193 ? -8.814 14.489 -12.616 1.00 19.59 184 GLY B O 1
ATOM 4510 N N . ILE B 1 194 ? -9.573 12.621 -11.605 1.00 18.91 185 ILE B N 1
ATOM 4511 C CA . ILE B 1 194 ? -10.387 12.201 -12.757 1.00 18.84 185 ILE B CA 1
ATOM 4512 C C . ILE B 1 194 ? -11.802 12.807 -12.715 1.00 19.07 185 ILE B C 1
ATOM 4513 O O . ILE B 1 194 ? -12.261 13.266 -11.665 1.00 18.88 185 ILE B O 1
ATOM 4518 N N . THR B 1 195 ? -12.485 12.824 -13.860 1.00 20.07 186 THR B N 1
ATOM 4519 C CA . THR B 1 195 ? -13.884 13.279 -13.887 1.00 21.01 186 THR B CA 1
ATOM 4520 C C . THR B 1 195 ? -14.856 12.214 -13.361 1.00 21.26 186 THR B C 1
ATOM 4521 O O . THR B 1 195 ? -14.493 11.039 -13.236 1.00 20.75 186 THR B O 1
ATOM 4525 N N . ASN B 1 196 ? -16.090 12.623 -13.060 1.00 21.94 187 ASN B N 1
ATOM 4526 C CA . ASN B 1 196 ? -17.164 11.691 -12.730 1.00 22.87 187 ASN B CA 1
ATOM 4527 C C . ASN B 1 196 ? -17.382 10.664 -13.838 1.00 22.55 187 ASN B C 1
ATOM 4528 O O . ASN B 1 196 ? -17.587 9.481 -13.569 1.00 22.90 187 ASN B O 1
ATOM 4533 N N . GLU B 1 197 ? -17.314 11.124 -15.084 1.00 22.57 188 GLU B N 1
ATOM 4534 C CA . GLU B 1 197 ? -17.535 10.266 -16.246 1.00 22.46 188 GLU B CA 1
ATOM 4535 C C . GLU B 1 197 ? -16.437 9.197 -16.355 1.00 21.50 188 GLU B C 1
ATOM 4536 O O . GLU B 1 197 ? -16.727 8.027 -16.602 1.00 21.31 188 GLU B O 1
ATOM 4542 N N . GLU B 1 198 ? -15.186 9.603 -16.145 1.00 20.30 189 GLU B N 1
ATOM 4543 C CA . GLU B 1 198 ? -14.061 8.648 -16.095 1.00 19.31 189 GLU B CA 1
ATOM 4544 C C . GLU B 1 198 ? -14.252 7.659 -14.944 1.00 18.61 189 GLU B C 1
ATOM 4545 O O . GLU B 1 198 ? -14.099 6.446 -15.127 1.00 17.60 189 GLU B O 1
ATOM 4551 N N . ALA B 1 199 ? -14.597 8.169 -13.762 1.00 18.09 190 ALA B N 1
ATOM 4552 C CA . ALA B 1 199 ? -14.806 7.315 -12.589 1.00 17.79 190 ALA B CA 1
ATOM 4553 C C . ALA B 1 199 ? -15.862 6.234 -12.829 1.00 17.88 190 ALA B C 1
ATOM 4554 O O . ALA B 1 199 ? -15.640 5.066 -12.506 1.00 17.32 190 ALA B O 1
ATOM 4556 N N . GLN B 1 200 ? -17.005 6.618 -13.402 1.00 18.02 191 GLN B N 1
ATOM 4557 C CA . GLN B 1 200 ? -18.082 5.659 -13.696 1.00 18.40 191 GLN B CA 1
ATOM 4558 C C . GLN B 1 200 ? -17.635 4.620 -14.726 1.00 17.38 191 GLN B C 1
ATOM 4559 O O . GLN B 1 200 ? -17.936 3.436 -14.592 1.00 17.72 191 GLN B O 1
ATOM 4565 N N . TYR B 1 201 ? -16.900 5.077 -15.735 1.00 17.12 192 TYR B N 1
ATOM 4566 C CA . TYR B 1 201 ? -16.347 4.188 -16.752 1.00 16.84 192 TYR B CA 1
ATOM 4567 C C . TYR B 1 201 ? -15.379 3.167 -16.136 1.00 16.86 192 TYR B C 1
ATOM 4568 O O . TYR B 1 201 ? -15.497 1.960 -16.381 1.00 17.21 192 TYR B O 1
ATOM 4577 N N . PHE B 1 202 ? -14.423 3.646 -15.343 1.00 16.69 193 PHE B N 1
ATOM 4578 C CA . PHE B 1 202 ? -13.482 2.718 -14.693 1.00 16.72 193 PHE B CA 1
ATOM 4579 C C . PHE B 1 202 ? -14.208 1.713 -13.789 1.00 17.44 193 PHE B C 1
ATOM 4580 O O . PHE B 1 202 ? -13.946 0.510 -13.847 1.00 17.83 193 PHE B O 1
ATOM 4588 N N . MET B 1 203 ? -15.125 2.207 -12.957 1.00 18.08 194 MET B N 1
ATOM 4589 C CA . MET B 1 203 ? -15.888 1.329 -12.061 1.00 19.33 194 MET B CA 1
ATOM 4590 C C . MET B 1 203 ? -16.659 0.274 -12.852 1.00 18.31 194 MET B C 1
ATOM 4591 O O . MET B 1 203 ? -16.579 -0.918 -12.551 1.00 18.46 194 MET B O 1
ATOM 4596 N N . SER B 1 204 ? -17.377 0.713 -13.886 1.00 17.97 195 SER B N 1
ATOM 4597 C CA . SER B 1 204 ? -18.148 -0.196 -14.719 1.00 18.30 195 SER B CA 1
ATOM 4598 C C . SER B 1 204 ? -17.289 -1.281 -15.370 1.00 17.36 195 SER B C 1
ATOM 4599 O O . SER B 1 204 ? -17.695 -2.444 -15.428 1.00 17.82 195 SER B O 1
ATOM 4602 N N . ASP B 1 205 ? -16.104 -0.895 -15.840 1.00 16.04 196 ASP B N 1
ATOM 4603 C CA . ASP B 1 205 ? -15.209 -1.832 -16.518 1.00 15.71 196 ASP B CA 1
ATOM 4604 C C . ASP B 1 205 ? -14.693 -2.896 -15.565 1.00 15.47 196 ASP B C 1
ATOM 4605 O O . ASP B 1 205 ? -14.700 -4.081 -15.902 1.00 15.92 196 ASP B O 1
ATOM 4610 N N . PHE B 1 206 ? -14.253 -2.478 -14.378 1.00 15.36 197 PHE B N 1
ATOM 4611 C CA . PHE B 1 206 ? -13.783 -3.425 -13.355 1.00 15.40 197 PHE B CA 1
ATOM 4612 C C . PHE B 1 206 ? -14.882 -4.402 -12.929 1.00 16.57 197 PHE B C 1
ATOM 4613 O O . PHE B 1 206 ? -14.644 -5.603 -12.790 1.00 16.22 197 PHE B O 1
ATOM 4621 N N . GLU B 1 207 ? -16.093 -3.879 -12.749 1.00 17.93 198 GLU B N 1
ATOM 4622 C CA . GLU B 1 207 ? -17.214 -4.689 -12.263 1.00 20.11 198 GLU B CA 1
ATOM 4623 C C . GLU B 1 207 ? -17.677 -5.710 -13.299 1.00 19.53 198 GLU B C 1
ATOM 4624 O O . GLU B 1 207 ? -17.813 -6.895 -12.988 1.00 19.39 198 GLU B O 1
ATOM 4630 N N . LYS B 1 208 ? -17.890 -5.243 -14.527 1.00 19.70 199 LYS B N 1
ATOM 4631 C CA . LYS B 1 208 ? -18.460 -6.048 -15.614 1.00 20.88 199 LYS B CA 1
ATOM 4632 C C . LYS B 1 208 ? -17.553 -7.205 -16.061 1.00 19.58 199 LYS B C 1
ATOM 4633 O O . LYS B 1 208 ? -18.037 -8.261 -16.474 1.00 20.16 199 LYS B O 1
ATOM 4639 N N . THR B 1 209 ? -16.241 -7.017 -15.959 1.00 17.78 200 THR B N 1
ATOM 4640 C CA . THR B 1 209 ? -15.302 -8.017 -16.466 1.00 16.93 200 THR B CA 1
ATOM 4641 C C . THR B 1 209 ? -14.855 -8.998 -15.382 1.00 16.26 200 THR B C 1
ATOM 4642 O O . THR B 1 209 ? -14.222 -10.015 -15.672 1.00 17.18 200 THR B O 1
ATOM 4646 N N . GLY B 1 210 ? -15.151 -8.681 -14.129 1.00 16.08 201 GLY B N 1
ATOM 4647 C CA . GLY B 1 210 ? -14.682 -9.505 -13.018 1.00 15.43 201 GLY B CA 1
ATOM 4648 C C . GLY B 1 210 ? -13.266 -9.128 -12.589 1.00 14.02 201 GLY B C 1
ATOM 4649 O O . GLY B 1 210 ? -12.725 -9.692 -11.628 1.00 14.60 201 GLY B O 1
ATOM 4650 N N . ALA B 1 211 ? -12.675 -8.158 -13.294 1.00 13.42 202 ALA B N 1
ATOM 4651 C CA . ALA B 1 211 ? -11.334 -7.646 -12.952 1.00 12.83 202 ALA B CA 1
ATOM 4652 C C . ALA B 1 211 ? -11.265 -7.110 -11.513 1.00 13.25 202 ALA B C 1
ATOM 4653 O O . ALA B 1 211 ? -10.212 -7.167 -10.859 1.00 12.64 202 ALA B O 1
ATOM 4655 N N . LEU B 1 212 ? -12.401 -6.598 -11.031 1.00 13.33 203 LEU B N 1
ATOM 4656 C CA . LEU B 1 212 ? -12.543 -6.097 -9.671 1.00 14.37 203 LEU B CA 1
ATOM 4657 C C . LEU B 1 212 ? -12.234 -7.127 -8.582 1.00 13.87 203 LEU B C 1
ATOM 4658 O O . LEU B 1 212 ? -11.772 -6.780 -7.502 1.00 13.75 203 LEU B O 1
ATOM 4663 N N . GLU B 1 213 ? -12.488 -8.400 -8.863 1.00 14.39 204 GLU B N 1
ATOM 4664 C CA . GLU B 1 213 ? -12.455 -9.398 -7.803 1.00 15.03 204 GLU B CA 1
ATOM 4665 C C . GLU B 1 213 ? -11.074 -9.641 -7.203 1.00 14.03 204 GLU B C 1
ATOM 4666 O O . GLU B 1 213 ? -10.950 -10.077 -6.056 1.00 14.71 204 GLU B O 1
ATOM 4672 N N . ARG B 1 214 ? -10.039 -9.304 -7.967 1.00 12.97 205 ARG B N 1
ATOM 4673 C CA . ARG B 1 214 ? -8.659 -9.464 -7.505 1.00 11.31 205 ARG B CA 1
ATOM 4674 C C . ARG B 1 214 ? -7.988 -8.100 -7.303 1.00 11.65 205 ARG B C 1
ATOM 4675 O O . ARG B 1 214 ? -6.770 -8.034 -7.190 1.00 11.47 205 ARG B O 1
ATOM 4683 N N . ALA B 1 215 ? -8.780 -7.032 -7.271 1.00 10.96 206 ALA B N 1
ATOM 4684 C CA . ALA B 1 215 ? -8.266 -5.654 -7.250 1.00 11.36 206 ALA B CA 1
ATOM 4685 C C . ALA B 1 215 ? -8.726 -4.815 -6.071 1.00 12.10 206 ALA B C 1
ATOM 4686 O O . ALA B 1 215 ? -9.827 -4.999 -5.541 1.00 12.95 206 ALA B O 1
ATOM 4688 N N . VAL B 1 216 ? -7.881 -3.864 -5.690 1.00 11.09 207 VAL B N 1
ATOM 4689 C CA . VAL B 1 216 ? -8.264 -2.759 -4.808 1.00 12.04 207 VAL B CA 1
ATOM 4690 C C . VAL B 1 216 ? -8.199 -1.502 -5.684 1.00 12.41 207 VAL B C 1
ATOM 4691 O O . VAL B 1 216 ? -7.169 -1.220 -6.301 1.00 12.26 207 VAL B O 1
ATOM 4695 N N . VAL B 1 217 ? -9.310 -0.774 -5.762 1.00 12.42 208 VAL B N 1
ATOM 4696 C CA . VAL B 1 217 ? -9.407 0.384 -6.639 1.00 12.98 208 VAL B CA 1
ATOM 4697 C C . VAL B 1 217 ? -9.590 1.663 -5.823 1.00 13.28 208 VAL B C 1
ATOM 4698 O O . VAL B 1 217 ? -10.530 1.762 -5.035 1.00 14.30 208 VAL B O 1
ATOM 4702 N N . PHE B 1 218 ? -8.698 2.634 -6.015 1.00 12.87 209 PHE B N 1
ATOM 4703 C CA . PHE B 1 218 ? -8.753 3.919 -5.320 1.00 12.90 209 PHE B CA 1
ATOM 4704 C C . PHE B 1 218 ? -9.016 5.002 -6.365 1.00 13.39 209 PHE B C 1
ATOM 4705 O O . PHE B 1 218 ? -8.198 5.195 -7.272 1.00 12.98 209 PHE B O 1
ATOM 4713 N N . LEU B 1 219 ? -10.155 5.689 -6.260 1.00 13.48 210 LEU B N 1
ATOM 4714 C CA . LEU B 1 219 ? -10.508 6.726 -7.229 1.00 14.22 210 LEU B CA 1
ATOM 4715 C C . LEU B 1 219 ? -10.604 8.088 -6.570 1.00 14.44 210 LEU B C 1
ATOM 4716 O O . LEU B 1 219 ? -11.387 8.287 -5.636 1.00 15.57 210 LEU B O 1
ATOM 4721 N N . ASN B 1 220 ? -9.765 9.001 -7.041 1.00 14.47 211 ASN B N 1
ATOM 4722 C CA . ASN B 1 220 ? -9.788 10.386 -6.600 1.00 15.21 211 ASN B CA 1
ATOM 4723 C C . ASN B 1 220 ? -10.330 11.252 -7.732 1.00 16.16 211 ASN B C 1
ATOM 4724 O O . ASN B 1 220 ? -9.825 11.219 -8.850 1.00 15.31 211 ASN B O 1
ATOM 4729 N N . LEU B 1 221 ? -11.398 11.991 -7.441 1.00 17.62 212 LEU B N 1
ATOM 4730 C CA . LEU B 1 221 ? -12.027 12.869 -8.430 1.00 20.15 212 LEU B CA 1
ATOM 4731 C C . LEU B 1 221 ? -11.384 14.254 -8.433 1.00 21.22 212 LEU B C 1
ATOM 4732 O O . LEU B 1 221 ? -10.880 14.703 -7.406 1.00 21.34 212 LEU B O 1
ATOM 4737 N N . ALA B 1 222 ? -11.441 14.923 -9.585 1.00 22.82 213 ALA B N 1
ATOM 4738 C CA . ALA B 1 222 ? -10.927 16.288 -9.754 1.00 24.27 213 ALA B CA 1
ATOM 4739 C C . ALA B 1 222 ? -11.394 17.246 -8.659 1.00 25.01 213 ALA B C 1
ATOM 4740 O O . ALA B 1 222 ? -10.603 18.050 -8.172 1.00 25.43 213 ALA B O 1
ATOM 4742 N N . ASP B 1 223 ? -12.667 17.138 -8.277 1.00 25.88 214 ASP B N 1
ATOM 4743 C CA . ASP B 1 223 ? -13.283 18.043 -7.303 1.00 26.97 214 ASP B CA 1
ATOM 4744 C C . ASP B 1 223 ? -13.053 17.660 -5.841 1.00 26.81 214 ASP B C 1
ATOM 4745 O O . ASP B 1 223 ? -13.306 18.473 -4.948 1.00 27.05 214 ASP B O 1
ATOM 4750 N N . ASP B 1 224 ? -12.596 16.427 -5.594 1.00 25.94 215 ASP B N 1
ATOM 4751 C CA . ASP B 1 224 ? -12.194 16.007 -4.250 1.00 25.20 215 ASP B CA 1
ATOM 4752 C C . ASP B 1 224 ? -11.082 16.943 -3.750 1.00 24.94 215 ASP B C 1
ATOM 4753 O O . ASP B 1 224 ? -10.330 17.495 -4.563 1.00 25.59 215 ASP B O 1
ATOM 4758 N N . PRO B 1 225 ? -10.943 17.090 -2.417 1.00 25.27 216 PRO B N 1
ATOM 4759 C CA . PRO B 1 225 ? -9.864 17.921 -1.859 1.00 24.83 216 PRO B CA 1
ATOM 4760 C C . PRO B 1 225 ? -8.505 17.514 -2.400 1.00 24.87 216 PRO B C 1
ATOM 4761 O O . PRO B 1 225 ? -8.223 16.312 -2.492 1.00 24.98 216 PRO B O 1
ATOM 4765 N N . ALA B 1 226 ? -7.682 18.499 -2.759 1.00 23.62 217 ALA B N 1
ATOM 4766 C CA . ALA B 1 226 ? -6.352 18.256 -3.303 1.00 22.65 217 ALA B CA 1
ATOM 4767 C C . ALA B 1 226 ? -5.532 17.389 -2.358 1.00 21.54 217 ALA B C 1
ATOM 4768 O O . ALA B 1 226 ? -4.652 16.643 -2.803 1.00 21.86 217 ALA B O 1
ATOM 4770 N N . VAL B 1 227 ? -5.798 17.500 -1.053 1.00 20.07 218 VAL B N 1
ATOM 4771 C CA . VAL B 1 227 ? -5.037 16.719 -0.074 1.00 18.38 218 VAL B CA 1
ATOM 4772 C C . VAL B 1 227 ? -5.272 15.236 -0.338 1.00 17.27 218 VAL B C 1
ATOM 4773 O O . VAL B 1 227 ? -4.341 14.446 -0.278 1.00 16.31 218 VAL B O 1
ATOM 4777 N N . GLU B 1 228 ? -6.510 14.865 -0.658 1.00 15.51 219 GLU B N 1
ATOM 4778 C CA . GLU B 1 228 ? -6.806 13.463 -0.955 1.00 15.07 219 GLU B CA 1
ATOM 4779 C C . GLU B 1 228 ? -6.108 13.019 -2.232 1.00 14.34 219 GLU B C 1
ATOM 4780 O O . GLU B 1 228 ? -5.770 11.837 -2.360 1.00 13.79 219 GLU B O 1
ATOM 4786 N N . ARG B 1 229 ? -5.849 13.945 -3.157 1.00 13.82 220 ARG B N 1
ATOM 4787 C CA . ARG B 1 229 ? -5.176 13.540 -4.390 1.00 13.62 220 ARG B CA 1
ATOM 4788 C C . ARG B 1 229 ? -3.751 13.092 -4.096 1.00 13.41 220 ARG B C 1
ATOM 4789 O O . ARG B 1 229 ? -3.280 12.103 -4.673 1.00 13.69 220 ARG B O 1
ATOM 4797 N N . ILE B 1 230 ? -3.065 13.809 -3.210 1.00 12.59 221 ILE B N 1
ATOM 4798 C CA . ILE B 1 230 ? -1.672 13.453 -2.930 1.00 12.99 221 ILE B CA 1
ATOM 4799 C C . ILE B 1 230 ? -1.535 12.262 -1.962 1.00 12.21 221 ILE B C 1
ATOM 4800 O O . ILE B 1 230 ? -0.514 11.584 -1.945 1.00 11.91 221 ILE B O 1
ATOM 4805 N N . VAL B 1 231 ? -2.585 11.973 -1.203 1.00 11.49 222 VAL B N 1
ATOM 4806 C CA . VAL B 1 231 ? -2.640 10.768 -0.377 1.00 11.83 222 VAL B CA 1
ATOM 4807 C C . VAL B 1 231 ? -2.897 9.506 -1.225 1.00 11.18 222 VAL B C 1
ATOM 4808 O O . VAL B 1 231 ? -2.478 8.407 -0.854 1.00 11.76 222 VAL B O 1
ATOM 4812 N N . THR B 1 232 ? -3.592 9.672 -2.357 1.00 11.44 223 THR B N 1
ATOM 4813 C CA . THR B 1 232 ? -4.064 8.547 -3.191 1.00 11.15 223 THR B CA 1
ATOM 4814 C C . THR B 1 232 ? -2.989 7.492 -3.523 1.00 11.14 223 THR B C 1
ATOM 4815 O O . THR B 1 232 ? -3.217 6.311 -3.238 1.00 11.54 223 THR B O 1
ATOM 4819 N N . PRO B 1 233 ? -1.835 7.901 -4.106 1.00 10.98 224 PRO B N 1
ATOM 4820 C CA . PRO B 1 233 ? -0.847 6.861 -4.438 1.00 10.81 224 PRO B CA 1
ATOM 4821 C C . PRO B 1 233 ? -0.233 6.192 -3.195 1.00 10.95 224 PRO B C 1
ATOM 4822 O O . PRO B 1 233 ? 0.193 5.027 -3.260 1.00 12.34 224 PRO B O 1
ATOM 4826 N N . ARG B 1 234 ? -0.205 6.912 -2.073 1.00 10.87 225 ARG B N 1
ATOM 4827 C CA . ARG B 1 234 ? 0.277 6.361 -0.809 1.00 10.63 225 ARG B CA 1
ATOM 4828 C C . ARG B 1 234 ? -0.658 5.308 -0.246 1.00 10.28 225 ARG B C 1
ATOM 4829 O O . ARG B 1 234 ? -0.207 4.271 0.229 1.00 10.92 225 ARG B O 1
ATOM 4837 N N . MET B 1 235 ? -1.955 5.567 -0.300 1.00 10.45 226 MET B N 1
ATOM 4838 C CA . MET B 1 235 ? -2.927 4.547 0.059 1.00 10.42 226 MET B CA 1
ATOM 4839 C C . MET B 1 235 ? -2.769 3.313 -0.823 1.00 9.84 226 MET B C 1
ATOM 4840 O O . MET B 1 235 ? -2.766 2.177 -0.333 1.00 10.52 226 MET B O 1
ATOM 4845 N N . ALA B 1 236 ? -2.628 3.546 -2.125 1.00 9.63 227 ALA B N 1
ATOM 4846 C CA . ALA B 1 236 ? -2.477 2.442 -3.082 1.00 10.11 227 ALA B CA 1
ATOM 4847 C C . ALA B 1 236 ? -1.224 1.599 -2.823 1.00 9.63 227 ALA B C 1
ATOM 4848 O O . ALA B 1 236 ? -1.286 0.364 -2.828 1.00 10.54 227 ALA B O 1
ATOM 4850 N N . LEU B 1 237 ? -0.083 2.261 -2.616 1.00 9.50 228 LEU B N 1
ATOM 4851 C CA . LEU B 1 237 ? 1.197 1.551 -2.418 1.00 8.91 228 LEU B CA 1
ATOM 4852 C C . LEU B 1 237 ? 1.224 0.802 -1.084 1.00 9.72 228 LEU B C 1
ATOM 4853 O O . LEU B 1 237 ? 1.791 -0.295 -0.971 1.00 9.62 228 LEU B O 1
ATOM 4858 N N . THR B 1 238 ? 0.524 1.359 -0.093 1.00 9.35 229 THR B N 1
ATOM 4859 C CA . THR B 1 238 ? 0.438 0.713 1.214 1.00 9.49 229 THR B CA 1
ATOM 4860 C C . THR B 1 238 ? -0.398 -0.568 1.116 1.00 9.64 229 THR B C 1
ATOM 4861 O O . THR B 1 238 ? -0.015 -1.601 1.678 1.00 9.94 229 THR B O 1
ATOM 4865 N N . ALA B 1 239 ? -1.525 -0.496 0.410 1.00 9.92 230 ALA B N 1
ATOM 4866 C CA . ALA B 1 239 ? -2.352 -1.694 0.200 1.00 10.01 230 ALA B CA 1
ATOM 4867 C C . ALA B 1 239 ? -1.533 -2.767 -0.543 1.00 9.83 230 ALA B C 1
ATOM 4868 O O . ALA B 1 239 ? -1.571 -3.944 -0.185 1.00 10.85 230 ALA B O 1
ATOM 4870 N N . ALA B 1 240 ? -0.780 -2.352 -1.561 1.00 9.77 231 ALA B N 1
ATOM 4871 C CA . ALA B 1 240 ? 0.016 -3.306 -2.329 1.00 9.68 231 ALA B CA 1
ATOM 4872 C C . ALA B 1 240 ? 1.098 -3.958 -1.457 1.00 9.44 231 ALA B C 1
ATOM 4873 O O . ALA B 1 240 ? 1.320 -5.173 -1.538 1.00 9.65 231 ALA B O 1
ATOM 4875 N N . GLU B 1 241 ? 1.773 -3.166 -0.619 1.00 9.99 232 GLU B N 1
ATOM 4876 C CA . GLU B 1 241 ? 2.816 -3.727 0.260 1.00 10.66 232 GLU B CA 1
ATOM 4877 C C . GLU B 1 241 ? 2.246 -4.717 1.286 1.00 10.56 232 GLU B C 1
ATOM 4878 O O . GLU B 1 241 ? 2.849 -5.758 1.576 1.00 10.51 232 GLU B O 1
ATOM 4884 N N . TYR B 1 242 ? 1.076 -4.388 1.822 1.00 10.76 233 TYR B N 1
ATOM 4885 C CA . TYR B 1 242 ? 0.396 -5.294 2.757 1.00 11.23 233 TYR B CA 1
ATOM 4886 C C . TYR B 1 242 ? 0.085 -6.647 2.099 1.00 11.34 233 TYR B C 1
ATOM 4887 O O . TYR B 1 242 ? 0.349 -7.706 2.665 1.00 10.74 233 TYR B O 1
ATOM 4896 N N . LEU B 1 243 ? -0.478 -6.605 0.898 1.00 11.06 234 LEU B N 1
ATOM 4897 C CA . LEU B 1 243 ? -0.864 -7.835 0.198 1.00 10.72 234 LEU B CA 1
ATOM 4898 C C . LEU B 1 243 ? 0.354 -8.634 -0.201 1.00 11.29 234 LEU B C 1
ATOM 4899 O O . LEU B 1 243 ? 0.363 -9.856 -0.076 1.00 10.81 234 LEU B O 1
ATOM 4904 N N . ALA B 1 244 ? 1.389 -7.935 -0.675 1.00 10.69 235 ALA B N 1
ATOM 4905 C CA . ALA B 1 244 ? 2.614 -8.602 -1.138 1.00 11.53 235 ALA B CA 1
ATOM 4906 C C . ALA B 1 244 ? 3.361 -9.266 -0.004 1.00 12.08 235 ALA B C 1
ATOM 4907 O O . ALA B 1 244 ? 3.749 -10.435 -0.103 1.00 11.95 235 ALA B O 1
ATOM 4909 N N . TYR B 1 245 ? 3.547 -8.516 1.081 1.00 13.35 236 TYR B N 1
ATOM 4910 C CA . TYR B 1 245 ? 4.399 -8.967 2.184 1.00 14.55 236 TYR B CA 1
ATOM 4911 C C . TYR B 1 245 ? 3.658 -9.853 3.186 1.00 14.48 236 TYR B C 1
ATOM 4912 O O . TYR B 1 245 ? 4.143 -10.920 3.557 1.00 14.38 236 TYR B O 1
ATOM 4921 N N . GLU B 1 246 ? 2.485 -9.417 3.630 1.00 14.04 237 GLU B N 1
ATOM 4922 C CA . GLU B 1 246 ? 1.751 -10.177 4.640 1.00 15.41 237 GLU B CA 1
ATOM 4923 C C . GLU B 1 246 ? 0.937 -11.322 4.043 1.00 15.53 237 GLU B C 1
ATOM 4924 O O . GLU B 1 246 ? 0.551 -12.250 4.765 1.00 16.51 237 GLU B O 1
ATOM 4930 N N . HIS B 1 247 ? 0.690 -11.290 2.736 1.00 15.20 238 HIS B N 1
ATOM 4931 C CA . HIS B 1 247 ? -0.071 -12.381 2.111 1.00 15.11 238 HIS B CA 1
ATOM 4932 C C . HIS B 1 247 ? 0.616 -13.128 0.969 1.00 15.19 238 HIS B C 1
ATOM 4933 O O . HIS B 1 247 ? -0.018 -13.955 0.307 1.00 16.28 238 HIS B O 1
ATOM 4940 N N . GLY B 1 248 ? 1.902 -12.838 0.764 1.00 14.15 239 GLY B N 1
ATOM 4941 C CA . GLY B 1 248 ? 2.731 -13.559 -0.217 1.00 13.86 239 GLY B CA 1
ATOM 4942 C C . GLY B 1 248 ? 2.217 -13.473 -1.645 1.00 13.74 239 GLY B C 1
ATOM 4943 O O . GLY B 1 248 ? 2.162 -14.475 -2.353 1.00 14.54 239 GLY B O 1
ATOM 4944 N N . MET B 1 249 ? 1.838 -12.268 -2.064 1.00 11.60 240 MET B N 1
ATOM 4945 C CA . MET B 1 249 ? 1.240 -12.049 -3.386 1.00 11.21 240 MET B CA 1
ATOM 4946 C C . MET B 1 249 ? 2.167 -11.236 -4.282 1.00 9.88 240 MET B C 1
ATOM 4947 O O . MET B 1 249 ? 2.916 -10.377 -3.811 1.00 10.15 240 MET B O 1
ATOM 4952 N N . HIS B 1 250 ? 2.074 -11.496 -5.588 1.00 9.12 241 HIS B N 1
ATOM 4953 C CA . HIS B 1 250 ? 2.633 -10.576 -6.581 1.00 8.58 241 HIS B CA 1
ATOM 4954 C C . HIS B 1 250 ? 1.565 -9.542 -6.867 1.00 8.81 241 HIS B C 1
ATOM 4955 O O . HIS B 1 250 ? 0.462 -9.897 -7.252 1.00 9.66 241 HIS B O 1
ATOM 4962 N N . VAL B 1 251 ? 1.883 -8.266 -6.614 1.00 8.59 242 VAL B N 1
ATOM 4963 C CA . VAL B 1 251 ? 0.897 -7.194 -6.778 1.00 8.18 242 VAL B CA 1
ATOM 4964 C C . VAL B 1 251 ? 1.325 -6.200 -7.834 1.00 8.19 242 VAL B C 1
ATOM 4965 O O . VAL B 1 251 ? 2.457 -5.723 -7.809 1.00 8.54 242 VAL B O 1
ATOM 4969 N N . LEU B 1 252 ? 0.414 -5.871 -8.743 1.00 7.57 243 LEU B N 1
ATOM 4970 C CA . LEU B 1 252 ? 0.689 -4.902 -9.800 1.00 8.49 243 LEU B CA 1
ATOM 4971 C C . LEU B 1 252 ? -0.106 -3.627 -9.526 1.00 8.50 243 LEU B C 1
ATOM 4972 O O . LEU B 1 252 ? -1.343 -3.668 -9.473 1.00 8.62 243 LEU B O 1
ATOM 4977 N N . VAL B 1 253 ? 0.621 -2.514 -9.389 1.00 8.62 244 VAL B N 1
ATOM 4978 C CA . VAL B 1 253 ? 0.054 -1.218 -9.068 1.00 8.58 244 VAL B CA 1
ATOM 4979 C C . VAL B 1 253 ? 0.079 -0.337 -10.300 1.00 8.84 244 VAL B C 1
ATOM 4980 O O . VAL B 1 253 ? 1.140 -0.064 -10.858 1.00 8.82 244 VAL B O 1
ATOM 4984 N N . ILE B 1 254 ? -1.103 0.121 -10.707 1.00 9.35 245 ILE B N 1
ATOM 4985 C CA . ILE B 1 254 ? -1.244 0.961 -11.887 1.00 10.43 245 ILE B CA 1
ATOM 4986 C C . ILE B 1 254 ? -1.726 2.325 -11.401 1.00 11.20 245 ILE B C 1
ATOM 4987 O O . ILE B 1 254 ? -2.740 2.410 -10.705 1.00 11.05 245 ILE B O 1
ATOM 4992 N N . LEU B 1 255 ? -0.953 3.370 -11.693 1.00 11.19 246 LEU B N 1
ATOM 4993 C CA . LEU B 1 255 ? -1.230 4.716 -11.215 1.00 13.06 246 LEU B CA 1
ATOM 4994 C C . LEU B 1 255 ? -1.443 5.682 -12.340 1.00 14.34 246 LEU B C 1
ATOM 4995 O O . LEU B 1 255 ? -0.539 6.003 -13.072 1.00 14.94 246 LEU B O 1
ATOM 5000 N N . THR B 1 256 ? -2.621 6.268 -12.440 1.00 15.07 247 THR B N 1
ATOM 5001 C CA . THR B 1 256 ? -2.857 7.244 -13.505 1.00 17.74 247 THR B CA 1
ATOM 5002 C C . THR B 1 256 ? -3.425 8.574 -12.996 1.00 19.29 247 THR B C 1
ATOM 5003 O O . THR B 1 256 ? -4.422 8.542 -12.300 1.00 20.84 247 THR B O 1
ATOM 5007 N N . ASP B 1 257 ? -2.836 9.746 -13.307 1.00 20.49 248 ASP B N 1
ATOM 5008 C CA . ASP B 1 257 ? -1.657 10.087 -14.156 1.00 18.35 248 ASP B CA 1
ATOM 5009 C C . ASP B 1 257 ? -0.759 10.889 -13.180 1.00 16.64 248 ASP B C 1
ATOM 5010 O O . ASP B 1 257 ? -1.256 11.711 -12.433 1.00 16.43 248 ASP B O 1
ATOM 5015 N N . ILE B 1 258 ? 0.542 10.618 -13.151 1.00 13.85 249 ILE B N 1
ATOM 5016 C CA . ILE B 1 258 ? 1.454 11.324 -12.237 1.00 12.52 249 ILE B CA 1
ATOM 5017 C C . ILE B 1 258 ? 1.497 12.835 -12.495 1.00 12.74 249 ILE B C 1
ATOM 5018 O O . ILE B 1 258 ? 1.805 13.597 -11.617 1.00 11.51 249 ILE B O 1
ATOM 5023 N N . THR B 1 259 ? 1.185 13.245 -13.712 1.00 12.92 250 THR B N 1
ATOM 5024 C CA . THR B 1 259 ? 1.159 14.676 -14.013 1.00 14.04 250 THR B CA 1
ATOM 5025 C C . THR B 1 259 ? 0.058 15.400 -13.206 1.00 13.98 250 THR B C 1
ATOM 5026 O O . THR B 1 259 ? 0.255 16.522 -12.724 1.00 13.88 250 THR B O 1
ATOM 5030 N N . ASN B 1 260 ? -1.083 14.742 -13.034 1.00 13.88 251 ASN B N 1
ATOM 5031 C CA . ASN B 1 260 ? -2.161 15.280 -12.190 1.00 14.69 251 ASN B CA 1
ATOM 5032 C C . ASN B 1 260 ? -1.793 15.327 -10.706 1.00 14.45 251 ASN B C 1
ATOM 5033 O O . ASN B 1 260 ? -2.201 16.239 -9.983 1.00 14.57 251 ASN B O 1
ATOM 5038 N N . TYR B 1 261 ? -1.014 14.346 -10.255 1.00 13.23 252 TYR B N 1
ATOM 5039 C CA . TYR B 1 261 ? -0.452 14.357 -8.909 1.00 12.84 252 TYR B CA 1
ATOM 5040 C C . TYR B 1 261 ? 0.428 15.606 -8.738 1.00 13.48 252 TYR B C 1
ATOM 5041 O O . TYR B 1 261 ? 0.311 16.334 -7.745 1.00 13.56 252 TYR B O 1
ATOM 5050 N N . ALA B 1 262 ? 1.299 15.849 -9.714 1.00 13.90 253 ALA B N 1
ATOM 5051 C CA . ALA B 1 262 ? 2.221 16.987 -9.669 1.00 14.80 253 ALA B CA 1
ATOM 5052 C C . ALA B 1 262 ? 1.454 18.306 -9.634 1.00 15.85 253 ALA B C 1
ATOM 5053 O O . ALA B 1 262 ? 1.835 19.240 -8.913 1.00 15.66 253 ALA B O 1
ATOM 5055 N N . GLU B 1 263 ? 0.371 18.373 -10.399 1.00 17.05 254 GLU B N 1
ATOM 5056 C CA . GLU B 1 263 ? -0.486 19.560 -10.415 1.00 18.82 254 GLU B CA 1
ATOM 5057 C C . GLU B 1 263 ? -1.082 19.863 -9.034 1.00 18.50 254 GLU B C 1
ATOM 5058 O O . GLU B 1 263 ? -1.186 21.033 -8.647 1.00 18.52 254 GLU B O 1
ATOM 5064 N N . ALA B 1 264 ? -1.450 18.821 -8.286 1.00 18.29 255 ALA B N 1
ATOM 5065 C CA . ALA B 1 264 ? -1.955 18.982 -6.919 1.00 18.83 255 ALA B CA 1
ATOM 5066 C C . ALA B 1 264 ? -0.894 19.553 -5.972 1.00 19.47 255 ALA B C 1
ATOM 5067 O O . ALA B 1 264 ? -1.214 20.364 -5.105 1.00 19.09 255 ALA B O 1
ATOM 5069 N N . LEU B 1 265 ? 0.365 19.142 -6.134 1.00 19.87 256 LEU B N 1
ATOM 5070 C CA . LEU B 1 265 ? 1.462 19.771 -5.385 1.00 21.83 256 LEU B CA 1
ATOM 5071 C C . LEU B 1 265 ? 1.598 21.252 -5.722 1.00 23.58 256 LEU B C 1
ATOM 5072 O O . LEU B 1 265 ? 1.821 22.082 -4.838 1.00 24.00 256 LEU B O 1
ATOM 5077 N N . ARG B 1 266 ? 1.487 21.567 -7.009 1.00 25.68 257 ARG B N 1
ATOM 5078 C CA . ARG B 1 266 ? 1.617 22.933 -7.513 1.00 27.92 257 ARG B CA 1
ATOM 5079 C C . ARG B 1 266 ? 0.478 23.808 -6.983 1.00 29.12 257 ARG B C 1
ATOM 5080 O O . ARG B 1 266 ? 0.716 24.923 -6.496 1.00 29.58 257 ARG B O 1
ATOM 5088 N N . GLN B 1 267 ? -0.746 23.285 -7.052 1.00 30.10 258 GLN B N 1
ATOM 5089 C CA . GLN B 1 267 ? -1.939 23.980 -6.554 1.00 31.84 258 GLN B CA 1
ATOM 5090 C C . GLN B 1 267 ? -1.914 24.185 -5.037 1.00 31.79 258 GLN B C 1
ATOM 5091 O O . GLN B 1 267 ? -2.477 25.161 -4.539 1.00 32.12 258 GLN B O 1
ATOM 5097 N N . MET B 1 268 ? -1.257 23.282 -4.312 1.00 31.92 259 MET B N 1
ATOM 5098 C CA . MET B 1 268 ? -1.112 23.416 -2.859 1.00 32.26 259 MET B CA 1
ATOM 5099 C C . MET B 1 268 ? -0.202 24.586 -2.490 1.00 32.56 259 MET B C 1
ATOM 5100 O O . MET B 1 268 ? -0.491 25.325 -1.544 1.00 32.80 259 MET B O 1
ATOM 5105 N N . GLY B 1 280 ? 5.895 27.465 -12.055 1.00 23.99 271 GLY B N 1
ATOM 5106 C CA . GLY B 1 280 ? 6.322 26.073 -12.187 1.00 23.54 271 GLY B CA 1
ATOM 5107 C C . GLY B 1 280 ? 5.978 25.206 -10.989 1.00 23.37 271 GLY B C 1
ATOM 5108 O O . GLY B 1 280 ? 5.124 25.559 -10.173 1.00 24.29 271 GLY B O 1
ATOM 5109 N N . TYR B 1 281 ? 6.646 24.062 -10.878 1.00 21.99 272 TYR B N 1
ATOM 5110 C CA . TYR B 1 281 ? 6.386 23.133 -9.776 1.00 21.23 272 TYR B CA 1
ATOM 5111 C C . TYR B 1 281 ? 7.269 23.410 -8.564 1.00 20.57 272 TYR B C 1
ATOM 5112 O O . TYR B 1 281 ? 8.373 23.937 -8.716 1.00 20.42 272 TYR B O 1
ATOM 5121 N N . PRO B 1 282 ? 6.793 23.053 -7.351 1.00 20.24 273 PRO B N 1
ATOM 5122 C CA . PRO B 1 282 ? 7.572 23.295 -6.132 1.00 19.99 273 PRO B CA 1
ATOM 5123 C C . PRO B 1 282 ? 8.920 22.563 -6.130 1.00 19.77 273 PRO B C 1
ATOM 5124 O O . PRO B 1 282 ? 9.023 21.433 -6.618 1.00 19.38 273 PRO B O 1
ATOM 5128 N N . GLY B 1 283 ? 9.945 23.207 -5.583 1.00 19.30 274 GLY B N 1
ATOM 5129 C CA . GLY B 1 283 ? 11.278 22.617 -5.553 1.00 18.44 274 GLY B CA 1
ATOM 5130 C C . GLY B 1 283 ? 11.364 21.264 -4.863 1.00 18.10 274 GLY B C 1
ATOM 5131 O O . GLY B 1 283 ? 12.180 20.427 -5.255 1.00 19.10 274 GLY B O 1
ATOM 5132 N N . TYR B 1 284 ? 10.529 21.048 -3.844 1.00 17.10 275 TYR B N 1
ATOM 5133 C CA . TYR B 1 284 ? 10.519 19.778 -3.101 1.00 16.71 275 TYR B CA 1
ATOM 5134 C C . TYR B 1 284 ? 9.883 18.621 -3.892 1.00 15.33 275 TYR B C 1
ATOM 5135 O O . TYR B 1 284 ? 9.933 17.465 -3.457 1.00 15.24 275 TYR B O 1
ATOM 5144 N N . MET B 1 285 ? 9.288 18.931 -5.042 1.00 14.63 276 MET B N 1
ATOM 5145 C CA . MET B 1 285 ? 8.611 17.887 -5.834 1.00 13.43 276 MET B CA 1
ATOM 5146 C C . MET B 1 285 ? 9.505 16.686 -6.178 1.00 12.84 276 MET B C 1
ATOM 5147 O O . MET B 1 285 ? 9.058 15.540 -6.135 1.00 12.04 276 MET B O 1
ATOM 5152 N N . TYR B 1 286 ? 10.765 16.930 -6.520 1.00 12.73 277 TYR B N 1
ATOM 5153 C CA . TYR B 1 286 ? 11.618 15.830 -7.009 1.00 12.16 277 TYR B CA 1
ATOM 5154 C C . TYR B 1 286 ? 11.876 14.782 -5.914 1.00 13.38 277 TYR B C 1
ATOM 5155 O O . TYR B 1 286 ? 11.766 13.582 -6.165 1.00 12.69 277 TYR B O 1
ATOM 5164 N N . THR B 1 287 ? 12.155 15.249 -4.691 1.00 13.21 278 THR B N 1
ATOM 5165 C CA . THR B 1 287 ? 12.236 14.368 -3.537 1.00 13.86 278 THR B CA 1
ATOM 5166 C C . THR B 1 287 ? 10.887 13.697 -3.221 1.00 12.62 278 THR B C 1
ATOM 5167 O O . THR B 1 287 ? 10.827 12.487 -2.920 1.00 12.93 278 THR B O 1
ATOM 5171 N N . ASP B 1 288 ? 9.803 14.473 -3.306 1.00 11.36 279 ASP B N 1
ATOM 5172 C CA . ASP B 1 288 ? 8.479 13.928 -3.036 1.00 11.81 279 ASP B CA 1
ATOM 5173 C C . ASP B 1 288 ? 8.175 12.766 -3.995 1.00 10.87 279 ASP B C 1
ATOM 5174 O O . ASP B 1 288 ? 7.687 11.707 -3.565 1.00 10.89 279 ASP B O 1
ATOM 5179 N N . LEU B 1 289 ? 8.495 12.933 -5.280 1.00 10.68 280 LEU B N 1
ATOM 5180 C CA . LEU B 1 289 ? 8.268 11.831 -6.222 1.00 9.88 280 LEU B CA 1
ATOM 5181 C C . LEU B 1 289 ? 9.029 10.569 -5.840 1.00 9.43 280 LEU B C 1
ATOM 5182 O O . LEU B 1 289 ? 8.521 9.452 -6.034 1.00 9.53 280 LEU B O 1
ATOM 5187 N N . ALA B 1 290 ? 10.244 10.752 -5.309 1.00 8.84 281 ALA B N 1
ATOM 5188 C CA . ALA B 1 290 ? 11.093 9.619 -4.889 1.00 8.93 281 ALA B CA 1
ATOM 5189 C C . ALA B 1 290 ? 10.453 8.782 -3.781 1.00 9.65 281 ALA B C 1
ATOM 5190 O O . ALA B 1 290 ? 10.726 7.584 -3.658 1.00 8.57 281 ALA B O 1
ATOM 5192 N N . THR B 1 291 ? 9.591 9.411 -2.979 1.00 9.12 282 THR B N 1
ATOM 5193 C CA . THR B 1 291 ? 8.876 8.651 -1.933 1.00 9.42 282 THR B CA 1
ATOM 5194 C C . THR B 1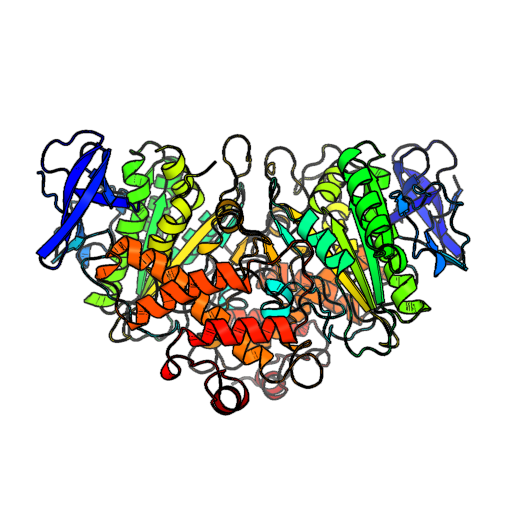 291 ? 7.838 7.701 -2.557 1.00 8.97 282 THR B C 1
ATOM 5195 O O . THR B 1 291 ? 7.378 6.752 -1.903 1.00 10.32 282 THR B O 1
ATOM 5199 N N . LEU B 1 292 ? 7.465 7.967 -3.817 1.00 8.69 283 LEU B N 1
ATOM 5200 C CA . LEU B 1 292 ? 6.585 7.065 -4.567 1.00 9.28 283 LEU B CA 1
ATOM 5201 C C . LEU B 1 292 ? 7.406 6.003 -5.304 1.00 9.69 283 LEU B C 1
ATOM 5202 O O . LEU B 1 292 ? 7.118 4.801 -5.186 1.00 8.93 283 LEU B O 1
ATOM 5207 N N . TYR B 1 293 ? 8.429 6.427 -6.047 1.00 9.34 284 TYR B N 1
ATOM 5208 C CA . TYR B 1 293 ? 9.172 5.451 -6.848 1.00 9.58 284 TYR B CA 1
ATOM 5209 C C . TYR B 1 293 ? 10.128 4.543 -6.057 1.00 10.12 284 TYR B C 1
ATOM 5210 O O . TYR B 1 293 ? 10.513 3.491 -6.563 1.00 10.53 284 TYR B O 1
ATOM 5219 N N . GLU B 1 294 ? 10.453 4.910 -4.815 1.00 9.56 285 GLU B N 1
ATOM 5220 C CA . GLU B 1 294 ? 11.223 3.998 -3.945 1.00 9.96 285 GLU B CA 1
ATOM 5221 C C . GLU B 1 294 ? 10.405 2.755 -3.539 1.00 9.73 285 GLU B C 1
ATOM 5222 O O . GLU B 1 294 ? 10.974 1.704 -3.201 1.00 9.88 285 GLU B O 1
ATOM 5228 N N . ARG B 1 295 ? 9.078 2.898 -3.571 1.00 8.79 286 ARG B N 1
ATOM 5229 C CA . ARG B 1 295 ? 8.153 1.869 -3.072 1.00 9.16 286 ARG B CA 1
ATOM 5230 C C . ARG B 1 295 ? 7.792 0.858 -4.158 1.00 9.05 286 ARG B C 1
ATOM 5231 O O . ARG B 1 295 ? 6.682 0.818 -4.676 1.00 9.76 286 ARG B O 1
ATOM 5239 N N . ALA B 1 296 ? 8.802 0.070 -4.527 1.00 8.58 287 ALA B N 1
ATOM 5240 C CA . ALA B 1 296 ? 8.632 -1.004 -5.516 1.00 8.74 287 ALA B CA 1
ATOM 5241 C C . ALA B 1 296 ? 9.710 -2.047 -5.301 1.00 8.25 287 ALA B C 1
ATOM 5242 O O . ALA B 1 296 ? 10.824 -1.717 -4.885 1.00 9.48 287 ALA B O 1
ATOM 5244 N N . GLY B 1 297 ? 9.388 -3.300 -5.614 1.00 8.13 288 GLY B N 1
ATOM 5245 C CA . GLY B 1 297 ? 10.382 -4.365 -5.595 1.00 9.26 288 GLY B CA 1
ATOM 5246 C C . GLY B 1 297 ? 9.910 -5.697 -5.051 1.00 9.24 288 GLY B C 1
ATOM 5247 O O . GLY B 1 297 ? 8.761 -5.856 -4.634 1.00 9.64 288 GLY B O 1
ATOM 5248 N N . ILE B 1 298 ? 10.806 -6.682 -5.082 1.00 9.58 289 ILE B N 1
ATOM 5249 C CA . ILE B 1 298 ? 10.557 -7.965 -4.418 1.00 10.61 289 ILE B CA 1
ATOM 5250 C C . ILE B 1 298 ? 10.519 -7.737 -2.905 1.00 10.17 289 ILE B C 1
ATOM 5251 O O . ILE B 1 298 ? 11.342 -6.974 -2.377 1.00 10.47 289 ILE B O 1
ATOM 5256 N N . VAL B 1 299 ? 9.593 -8.408 -2.221 1.00 10.26 290 VAL B N 1
ATOM 5257 C CA . VAL B 1 299 ? 9.485 -8.250 -0.766 1.00 10.88 290 VAL B CA 1
ATOM 5258 C C . VAL B 1 299 ? 10.285 -9.314 -0.015 1.00 11.22 290 VAL B C 1
ATOM 5259 O O . VAL B 1 299 ? 10.603 -10.374 -0.564 1.00 10.99 290 VAL B O 1
ATOM 5263 N N . LYS B 1 300 ? 10.627 -9.009 1.234 1.00 11.71 291 LYS B N 1
ATOM 5264 C CA . LYS B 1 300 ? 11.357 -9.959 2.075 1.00 11.85 291 LYS B CA 1
ATOM 5265 C C . LYS B 1 300 ? 10.701 -11.339 2.064 1.00 11.36 291 LYS B C 1
ATOM 5266 O O . LYS B 1 300 ? 9.476 -11.465 2.212 1.00 11.80 291 LYS B O 1
ATOM 5272 N N . GLY B 1 301 ? 11.523 -12.374 1.895 1.00 11.01 292 GLY B N 1
ATOM 5273 C CA . GLY B 1 301 ? 11.027 -13.746 1.772 1.00 10.84 292 GLY B CA 1
ATOM 5274 C C . GLY B 1 301 ? 10.895 -14.210 0.330 1.00 11.78 292 GLY B C 1
ATOM 5275 O O . GLY B 1 301 ? 10.813 -15.415 0.044 1.00 12.14 292 GLY B O 1
ATOM 5276 N N . ALA B 1 302 ? 10.842 -13.237 -0.580 1.00 11.72 293 ALA B N 1
ATOM 5277 C CA . ALA B 1 302 ? 10.795 -13.473 -2.025 1.00 12.66 293 ALA B CA 1
ATOM 5278 C C . ALA B 1 302 ? 9.592 -14.286 -2.521 1.00 13.42 293 ALA B C 1
ATOM 5279 O O . ALA B 1 302 ? 9.650 -14.918 -3.585 1.00 15.06 293 ALA B O 1
ATOM 5281 N N . LYS B 1 303 ? 8.506 -14.262 -1.760 1.00 13.60 294 LYS B N 1
ATOM 5282 C CA . LYS B 1 303 ? 7.266 -14.899 -2.201 1.00 14.70 294 LYS B CA 1
ATOM 5283 C C . LYS B 1 303 ? 6.236 -13.873 -2.654 1.00 14.33 294 LYS B C 1
ATOM 5284 O O . LYS B 1 303 ? 5.097 -14.226 -2.927 1.00 15.16 294 LYS B O 1
ATOM 5290 N N . GLY B 1 304 ? 6.615 -12.601 -2.708 1.00 12.26 295 GLY B N 1
ATOM 5291 C CA . GLY B 1 304 ? 5.682 -11.571 -3.171 1.00 10.30 295 GLY B CA 1
ATOM 5292 C C . GLY B 1 304 ? 6.470 -10.422 -3.749 1.00 9.82 295 GLY B C 1
ATOM 5293 O O . GLY B 1 304 ? 7.708 -10.435 -3.727 1.00 9.39 295 GLY B O 1
ATOM 5294 N N . SER B 1 305 ? 5.770 -9.418 -4.267 1.00 9.22 296 SER B N 1
ATOM 5295 C CA . SER B 1 305 ? 6.450 -8.280 -4.913 1.00 8.97 296 SER B CA 1
ATOM 5296 C C . SER B 1 305 ? 5.464 -7.146 -5.169 1.00 9.14 296 SER B C 1
ATOM 5297 O O . SER B 1 305 ? 4.257 -7.388 -5.259 1.00 8.61 296 SER B O 1
ATOM 5300 N N . VAL B 1 306 ? 6.001 -5.927 -5.314 1.00 8.49 297 VAL B N 1
ATOM 5301 C CA . VAL B 1 306 ? 5.223 -4.747 -5.721 1.00 8.01 297 VAL B CA 1
ATOM 5302 C C . VAL B 1 306 ? 5.848 -4.236 -7.018 1.00 7.91 297 VAL B C 1
ATOM 5303 O O . VAL B 1 306 ? 7.026 -3.883 -7.061 1.00 8.01 297 VAL B O 1
ATOM 5307 N N . THR B 1 307 ? 5.043 -4.240 -8.076 1.00 7.83 298 THR B N 1
ATOM 5308 C CA . THR B 1 307 ? 5.418 -3.747 -9.401 1.00 8.06 298 THR B CA 1
ATOM 5309 C C . THR B 1 307 ? 4.575 -2.511 -9.689 1.00 8.55 298 THR B C 1
ATOM 5310 O O . THR B 1 307 ? 3.390 -2.497 -9.366 1.00 8.78 298 THR B O 1
ATOM 5314 N N . GLN B 1 308 ? 5.200 -1.473 -10.252 1.00 8.49 299 GLN B N 1
ATOM 5315 C CA . GLN B 1 308 ? 4.474 -0.256 -10.615 1.00 8.09 299 GLN B CA 1
ATOM 5316 C C . GLN B 1 308 ? 4.435 -0.007 -12.109 1.00 8.16 299 GLN B C 1
ATOM 5317 O O . GLN B 1 308 ? 5.454 -0.126 -12.795 1.00 8.31 299 GLN B O 1
ATOM 5323 N N . ILE B 1 309 ? 3.271 0.403 -12.601 1.00 8.11 300 ILE B N 1
ATOM 5324 C CA . ILE B 1 309 ? 3.144 1.033 -13.925 1.00 8.76 300 ILE B CA 1
ATOM 5325 C C . ILE B 1 309 ? 2.464 2.407 -13.727 1.00 8.81 300 ILE B C 1
ATOM 5326 O O . ILE B 1 309 ? 1.242 2.507 -13.705 1.00 8.86 300 ILE B O 1
ATOM 5331 N N . PRO B 1 310 ? 3.245 3.467 -13.534 1.00 9.52 301 PRO B N 1
ATOM 5332 C CA . PRO B 1 310 ? 2.693 4.826 -13.472 1.00 9.38 301 PRO B CA 1
ATOM 5333 C C . PRO B 1 310 ? 2.497 5.399 -14.875 1.00 9.47 301 PRO B C 1
ATOM 5334 O O . PRO B 1 310 ? 3.299 5.127 -15.766 1.00 9.98 301 PRO B O 1
ATOM 5338 N N . ILE B 1 311 ? 1.453 6.196 -15.050 1.00 9.35 302 ILE B N 1
ATOM 5339 C CA . ILE B 1 311 ? 1.281 6.915 -16.311 1.00 9.98 302 ILE B CA 1
ATOM 5340 C C . ILE B 1 311 ? 1.897 8.298 -16.164 1.00 10.36 302 ILE B C 1
ATOM 5341 O O . ILE B 1 311 ? 1.607 8.996 -15.192 1.00 10.17 302 ILE B O 1
ATOM 5346 N N . LEU B 1 312 ? 2.769 8.651 -17.097 1.00 10.41 303 LEU B N 1
ATOM 5347 C CA . LEU B 1 312 ? 3.367 9.984 -17.145 1.00 11.12 303 LEU B CA 1
ATOM 5348 C C . LEU B 1 312 ? 2.940 10.631 -18.472 1.00 11.45 303 LEU B C 1
ATOM 5349 O O . LEU B 1 312 ? 3.500 10.316 -19.526 1.00 10.97 303 LEU B O 1
ATOM 5354 N N . SER B 1 313 ? 1.891 11.465 -18.436 1.00 12.67 304 SER B N 1
ATOM 5355 C CA . SER B 1 313 ? 1.375 12.068 -19.659 1.00 13.75 304 SER B CA 1
ATOM 5356 C C . SER B 1 313 ? 1.799 13.525 -19.761 1.00 14.33 304 SER B C 1
ATOM 5357 O O . SER B 1 313 ? 1.571 14.312 -18.837 1.00 14.80 304 SER B O 1
ATOM 5360 N N . MET B 1 314 ? 2.437 13.868 -20.878 1.00 14.27 305 MET B N 1
ATOM 5361 C CA . MET B 1 314 ? 2.866 15.236 -21.122 1.00 15.99 305 MET B CA 1
ATOM 5362 C C . MET B 1 314 ? 1.649 16.132 -21.398 1.00 16.43 305 MET B C 1
ATOM 5363 O O . MET B 1 314 ? 0.734 15.748 -22.140 1.00 16.07 305 MET B O 1
ATOM 5368 N N . PRO B 1 315 ? 1.611 17.313 -20.756 1.00 17.34 306 PRO B N 1
ATOM 5369 C CA . PRO B 1 315 ? 0.483 18.224 -20.908 1.00 18.08 306 PRO B CA 1
ATOM 5370 C C . PRO B 1 315 ? 0.371 18.741 -22.334 1.00 18.31 306 PRO B C 1
ATOM 5371 O O . PRO B 1 315 ? 1.382 18.888 -23.023 1.00 17.80 306 PRO B O 1
ATOM 5375 N N . GLY B 1 316 ? -0.857 19.026 -22.760 1.00 18.98 307 GLY B N 1
ATOM 5376 C CA . GLY B 1 316 ? -1.094 19.534 -24.113 1.00 20.19 307 GLY B CA 1
ATOM 5377 C C . GLY B 1 316 ? -0.955 21.040 -24.264 1.00 21.00 307 GLY B C 1
ATOM 5378 O O . GLY B 1 316 ? -0.953 21.548 -25.391 1.00 20.98 307 GLY B O 1
ATOM 5379 N N . ASP B 1 317 ? -0.850 21.748 -23.139 1.00 22.20 308 ASP B N 1
ATOM 5380 C CA . ASP B 1 317 ? -0.762 23.219 -23.122 1.00 24.14 308 ASP B CA 1
ATOM 5381 C C . ASP B 1 317 ? 0.073 23.650 -21.924 1.00 25.26 308 ASP B C 1
ATOM 5382 O O . ASP B 1 317 ? -0.445 23.738 -20.804 1.00 25.52 308 ASP B O 1
ATOM 5387 N N . ASP B 1 318 ? 1.356 23.931 -22.155 1.00 26.43 309 ASP B N 1
ATOM 5388 C CA . ASP B 1 318 ? 2.267 24.257 -21.050 1.00 28.17 309 ASP B CA 1
ATOM 5389 C C . ASP B 1 318 ? 2.087 25.655 -20.444 1.00 28.88 309 ASP B C 1
ATOM 5390 O O . ASP B 1 318 ? 2.671 25.962 -19.402 1.00 29.08 309 ASP B O 1
ATOM 5395 N N . ILE B 1 319 ? 1.277 26.496 -21.090 1.00 29.78 310 ILE B N 1
ATOM 5396 C CA . ILE B 1 319 ? 0.932 27.807 -20.529 1.00 30.82 310 ILE B CA 1
ATOM 5397 C C . ILE B 1 319 ? 0.137 27.636 -19.234 1.00 30.99 310 ILE B C 1
ATOM 5398 O O . ILE B 1 319 ? 0.453 28.259 -18.218 1.00 31.17 310 ILE B O 1
ATOM 5403 N N . THR B 1 320 ? -0.881 26.777 -19.276 1.00 31.20 311 THR B N 1
ATOM 5404 C CA . THR B 1 320 ? -1.734 26.525 -18.117 1.00 31.55 311 THR B CA 1
ATOM 5405 C C . THR B 1 320 ? -1.272 25.323 -17.283 1.00 31.20 311 THR B C 1
ATOM 5406 O O . THR B 1 320 ? -1.486 25.287 -16.065 1.00 31.46 311 THR B O 1
ATOM 5410 N N . HIS B 1 321 ? -0.644 24.346 -17.938 1.00 30.37 312 HIS B N 1
ATOM 5411 C CA . HIS B 1 321 ? -0.128 23.158 -17.258 1.00 29.59 312 HIS B CA 1
ATOM 5412 C C . HIS B 1 321 ? 1.327 22.921 -17.677 1.00 28.45 312 HIS B C 1
ATOM 5413 O O . HIS B 1 321 ? 1.571 22.263 -18.692 1.00 28.30 312 HIS B O 1
ATOM 5420 N N . PRO B 1 322 ? 2.300 23.459 -16.910 1.00 27.40 313 PRO B N 1
ATOM 5421 C CA . PRO B 1 322 ? 3.703 23.344 -17.344 1.00 26.64 313 PRO B CA 1
ATOM 5422 C C . PRO B 1 322 ? 4.180 21.892 -17.417 1.00 25.87 313 PRO B C 1
ATOM 5423 O O . PRO B 1 322 ? 3.616 21.023 -16.738 1.00 26.07 313 PRO B O 1
ATOM 5427 N N . ILE B 1 323 ? 5.181 21.630 -18.256 1.00 24.59 314 ILE B N 1
ATOM 5428 C CA . ILE B 1 323 ? 5.741 20.276 -18.384 1.00 23.54 314 ILE B CA 1
ATOM 5429 C C . ILE B 1 323 ? 6.590 19.962 -17.150 1.00 21.88 314 ILE B C 1
ATOM 5430 O O . ILE B 1 323 ? 7.606 20.621 -16.925 1.00 22.11 314 ILE B O 1
ATOM 5435 N N . PRO B 1 324 ? 6.166 18.967 -16.339 1.00 20.59 315 PRO B N 1
ATOM 5436 C CA . PRO B 1 324 ? 6.948 18.587 -15.159 1.00 19.17 315 PRO B CA 1
ATOM 5437 C C . PRO B 1 324 ? 8.097 17.649 -15.507 1.00 17.34 315 PRO B C 1
ATOM 5438 O O . PRO B 1 324 ? 7.988 16.848 -16.445 1.00 17.97 315 PRO B O 1
ATOM 5442 N N . ASP B 1 325 ? 9.193 17.752 -14.754 1.00 15.52 316 ASP B N 1
ATOM 5443 C CA . ASP B 1 325 ? 10.286 16.791 -14.865 1.00 13.45 316 ASP B CA 1
ATOM 5444 C C . ASP B 1 325 ? 9.975 15.613 -13.953 1.00 12.04 316 ASP B C 1
ATOM 5445 O O . ASP B 1 325 ? 10.235 15.653 -12.741 1.00 11.80 316 ASP B O 1
ATOM 5450 N N . LEU B 1 326 ? 9.436 14.564 -14.568 1.00 11.13 317 LEU B N 1
ATOM 5451 C CA . LEU B 1 326 ? 9.090 13.330 -13.874 1.00 10.77 317 LEU B CA 1
ATOM 5452 C C . LEU B 1 326 ? 10.125 12.246 -14.172 1.00 10.47 317 LEU B C 1
ATOM 5453 O O . LEU B 1 326 ? 9.854 11.059 -13.950 1.00 9.56 317 LEU B O 1
ATOM 5458 N N . SER B 1 327 ? 11.319 12.644 -14.620 1.00 10.28 318 SER B N 1
ATOM 5459 C CA . SER B 1 327 ? 12.321 11.672 -15.082 1.00 10.73 318 SER B CA 1
ATOM 5460 C C . SER B 1 327 ? 12.868 10.813 -13.941 1.00 9.81 318 SER B C 1
ATOM 5461 O O . SER B 1 327 ? 13.443 9.756 -14.179 1.00 9.17 318 SER B O 1
ATOM 5464 N N . GLY B 1 328 ? 12.679 11.250 -12.699 1.00 9.28 319 GLY B N 1
ATOM 5465 C CA . GLY B 1 328 ? 13.060 10.426 -11.551 1.00 9.01 319 GLY B CA 1
ATOM 5466 C C . GLY B 1 328 ? 12.389 9.057 -11.558 1.00 8.62 319 GLY B C 1
ATOM 5467 O O . GLY B 1 328 ? 12.924 8.087 -11.004 1.00 10.11 319 GLY B O 1
ATOM 5468 N N . TYR B 1 329 ? 11.196 8.983 -12.163 1.00 9.01 320 TYR B N 1
ATOM 5469 C CA . TYR B 1 329 ? 10.430 7.728 -12.210 1.00 10.08 320 TYR B CA 1
ATOM 5470 C C . TYR B 1 329 ? 10.928 6.771 -13.307 1.00 10.96 320 TYR B C 1
ATOM 5471 O O . TYR B 1 329 ? 10.449 5.627 -13.399 1.00 12.06 320 TYR B O 1
ATOM 5480 N N . ILE B 1 330 ? 11.865 7.227 -14.151 1.00 10.31 321 ILE B N 1
ATOM 5481 C CA . ILE B 1 330 ? 12.266 6.488 -15.364 1.00 11.07 321 ILE B CA 1
ATOM 5482 C C . ILE B 1 330 ? 13.687 5.941 -15.224 1.00 11.31 321 ILE B C 1
ATOM 5483 O O . ILE B 1 330 ? 14.637 6.458 -15.820 1.00 13.03 321 ILE B O 1
ATOM 5488 N N . THR B 1 331 ? 13.829 4.863 -14.457 1.00 10.79 322 THR B N 1
ATOM 5489 C CA . THR B 1 331 ? 15.140 4.269 -14.190 1.00 11.21 322 THR B CA 1
ATOM 5490 C C . THR B 1 331 ? 15.302 2.808 -14.656 1.00 10.95 322 THR B C 1
ATOM 5491 O O . THR B 1 331 ? 16.418 2.246 -14.632 1.00 12.14 322 THR B O 1
ATOM 5495 N N . GLU B 1 332 ? 14.186 2.199 -15.074 1.00 10.04 323 GLU B N 1
ATOM 5496 C CA . GLU B 1 332 ? 14.149 0.792 -15.495 1.00 10.15 323 GLU B CA 1
ATOM 5497 C C . GLU B 1 332 ? 13.469 0.622 -16.860 1.00 10.23 323 GLU B C 1
ATOM 5498 O O . GLU B 1 332 ? 13.125 -0.488 -17.260 1.00 9.85 323 GLU B O 1
ATOM 5504 N N . GLY B 1 333 ? 13.314 1.742 -17.573 1.00 9.66 324 GLY B N 1
ATOM 5505 C CA . GLY B 1 333 ? 12.772 1.757 -18.937 1.00 9.45 324 GLY B CA 1
ATOM 5506 C C . GLY B 1 333 ? 11.456 2.510 -19.007 1.00 9.32 324 GLY B C 1
ATOM 5507 O O . GLY B 1 333 ? 11.057 3.173 -18.051 1.00 10.58 324 GLY B O 1
ATOM 5508 N N . GLN B 1 334 ? 10.778 2.415 -20.156 1.00 8.91 325 GLN B N 1
ATOM 5509 C CA . GLN B 1 334 ? 9.463 3.036 -20.333 1.00 9.24 325 GLN B CA 1
ATOM 5510 C C . GLN B 1 334 ? 8.770 2.430 -21.547 1.00 9.25 325 GLN B C 1
ATOM 5511 O O . GLN B 1 334 ? 9.413 1.904 -22.463 1.00 9.77 325 GLN B O 1
ATOM 5517 N N . ILE B 1 335 ? 7.443 2.511 -21.524 1.00 9.12 326 ILE B N 1
ATOM 5518 C CA . ILE B 1 335 ? 6.606 2.079 -22.621 1.00 9.83 326 ILE B CA 1
ATOM 5519 C C . ILE B 1 335 ? 6.066 3.357 -23.271 1.00 9.37 326 ILE B C 1
ATOM 5520 O O . ILE B 1 335 ? 5.353 4.132 -22.611 1.00 9.36 326 ILE B O 1
ATOM 5525 N N . VAL B 1 336 ? 6.406 3.573 -24.543 1.00 8.75 327 VAL B N 1
ATOM 5526 C CA . VAL B 1 336 ? 6.077 4.836 -25.217 1.00 9.21 327 VAL B CA 1
ATOM 5527 C C . VAL B 1 336 ? 4.796 4.745 -26.051 1.00 9.45 327 VAL B C 1
ATOM 5528 O O . VAL B 1 336 ? 4.720 3.965 -26.996 1.00 8.69 327 VAL B O 1
ATOM 5532 N N . VAL B 1 337 ? 3.803 5.566 -25.708 1.00 9.35 328 VAL B N 1
ATOM 5533 C CA . VAL B 1 337 ? 2.569 5.689 -26.466 1.00 11.32 328 VAL B CA 1
ATOM 5534 C C . VAL B 1 337 ? 2.795 6.830 -27.460 1.00 11.52 328 VAL B C 1
ATOM 5535 O O . VAL B 1 337 ? 3.207 7.937 -27.075 1.00 12.39 328 VAL B O 1
ATOM 5539 N N . ALA B 1 338 ? 2.533 6.559 -28.735 1.00 11.70 329 ALA B N 1
ATOM 5540 C CA . ALA B 1 338 ? 3.026 7.433 -29.812 1.00 11.42 329 ALA B CA 1
ATOM 5541 C C . ALA B 1 338 ? 1.901 7.954 -30.715 1.00 11.27 329 ALA B C 1
ATOM 5542 O O . ALA B 1 338 ? 0.998 7.209 -31.110 1.00 10.99 329 ALA B O 1
ATOM 5544 N N . ARG B 1 339 ? 1.991 9.230 -31.087 1.00 11.24 330 ARG B N 1
ATOM 5545 C CA . ARG B 1 339 ? 0.958 9.847 -31.933 1.00 11.98 330 ARG B CA 1
ATOM 5546 C C . ARG B 1 339 ? 0.871 9.265 -33.346 1.00 12.06 330 ARG B C 1
ATOM 5547 O O . ARG B 1 339 ? -0.217 9.135 -33.877 1.00 12.07 330 ARG B O 1
ATOM 5555 N N . GLU B 1 340 ? 1.998 8.924 -33.964 1.00 12.48 331 GLU B N 1
ATOM 5556 C CA . GLU B 1 340 ? 1.958 8.374 -35.329 1.00 13.50 331 GLU B CA 1
ATOM 5557 C C . GLU B 1 340 ? 1.032 7.153 -35.431 1.00 12.95 331 GLU B C 1
ATOM 5558 O O . GLU B 1 340 ? 0.177 7.075 -36.315 1.00 13.24 331 GLU B O 1
ATOM 5564 N N . LEU B 1 341 ? 1.199 6.200 -34.516 1.00 12.15 332 LEU B N 1
ATOM 5565 C CA . LEU B 1 341 ? 0.394 4.990 -34.578 1.00 11.53 332 LEU B CA 1
ATOM 5566 C C . LEU B 1 341 ? -1.083 5.303 -34.297 1.00 11.40 332 LEU B C 1
ATOM 5567 O O . LEU B 1 341 ? -1.979 4.751 -34.942 1.00 10.91 332 LEU B O 1
ATOM 5572 N N . HIS B 1 342 ? -1.331 6.198 -33.343 1.00 10.64 333 HIS B N 1
ATOM 5573 C CA . HIS B 1 342 ? -2.695 6.583 -33.014 1.00 11.31 333 HIS B CA 1
ATOM 5574 C C . HIS B 1 342 ? -3.398 7.255 -34.207 1.00 11.79 333 HIS B C 1
ATOM 5575 O O . HIS B 1 342 ? -4.549 6.925 -34.547 1.00 10.76 333 HIS B O 1
ATOM 5582 N N . ARG B 1 343 ? -2.692 8.186 -34.855 1.00 11.95 334 ARG B N 1
ATOM 5583 C CA . ARG B 1 343 ? -3.189 8.888 -36.043 1.00 12.34 334 ARG B CA 1
ATOM 5584 C C . ARG B 1 343 ? -3.519 7.931 -37.182 1.00 13.44 334 ARG B C 1
ATOM 5585 O O . ARG B 1 343 ? -4.437 8.195 -37.970 1.00 13.44 334 ARG B O 1
ATOM 5593 N N . LYS B 1 344 ? -2.774 6.830 -37.259 1.00 13.20 335 LYS B N 1
ATOM 5594 C CA . LYS B 1 344 ? -2.992 5.791 -38.277 1.00 14.14 335 LYS B CA 1
ATOM 5595 C C . LYS B 1 344 ? -4.090 4.778 -37.921 1.00 13.80 335 LYS B C 1
ATOM 5596 O O . LYS B 1 344 ? -4.361 3.860 -38.707 1.00 14.64 335 LYS B O 1
ATOM 5602 N N . GLY B 1 345 ? -4.716 4.953 -36.752 1.00 13.03 336 GLY B N 1
ATOM 5603 C CA . GLY B 1 345 ? -5.849 4.117 -36.337 1.00 12.86 336 GLY B CA 1
ATOM 5604 C C . GLY B 1 345 ? -5.440 2.784 -35.726 1.00 12.84 336 GLY B C 1
ATOM 5605 O O . GLY B 1 345 ? -6.211 1.822 -35.720 1.00 13.94 336 GLY B O 1
ATOM 5606 N N . ILE B 1 346 ? -4.213 2.713 -35.214 1.00 11.23 337 ILE B N 1
ATOM 5607 C CA . ILE B 1 346 ? -3.725 1.487 -34.601 1.00 11.41 337 ILE B CA 1
ATOM 5608 C C . ILE B 1 346 ? -3.807 1.574 -33.078 1.00 10.93 337 ILE B C 1
ATOM 5609 O O . ILE B 1 346 ? -3.280 2.508 -32.473 1.00 11.65 337 ILE B O 1
ATOM 5614 N N . TYR B 1 347 ? -4.497 0.608 -32.472 1.00 9.85 338 TYR B N 1
ATOM 5615 C CA . TYR B 1 347 ? -4.482 0.433 -31.022 1.00 9.62 338 TYR B CA 1
ATOM 5616 C C . TYR B 1 347 ? -3.909 -0.947 -30.651 1.00 8.92 338 TYR B C 1
ATOM 5617 O O . TYR B 1 347 ? -4.239 -1.950 -31.307 1.00 8.70 338 TYR B O 1
ATOM 5626 N N . PRO B 1 348 ? -3.094 -1.028 -29.571 1.00 9.89 339 PRO B N 1
ATOM 5627 C CA . PRO B 1 348 ? -2.542 0.073 -28.769 1.00 10.04 339 PRO B CA 1
ATOM 5628 C C . PRO B 1 348 ? -1.426 0.766 -29.523 1.00 9.84 339 PRO B C 1
ATOM 5629 O O . PRO B 1 348 ? -0.599 0.095 -30.145 1.00 9.77 339 PRO B O 1
ATOM 5633 N N . PRO B 1 349 ? -1.406 2.113 -29.487 1.00 9.36 340 PRO B N 1
ATOM 5634 C CA . PRO B 1 349 ? -0.392 2.820 -30.256 1.00 9.38 340 PRO B CA 1
ATOM 5635 C C . PRO B 1 349 ? 0.961 2.907 -29.533 1.00 9.46 340 PRO B C 1
ATOM 5636 O O . PRO B 1 349 ? 1.429 4.008 -29.188 1.00 9.63 340 PRO B O 1
ATOM 5640 N N . ILE B 1 350 ? 1.569 1.740 -29.308 1.00 8.93 341 ILE B N 1
ATOM 5641 C CA . ILE B 1 350 ? 2.858 1.659 -28.623 1.00 9.17 341 ILE B CA 1
ATOM 5642 C C . ILE B 1 350 ? 3.993 1.550 -29.628 1.00 9.85 341 ILE B C 1
ATOM 5643 O O . ILE B 1 350 ? 4.028 0.625 -30.450 1.00 9.93 341 ILE B O 1
ATOM 5648 N N . ASN B 1 351 ? 4.917 2.512 -29.585 1.00 8.93 342 ASN B N 1
ATOM 5649 C CA . ASN B 1 351 ? 6.087 2.440 -30.442 1.00 8.33 342 ASN B CA 1
ATOM 5650 C C . ASN B 1 351 ? 7.194 1.711 -29.701 1.00 9.01 342 ASN B C 1
ATOM 5651 O O . ASN B 1 351 ? 7.735 2.237 -28.723 1.00 7.92 342 ASN B O 1
ATOM 5656 N N . VAL B 1 352 ? 7.506 0.498 -30.146 1.00 8.09 343 VAL B N 1
ATOM 5657 C CA . VAL B 1 352 ? 8.542 -0.296 -29.459 1.00 8.45 343 VAL B CA 1
ATOM 5658 C C . VAL B 1 352 ? 9.974 0.254 -29.562 1.00 8.92 343 VAL B C 1
ATOM 5659 O O . VAL B 1 352 ? 10.791 -0.049 -28.701 1.00 8.96 343 VAL B O 1
ATOM 5663 N N . LEU B 1 353 ? 10.274 1.048 -30.593 1.00 9.07 344 LEU B N 1
ATOM 5664 C CA . LEU B 1 353 ? 11.656 1.459 -30.819 1.00 9.69 344 LEU B CA 1
ATOM 5665 C C . LEU B 1 353 ? 12.240 2.385 -29.724 1.00 9.43 344 LEU B C 1
ATOM 5666 O O . LEU B 1 353 ? 13.363 2.163 -29.298 1.00 10.90 344 LEU B O 1
ATOM 5671 N N . PRO B 1 354 ? 11.488 3.425 -29.285 1.00 9.13 345 PRO B N 1
ATOM 5672 C CA . PRO B 1 354 ? 11.928 4.199 -28.113 1.00 9.65 345 PRO B CA 1
ATOM 5673 C C . PRO B 1 354 ? 11.558 3.568 -26.772 1.00 9.64 345 PRO B C 1
ATOM 5674 O O . PRO B 1 354 ? 11.962 4.090 -25.715 1.00 9.22 345 PRO B O 1
ATOM 5678 N N . SER B 1 355 ? 10.763 2.494 -26.786 1.00 9.29 346 SER B N 1
ATOM 5679 C CA . SER B 1 355 ? 10.449 1.781 -25.529 1.00 9.20 346 SER B CA 1
ATOM 5680 C C . SER B 1 355 ? 11.624 0.889 -25.084 1.00 9.72 346 SER B C 1
ATOM 5681 O O . SER B 1 355 ? 12.433 0.449 -25.907 1.00 9.63 346 SER B O 1
ATOM 5684 N N . LEU B 1 356 ? 11.686 0.578 -23.783 1.00 9.03 347 LEU B N 1
ATOM 5685 C CA . LEU B 1 356 ? 12.825 -0.166 -23.173 1.00 10.82 347 LEU B CA 1
ATOM 5686 C C . LEU B 1 356 ? 12.186 -0.833 -21.977 1.00 9.54 347 LEU B C 1
ATOM 5687 O O . LEU B 1 356 ? 11.590 -0.127 -21.172 1.00 9.42 347 LEU B O 1
ATOM 5692 N N . SER B 1 357 ? 12.420 -2.114 -21.713 1.00 9.14 348 SER B N 1
ATOM 5693 C CA . SER B 1 357 ? 12.678 -2.625 -20.361 1.00 8.59 348 SER B CA 1
ATOM 5694 C C . SER B 1 357 ? 14.060 -3.041 -19.958 1.00 8.61 348 SER B C 1
ATOM 5695 O O . SER B 1 357 ? 14.592 -4.002 -20.497 1.00 9.87 348 SER B O 1
ATOM 5698 N N . ARG B 1 358 ? 14.629 -2.321 -18.984 1.00 9.50 349 ARG B N 1
ATOM 5699 C CA . ARG B 1 358 ? 16.035 -2.581 -18.640 1.00 9.72 349 ARG B CA 1
ATOM 5700 C C . ARG B 1 358 ? 16.224 -3.925 -17.965 1.00 10.37 349 ARG B C 1
ATOM 5701 O O . ARG B 1 358 ? 17.338 -4.471 -17.955 1.00 12.55 349 ARG B O 1
ATOM 5709 N N . LEU B 1 359 ? 15.131 -4.471 -17.427 1.00 9.69 350 LEU B N 1
ATOM 5710 C CA . LEU B 1 359 ? 15.202 -5.719 -16.653 1.00 10.35 350 LEU B CA 1
ATOM 5711 C C . LEU B 1 359 ? 14.619 -6.921 -17.398 1.00 9.81 350 LEU B C 1
ATOM 5712 O O . LEU B 1 359 ? 14.496 -8.015 -16.828 1.00 10.69 350 LEU B O 1
ATOM 5717 N N . MET B 1 360 ? 14.278 -6.717 -18.677 1.00 9.84 351 MET B N 1
ATOM 5718 C CA . MET B 1 360 ? 13.641 -7.768 -19.490 1.00 9.86 351 MET B CA 1
ATOM 5719 C C . MET B 1 360 ? 14.337 -9.130 -19.428 1.00 10.35 351 MET B C 1
ATOM 5720 O O . MET B 1 360 ? 13.669 -10.174 -19.353 1.00 10.51 351 MET B O 1
ATOM 5725 N N . ASN B 1 361 ? 15.662 -9.143 -19.461 1.00 11.18 352 ASN B N 1
ATOM 5726 C CA . ASN B 1 361 ? 16.362 -10.418 -19.496 1.00 12.46 352 ASN B CA 1
ATOM 5727 C C . ASN B 1 361 ? 16.133 -11.275 -18.251 1.00 12.07 352 ASN B C 1
ATOM 5728 O O . ASN B 1 361 ? 16.237 -12.504 -18.317 1.00 13.38 352 ASN B O 1
ATOM 5733 N N . SER B 1 362 ? 15.756 -10.631 -17.147 1.00 11.36 353 SER B N 1
ATOM 5734 C CA . SER B 1 362 ? 15.443 -11.342 -15.896 1.00 11.52 353 SER B CA 1
ATOM 5735 C C . SER B 1 362 ? 14.050 -11.967 -15.850 1.00 11.71 353 SER B C 1
ATOM 5736 O O . SER B 1 362 ? 13.735 -12.666 -14.883 1.00 11.23 353 SER B O 1
ATOM 5739 N N . GLY B 1 363 ? 13.225 -11.707 -16.869 1.00 11.58 354 GLY B N 1
ATOM 5740 C CA . GLY B 1 363 ? 11.866 -12.227 -16.891 1.00 11.67 354 GLY B CA 1
ATOM 5741 C C . GLY B 1 363 ? 11.529 -13.126 -18.059 1.00 11.33 354 GLY B C 1
ATOM 5742 O O . GLY B 1 363 ? 10.358 -13.450 -18.271 1.00 11.30 354 GLY B O 1
ATOM 5743 N N . ILE B 1 364 ? 12.546 -13.526 -18.830 1.00 10.93 355 ILE B N 1
ATOM 5744 C CA . ILE B 1 364 ? 12.307 -14.280 -20.070 1.00 11.55 355 ILE B CA 1
ATOM 5745 C C . ILE B 1 364 ? 13.147 -15.546 -20.194 1.00 11.63 355 ILE B C 1
ATOM 5746 O O . ILE B 1 364 ? 14.126 -15.742 -19.450 1.00 12.37 355 ILE B O 1
ATOM 5751 N N . GLY B 1 365 ? 12.771 -16.392 -21.146 1.00 12.13 356 GLY B N 1
ATOM 5752 C CA . GLY B 1 365 ? 13.546 -17.593 -21.457 1.00 13.21 356 GLY B CA 1
ATOM 5753 C C . GLY B 1 365 ? 12.935 -18.886 -20.936 1.00 13.82 356 GLY B C 1
ATOM 5754 O O . GLY B 1 365 ? 11.775 -18.926 -20.525 1.00 13.46 356 GLY B O 1
ATOM 5755 N N . ALA B 1 366 ? 13.712 -19.965 -20.994 1.00 14.72 357 ALA B N 1
ATOM 5756 C CA . ALA B 1 366 ? 13.253 -21.276 -20.543 1.00 16.08 357 ALA B CA 1
ATOM 5757 C C . ALA B 1 366 ? 12.702 -21.224 -19.114 1.00 16.07 357 ALA B C 1
ATOM 5758 O O . ALA B 1 366 ? 13.344 -20.666 -18.229 1.00 16.24 357 ALA B O 1
ATOM 5760 N N . GLY B 1 367 ? 11.490 -21.756 -18.929 1.00 16.61 358 GLY B N 1
ATOM 5761 C CA . GLY B 1 367 ? 10.843 -21.822 -17.610 1.00 16.87 358 GLY B CA 1
ATOM 5762 C C . GLY B 1 367 ? 10.147 -20.542 -17.156 1.00 17.00 358 GLY B C 1
ATOM 5763 O O . GLY B 1 367 ? 9.589 -20.497 -16.055 1.00 17.59 358 GLY B O 1
ATOM 5764 N N . LYS B 1 368 ? 10.199 -19.501 -17.989 1.00 15.68 359 LYS B N 1
ATOM 5765 C CA . LYS B 1 368 ? 9.590 -18.203 -17.675 1.00 14.96 359 LYS B CA 1
ATOM 5766 C C . LYS B 1 368 ? 8.655 -17.812 -18.797 1.00 13.81 359 LYS B C 1
ATOM 5767 O O . LYS B 1 368 ? 7.454 -17.616 -18.575 1.00 13.22 359 LYS B O 1
ATOM 5773 N N . THR B 1 369 ? 9.218 -17.688 -20.002 1.00 12.40 360 THR B N 1
ATOM 5774 C CA . THR B 1 369 ? 8.441 -17.535 -21.235 1.00 12.20 360 THR B CA 1
ATOM 5775 C C . THR B 1 369 ? 8.801 -18.713 -22.151 1.00 13.00 360 THR B C 1
ATOM 5776 O O . THR B 1 369 ? 8.313 -19.825 -21.932 1.00 14.00 360 THR B O 1
ATOM 5780 N N . ARG B 1 370 ? 9.673 -18.495 -23.134 1.00 12.27 361 ARG B N 1
ATOM 5781 C CA . ARG B 1 370 ? 10.187 -19.585 -23.971 1.00 12.01 361 ARG B CA 1
ATOM 5782 C C . ARG B 1 370 ? 11.627 -19.268 -24.388 1.00 11.79 361 ARG B C 1
ATOM 5783 O O . ARG B 1 370 ? 12.040 -18.097 -24.450 1.00 10.84 361 ARG B O 1
ATOM 5791 N N . GLU B 1 371 ? 12.409 -20.312 -24.641 1.00 11.61 362 GLU B N 1
ATOM 5792 C CA . GLU B 1 371 ? 13.845 -20.166 -24.884 1.00 11.94 362 GLU B CA 1
ATOM 5793 C C . GLU B 1 371 ? 14.183 -19.197 -26.031 1.00 11.15 362 GLU B C 1
ATOM 5794 O O . GLU B 1 371 ? 15.241 -18.546 -26.007 1.00 11.51 362 GLU B O 1
ATOM 5800 N N . ASP B 1 372 ? 13.306 -19.115 -27.029 1.00 10.88 363 ASP B N 1
ATOM 5801 C CA . ASP B 1 372 ? 13.557 -18.279 -28.222 1.00 10.89 363 ASP B CA 1
ATOM 5802 C C . ASP B 1 372 ? 13.149 -16.803 -28.067 1.00 10.92 363 ASP B C 1
ATOM 5803 O O . ASP B 1 372 ? 13.239 -16.027 -29.014 1.00 11.08 363 ASP B O 1
ATOM 5808 N N . HIS B 1 373 ? 12.693 -16.423 -26.876 1.00 11.12 364 HIS B N 1
ATOM 5809 C CA . HIS B 1 373 ? 12.099 -15.085 -26.659 1.00 11.00 364 HIS B CA 1
ATOM 5810 C C . HIS B 1 373 ? 13.065 -13.937 -26.967 1.00 10.98 364 HIS B C 1
ATOM 5811 O O . HIS B 1 373 ? 12.726 -13.035 -27.750 1.00 10.97 364 HIS B O 1
ATOM 5818 N N . LYS B 1 374 ? 14.266 -13.979 -26.386 1.00 11.19 365 LYS B N 1
ATOM 5819 C CA . LYS B 1 374 ? 15.242 -12.897 -26.594 1.00 12.23 365 LYS B CA 1
ATOM 5820 C C . LYS B 1 374 ? 15.610 -12.765 -28.076 1.00 11.17 365 LYS B C 1
ATOM 5821 O O . LYS B 1 374 ? 15.687 -11.644 -28.612 1.00 11.15 365 LYS B O 1
ATOM 5827 N N . ALA B 1 375 ? 15.796 -13.907 -28.743 1.00 10.94 366 ALA B N 1
ATOM 5828 C CA . ALA B 1 375 ? 16.179 -13.907 -30.163 1.00 11.34 366 ALA B CA 1
ATOM 5829 C C . ALA B 1 375 ? 15.105 -13.275 -31.033 1.00 11.01 366 ALA B C 1
ATOM 5830 O O . ALA B 1 375 ? 15.416 -12.415 -31.861 1.00 11.93 366 ALA B O 1
ATOM 5832 N N . VAL B 1 376 ? 13.857 -13.708 -30.845 1.00 10.24 367 VAL B N 1
ATOM 5833 C CA . VAL B 1 376 ? 12.713 -13.199 -31.605 1.00 9.72 367 VAL B CA 1
ATOM 5834 C C . VAL B 1 376 ? 12.510 -11.702 -31.336 1.00 9.14 367 VAL B C 1
ATOM 5835 O O . VAL B 1 376 ? 12.304 -10.930 -32.272 1.00 10.90 367 VAL B O 1
ATOM 5839 N N . SER B 1 377 ? 12.590 -11.289 -30.065 1.00 8.59 368 SER B N 1
ATOM 5840 C CA . SER B 1 377 ? 12.497 -9.860 -29.724 1.00 8.85 368 SER B CA 1
ATOM 5841 C C . SER B 1 377 ? 13.591 -9.040 -30.422 1.00 9.29 368 SER B C 1
ATOM 5842 O O . SER B 1 377 ? 13.296 -8.027 -31.066 1.00 9.13 368 SER B O 1
ATOM 5845 N N . ASP B 1 378 ? 14.841 -9.473 -30.287 1.00 10.03 369 ASP B N 1
ATOM 5846 C CA . ASP B 1 378 ? 15.963 -8.755 -30.925 1.00 10.80 369 ASP B CA 1
ATOM 5847 C C . ASP B 1 378 ? 15.743 -8.636 -32.443 1.00 11.14 369 ASP B C 1
ATOM 5848 O O . ASP B 1 378 ? 15.985 -7.584 -33.035 1.00 10.56 369 ASP B O 1
ATOM 5853 N N . GLN B 1 379 ? 15.276 -9.719 -33.063 1.00 10.62 370 GLN B N 1
ATOM 5854 C CA . GLN B 1 379 ? 15.129 -9.734 -34.519 1.00 10.61 370 GLN B CA 1
ATOM 5855 C C . GLN B 1 379 ? 13.982 -8.846 -34.987 1.00 10.49 370 GLN B C 1
ATOM 5856 O O . GLN B 1 379 ? 14.098 -8.119 -35.977 1.00 10.47 370 GLN B O 1
ATOM 5862 N N . MET B 1 380 ? 12.856 -8.915 -34.286 1.00 9.99 371 MET B N 1
ATOM 5863 C CA . MET B 1 380 ? 11.715 -8.070 -34.637 1.00 9.97 371 MET B CA 1
ATOM 5864 C C . MET B 1 380 ? 12.091 -6.591 -34.479 1.00 10.00 371 MET B C 1
ATOM 5865 O O . MET B 1 380 ? 11.788 -5.766 -35.348 1.00 9.62 371 MET B O 1
ATOM 5870 N N . TYR B 1 381 ? 12.784 -6.280 -33.379 1.00 9.73 372 TYR B N 1
ATOM 5871 C CA . TYR B 1 381 ? 13.241 -4.904 -33.119 1.00 10.44 372 TYR B CA 1
ATOM 5872 C C . TYR B 1 381 ? 14.120 -4.395 -34.276 1.00 9.79 372 TYR B C 1
ATOM 5873 O O . TYR B 1 381 ? 13.851 -3.325 -34.852 1.00 10.31 372 TYR B O 1
ATOM 5882 N N . ALA B 1 382 ? 15.159 -5.161 -34.605 1.00 10.20 373 ALA B N 1
ATOM 5883 C CA . ALA B 1 382 ? 16.088 -4.812 -35.693 1.00 10.59 373 ALA B CA 1
ATOM 5884 C C . ALA B 1 382 ? 15.385 -4.707 -37.049 1.00 10.92 373 ALA B C 1
ATOM 5885 O O . ALA B 1 382 ? 15.653 -3.779 -37.828 1.00 11.22 373 ALA B O 1
ATOM 5887 N N . GLY B 1 383 ? 14.499 -5.658 -37.338 1.00 10.65 374 GLY B N 1
ATOM 5888 C CA . GLY B 1 383 ? 13.760 -5.651 -38.605 1.00 10.08 374 GLY B CA 1
ATOM 5889 C C . GLY B 1 383 ? 12.833 -4.450 -38.726 1.00 9.54 374 GLY B C 1
ATOM 5890 O O . GLY B 1 383 ? 12.732 -3.834 -39.789 1.00 9.95 374 GLY B O 1
ATOM 5891 N N . TYR B 1 384 ? 12.152 -4.114 -37.630 1.00 9.11 375 TYR B N 1
ATOM 5892 C CA . TYR B 1 384 ? 11.231 -2.970 -37.622 1.00 8.93 375 TYR B CA 1
ATOM 5893 C C . TYR B 1 384 ? 11.980 -1.629 -37.746 1.00 8.82 375 TYR B C 1
ATOM 5894 O O . TYR B 1 384 ? 11.589 -0.768 -38.523 1.00 9.12 375 TYR B O 1
ATOM 5903 N N . ALA B 1 385 ? 13.089 -1.485 -37.018 1.00 8.72 376 ALA B N 1
ATOM 5904 C CA . ALA B 1 385 ? 13.939 -0.268 -37.138 1.00 9.36 376 ALA B CA 1
ATOM 5905 C C . ALA B 1 385 ? 14.408 -0.066 -38.592 1.00 9.10 376 ALA B C 1
ATOM 5906 O O . ALA B 1 385 ? 14.372 1.060 -39.144 1.00 10.10 376 ALA B O 1
ATOM 5908 N N . GLU B 1 386 ? 14.855 -1.158 -39.212 1.00 9.66 377 GLU B N 1
ATOM 5909 C CA . GLU B 1 386 ? 15.338 -1.081 -40.587 1.00 10.58 377 GLU B CA 1
ATOM 5910 C C . GLU B 1 386 ? 14.197 -0.696 -41.534 1.00 9.65 377 GLU B C 1
ATOM 5911 O O . GLU B 1 386 ? 14.344 0.209 -42.366 1.00 9.76 377 GLU B O 1
ATOM 5917 N N . GLY B 1 387 ? 13.048 -1.361 -41.394 1.00 10.15 378 GLY B N 1
ATOM 5918 C CA . GLY B 1 387 ? 11.855 -1.048 -42.195 1.00 10.32 378 GLY B CA 1
ATOM 5919 C C . GLY B 1 387 ? 11.395 0.396 -42.063 1.00 10.41 378 GLY B C 1
ATOM 5920 O O . GLY B 1 387 ? 10.988 1.032 -43.037 1.00 9.28 378 GLY B O 1
ATOM 5921 N N . ARG B 1 388 ? 11.492 0.934 -40.849 1.00 10.31 379 ARG B N 1
ATOM 5922 C CA . ARG B 1 388 ? 11.106 2.331 -40.635 1.00 11.11 379 ARG B CA 1
ATOM 5923 C C . ARG B 1 388 ? 12.099 3.324 -41.271 1.00 10.77 379 ARG B C 1
ATOM 5924 O O . ARG B 1 388 ? 11.684 4.349 -41.815 1.00 11.07 379 ARG B O 1
ATOM 5932 N N . ASP B 1 389 ? 13.404 3.031 -41.204 1.00 10.30 380 ASP B N 1
ATOM 5933 C CA . ASP B 1 389 ? 14.372 3.877 -41.916 1.00 10.61 380 ASP B CA 1
ATOM 5934 C C . ASP B 1 389 ? 14.096 3.819 -43.418 1.00 11.05 380 ASP B C 1
ATOM 5935 O O . ASP B 1 389 ? 14.235 4.828 -44.128 1.00 11.00 380 ASP B O 1
ATOM 5940 N N . LEU B 1 390 ? 13.707 2.638 -43.900 1.00 10.44 381 LEU B N 1
ATOM 5941 C CA . LEU B 1 390 ? 13.444 2.460 -45.327 1.00 9.77 381 LEU B CA 1
ATOM 5942 C C . LEU B 1 390 ? 12.206 3.242 -45.811 1.00 10.12 381 LEU B C 1
ATOM 5943 O O . LEU B 1 390 ? 12.109 3.584 -46.991 1.00 10.37 381 LEU B O 1
ATOM 5948 N N . ARG B 1 391 ? 11.265 3.549 -44.906 1.00 10.38 382 ARG B N 1
ATOM 5949 C CA . ARG B 1 391 ? 10.160 4.486 -45.245 1.00 10.87 382 ARG B CA 1
ATOM 5950 C C . ARG B 1 391 ? 10.723 5.872 -45.580 1.00 11.34 382 ARG B C 1
ATOM 5951 O O . ARG B 1 391 ? 10.209 6.569 -46.452 1.00 11.78 382 ARG B O 1
ATOM 5959 N N . GLY B 1 392 ? 11.760 6.268 -44.850 1.00 11.14 383 GLY B N 1
ATOM 5960 C CA . GLY B 1 392 ? 12.519 7.478 -45.170 1.00 11.18 383 GLY B CA 1
ATOM 5961 C C . GLY B 1 392 ? 13.139 7.377 -46.551 1.00 11.70 383 GLY B C 1
ATOM 5962 O O . GLY B 1 392 ? 13.020 8.311 -47.370 1.00 11.47 383 GLY B O 1
ATOM 5963 N N . LEU B 1 393 ? 13.820 6.260 -46.816 1.00 11.26 384 LEU B N 1
ATOM 5964 C CA . LEU B 1 393 ? 14.466 6.078 -48.122 1.00 10.94 384 LEU B CA 1
ATOM 5965 C C . LEU B 1 393 ? 13.452 6.125 -49.268 1.00 10.90 384 LEU B C 1
ATOM 5966 O O . LEU B 1 393 ? 13.717 6.763 -50.295 1.00 10.58 384 LEU B O 1
ATOM 5971 N N . VAL B 1 394 ? 12.284 5.493 -49.082 1.00 10.34 385 VAL B N 1
ATOM 5972 C CA . VAL B 1 394 ? 11.201 5.583 -50.087 1.00 10.88 385 VAL B CA 1
ATOM 5973 C C . VAL B 1 394 ? 10.815 7.058 -50.373 1.00 11.04 385 VAL B C 1
ATOM 5974 O O . VAL B 1 394 ? 10.560 7.450 -51.519 1.00 12.06 385 VAL B O 1
ATOM 5978 N N . ALA B 1 395 ? 10.830 7.880 -49.330 1.00 11.26 386 ALA B N 1
ATOM 5979 C CA . ALA B 1 395 ? 10.447 9.288 -49.447 1.00 11.24 386 ALA B CA 1
ATOM 5980 C C . ALA B 1 395 ? 11.579 10.165 -49.990 1.00 11.61 386 ALA B C 1
ATOM 5981 O O . ALA B 1 395 ? 11.389 11.376 -50.175 1.00 12.25 386 ALA B O 1
ATOM 5983 N N . ILE B 1 396 ? 12.745 9.556 -50.230 1.00 11.61 387 ILE B N 1
ATOM 5984 C CA . ILE B 1 396 ? 13.899 10.204 -50.864 1.00 11.70 387 ILE B CA 1
ATOM 5985 C C . ILE B 1 396 ? 14.036 9.809 -52.349 1.00 11.94 387 ILE B C 1
ATOM 5986 O O . ILE B 1 396 ? 14.118 10.679 -53.218 1.00 11.82 387 ILE B O 1
ATOM 5991 N N . VAL B 1 397 ? 14.016 8.500 -52.627 1.00 11.97 388 VAL B N 1
ATOM 5992 C CA . VAL B 1 397 ? 14.303 7.984 -53.986 1.00 12.76 388 VAL B CA 1
ATOM 5993 C C . VAL B 1 397 ? 13.096 7.419 -54.731 1.00 13.08 388 VAL B C 1
ATOM 5994 O O . VAL B 1 397 ? 13.175 7.160 -55.943 1.00 13.78 388 VAL B O 1
ATOM 5998 N N . GLY B 1 398 ? 12.000 7.190 -54.012 1.00 12.81 389 GLY B N 1
ATOM 5999 C CA . GLY B 1 398 ? 10.773 6.631 -54.577 1.00 13.44 389 GLY B CA 1
ATOM 6000 C C . GLY B 1 398 ? 10.705 5.136 -54.319 1.00 14.13 389 GLY B C 1
ATOM 6001 O O . GLY B 1 398 ? 11.749 4.458 -54.286 1.00 14.17 389 GLY B O 1
ATOM 6002 N N . LYS B 1 399 ? 9.485 4.627 -54.150 1.00 14.81 390 LYS B N 1
ATOM 6003 C CA . LYS B 1 399 ? 9.272 3.226 -53.781 1.00 16.19 390 LYS B CA 1
ATOM 6004 C C . LYS B 1 399 ? 9.868 2.259 -54.800 1.00 16.42 390 LYS B C 1
ATOM 6005 O O . LYS B 1 399 ? 10.445 1.232 -54.432 1.00 16.40 390 LYS B O 1
ATOM 6011 N N . GLU B 1 400 ? 9.744 2.594 -56.078 1.00 16.78 391 GLU B N 1
ATOM 6012 C CA . GLU B 1 400 ? 10.173 1.647 -57.105 1.00 17.75 391 GLU B CA 1
ATOM 6013 C C . GLU B 1 400 ? 11.708 1.553 -57.236 1.00 16.87 391 GLU B C 1
ATOM 6014 O O . GLU B 1 400 ? 12.228 0.645 -57.900 1.00 16.78 391 GLU B O 1
ATOM 6020 N N . ALA B 1 401 ? 12.419 2.471 -56.570 1.00 15.50 392 ALA B N 1
ATOM 6021 C CA . ALA B 1 401 ? 13.881 2.500 -56.563 1.00 14.99 392 ALA B CA 1
ATOM 6022 C C . ALA B 1 401 ? 14.502 1.615 -55.470 1.00 14.44 392 ALA B C 1
ATOM 6023 O O . ALA B 1 401 ? 15.712 1.373 -55.477 1.00 15.13 392 ALA B O 1
ATOM 6025 N N . LEU B 1 402 ? 13.683 1.139 -54.533 1.00 14.24 393 LEU B N 1
ATOM 6026 C CA . LEU B 1 402 ? 14.153 0.250 -53.474 1.00 13.50 393 LEU B CA 1
ATOM 6027 C C . LEU B 1 402 ? 14.468 -1.158 -53.982 1.00 13.16 393 LEU B C 1
ATOM 6028 O O . LEU B 1 402 ? 13.733 -1.702 -54.806 1.00 13.34 393 LEU B O 1
ATOM 6033 N N . SER B 1 403 ? 15.546 -1.750 -53.468 1.00 13.18 394 SER B N 1
ATOM 6034 C CA . SER B 1 403 ? 15.884 -3.132 -53.819 1.00 13.06 394 SER B CA 1
ATOM 6035 C C . SER B 1 403 ? 14.806 -4.129 -53.365 1.00 13.12 394 SER B C 1
ATOM 6036 O O . SER B 1 403 ? 14.021 -3.833 -52.457 1.00 12.57 394 SER B O 1
ATOM 6039 N N . GLU B 1 404 ? 14.801 -5.321 -53.970 1.00 13.52 395 GLU B N 1
ATOM 6040 C CA . GLU B 1 404 ? 13.929 -6.415 -53.529 1.00 14.72 395 GLU B CA 1
ATOM 6041 C C . GLU B 1 404 ? 14.088 -6.736 -52.033 1.00 14.44 395 GLU B C 1
ATOM 6042 O O . GLU B 1 404 ? 13.092 -6.906 -51.325 1.00 14.38 395 GLU B O 1
ATOM 6048 N N . ARG B 1 405 ? 15.337 -6.813 -51.571 1.00 14.35 396 ARG B N 1
ATOM 6049 C CA . ARG B 1 405 ? 15.629 -7.069 -50.157 1.00 14.42 396 ARG B CA 1
ATOM 6050 C C . ARG B 1 405 ? 15.063 -5.955 -49.273 1.00 13.68 396 ARG B C 1
ATOM 6051 O O . ARG B 1 405 ? 14.409 -6.225 -48.260 1.00 13.73 396 ARG B O 1
ATOM 6059 N N . ASP B 1 406 ? 15.326 -4.707 -49.651 1.00 12.97 397 ASP B N 1
ATOM 6060 C CA . ASP B 1 406 ? 14.830 -3.566 -48.864 1.00 12.46 397 ASP B CA 1
ATOM 6061 C C . ASP B 1 406 ? 13.302 -3.546 -48.838 1.00 12.05 397 ASP B C 1
ATOM 6062 O O . ASP B 1 406 ? 12.689 -3.216 -47.807 1.00 11.94 397 ASP B O 1
ATOM 6067 N N . THR B 1 407 ? 12.681 -3.898 -49.967 1.00 11.42 398 THR B N 1
ATOM 6068 C CA . THR B 1 407 ? 11.227 -3.946 -50.051 1.00 11.02 398 THR B CA 1
ATOM 6069 C C . THR B 1 407 ? 10.666 -4.950 -49.035 1.00 11.08 398 THR B C 1
ATOM 6070 O O . THR B 1 407 ? 9.620 -4.692 -48.453 1.00 10.80 398 THR B O 1
ATOM 6074 N N . LYS B 1 408 ? 11.361 -6.066 -48.809 1.00 10.57 399 LYS B N 1
ATOM 6075 C CA . LYS B 1 408 ? 10.902 -7.037 -47.803 1.00 11.47 399 LYS B CA 1
ATOM 6076 C C . LYS B 1 408 ? 10.895 -6.449 -46.384 1.00 11.05 399 LYS B C 1
ATOM 6077 O O . LYS B 1 408 ? 9.976 -6.709 -45.619 1.00 10.78 399 LYS B O 1
ATOM 6083 N N . PHE B 1 409 ? 11.922 -5.664 -46.046 1.00 10.62 400 PHE B N 1
ATOM 6084 C CA . PHE B 1 409 ? 11.974 -4.992 -44.726 1.00 10.59 400 PHE B CA 1
ATOM 6085 C C . PHE B 1 409 ? 10.941 -3.858 -44.591 1.00 10.63 400 PHE B C 1
ATOM 6086 O O . PHE B 1 409 ? 10.308 -3.690 -43.534 1.00 10.56 400 PHE B O 1
ATOM 6094 N N . LEU B 1 410 ? 10.755 -3.095 -45.666 1.00 10.40 401 LEU B N 1
ATOM 6095 C CA . LEU B 1 410 ? 9.679 -2.115 -45.731 1.00 10.22 401 LEU B CA 1
ATOM 6096 C C . LEU B 1 410 ? 8.317 -2.773 -45.441 1.00 10.72 401 LEU B C 1
ATOM 6097 O O . LEU B 1 410 ? 7.543 -2.295 -44.592 1.00 11.31 401 LEU B O 1
ATOM 6102 N N . GLU B 1 411 ? 8.048 -3.884 -46.131 1.00 10.77 402 GLU B N 1
ATOM 6103 C CA . GLU B 1 411 ? 6.805 -4.621 -45.945 1.00 10.28 402 GLU B CA 1
ATOM 6104 C C . GLU B 1 411 ? 6.697 -5.195 -44.525 1.00 9.93 402 GLU B C 1
ATOM 6105 O O . GLU B 1 411 ? 5.618 -5.201 -43.929 1.00 10.13 402 GLU B O 1
ATOM 6111 N N . PHE B 1 412 ? 7.828 -5.654 -43.997 1.00 10.05 403 PHE B N 1
ATOM 6112 C CA . PHE B 1 412 ? 7.883 -6.174 -42.624 1.00 10.11 403 PHE B CA 1
ATOM 6113 C C . PHE B 1 412 ? 7.429 -5.139 -41.591 1.00 10.44 403 PHE B C 1
ATOM 6114 O O . PHE B 1 412 ? 6.734 -5.477 -40.635 1.00 11.24 403 PHE B O 1
ATOM 6122 N N . ALA B 1 413 ? 7.821 -3.880 -41.778 1.00 10.75 404 ALA B N 1
ATOM 6123 C CA . ALA B 1 413 ? 7.371 -2.822 -40.858 1.00 10.98 404 ALA B CA 1
ATOM 6124 C C . ALA B 1 413 ? 5.854 -2.669 -40.862 1.00 11.02 404 ALA B C 1
ATOM 6125 O O . ALA B 1 413 ? 5.259 -2.474 -39.798 1.00 10.63 404 ALA B O 1
ATOM 6127 N N . ASP B 1 414 ? 5.224 -2.771 -42.040 1.00 10.82 405 ASP B N 1
ATOM 6128 C CA . ASP B 1 414 ? 3.768 -2.753 -42.115 1.00 11.45 405 ASP B CA 1
ATOM 6129 C C . ASP B 1 414 ? 3.156 -3.978 -41.413 1.00 11.32 405 ASP B C 1
ATOM 6130 O O . ASP B 1 414 ? 2.145 -3.869 -40.696 1.00 11.54 405 ASP B O 1
ATOM 6135 N N . LEU B 1 415 ? 3.750 -5.148 -41.631 1.00 10.95 406 LEU B N 1
ATOM 6136 C CA . LEU B 1 415 ? 3.235 -6.363 -40.993 1.00 10.21 406 LEU B CA 1
ATOM 6137 C C . LEU B 1 415 ? 3.372 -6.279 -39.480 1.00 10.65 406 LEU B C 1
ATOM 6138 O O . LEU B 1 415 ? 2.473 -6.675 -38.754 1.00 10.55 406 LEU B O 1
ATOM 6143 N N . PHE B 1 416 ? 4.502 -5.752 -39.018 1.00 9.89 407 PHE B N 1
ATOM 6144 C CA . PHE B 1 416 ? 4.729 -5.582 -37.592 1.00 9.77 407 PHE B CA 1
ATOM 6145 C C . PHE B 1 416 ? 3.637 -4.687 -36.994 1.00 9.77 407 PHE B C 1
ATOM 6146 O O . PHE B 1 416 ? 3.041 -5.044 -35.982 1.00 9.28 407 PHE B O 1
ATOM 6154 N N . GLU B 1 417 ? 3.353 -3.548 -37.629 1.00 9.57 408 GLU B N 1
ATOM 6155 C CA . GLU B 1 417 ? 2.319 -2.641 -37.114 1.00 10.33 408 GLU B CA 1
ATOM 6156 C C . GLU B 1 417 ? 0.891 -3.219 -37.171 1.00 10.17 408 GLU B C 1
ATOM 6157 O O . GLU B 1 417 ? 0.103 -3.083 -36.222 1.00 11.00 408 GLU B O 1
ATOM 6163 N N . ASP B 1 418 ? 0.575 -3.877 -38.285 1.00 10.64 409 ASP B N 1
ATOM 6164 C CA . ASP B 1 418 ? -0.776 -4.374 -38.523 1.00 11.52 409 ASP B CA 1
ATOM 6165 C C . ASP B 1 418 ? -1.117 -5.664 -37.757 1.00 11.47 409 ASP B C 1
ATOM 6166 O O . ASP B 1 418 ? -2.288 -5.861 -37.401 1.00 13.13 409 ASP B O 1
ATOM 6171 N N . LYS B 1 419 ? -0.117 -6.523 -37.530 1.00 11.28 410 LYS B N 1
ATOM 6172 C CA . LYS B 1 419 ? -0.349 -7.860 -36.949 1.00 11.63 410 LYS B CA 1
ATOM 6173 C C . LYS B 1 419 ? 0.134 -8.007 -35.509 1.00 11.21 410 LYS B C 1
ATOM 6174 O O . LYS B 1 419 ? -0.442 -8.771 -34.717 1.00 11.57 410 LYS B O 1
ATOM 6180 N N . PHE B 1 420 ? 1.223 -7.312 -35.184 1.00 10.31 411 PHE B N 1
ATOM 6181 C CA . PHE B 1 420 ? 1.876 -7.448 -33.883 1.00 9.79 411 PHE B CA 1
ATOM 6182 C C . PHE B 1 420 ? 1.490 -6.301 -32.935 1.00 9.72 411 PHE B C 1
ATOM 6183 O O . PHE B 1 420 ? 0.996 -6.540 -31.839 1.00 9.64 411 PHE B O 1
ATOM 6191 N N . VAL B 1 421 ? 1.685 -5.058 -33.373 1.00 8.57 412 VAL B N 1
ATOM 6192 C CA . VAL B 1 421 ? 1.319 -3.906 -32.567 1.00 9.08 412 VAL B CA 1
ATOM 6193 C C . VAL B 1 421 ? -0.185 -3.857 -32.363 1.00 8.92 412 VAL B C 1
ATOM 6194 O O . VAL B 1 421 ? -0.663 -3.808 -31.228 1.00 9.76 412 VAL B O 1
ATOM 6198 N N . ARG B 1 422 ? -0.935 -3.891 -33.467 1.00 9.09 413 ARG B N 1
ATOM 6199 C CA . ARG B 1 422 ? -2.392 -3.871 -33.389 1.00 9.26 413 ARG B CA 1
ATOM 6200 C C . ARG B 1 422 ? -2.928 -5.130 -32.694 1.00 9.80 413 ARG B C 1
ATOM 6201 O O . ARG B 1 422 ? -2.575 -6.251 -33.040 1.00 10.88 413 ARG B O 1
ATOM 6209 N N . GLN B 1 423 ? -3.771 -4.915 -31.698 1.00 9.31 414 GLN B N 1
ATOM 6210 C CA . GLN B 1 423 ? -4.524 -6.005 -31.077 1.00 9.45 414 GLN B CA 1
ATOM 6211 C C . GLN B 1 423 ? -5.813 -5.459 -30.483 1.00 9.37 414 GLN B C 1
ATOM 6212 O O . GLN B 1 423 ? -5.959 -4.253 -30.259 1.00 9.73 414 GLN B O 1
ATOM 6218 N N . GLY B 1 424 ? -6.772 -6.344 -30.242 1.00 9.47 415 GLY B N 1
ATOM 6219 C CA . GLY B 1 424 ? -8.046 -5.870 -29.739 1.00 9.85 415 GLY B CA 1
ATOM 6220 C C . GLY B 1 424 ? -7.952 -5.342 -28.313 1.00 9.22 415 GLY B C 1
ATOM 6221 O O . GLY B 1 424 ? -7.065 -5.736 -27.537 1.00 10.14 415 GLY B O 1
ATOM 6222 N N . ARG B 1 425 ? -8.896 -4.464 -27.975 1.00 10.18 416 ARG B N 1
ATOM 6223 C CA . ARG B 1 425 ? -9.050 -3.905 -26.639 1.00 10.27 416 ARG B CA 1
ATOM 6224 C C . ARG B 1 425 ? -9.165 -4.983 -25.565 1.00 10.22 416 ARG B C 1
ATOM 6225 O O . ARG B 1 425 ? -8.729 -4.775 -24.419 1.00 10.33 416 ARG B O 1
ATOM 6233 N N . ASN B 1 426 ? -9.802 -6.104 -25.929 1.00 11.03 417 ASN B N 1
ATOM 6234 C CA . ASN B 1 426 ? -10.027 -7.208 -24.996 1.00 11.25 417 ASN B CA 1
ATOM 6235 C C . ASN B 1 426 ? -9.348 -8.486 -25.450 1.00 11.79 417 ASN B C 1
ATOM 6236 O O . ASN B 1 426 ? -9.693 -9.592 -25.008 1.00 12.04 417 ASN B O 1
ATOM 6241 N N . GLU B 1 427 ? -8.362 -8.318 -26.324 1.00 11.06 418 GLU B N 1
ATOM 6242 C CA . GLU B 1 427 ? -7.571 -9.443 -26.808 1.00 11.82 418 GLU B CA 1
ATOM 6243 C C . GLU B 1 427 ? -6.375 -9.712 -25.895 1.00 11.20 418 GLU B C 1
ATOM 6244 O O . GLU B 1 427 ? -5.423 -8.917 -25.835 1.00 11.88 418 GLU B O 1
ATOM 6250 N N . ASN B 1 428 ? -6.441 -10.826 -25.171 1.00 10.90 419 ASN B N 1
ATOM 6251 C CA . ASN B 1 428 ? -5.431 -11.187 -24.173 1.00 10.40 419 ASN B CA 1
ATOM 6252 C C . ASN B 1 428 ? -4.501 -12.229 -24.781 1.00 10.93 419 ASN B C 1
ATOM 6253 O O . ASN B 1 428 ? -4.863 -13.409 -24.871 1.00 11.18 419 ASN B O 1
ATOM 6258 N N . ARG B 1 429 ? -3.321 -11.795 -25.227 1.00 9.55 420 ARG B N 1
ATOM 6259 C CA . ARG B 1 429 ? -2.363 -12.701 -25.871 1.00 9.75 420 ARG B CA 1
ATOM 6260 C C . ARG B 1 429 ? -1.378 -13.300 -24.888 1.00 9.44 420 ARG B C 1
ATOM 6261 O O . ARG B 1 429 ? -0.672 -12.563 -24.181 1.00 9.40 420 ARG B O 1
ATOM 6269 N N . THR B 1 430 ? -1.281 -14.628 -24.840 1.00 9.77 421 THR B N 1
ATOM 6270 C CA . THR B 1 430 ? -0.206 -15.256 -24.071 1.00 9.72 421 THR B CA 1
ATOM 6271 C C . THR B 1 430 ? 1.132 -14.925 -24.723 1.00 9.77 421 THR B C 1
ATOM 6272 O O . THR B 1 430 ? 1.186 -14.577 -25.922 1.00 9.44 421 THR B O 1
ATOM 6276 N N . ILE B 1 431 ? 2.217 -15.062 -23.962 1.00 9.83 422 ILE B N 1
ATOM 6277 C CA . ILE B 1 431 ? 3.533 -14.864 -24.571 1.00 10.00 422 ILE B CA 1
ATOM 6278 C C . ILE B 1 431 ? 3.751 -15.820 -25.754 1.00 9.95 422 ILE B C 1
ATOM 6279 O O . ILE B 1 431 ? 4.350 -15.429 -26.759 1.00 10.14 422 ILE B O 1
ATOM 6284 N N . GLU B 1 432 ? 3.230 -17.048 -25.662 1.00 9.99 423 GLU B N 1
ATOM 6285 C CA . GLU B 1 432 ? 3.344 -17.982 -26.787 1.00 10.00 423 GLU B CA 1
ATOM 6286 C C . GLU B 1 432 ? 2.640 -17.381 -28.015 1.00 10.23 423 GLU B C 1
ATOM 6287 O O . GLU B 1 432 ? 3.202 -17.383 -29.121 1.00 10.56 423 GLU B O 1
ATOM 6293 N N . ASP B 1 433 ? 1.432 -16.842 -27.821 1.00 9.76 424 ASP B N 1
ATOM 6294 C CA . ASP B 1 433 ? 0.705 -16.177 -28.923 1.00 9.72 424 ASP B CA 1
ATOM 6295 C C . ASP B 1 433 ? 1.554 -15.079 -29.566 1.00 10.25 424 ASP B C 1
ATOM 6296 O O . ASP B 1 433 ? 1.693 -15.022 -30.782 1.00 10.84 424 ASP B O 1
ATOM 6301 N N . THR B 1 434 ? 2.102 -14.209 -28.714 1.00 9.56 425 THR B N 1
ATOM 6302 C CA . THR B 1 434 ? 2.959 -13.102 -29.148 1.00 9.87 425 THR B CA 1
ATOM 6303 C C . THR B 1 434 ? 4.177 -13.595 -29.938 1.00 10.05 425 THR B C 1
ATOM 6304 O O . THR B 1 434 ? 4.479 -13.045 -31.010 1.00 10.18 425 THR B O 1
ATOM 6308 N N . LEU B 1 435 ? 4.860 -14.633 -29.436 1.00 9.53 426 LEU B N 1
ATOM 6309 C CA . LEU B 1 435 ? 6.049 -15.164 -30.115 1.00 10.02 426 LEU B CA 1
ATOM 6310 C C . LEU B 1 435 ? 5.684 -15.813 -31.453 1.00 10.82 426 LEU B C 1
ATOM 6311 O O . LEU B 1 435 ? 6.441 -15.706 -32.421 1.00 10.89 426 LEU B O 1
ATOM 6316 N N . GLU B 1 436 ? 4.526 -16.468 -31.512 1.00 10.71 427 GLU B N 1
ATOM 6317 C CA . GLU B 1 436 ? 4.120 -17.113 -32.759 1.00 11.05 427 GLU B CA 1
ATOM 6318 C C . GLU B 1 436 ? 3.680 -16.098 -33.819 1.00 10.86 427 GLU B C 1
ATOM 6319 O O . GLU B 1 436 ? 3.914 -16.296 -35.006 1.00 11.40 427 GLU B O 1
ATOM 6325 N N . ILE B 1 437 ? 3.070 -14.992 -33.395 1.00 10.48 428 ILE B N 1
ATOM 6326 C CA . ILE B 1 437 ? 2.818 -13.908 -34.340 1.00 11.20 428 ILE B CA 1
ATOM 6327 C C . ILE B 1 437 ? 4.169 -13.406 -34.863 1.00 10.38 428 ILE B C 1
ATOM 6328 O O . ILE B 1 437 ? 4.329 -13.201 -36.071 1.00 10.92 428 ILE B O 1
ATOM 6333 N N . GLY B 1 438 ? 5.125 -13.218 -33.948 1.00 9.28 429 GLY B N 1
ATOM 6334 C CA . GLY B 1 438 ? 6.494 -12.819 -34.288 1.00 10.10 429 GLY B CA 1
ATOM 6335 C C . GLY B 1 438 ? 7.094 -13.737 -35.341 1.00 10.01 429 GLY B C 1
ATOM 6336 O O . GLY B 1 438 ? 7.604 -13.276 -36.366 1.00 11.02 429 GLY B O 1
ATOM 6337 N N . TRP B 1 439 ? 7.047 -15.045 -35.098 1.00 10.47 430 TRP B N 1
ATOM 6338 C CA . TRP B 1 439 ? 7.593 -15.978 -36.080 1.00 10.74 430 TRP B CA 1
ATOM 6339 C C . TRP B 1 439 ? 6.899 -15.884 -37.433 1.00 10.93 430 TRP B C 1
ATOM 6340 O O . TRP B 1 439 ? 7.568 -15.953 -38.476 1.00 11.71 430 TRP B O 1
ATOM 6351 N N . GLN B 1 440 ? 5.577 -15.731 -37.431 1.00 11.86 431 GLN B N 1
ATOM 6352 C CA . GLN B 1 440 ? 4.836 -15.613 -38.696 1.00 12.97 431 GLN B CA 1
ATOM 6353 C C . GLN B 1 440 ? 5.266 -14.411 -39.519 1.00 12.51 431 GLN B C 1
ATOM 6354 O O . GLN B 1 440 ? 5.452 -14.527 -40.742 1.00 13.00 431 GLN B O 1
ATOM 6360 N N . ILE B 1 441 ? 5.412 -13.246 -38.884 1.00 11.19 432 ILE B N 1
ATOM 6361 C CA . ILE B 1 441 ? 5.771 -12.057 -39.667 1.00 10.87 432 ILE B CA 1
ATOM 6362 C C . ILE B 1 441 ? 7.242 -12.104 -40.050 1.00 10.45 432 ILE B C 1
ATOM 6363 O O . ILE B 1 441 ? 7.607 -11.635 -41.119 1.00 11.38 432 ILE B O 1
ATOM 6368 N N . LEU B 1 442 ? 8.061 -12.725 -39.205 1.00 11.09 433 LEU B N 1
ATOM 6369 C CA . LEU B 1 442 ? 9.491 -12.908 -39.515 1.00 10.31 433 LEU B CA 1
ATOM 6370 C C . LEU B 1 442 ? 9.726 -13.758 -40.769 1.00 11.63 433 LEU B C 1
ATOM 6371 O O . LEU B 1 442 ? 10.764 -13.605 -41.422 1.00 11.90 433 LEU B O 1
ATOM 6376 N N . THR B 1 443 ? 8.787 -14.646 -41.108 1.00 11.10 434 THR B N 1
ATOM 6377 C CA . THR B 1 443 ? 8.927 -15.430 -42.352 1.00 12.25 434 THR B CA 1
ATOM 6378 C C . THR B 1 443 ? 8.928 -14.557 -43.618 1.00 12.79 434 THR B C 1
ATOM 6379 O O . THR B 1 443 ? 9.298 -15.032 -44.711 1.00 13.11 434 THR B O 1
ATOM 6383 N N . HIS B 1 444 ? 8.493 -13.302 -43.492 1.00 12.41 435 HIS B N 1
ATOM 6384 C CA . HIS B 1 444 ? 8.490 -12.390 -44.648 1.00 13.78 435 HIS B CA 1
ATOM 6385 C C . HIS B 1 444 ? 9.903 -11.956 -45.025 1.00 14.32 435 HIS B C 1
ATOM 6386 O O . HIS B 1 444 ? 10.160 -11.538 -46.164 1.00 14.38 435 HIS B O 1
ATOM 6393 N N . LEU B 1 445 ? 10.816 -12.028 -44.064 1.00 15.05 436 LEU B N 1
ATOM 6394 C CA . LEU B 1 445 ? 12.211 -11.674 -44.290 1.00 16.27 436 LEU B CA 1
ATOM 6395 C C . LEU B 1 445 ? 12.975 -12.852 -44.873 1.00 17.10 436 LEU B C 1
ATOM 6396 O O . LEU B 1 445 ? 12.616 -14.005 -44.631 1.00 16.93 436 LEU B O 1
ATOM 6401 N N . PRO B 1 446 ? 14.050 -12.568 -45.634 1.00 18.22 437 PRO B N 1
ATOM 6402 C CA . PRO B 1 446 ? 14.906 -13.664 -46.084 1.00 18.79 437 PRO B CA 1
ATOM 6403 C C . PRO B 1 446 ? 15.550 -14.321 -44.874 1.00 19.55 437 PRO B C 1
ATOM 6404 O O . PRO B 1 446 ? 16.032 -13.638 -43.975 1.00 19.22 437 PRO B O 1
ATOM 6408 N N . GLU B 1 447 ? 15.525 -15.648 -44.851 1.00 20.29 438 GLU B N 1
ATOM 6409 C CA . GLU B 1 447 ? 16.052 -16.428 -43.740 1.00 21.65 438 GLU B CA 1
ATOM 6410 C C . GLU B 1 447 ? 17.519 -16.113 -43.419 1.00 22.27 438 GLU B C 1
ATOM 6411 O O . GLU B 1 447 ? 17.915 -16.137 -42.251 1.00 22.93 438 GLU B O 1
ATOM 6417 N N . ASN B 1 448 ? 18.319 -15.821 -44.446 1.00 22.97 439 ASN B N 1
ATOM 6418 C CA . ASN B 1 448 ? 19.731 -15.476 -44.235 1.00 23.68 439 ASN B CA 1
ATOM 6419 C C . ASN B 1 448 ? 19.963 -14.033 -43.786 1.00 23.63 439 ASN B C 1
ATOM 6420 O O . ASN B 1 448 ? 21.105 -13.585 -43.648 1.00 24.26 439 ASN B O 1
ATOM 6425 N N . GLN B 1 449 ? 18.875 -13.303 -43.575 1.00 23.03 440 GLN B N 1
ATOM 6426 C CA . GLN B 1 449 ? 18.962 -11.946 -43.047 1.00 23.03 440 GLN B CA 1
ATOM 6427 C C . GLN B 1 449 ? 18.550 -11.916 -41.572 1.00 22.31 440 GLN B C 1
ATOM 6428 O O . GLN B 1 449 ? 18.432 -10.838 -40.999 1.00 22.53 440 GLN B O 1
ATOM 6434 N N . LEU B 1 450 ? 18.337 -13.090 -40.965 1.00 21.01 441 LEU B N 1
ATOM 6435 C CA . LEU B 1 450 ? 17.925 -13.172 -39.550 1.00 20.47 441 LEU B CA 1
ATOM 6436 C C . LEU B 1 450 ? 19.145 -13.246 -38.616 1.00 20.15 441 LEU B C 1
ATOM 6437 O O . LEU B 1 450 ? 19.338 -14.207 -37.868 1.00 20.37 441 LEU B O 1
ATOM 6442 N N . GLY B 1 451 ? 19.942 -12.185 -38.642 1.00 20.42 442 GLY B N 1
ATOM 6443 C CA . GLY B 1 451 ? 21.246 -12.173 -37.988 1.00 20.75 442 GLY B CA 1
ATOM 6444 C C . GLY B 1 451 ? 21.243 -12.181 -36.474 1.00 20.48 442 GLY B C 1
ATOM 6445 O O . GLY B 1 451 ? 22.283 -12.444 -35.855 1.00 21.16 442 GLY B O 1
ATOM 6446 N N . ARG B 1 452 ? 20.094 -11.874 -35.874 1.00 20.07 443 ARG B N 1
ATOM 6447 C CA . ARG B 1 452 ? 19.965 -11.828 -34.416 1.00 19.64 443 ARG B CA 1
ATOM 6448 C C . ARG B 1 452 ? 19.409 -13.136 -33.827 1.00 18.63 443 ARG B C 1
ATOM 6449 O O . ARG B 1 452 ? 19.247 -13.251 -32.609 1.00 18.52 443 ARG B O 1
ATOM 6457 N N . ILE B 1 453 ? 19.141 -14.118 -34.689 1.00 17.57 444 ILE B N 1
ATOM 6458 C CA . ILE B 1 453 ? 18.606 -15.406 -34.235 1.00 17.33 444 ILE B CA 1
ATOM 6459 C C . ILE B 1 453 ? 19.587 -16.566 -34.426 1.00 18.41 444 ILE B C 1
ATOM 6460 O O . ILE B 1 453 ? 20.005 -16.866 -35.552 1.00 18.55 444 ILE B O 1
ATOM 6465 N N . ASP B 1 454 ? 19.918 -17.212 -33.309 1.00 19.45 445 ASP B N 1
ATOM 6466 C CA . ASP B 1 454 ? 20.763 -18.400 -33.264 1.00 20.87 445 ASP B CA 1
ATOM 6467 C C . ASP B 1 454 ? 20.210 -19.480 -34.211 1.00 20.72 445 ASP B C 1
ATOM 6468 O O . ASP B 1 454 ? 18.994 -19.695 -34.263 1.00 19.64 445 ASP B O 1
ATOM 6473 N N . ASN B 1 455 ? 21.094 -20.156 -34.952 1.00 21.09 446 ASN B N 1
ATOM 6474 C CA . ASN B 1 455 ? 20.685 -21.208 -35.893 1.00 21.38 446 ASN B CA 1
ATOM 6475 C C . ASN B 1 455 ? 19.840 -22.299 -35.231 1.00 20.52 446 ASN B C 1
ATOM 6476 O O . ASN B 1 455 ? 18.921 -22.833 -35.850 1.00 20.34 446 ASN B O 1
ATOM 6481 N N . LYS B 1 456 ? 20.143 -22.616 -33.974 1.00 20.34 447 LYS B N 1
ATOM 6482 C CA . LYS B 1 456 ? 19.364 -23.627 -33.247 1.00 20.50 447 LYS B CA 1
ATOM 6483 C C . LYS B 1 456 ? 17.876 -23.249 -33.105 1.00 19.56 447 LYS B C 1
ATOM 6484 O O . LYS B 1 456 ? 17.003 -24.123 -33.147 1.00 19.69 447 LYS B O 1
ATOM 6490 N N . TYR B 1 457 ? 17.592 -21.954 -32.944 1.00 18.06 448 TYR B N 1
ATOM 6491 C CA . TYR B 1 457 ? 16.204 -21.493 -32.857 1.00 17.00 448 TYR B CA 1
ATOM 6492 C C . TYR B 1 457 ? 15.528 -21.435 -34.227 1.00 16.27 448 TYR B C 1
ATOM 6493 O O . TYR B 1 457 ? 14.327 -21.687 -34.336 1.00 15.43 448 TYR B O 1
ATOM 6502 N N . ILE B 1 458 ? 16.285 -21.090 -35.268 1.00 16.01 449 ILE B N 1
ATOM 6503 C CA . ILE B 1 458 ? 15.769 -21.180 -36.635 1.00 16.38 449 ILE B CA 1
ATOM 6504 C C . ILE B 1 458 ? 15.346 -22.618 -36.953 1.00 16.57 449 ILE B C 1
ATOM 6505 O O . ILE B 1 458 ? 14.224 -22.851 -37.386 1.00 16.80 449 ILE B O 1
ATOM 6510 N N . GLN B 1 459 ? 16.233 -23.577 -36.710 1.00 16.89 450 GLN B N 1
ATOM 6511 C CA . GLN B 1 459 ? 15.905 -24.977 -36.974 1.00 17.11 450 GLN B CA 1
ATOM 6512 C C . GLN B 1 459 ? 14.704 -25.478 -36.163 1.00 16.39 450 GLN B C 1
ATOM 6513 O O . GLN B 1 459 ? 13.882 -26.230 -36.688 1.00 16.91 450 GLN B O 1
ATOM 6519 N N . LYS B 1 460 ? 14.602 -25.056 -34.903 1.00 15.55 451 LYS B N 1
ATOM 6520 C CA . LYS B 1 460 ? 13.527 -25.538 -34.004 1.00 14.84 451 LYS B CA 1
ATOM 6521 C C . LYS B 1 460 ? 12.169 -24.837 -34.165 1.00 14.87 451 LYS B C 1
ATOM 6522 O O . LYS B 1 460 ? 11.120 -25.482 -34.041 1.00 14.72 451 LYS B O 1
ATOM 6528 N N . TYR B 1 461 ? 12.183 -23.527 -34.421 1.00 13.88 452 TYR B N 1
ATOM 6529 C CA . TYR B 1 461 ? 10.953 -22.727 -34.352 1.00 13.54 452 TYR B CA 1
ATOM 6530 C C . TYR B 1 461 ? 10.560 -21.998 -35.629 1.00 13.42 452 TYR B C 1
ATOM 6531 O O . TYR B 1 461 ? 9.416 -21.591 -35.750 1.00 13.30 452 TYR B O 1
ATOM 6540 N N . HIS B 1 462 ? 11.481 -21.799 -36.572 1.00 13.84 453 HIS B N 1
ATOM 6541 C CA . HIS B 1 462 ? 11.110 -21.082 -37.800 1.00 14.58 453 HIS B CA 1
ATOM 6542 C C . HIS B 1 462 ? 10.065 -21.924 -38.542 1.00 15.13 453 HIS B C 1
ATOM 6543 O O . HIS B 1 462 ? 10.279 -23.126 -38.743 1.00 15.34 453 HIS B O 1
ATOM 6550 N N . PRO B 1 463 ? 8.911 -21.330 -38.898 1.00 15.79 454 PRO B N 1
ATOM 6551 C CA . PRO B 1 463 ? 7.839 -22.108 -39.555 1.00 16.89 454 PRO B CA 1
ATOM 6552 C C . PRO B 1 463 ? 8.252 -22.955 -40.772 1.00 17.60 454 PRO B C 1
ATOM 6553 O O . PRO B 1 463 ? 7.595 -23.964 -41.064 1.00 18.23 454 PRO B O 1
ATOM 6557 N N . ALA B 1 464 ? 9.304 -22.550 -41.478 1.00 17.61 455 ALA B N 1
ATOM 6558 C CA . ALA B 1 464 ? 9.804 -23.322 -42.632 1.00 18.32 455 ALA B CA 1
ATOM 6559 C C . ALA B 1 464 ? 10.635 -24.564 -42.245 1.00 18.67 455 ALA B C 1
ATOM 6560 O O . ALA B 1 464 ? 10.979 -25.373 -43.117 1.00 18.38 455 ALA B O 1
ATOM 6562 N N . HIS B 1 465 ? 10.955 -24.710 -40.957 1.00 17.86 456 HIS B N 1
ATOM 6563 C CA . HIS B 1 465 ? 11.812 -25.800 -40.455 1.00 17.87 456 HIS B CA 1
ATOM 6564 C C . HIS B 1 465 ? 11.189 -26.613 -39.340 1.00 17.53 456 HIS B C 1
ATOM 6565 O O . HIS B 1 465 ? 11.533 -27.785 -39.152 1.00 17.55 456 HIS B O 1
ATOM 6572 N N . ARG B 1 466 ? 10.289 -25.983 -38.591 1.00 16.98 457 ARG B N 1
ATOM 6573 C CA . ARG B 1 466 ? 9.697 -26.571 -37.394 1.00 17.13 457 ARG B CA 1
ATOM 6574 C C . ARG B 1 466 ? 8.926 -27.851 -37.745 1.00 17.12 457 ARG B C 1
ATOM 6575 O O . ARG B 1 466 ? 8.203 -27.885 -38.735 1.00 17.50 457 ARG B O 1
ATOM 6583 N N . LYS B 1 467 ? 9.099 -28.887 -36.932 1.00 17.55 458 LYS B N 1
ATOM 6584 C CA . LYS B 1 467 ? 8.412 -30.169 -37.138 1.00 18.52 458 LYS B CA 1
ATOM 6585 C C . LYS B 1 467 ? 7.141 -30.263 -36.292 1.00 17.53 458 LYS B C 1
ATOM 6586 O O . LYS B 1 467 ? 7.135 -29.831 -35.142 1.00 17.62 458 LYS B O 1
ATOM 6592 N N . ALA B 1 468 ? 6.072 -30.821 -36.870 1.00 17.23 459 ALA B N 1
ATOM 6593 C CA . ALA B 1 468 ? 4.799 -31.008 -36.154 1.00 16.98 459 ALA B CA 1
ATOM 6594 C C . ALA B 1 468 ? 4.931 -32.145 -35.151 1.00 16.75 459 ALA B C 1
ATOM 6595 O O . ALA B 1 468 ? 5.438 -33.223 -35.485 1.00 17.18 459 ALA B O 1
ATOM 6597 N N . LYS B 1 469 ? 4.498 -31.892 -33.918 1.00 16.52 460 LYS B N 1
ATOM 6598 C CA . LYS B 1 469 ? 4.624 -32.851 -32.817 1.00 17.03 460 LYS B CA 1
ATOM 6599 C C . LYS B 1 469 ? 3.241 -33.356 -32.407 1.00 16.93 460 LYS B C 1
ATOM 6600 O O . LYS B 1 469 ? 2.240 -32.702 -32.682 1.00 16.58 460 LYS B O 1
#

B-factor: mean 17.07, std 7.49, range [5.41, 117.95]

Foldseek 3Di:
DDKFKWFDDDDDDFQDWEWEQEQVRDIWIFGWFFDDPTMTITDTVVYTYTQWQQADPVLQLFEAALSQHGPPPDDGDHHPGTHGQLQPPPQWADPDFFFAFKALLALLAVQQATFTQFAEAEAEAAPPAPPVLSLLSSLLFIDHPPAPAAEAEEEFEAAAAPVVVVVSVCSCVVSVSSNRYRYYYYHNPHDLVSRLSRLSSRLVNQSCCCRVVLHAYEYEYPAVVRNQQSVCCTGQNNVPDPPDPSHDPVQQCSVVSRLVRWGQTPVRSYTYYYYYYYHPDPPCPPGPTHDPCVSAVQWYWYQDVVLVVVVAPPRTDSQRTHGNCSVRHDDPPRQHPCSVLLSVQLNVLLVLLVVVVVVCVVPNPVPDDPQSNLSVVLNVLCSVQQNGDDSNRRHGSVNSVLSSLVSCVSHPPVPSVSGDPVCCVVPRPVD/DEKFKFFPPDDDDFQQKDWEAELVRDIFIFGFLDDDPTMTITDTVPHYTYAQWAQADQVLQLFEAALSQHGPPPDDRRHHPDTHRLLCGNDDFADPDFFFAFKAQLALLCCQAATDTFFAEAEAEAAPPAPPVLSLLSSLLFIDRPPAPAAEAEEEFEAQAAPVVVVVSVCSCVVSVSRRRYRYYYYHNPHQLVSRLSRLSNRLRNQSCCCRVVLHAYEYEYPAVLRNQVSQCVSVGDPCVLVNLCSNLVSTGQTPVRSYTYYYYYYYYAYPDCVVRNGDDSCSSQDQWYWYQDDVLVVVVAPPRTDSQRTHGNCSVRHDDPPRAHPCRVLLNVQLNVLLVLLVVVVVVCVVPNPVPDDPQSVLSVVLNVLCRPQQNHDDSNRRHGSVRSSLSSLVSCVSHDPVVSVSGDVVCCCPPRPVRHDDD

Secondary structure (P-SEA, 3-state):
cbbbbbbbcccccccccccccccccbbbbbccccccccbbbbbcccccccbbbbccccccccccccccccccccccccccccccccccccccccccccccccccccccccccccccccbbbbbccccccaaaaaaaaaaaccccccccbbbbbbbbbccccaaaaaaaaaaaaaacccccbbbbbbcccccaaaaaaaaaaaaaaaaaaaaccccbbbbbbccaaaaaaaaaaccccccccccccccccccccaaaaaaaccccccccccbbbbbbbbccccccccccccccccccccbbbbbbaaaaaacccccccccccccccccccccccccccaaaaaaaaaaaaaaaaaaaaaaaaacccccccaaaaaaaaaaaaaaaccccccccccccaaaaaaaaaaaaccccccccccccaaaaaaccccc/cbbbbbcccccccccccccccccccbbbbbbbccccccbbbbbcccbbbbcbbbbccccccccccccccccccccccccccccccccccccccccccccbbbbbcccccccccccccccbbbbbccccccaaaaaaaaaaacccccccccccbbbbbbccccaaaaaaaaaaaaaacccccbbbbbbcccccaaaaaaaaaaaaaaaaaaacccccbbbbbbccaaaaaaaaaacccccaaaaaaaaaaaccccccccccbbbbbbbbbbbcccccccccccccccccbbbbbcaaaaaacccccccccccccccccccccccccccaaaaaaaaaaaaaaaaaaaaaaaaacccccccaaaaaaaaaaaaaaaccccccccccccaaaaaaaaaaaaccccccccccccaaaaacccccccccc

Solvent-accessible surface area: 31046 Å² total

Radius of gyration: 28.01 Å; Cα contacts (8 Å, |Δi|>4): 1976; chains: 2; bounding box: 67×71×88 Å

Sequence (856 aa):
GPLIFVEKTEPVGYNEIVNIKMGDGTVRRGQVLDSSADIVVVQVFFTGETLKLPASVDLLGRILSGSGEPRDGGPRIVPDQLLDINGAAMNPYARLPPKDFIQTGISTIDGTNTLVRGQKLPIFSASGLPHNEIALQIARQASVPGSESAFAVVFAAMGITNEEAQYFMSDFEKTGALERAVVFLNLADDPAVERIVTPRMALTAAEYLAYEHGMHVLVILTDITNYAEALRQMGAARNEVPGRRGYPGYMYTDLATLYERAGIVKGAKGSVTQIPILSMPGDDITHPIPDLSGYITEGQIVVARELHRKGIYPPINVLPSLSRLMNSGIGAGKTREDHKAVSDQMYAGYAEGRDLRGLVAIVGKEALSERDTKFLEFADLFEDKFVRQGRNENRTIEDTLEIGWQILTHLPENQLGRIDNKYIQKYHPAHGPLIFVEKTEPVGYNEIVNIKMGDGTVRRGQVLDSSADIVVVQVFIFTGETLKLPASVDLLGRILSGSGEPRDGGPRIVPDQLLDINGAAMNPYARLPPKDFIQTGISTIDGTNTLVRGQKLPIFSASGLPHNEIALQIARQASVPGSESAFAVVFAAMGITNEEAQYFMSDFEKTGALERAVVFLNLADDPAVERIVTPRMALTAAEYLAYEHGMHVLVILTDITNYAEALRQMGYPGYMYTDLATLYERAGIVKGAKGSVTQIPILSMPGDDITHPIPDLSGYITEGQIVVARELHRKGIYPPINVLPSLSRLMNSGIGAGKTREDHKAVSDQMYAGYAEGRDLRGLVAIVGKEALSERDTKFLEFADLFEDKFVRQGRNENRTIEDTLEIGWQILTHLPENQLGRIDNKYIQKYHPAHRKAK

GO terms:
  GO:0005886 plasma membrane (C, EXP)